Protein AF-0000000080276722 (afdb_homodimer)

Structure (mmCIF, N/CA/C/O backbone):
data_AF-0000000080276722-model_v1
#
loop_
_entity.id
_entity.type
_entity.pdbx_description
1 polymer 'HDIG domain-containing protein'
#
loop_
_atom_site.group_PDB
_atom_site.id
_atom_site.type_symbol
_atom_site.label_atom_id
_atom_site.label_alt_id
_atom_site.label_comp_id
_atom_site.label_asym_id
_atom_site.label_entity_id
_atom_site.label_seq_id
_atom_site.pdbx_PDB_ins_code
_atom_site.Cartn_x
_atom_site.Cartn_y
_atom_site.Cartn_z
_atom_site.occupancy
_atom_site.B_iso_or_equiv
_atom_site.auth_seq_id
_atom_site.auth_comp_id
_atom_site.auth_asym_id
_atom_site.auth_atom_id
_atom_site.pdbx_PDB_model_num
ATOM 1 N N . MET A 1 1 ? 43.156 11.68 4.75 1 32.09 1 MET A N 1
ATOM 2 C CA . MET A 1 1 ? 43.406 10.25 4.582 1 32.09 1 MET A CA 1
ATOM 3 C C . MET A 1 1 ? 42.094 9.508 4.328 1 32.09 1 MET A C 1
ATOM 5 O O . MET A 1 1 ? 42.031 8.617 3.477 1 32.09 1 MET A O 1
ATOM 9 N N . GLU A 1 2 ? 41 9.906 5.098 1 34.97 2 GLU A N 1
ATOM 10 C CA . GLU A 1 2 ? 39.719 9.25 4.988 1 34.97 2 GLU A CA 1
ATOM 11 C C . GLU A 1 2 ? 38.969 9.68 3.721 1 34.97 2 GLU A C 1
ATOM 13 O O . GLU A 1 2 ? 38.25 8.898 3.131 1 34.97 2 GLU A O 1
ATOM 18 N N . GLN A 1 3 ? 39.125 10.906 3.264 1 39.19 3 GLN A N 1
ATOM 19 C CA . GLN A 1 3 ? 38.562 11.344 1.996 1 39.19 3 GLN A CA 1
ATOM 20 C C . GLN A 1 3 ? 39.156 10.578 0.822 1 39.19 3 GLN A C 1
ATOM 22 O O . GLN A 1 3 ? 38.469 10.234 -0.127 1 39.19 3 GLN A O 1
ATOM 27 N N . HIS A 1 4 ? 40.5 10.336 0.886 1 41.62 4 HIS A N 1
ATOM 28 C CA . HIS A 1 4 ? 41.188 9.578 -0.156 1 41.62 4 HIS A CA 1
ATOM 29 C C . HIS A 1 4 ? 40.719 8.125 -0.168 1 41.62 4 HIS A C 1
ATOM 31 O O . HIS A 1 4 ? 40.844 7.441 -1.188 1 41.62 4 HIS A O 1
ATOM 37 N N . ARG A 1 5 ? 40.344 7.633 1.024 1 37.81 5 ARG A N 1
ATOM 38 C CA . ARG A 1 5 ? 39.906 6.25 1.084 1 37.81 5 ARG A CA 1
ATOM 39 C C . ARG A 1 5 ? 38.469 6.121 0.521 1 37.81 5 ARG A C 1
ATOM 41 O O . ARG A 1 5 ? 38.156 5.141 -0.156 1 37.81 5 ARG A O 1
ATOM 48 N N . SER A 1 6 ? 37.562 7.082 0.749 1 41.5 6 SER A N 1
ATOM 49 C CA . SER A 1 6 ? 36.188 7.043 0.254 1 41.5 6 SER A CA 1
ATOM 50 C C . SER A 1 6 ? 36.156 7.195 -1.263 1 41.5 6 SER A C 1
ATOM 52 O O . SER A 1 6 ? 35.406 6.488 -1.94 1 41.5 6 SER A O 1
ATOM 54 N N . GLN A 1 7 ? 37.094 8.016 -1.872 1 42.09 7 GLN A N 1
ATOM 55 C CA . GLN A 1 7 ? 37.188 8.109 -3.324 1 42.09 7 GLN A CA 1
ATOM 56 C C . GLN A 1 7 ? 37.75 6.82 -3.916 1 42.09 7 GLN A C 1
ATOM 58 O O . GLN A 1 7 ? 37.344 6.402 -5.004 1 42.09 7 GLN A O 1
ATOM 63 N N . ARG A 1 8 ? 38.781 6.297 -3.314 1 37.84 8 ARG A N 1
ATOM 64 C CA . ARG A 1 8 ? 39.406 5.047 -3.758 1 37.84 8 ARG A CA 1
ATOM 65 C C . ARG A 1 8 ? 38.406 3.891 -3.645 1 37.84 8 ARG A C 1
ATOM 67 O O . ARG A 1 8 ? 38.375 3.016 -4.512 1 37.84 8 ARG A O 1
ATOM 74 N N . SER A 1 9 ? 37.625 3.848 -2.58 1 41.16 9 SER A N 1
ATOM 75 C CA . SER A 1 9 ? 36.594 2.807 -2.439 1 41.16 9 SER A CA 1
ATOM 76 C C . SER A 1 9 ? 35.531 2.934 -3.518 1 41.16 9 SER A C 1
ATOM 78 O O . SER A 1 9 ? 35.031 1.926 -4.027 1 41.16 9 SER A O 1
ATOM 80 N N . GLU A 1 10 ? 35.219 4.102 -3.928 1 46.03 10 GLU A N 1
ATOM 81 C CA . GLU A 1 10 ? 34.312 4.348 -5.035 1 46.03 10 GLU A CA 1
ATOM 82 C C . GLU A 1 10 ? 34.938 3.963 -6.371 1 46.03 10 GLU A C 1
ATOM 84 O O . GLU A 1 10 ? 34.281 3.383 -7.23 1 46.03 10 GLU A O 1
ATOM 89 N N . VAL A 1 11 ? 36.25 4.43 -6.641 1 42.38 11 VAL A N 1
ATOM 90 C CA . VAL A 1 11 ? 37 4.039 -7.836 1 42.38 11 VAL A CA 1
ATOM 91 C C . VAL A 1 11 ? 37.219 2.529 -7.84 1 42.38 11 VAL A C 1
ATOM 93 O O . VAL A 1 11 ? 37.094 1.88 -8.883 1 42.38 11 VAL A O 1
ATOM 96 N N . MET A 1 12 ? 37.562 1.96 -6.84 1 41.19 12 MET A N 1
ATOM 97 C CA . MET A 1 12 ? 37.781 0.52 -6.742 1 41.19 12 MET A CA 1
ATOM 98 C C . MET A 1 12 ? 36.5 -0.249 -6.98 1 41.19 12 MET A C 1
ATOM 100 O O . MET A 1 12 ? 36.531 -1.38 -7.469 1 41.19 12 MET A O 1
ATOM 104 N N . LEU A 1 13 ? 35.438 0.207 -6.539 1 46.97 13 LEU A N 1
ATOM 105 C CA . LEU A 1 13 ? 34.156 -0.399 -6.895 1 46.97 13 LEU A CA 1
ATOM 106 C C . LEU A 1 13 ? 33.844 -0.217 -8.383 1 46.97 13 LEU A C 1
ATOM 108 O O . LEU A 1 13 ? 33.25 -1.095 -9.016 1 46.97 13 LEU A O 1
ATOM 112 N N . SER A 1 14 ? 34.344 0.853 -8.984 1 50 14 SER A N 1
ATOM 113 C CA . SER A 1 14 ? 34.156 1.092 -10.414 1 50 14 SER A CA 1
ATOM 114 C C . SER A 1 14 ? 34.969 0.094 -11.242 1 50 14 SER A C 1
ATOM 116 O O . SER A 1 14 ? 34.5 -0.431 -12.242 1 50 14 SER A O 1
ATOM 118 N N . GLU A 1 15 ? 36.25 -0.031 -10.953 1 51.62 15 GLU A N 1
ATOM 119 C CA . GLU A 1 15 ? 37.094 -0.907 -11.758 1 51.62 15 GLU A CA 1
ATOM 120 C C . GLU A 1 15 ? 36.688 -2.369 -11.586 1 51.62 15 GLU A C 1
ATOM 122 O O . GLU A 1 15 ? 36.875 -3.174 -12.508 1 51.62 15 GLU A O 1
ATOM 127 N N . SER A 1 16 ? 36.375 -2.709 -10.461 1 53.06 16 SER A N 1
ATOM 128 C CA . SER A 1 16 ? 36.094 -4.102 -10.141 1 53.06 16 SER A CA 1
ATOM 129 C C . SER A 1 16 ? 34.875 -4.602 -10.922 1 53.06 16 SER A C 1
ATOM 131 O O . SER A 1 16 ? 34.688 -5.809 -11.094 1 53.06 16 SER A O 1
ATOM 133 N N . PHE A 1 17 ? 34.125 -3.717 -11.484 1 60.78 17 PHE A N 1
ATOM 134 C CA . PHE A 1 17 ? 32.875 -4.164 -12.078 1 60.78 17 PHE A CA 1
ATOM 135 C C . PHE A 1 17 ? 33.031 -4.316 -13.594 1 60.78 17 PHE A C 1
ATOM 137 O O . PHE A 1 17 ? 32.062 -4.641 -14.281 1 60.78 17 PHE A O 1
ATOM 144 N N . MET A 1 18 ? 34.281 -4.109 -14.055 1 62.22 18 MET A N 1
ATOM 145 C CA . MET A 1 18 ? 34.5 -4.219 -15.5 1 62.22 18 MET A CA 1
ATOM 146 C C . MET A 1 18 ? 34.344 -5.66 -15.961 1 62.22 18 MET A C 1
ATOM 148 O O . MET A 1 18 ? 33.906 -5.906 -17.094 1 62.22 18 MET A O 1
ATOM 152 N N . TYR A 1 19 ? 34.438 -6.586 -15.055 1 79.56 19 TYR A N 1
ATOM 153 C CA . TYR A 1 19 ? 34.438 -7.977 -15.492 1 79.56 19 TYR A CA 1
ATOM 154 C C . TYR A 1 19 ? 33.094 -8.633 -15.148 1 79.56 19 TYR A C 1
ATOM 156 O O . TYR A 1 19 ? 32.875 -9.805 -15.477 1 79.56 19 TYR A O 1
ATOM 164 N N . ASP A 1 20 ? 32.219 -7.879 -14.625 1 85.38 20 ASP A N 1
ATOM 165 C CA . ASP A 1 20 ? 30.938 -8.453 -14.242 1 85.38 20 ASP A CA 1
ATOM 166 C C . ASP A 1 20 ? 30.156 -8.914 -15.477 1 85.38 20 ASP A C 1
ATOM 168 O O . ASP A 1 20 ? 29.547 -9.977 -15.469 1 85.38 20 ASP A O 1
ATOM 172 N N . GLY A 1 21 ? 30.359 -8.125 -16.484 1 87.5 21 GLY A N 1
ATOM 173 C CA . GLY A 1 21 ? 29.656 -8.477 -17.703 1 87.5 21 GLY A CA 1
ATOM 174 C C . GLY A 1 21 ? 30.125 -9.781 -18.312 1 87.5 21 GLY A C 1
ATOM 175 O O . GLY A 1 21 ? 29.328 -10.57 -18.812 1 87.5 21 GLY A O 1
ATOM 176 N N . VAL A 1 22 ? 31.375 -10.016 -18.203 1 88.31 22 VAL A N 1
ATOM 177 C CA . VAL A 1 22 ? 31.969 -11.234 -18.766 1 88.31 22 VAL A CA 1
ATOM 178 C C . VAL A 1 22 ? 31.453 -12.445 -17.984 1 88.31 22 VAL A C 1
ATOM 180 O O . VAL A 1 22 ? 31.062 -13.453 -18.578 1 88.31 22 VAL A O 1
ATOM 183 N N . ILE A 1 23 ? 31.422 -12.305 -16.75 1 87.81 23 ILE A N 1
ATOM 184 C CA . ILE A 1 23 ? 31 -13.406 -15.891 1 87.81 23 ILE A CA 1
ATOM 185 C C . ILE A 1 23 ? 29.516 -13.695 -16.094 1 87.81 23 ILE A C 1
ATOM 187 O O . ILE A 1 23 ? 29.109 -14.852 -16.234 1 87.81 23 ILE A O 1
ATOM 191 N N . ILE A 1 24 ? 28.781 -12.664 -16.156 1 89.44 24 ILE A N 1
ATOM 192 C CA . ILE A 1 24 ? 27.344 -12.82 -16.312 1 89.44 24 ILE A CA 1
ATOM 193 C C . ILE A 1 24 ? 27.031 -13.422 -17.672 1 89.44 24 ILE A C 1
ATOM 195 O O . ILE A 1 24 ? 26.203 -14.328 -17.781 1 89.44 24 ILE A O 1
ATOM 199 N N . ALA A 1 25 ? 27.719 -12.938 -18.672 1 89.62 25 ALA A N 1
ATOM 200 C CA . ALA A 1 25 ? 27.531 -13.461 -20.016 1 89.62 25 ALA A CA 1
ATOM 201 C C . ALA A 1 25 ? 27.891 -14.945 -20.078 1 89.62 25 ALA A C 1
ATOM 203 O O . ALA A 1 25 ? 27.188 -15.727 -20.734 1 89.62 25 ALA A O 1
ATOM 204 N N . LEU A 1 26 ? 28.906 -15.266 -19.422 1 88.56 26 LEU A N 1
ATOM 205 C CA . LEU A 1 26 ? 29.344 -16.656 -19.391 1 88.56 26 LEU A CA 1
ATOM 206 C C . LEU A 1 26 ? 28.312 -17.531 -18.688 1 88.56 26 LEU A C 1
ATOM 208 O O . LEU A 1 26 ? 27.953 -18.609 -19.188 1 88.56 26 LEU A O 1
ATOM 212 N N . ILE A 1 27 ? 27.812 -17.078 -17.609 1 87.5 27 ILE A N 1
ATOM 213 C CA . ILE A 1 27 ? 26.875 -17.875 -16.812 1 87.5 27 ILE A CA 1
ATOM 214 C C . ILE A 1 27 ? 25.578 -18.062 -17.594 1 87.5 27 ILE A C 1
ATOM 216 O O . ILE A 1 27 ? 25.031 -19.156 -17.641 1 87.5 27 ILE A O 1
ATOM 220 N N . ILE A 1 28 ? 25.141 -17.047 -18.188 1 87.94 28 ILE A N 1
ATOM 221 C CA . ILE A 1 28 ? 23.891 -17.141 -18.922 1 87.94 28 ILE A CA 1
ATOM 222 C C . ILE A 1 28 ? 24.062 -18.078 -20.125 1 87.94 28 ILE A C 1
ATOM 224 O O . ILE A 1 28 ? 23.203 -18.906 -20.406 1 87.94 28 ILE A O 1
ATOM 228 N N . SER A 1 29 ? 25.172 -17.938 -20.812 1 88.44 29 SER A N 1
ATOM 229 C CA . SER A 1 29 ? 25.438 -18.781 -21.969 1 88.44 29 SER A CA 1
ATOM 230 C C . SER A 1 29 ? 25.547 -20.25 -21.578 1 88.44 29 SER A C 1
ATOM 232 O O . SER A 1 29 ? 25.078 -21.141 -22.281 1 88.44 29 SER A O 1
ATOM 234 N N . VAL A 1 30 ? 26.125 -20.453 -20.422 1 84.19 30 VAL A N 1
ATOM 235 C CA . VAL A 1 30 ? 26.25 -21.812 -19.922 1 84.19 30 VAL A CA 1
ATOM 236 C C . VAL A 1 30 ? 24.891 -22.344 -19.516 1 84.19 30 VAL A C 1
ATOM 238 O O . VAL A 1 30 ? 24.562 -23.516 -19.781 1 84.19 30 VAL A O 1
ATOM 241 N N . ALA A 1 31 ? 24.141 -21.562 -18.906 1 81.38 31 ALA A N 1
ATOM 242 C CA . ALA A 1 31 ? 22.797 -21.969 -18.484 1 81.38 31 ALA A CA 1
ATOM 243 C C . ALA A 1 31 ? 21.953 -22.375 -19.688 1 81.38 31 ALA A C 1
ATOM 245 O O . ALA A 1 31 ? 21.203 -23.359 -19.609 1 81.38 31 ALA A O 1
ATOM 246 N N . ASN A 1 32 ? 22.031 -21.641 -20.719 1 81.62 32 ASN A N 1
ATOM 247 C CA . ASN A 1 32 ? 21.25 -21.922 -21.922 1 81.62 32 ASN A CA 1
ATOM 248 C C . ASN A 1 32 ? 21.672 -23.234 -22.578 1 81.62 32 ASN A C 1
ATOM 250 O O . ASN A 1 32 ? 20.875 -23.875 -23.25 1 81.62 32 ASN A O 1
ATOM 254 N N . ASN A 1 33 ? 22.922 -23.609 -22.359 1 81.5 33 ASN A N 1
ATOM 255 C CA . ASN A 1 33 ? 23.469 -24.766 -23.062 1 81.5 33 ASN A CA 1
ATOM 256 C C . ASN A 1 33 ? 23.656 -25.953 -22.125 1 81.5 33 ASN A C 1
ATOM 258 O O . ASN A 1 33 ? 24.422 -26.875 -22.422 1 81.5 33 ASN A O 1
ATOM 262 N N . LEU A 1 34 ? 23.031 -25.875 -21.016 1 77.5 34 LEU A N 1
ATOM 263 C CA . LEU A 1 34 ? 23.188 -26.906 -20 1 77.5 34 LEU A CA 1
ATOM 264 C C . LEU A 1 34 ? 22.719 -28.266 -20.516 1 77.5 34 LEU A C 1
ATOM 266 O O . LEU A 1 34 ? 23.312 -29.297 -20.172 1 77.5 34 LEU A O 1
ATOM 270 N N . TYR A 1 35 ? 21.75 -28.312 -21.312 1 75.5 35 TYR A N 1
ATOM 271 C CA . TYR A 1 35 ? 21.156 -29.578 -21.75 1 75.5 35 TYR A CA 1
ATOM 272 C C . TYR A 1 35 ? 21.703 -30 -23.109 1 75.5 35 TYR A C 1
ATOM 274 O O . TYR A 1 35 ? 21.703 -31.172 -23.453 1 75.5 35 TYR A O 1
ATOM 282 N N . ASP A 1 36 ? 22.062 -29.031 -23.969 1 74.19 36 ASP A N 1
ATOM 283 C CA . ASP A 1 36 ? 22.594 -29.312 -25.297 1 74.19 36 ASP A CA 1
ATOM 284 C C . ASP A 1 36 ? 23.875 -28.516 -25.547 1 74.19 36 ASP A C 1
ATOM 286 O O . ASP A 1 36 ? 23.844 -27.453 -26.172 1 74.19 36 ASP A O 1
ATOM 290 N N . LEU A 1 37 ? 24.906 -29.094 -25.031 1 71.94 37 LEU A N 1
ATOM 291 C CA . LEU A 1 37 ? 26.141 -28.328 -25.078 1 71.94 37 LEU A CA 1
ATOM 292 C C . LEU A 1 37 ? 26.688 -28.266 -26.5 1 71.94 37 LEU A C 1
ATOM 294 O O . LEU A 1 37 ? 26.969 -29.312 -27.109 1 71.94 37 LEU A O 1
ATOM 298 N N . GLY A 1 38 ? 26.5 -27.172 -27.172 1 78.56 38 GLY A N 1
ATOM 299 C CA . GLY A 1 38 ? 27.219 -26.812 -28.375 1 78.56 38 GLY A CA 1
ATOM 300 C C . GLY A 1 38 ? 28.219 -25.688 -28.156 1 78.56 38 GLY A C 1
ATOM 301 O O . GLY A 1 38 ? 27.844 -24.547 -27.906 1 78.56 38 GLY A O 1
ATOM 302 N N . VAL A 1 39 ? 29.5 -26 -28.312 1 82.75 39 VAL A N 1
ATOM 303 C CA . VAL A 1 39 ? 30.578 -25.062 -28 1 82.75 39 VAL A CA 1
ATOM 304 C C . VAL A 1 39 ? 30.438 -23.812 -28.859 1 82.75 39 VAL A C 1
ATOM 306 O O . VAL A 1 39 ? 30.625 -22.688 -28.375 1 82.75 39 VAL A O 1
ATOM 309 N N . LEU A 1 40 ? 30.094 -24.031 -30.094 1 81.81 40 LEU A N 1
ATOM 310 C CA . LEU A 1 40 ? 29.953 -22.891 -30.984 1 81.81 40 LEU A CA 1
ATOM 311 C C . LEU A 1 40 ? 28.75 -22.047 -30.609 1 81.81 40 LEU A C 1
ATOM 313 O O . LEU A 1 40 ? 28.812 -20.812 -30.656 1 81.81 40 LEU A O 1
ATOM 317 N N . ASP A 1 41 ? 27.656 -22.703 -30.281 1 83.38 41 ASP A N 1
ATOM 318 C CA . ASP A 1 41 ? 26.469 -21.984 -29.844 1 83.38 41 ASP A CA 1
ATOM 319 C C . ASP A 1 41 ? 26.734 -21.203 -28.562 1 83.38 41 ASP A C 1
ATOM 321 O O . ASP A 1 41 ? 26.297 -20.047 -28.438 1 83.38 41 ASP A O 1
ATOM 325 N N . LEU A 1 42 ? 27.469 -21.844 -27.719 1 87.56 42 LEU A N 1
ATOM 326 C CA . LEU A 1 42 ? 27.828 -21.203 -26.453 1 87.56 42 LEU A CA 1
ATOM 327 C C . LEU A 1 42 ? 28.672 -19.953 -26.703 1 87.56 42 LEU A C 1
ATOM 329 O O . LEU A 1 42 ? 28.438 -18.906 -26.109 1 87.56 42 LEU A O 1
ATOM 333 N N . ALA A 1 43 ? 29.625 -20.078 -27.562 1 87.62 43 ALA A N 1
ATOM 334 C CA . ALA A 1 43 ? 30.516 -18.969 -27.875 1 87.62 43 ALA A CA 1
ATOM 335 C C . ALA A 1 43 ? 29.75 -17.812 -28.516 1 87.62 43 ALA A C 1
ATOM 337 O O . ALA A 1 43 ? 29.984 -16.641 -28.188 1 87.62 43 ALA A O 1
ATOM 338 N N . ASN A 1 44 ? 28.938 -18.125 -29.438 1 84.31 44 ASN A N 1
ATOM 339 C CA . ASN A 1 44 ? 28.172 -17.094 -30.125 1 84.31 44 ASN A CA 1
ATOM 340 C C . ASN A 1 44 ? 27.219 -16.375 -29.172 1 84.31 44 ASN A C 1
ATOM 342 O O . ASN A 1 44 ? 27.078 -15.156 -29.234 1 84.31 44 ASN A O 1
ATOM 346 N N . GLU A 1 45 ? 26.609 -17.141 -28.344 1 87.94 45 GLU A N 1
ATOM 347 C CA . GLU A 1 45 ? 25.734 -16.547 -27.344 1 87.94 45 GLU A CA 1
ATOM 348 C C . GLU A 1 45 ? 26.516 -15.656 -26.375 1 87.94 45 GLU A C 1
ATOM 350 O O . GLU A 1 45 ? 26.047 -14.578 -26 1 87.94 45 GLU A O 1
ATOM 355 N N . PHE A 1 46 ? 27.609 -16.141 -26 1 90.44 46 PHE A N 1
ATOM 356 C CA . PHE A 1 46 ? 28.484 -15.406 -25.109 1 90.44 46 PHE A CA 1
ATOM 357 C C . PHE A 1 46 ? 28.859 -14.055 -25.719 1 90.44 46 PHE A C 1
ATOM 359 O O . PHE A 1 46 ? 28.75 -13.023 -25.062 1 90.44 46 PHE A O 1
ATOM 366 N N . ILE A 1 47 ? 29.203 -14.078 -27 1 89.5 47 ILE A N 1
ATOM 367 C CA . ILE A 1 47 ? 29.594 -12.859 -27.688 1 89.5 47 ILE A CA 1
ATOM 368 C C . ILE A 1 47 ? 28.406 -11.922 -27.812 1 89.5 47 ILE A C 1
ATOM 370 O O . ILE A 1 47 ? 28.531 -10.711 -27.609 1 89.5 47 ILE A O 1
ATOM 374 N N . LEU A 1 48 ? 27.297 -12.445 -28.094 1 88.56 48 LEU A N 1
ATOM 375 C CA . LEU A 1 48 ? 26.078 -11.641 -28.234 1 88.56 48 LEU A CA 1
ATOM 376 C C . LEU A 1 48 ? 25.766 -10.922 -26.922 1 88.56 48 LEU A C 1
ATOM 378 O O . LEU A 1 48 ? 25.516 -9.711 -26.922 1 88.56 48 LEU A O 1
ATOM 382 N N . ILE A 1 49 ? 25.797 -11.641 -25.859 1 91.06 49 ILE A N 1
ATOM 383 C CA . ILE A 1 49 ? 25.453 -11.078 -24.562 1 91.06 49 ILE A CA 1
ATOM 384 C C . ILE A 1 49 ? 26.5 -10.039 -24.172 1 91.06 49 ILE A C 1
ATOM 386 O O . ILE A 1 49 ? 26.156 -9.008 -23.578 1 91.06 49 ILE A O 1
ATOM 390 N N . LEU A 1 50 ? 27.719 -10.305 -24.562 1 90.56 50 LEU A N 1
ATOM 391 C CA . LEU A 1 50 ? 28.781 -9.352 -24.266 1 90.56 50 LEU A CA 1
ATOM 392 C C . LEU A 1 50 ? 28.547 -8.031 -24.984 1 90.56 50 LEU A C 1
ATOM 394 O O . LEU A 1 50 ? 28.75 -6.961 -24.406 1 90.56 50 LEU A O 1
ATOM 398 N N . ILE A 1 51 ? 28.109 -8.109 -26.172 1 88.44 51 ILE A N 1
ATOM 399 C CA . ILE A 1 51 ? 27.875 -6.91 -26.969 1 88.44 51 ILE A CA 1
ATOM 400 C C . ILE A 1 51 ? 26.734 -6.094 -26.344 1 88.44 51 ILE A C 1
ATOM 402 O O . ILE A 1 51 ? 26.859 -4.875 -26.203 1 88.44 51 ILE A O 1
ATOM 406 N N . ILE A 1 52 ? 25.734 -6.738 -25.938 1 88.88 52 ILE A N 1
ATOM 407 C CA . ILE A 1 52 ? 24.609 -6.047 -25.344 1 88.88 52 ILE A CA 1
ATOM 408 C C . ILE A 1 52 ? 25 -5.477 -23.984 1 88.88 52 ILE A C 1
ATOM 410 O O . ILE A 1 52 ? 24.641 -4.348 -23.641 1 88.88 52 ILE A O 1
ATOM 414 N N . TRP A 1 53 ? 25.719 -6.238 -23.25 1 91.12 53 TRP A N 1
ATOM 415 C CA . TRP A 1 53 ? 26.125 -5.816 -21.906 1 91.12 53 TRP A CA 1
ATOM 416 C C . TRP A 1 53 ? 26.984 -4.559 -21.969 1 91.12 53 TRP A C 1
ATOM 418 O O . TRP A 1 53 ? 26.688 -3.564 -21.297 1 91.12 53 TRP A O 1
ATOM 428 N N . TYR A 1 54 ? 27.984 -4.562 -22.766 1 88.69 54 TYR A N 1
ATOM 429 C CA . TYR A 1 54 ? 28.938 -3.453 -22.781 1 88.69 54 TYR A CA 1
ATOM 430 C C . TYR A 1 54 ? 28.438 -2.326 -23.672 1 88.69 54 TYR A C 1
ATOM 432 O O . TYR A 1 54 ? 28.859 -1.178 -23.547 1 88.69 54 TYR A O 1
ATOM 440 N N . GLY A 1 55 ? 27.516 -2.619 -24.5 1 86.88 55 GLY A N 1
ATOM 441 C CA . GLY A 1 55 ? 26.922 -1.584 -25.328 1 86.88 55 GLY A CA 1
ATOM 442 C C . GLY A 1 55 ? 25.781 -0.841 -24.641 1 86.88 55 GLY A C 1
ATOM 443 O O . GLY A 1 55 ? 25.547 0.337 -24.922 1 86.88 55 GLY A O 1
ATOM 444 N N . ILE A 1 56 ? 25.094 -1.574 -23.781 1 88.94 56 ILE A N 1
ATOM 445 C CA . ILE A 1 56 ? 23.875 -0.976 -23.234 1 88.94 56 ILE A CA 1
ATOM 446 C C . ILE A 1 56 ? 23.938 -1.012 -21.703 1 88.94 56 ILE A C 1
ATOM 448 O O . ILE A 1 56 ? 24 0.035 -21.047 1 88.94 56 ILE A O 1
ATOM 452 N N . VAL A 1 57 ? 24.062 -2.178 -21.109 1 89.25 57 VAL A N 1
ATOM 453 C CA . VAL A 1 57 ? 23.906 -2.385 -19.672 1 89.25 57 VAL A CA 1
ATOM 454 C C . VAL A 1 57 ? 25 -1.64 -18.906 1 89.25 57 VAL A C 1
ATOM 456 O O . VAL A 1 57 ? 24.734 -0.972 -17.906 1 89.25 57 VAL A O 1
ATOM 459 N N . GLU A 1 58 ? 26.188 -1.734 -19.406 1 87.06 58 GLU A N 1
ATOM 460 C CA . GLU A 1 58 ? 27.312 -1.063 -18.766 1 87.06 58 GLU A CA 1
ATOM 461 C C . GLU A 1 58 ? 27.125 0.449 -18.75 1 87.06 58 GLU A C 1
ATOM 463 O O . GLU A 1 58 ? 27.5 1.118 -17.781 1 87.06 58 GLU A O 1
ATOM 468 N N . HIS A 1 59 ? 26.578 0.94 -19.766 1 85.5 59 HIS A N 1
ATOM 469 C CA . HIS A 1 59 ? 26.297 2.367 -19.828 1 85.5 59 HIS A CA 1
ATOM 470 C C . HIS A 1 59 ? 25.281 2.768 -18.75 1 85.5 59 HIS A C 1
ATOM 472 O O . HIS A 1 59 ? 25.453 3.795 -18.078 1 85.5 59 HIS A O 1
ATOM 478 N N . PHE A 1 60 ? 24.328 1.99 -18.531 1 86.06 60 PHE A N 1
ATOM 479 C CA . PHE A 1 60 ? 23.328 2.285 -17.516 1 86.06 60 PHE A CA 1
ATOM 480 C C . PHE A 1 60 ? 23.938 2.158 -16.125 1 86.06 60 PHE A C 1
ATOM 482 O O . PHE A 1 60 ? 23.625 2.953 -15.234 1 86.06 60 PHE A O 1
ATOM 489 N N . ILE A 1 61 ? 24.75 1.199 -15.93 1 85.19 61 ILE A N 1
ATOM 490 C CA . ILE A 1 61 ? 25.375 0.982 -14.633 1 85.19 61 ILE A CA 1
ATOM 491 C C . ILE A 1 61 ? 26.234 2.189 -14.266 1 85.19 61 ILE A C 1
ATOM 493 O O . ILE A 1 61 ? 26.188 2.678 -13.141 1 85.19 61 ILE A O 1
ATOM 497 N N . ARG A 1 62 ? 26.891 2.715 -15.18 1 82.12 62 ARG A N 1
ATOM 498 C CA . ARG A 1 62 ? 27.812 3.828 -14.945 1 82.12 62 ARG A CA 1
ATOM 499 C C . ARG A 1 62 ? 27.031 5.113 -14.656 1 82.12 62 ARG A C 1
ATOM 501 O O . ARG A 1 62 ? 27.516 5.973 -13.914 1 82.12 62 ARG A O 1
ATOM 508 N N . ASN A 1 63 ? 25.891 5.16 -15.164 1 80.12 63 ASN A N 1
ATOM 509 C CA . ASN A 1 63 ? 25.188 6.434 -15.094 1 80.12 63 ASN A CA 1
ATOM 510 C C . ASN A 1 63 ? 24.047 6.391 -14.07 1 80.12 63 ASN A C 1
ATOM 512 O O . ASN A 1 63 ? 23.375 7.398 -13.836 1 80.12 63 ASN A O 1
ATOM 516 N N . SER A 1 64 ? 23.891 5.27 -13.453 1 82.5 64 SER A N 1
ATOM 517 C CA . SER A 1 64 ? 22.781 5.164 -12.516 1 82.5 64 SER A CA 1
ATOM 518 C C . SER A 1 64 ? 23.25 5.316 -11.07 1 82.5 64 SER A C 1
ATOM 520 O O . SER A 1 64 ? 24.203 4.66 -10.648 1 82.5 64 SER A O 1
ATOM 522 N N . ASN A 1 65 ? 22.516 6.176 -10.359 1 75.5 65 ASN A N 1
ATOM 523 C CA . ASN A 1 65 ? 22.812 6.359 -8.945 1 75.5 65 ASN A CA 1
ATOM 524 C C . ASN A 1 65 ? 22.188 5.262 -8.086 1 75.5 65 ASN A C 1
ATOM 526 O O . ASN A 1 65 ? 22.688 4.969 -6.992 1 75.5 65 ASN A O 1
ATOM 530 N N . VAL A 1 66 ? 21.266 4.664 -8.609 1 78.19 66 VAL A N 1
ATOM 531 C CA . VAL A 1 66 ? 20.516 3.686 -7.816 1 78.19 66 VAL A CA 1
ATOM 532 C C . VAL A 1 66 ? 21.344 2.408 -7.676 1 78.19 66 VAL A C 1
ATOM 534 O O . VAL A 1 66 ? 21.562 1.92 -6.562 1 78.19 66 VAL A O 1
ATOM 537 N N . ILE A 1 67 ? 21.812 1.902 -8.805 1 82.56 67 ILE A N 1
ATOM 538 C CA . ILE A 1 67 ? 22.516 0.631 -8.812 1 82.56 67 ILE A CA 1
ATOM 539 C C . ILE A 1 67 ? 23.859 0.783 -8.078 1 82.56 67 ILE A C 1
ATOM 541 O O . ILE A 1 67 ? 24.406 -0.193 -7.559 1 82.56 67 ILE A O 1
ATOM 545 N N . ASN A 1 68 ? 24.297 2.006 -8.016 1 79.56 68 ASN A N 1
ATOM 546 C CA . ASN A 1 68 ? 25.609 2.252 -7.402 1 79.56 68 ASN A CA 1
ATOM 547 C C . ASN A 1 68 ? 25.469 2.719 -5.953 1 79.56 68 ASN A C 1
ATOM 549 O O . ASN A 1 68 ? 26.469 2.975 -5.281 1 79.56 68 ASN A O 1
ATOM 553 N N . PHE A 1 69 ? 24.219 2.877 -5.586 1 76.56 69 PHE A N 1
ATOM 554 C CA . PHE A 1 69 ? 23.938 3.336 -4.234 1 76.56 69 PHE A CA 1
ATOM 555 C C . PHE A 1 69 ? 24.422 2.324 -3.203 1 76.56 69 PHE A C 1
ATOM 557 O O . PHE A 1 69 ? 24.906 2.703 -2.133 1 76.56 69 PHE A O 1
ATOM 564 N N . ASP A 1 70 ? 24.219 1.036 -3.463 1 86 70 ASP A N 1
ATOM 565 C CA . ASP A 1 70 ? 24.547 -0.095 -2.6 1 86 70 ASP A CA 1
ATOM 566 C C . ASP A 1 70 ? 24.797 -1.356 -3.42 1 86 70 ASP A C 1
ATOM 568 O O . ASP A 1 70 ? 24.141 -1.583 -4.441 1 86 70 ASP A O 1
ATOM 572 N N . ILE A 1 71 ? 25.75 -2.098 -3.004 1 88.69 71 ILE A N 1
ATOM 573 C CA . ILE A 1 71 ? 26.156 -3.293 -3.734 1 88.69 71 ILE A CA 1
ATOM 574 C C . ILE A 1 71 ? 24.984 -4.262 -3.842 1 88.69 71 ILE A C 1
ATOM 576 O O . ILE A 1 71 ? 24.922 -5.07 -4.77 1 88.69 71 ILE A O 1
ATOM 580 N N . ARG A 1 72 ? 24.125 -4.203 -2.994 1 91.38 72 ARG A N 1
ATOM 581 C CA . ARG A 1 72 ? 22.984 -5.117 -2.973 1 91.38 72 ARG A CA 1
ATOM 582 C C . ARG A 1 72 ? 22.109 -4.934 -4.211 1 91.38 72 ARG A C 1
ATOM 584 O O . ARG A 1 72 ? 21.516 -5.895 -4.703 1 91.38 72 ARG A O 1
ATOM 591 N N . TYR A 1 73 ? 21.984 -3.756 -4.707 1 92.81 73 TYR A N 1
ATOM 592 C CA . TYR A 1 73 ? 21.219 -3.521 -5.93 1 92.81 73 TYR A CA 1
ATOM 593 C C . TYR A 1 73 ? 21.844 -4.25 -7.113 1 92.81 73 TYR A C 1
ATOM 595 O O . TYR A 1 73 ? 21.141 -4.875 -7.906 1 92.81 73 TYR A O 1
ATOM 603 N N . ARG A 1 74 ? 23.109 -4.172 -7.199 1 90.75 74 ARG A N 1
ATOM 604 C CA . ARG A 1 74 ? 23.828 -4.84 -8.289 1 90.75 74 ARG A CA 1
ATOM 605 C C . ARG A 1 74 ? 23.703 -6.355 -8.172 1 90.75 74 ARG A C 1
ATOM 607 O O . ARG A 1 74 ? 23.469 -7.043 -9.164 1 90.75 74 ARG A O 1
ATOM 614 N N . LEU A 1 75 ? 23.938 -6.84 -6.973 1 93.19 75 LEU A N 1
ATOM 615 C CA . LEU A 1 75 ? 23.812 -8.273 -6.734 1 93.19 75 LEU A CA 1
ATOM 616 C C . LEU A 1 75 ? 22.406 -8.758 -7.047 1 93.19 75 LEU A C 1
ATOM 618 O O . LEU A 1 75 ? 22.219 -9.844 -7.609 1 93.19 75 LEU A O 1
ATOM 622 N N . PHE A 1 76 ? 21.5 -7.953 -6.684 1 95.75 76 PHE A N 1
ATOM 623 C CA . PHE A 1 76 ? 20.125 -8.312 -6.98 1 95.75 76 PHE A CA 1
ATOM 624 C C . PHE A 1 76 ? 19.891 -8.375 -8.484 1 95.75 76 PHE A C 1
ATOM 626 O O . PHE A 1 76 ? 19.25 -9.305 -8.984 1 95.75 76 PHE A O 1
ATOM 633 N N . PHE A 1 77 ? 20.359 -7.359 -9.188 1 95.25 77 PHE A N 1
ATOM 634 C CA . PHE A 1 77 ? 20.219 -7.328 -10.633 1 95.25 77 PHE A CA 1
ATOM 635 C C . PHE A 1 77 ? 20.797 -8.586 -11.266 1 95.25 77 PHE A C 1
ATOM 637 O O . PHE A 1 77 ? 20.156 -9.227 -12.102 1 95.25 77 PHE A O 1
ATOM 644 N N . TYR A 1 78 ? 21.969 -9.008 -10.82 1 93.75 78 TYR A N 1
ATOM 645 C CA . TYR A 1 78 ? 22.641 -10.195 -11.352 1 93.75 78 TYR A CA 1
ATOM 646 C C . TYR A 1 78 ? 21.844 -11.453 -11.031 1 93.75 78 TYR A C 1
ATOM 648 O O . TYR A 1 78 ? 21.594 -12.281 -11.906 1 93.75 78 TYR A O 1
ATOM 656 N N . THR A 1 79 ? 21.391 -11.555 -9.82 1 95.06 79 THR A N 1
ATOM 657 C CA . THR A 1 79 ? 20.672 -12.75 -9.391 1 95.06 79 THR A CA 1
ATOM 658 C C . THR A 1 79 ? 19.328 -12.867 -10.109 1 95.06 79 THR A C 1
ATOM 660 O O . THR A 1 79 ? 18.922 -13.961 -10.492 1 95.06 79 THR A O 1
ATOM 663 N N . ALA A 1 80 ? 18.672 -11.758 -10.258 1 96.31 80 ALA A N 1
ATOM 664 C CA . ALA A 1 80 ? 17.391 -11.766 -10.945 1 96.31 80 ALA A CA 1
ATOM 665 C C . ALA A 1 80 ? 17.562 -12.117 -12.422 1 96.31 80 ALA A C 1
ATOM 667 O O . ALA A 1 80 ? 16.75 -12.852 -12.984 1 96.31 80 ALA A O 1
ATOM 668 N N . LEU A 1 81 ? 18.594 -11.555 -13.055 1 95.38 81 LEU A N 1
ATOM 669 C CA . LEU A 1 81 ? 18.875 -11.836 -14.461 1 95.38 81 LEU A CA 1
ATOM 670 C C . LEU A 1 81 ? 19.203 -13.312 -14.664 1 95.38 81 LEU A C 1
ATOM 672 O O . LEU A 1 81 ? 18.656 -13.961 -15.555 1 95.38 81 LEU A O 1
ATOM 676 N N . LEU A 1 82 ? 20.062 -13.844 -13.836 1 94.62 82 LEU A N 1
ATOM 677 C CA . LEU A 1 82 ? 20.469 -15.242 -13.93 1 94.62 82 LEU A CA 1
ATOM 678 C C . LEU A 1 82 ? 19.312 -16.172 -13.594 1 94.62 82 LEU A C 1
ATOM 680 O O . LEU A 1 82 ? 19.141 -17.203 -14.25 1 94.62 82 LEU A O 1
ATOM 684 N N . GLY A 1 83 ? 18.594 -15.773 -12.547 1 94.31 83 GLY A N 1
ATOM 685 C CA . GLY A 1 83 ? 17.406 -16.547 -12.211 1 94.31 83 GLY A CA 1
ATOM 686 C C . GLY A 1 83 ? 16.375 -16.594 -13.328 1 94.31 83 GLY A C 1
ATOM 687 O O . GLY A 1 83 ? 15.75 -17.625 -13.562 1 94.31 83 GLY A O 1
ATOM 688 N N . GLY A 1 84 ? 16.234 -15.438 -13.953 1 95.12 84 GLY A N 1
ATOM 689 C CA . GLY A 1 84 ? 15.336 -15.383 -15.102 1 95.12 84 GLY A CA 1
ATOM 690 C C . GLY A 1 84 ? 15.781 -16.266 -16.25 1 95.12 84 GLY A C 1
ATOM 691 O O . GLY A 1 84 ? 14.961 -16.953 -16.875 1 95.12 84 GLY A O 1
ATOM 692 N N . ALA A 1 85 ? 17.047 -16.281 -16.531 1 93 85 ALA A N 1
ATOM 693 C CA . ALA A 1 85 ? 17.594 -17.125 -17.578 1 93 85 ALA A CA 1
ATOM 694 C C . ALA A 1 85 ? 17.375 -18.594 -17.266 1 93 85 ALA A C 1
ATOM 696 O O . ALA A 1 85 ? 16.953 -19.375 -18.125 1 93 85 ALA A O 1
ATOM 697 N N . ALA A 1 86 ? 17.656 -18.969 -16.062 1 92.31 86 ALA A N 1
ATOM 698 C CA . ALA A 1 86 ? 17.469 -20.359 -15.625 1 92.31 86 ALA A CA 1
ATOM 699 C C . ALA A 1 86 ? 16 -20.766 -15.695 1 92.31 86 ALA A C 1
ATOM 701 O O . ALA A 1 86 ? 15.688 -21.875 -16.141 1 92.31 86 ALA A O 1
ATOM 702 N N . LEU A 1 87 ? 15.164 -19.891 -15.266 1 93.69 87 LEU A N 1
ATOM 703 C CA . LEU A 1 87 ? 13.734 -20.172 -15.289 1 93.69 87 LEU A CA 1
ATOM 704 C C . LEU A 1 87 ? 13.234 -20.359 -16.719 1 93.69 87 LEU A C 1
ATOM 706 O O . LEU A 1 87 ? 12.508 -21.312 -17 1 93.69 87 LEU A O 1
ATOM 710 N N . ASN A 1 88 ? 13.617 -19.453 -17.578 1 92.75 88 ASN A N 1
ATOM 711 C CA . ASN A 1 88 ? 13.172 -19.531 -18.969 1 92.75 88 ASN A CA 1
ATOM 712 C C . ASN A 1 88 ? 13.641 -20.812 -19.641 1 92.75 88 ASN A C 1
ATOM 714 O O . ASN A 1 88 ? 12.883 -21.469 -20.359 1 92.75 88 ASN A O 1
ATOM 718 N N . THR A 1 89 ? 14.867 -21.203 -19.375 1 89.38 89 THR A N 1
ATOM 719 C CA . THR A 1 89 ? 15.43 -22.406 -19.984 1 89.38 89 THR A CA 1
ATOM 720 C C . THR A 1 89 ? 14.734 -23.656 -19.453 1 89.38 89 THR A C 1
ATOM 722 O O . THR A 1 89 ? 14.398 -24.547 -20.219 1 89.38 89 THR A O 1
ATOM 725 N N . THR A 1 90 ? 14.5 -23.672 -18.172 1 90.56 90 THR A N 1
ATOM 726 C CA . THR A 1 90 ? 13.844 -24.828 -17.562 1 90.56 90 THR A CA 1
ATOM 727 C C . THR A 1 90 ? 12.406 -24.969 -18.047 1 90.56 90 THR A C 1
ATOM 729 O O . THR A 1 90 ? 11.953 -26.062 -18.359 1 90.56 90 THR A O 1
ATOM 732 N N . VAL A 1 91 ? 11.711 -23.906 -18.125 1 91.88 91 VAL A N 1
ATOM 733 C CA . VAL A 1 91 ? 10.32 -23.938 -18.547 1 91.88 91 VAL A CA 1
ATOM 734 C C . VAL A 1 91 ? 10.234 -24.312 -20.016 1 91.88 91 VAL A C 1
ATOM 736 O O . VAL A 1 91 ? 9.367 -25.094 -20.422 1 91.88 91 VAL A O 1
ATOM 739 N N . TYR A 1 92 ? 11.109 -23.797 -20.781 1 87.94 92 TYR A N 1
ATOM 740 C CA . TYR A 1 92 ? 11.133 -24.141 -22.203 1 87.94 92 TYR A CA 1
ATOM 741 C C . TYR A 1 92 ? 11.336 -25.641 -22.406 1 87.94 92 TYR A C 1
ATOM 743 O O . TYR A 1 92 ? 10.625 -26.266 -23.188 1 87.94 92 TYR A O 1
ATOM 751 N N . LYS A 1 93 ? 12.211 -26.234 -21.734 1 88.06 93 LYS A N 1
ATOM 752 C CA . LYS A 1 93 ? 12.547 -27.641 -21.906 1 88.06 93 LYS A CA 1
ATOM 753 C C . LYS A 1 93 ? 11.422 -28.547 -21.406 1 88.06 93 LYS A C 1
ATOM 755 O O . LYS A 1 93 ? 11.188 -29.625 -21.953 1 88.06 93 LYS A O 1
ATOM 760 N N . THR A 1 94 ? 10.734 -28.062 -20.438 1 89.19 94 THR A N 1
ATOM 761 C CA . THR A 1 94 ? 9.719 -28.891 -19.797 1 89.19 94 THR A CA 1
ATOM 762 C C . THR A 1 94 ? 8.359 -28.703 -20.469 1 89.19 94 THR A C 1
ATOM 764 O O . THR A 1 94 ? 7.613 -29.656 -20.656 1 89.19 94 THR A O 1
ATOM 767 N N . TYR A 1 95 ? 8.039 -27.453 -20.875 1 89.56 95 TYR A N 1
ATOM 768 C CA . TYR A 1 95 ? 6.664 -27.203 -21.281 1 89.56 95 TYR A CA 1
ATOM 769 C C . TYR A 1 95 ? 6.602 -26.656 -22.703 1 89.56 95 TYR A C 1
ATOM 771 O O . TYR A 1 95 ? 5.547 -26.688 -23.344 1 89.56 95 TYR A O 1
ATOM 779 N N . GLY A 1 96 ? 7.688 -26.031 -23.156 1 86.31 96 GLY A N 1
ATOM 780 C CA . GLY A 1 96 ? 7.695 -25.531 -24.516 1 86.31 96 GLY A CA 1
ATOM 781 C C . GLY A 1 96 ? 7.742 -24.016 -24.578 1 86.31 96 GLY A C 1
ATOM 782 O O . GLY A 1 96 ? 7.738 -23.344 -23.547 1 86.31 96 GLY A O 1
ATOM 783 N N . LEU A 1 97 ? 7.695 -23.516 -25.75 1 82.38 97 LEU A N 1
ATOM 784 C CA . LEU A 1 97 ? 7.977 -22.109 -26.062 1 82.38 97 LEU A CA 1
ATOM 785 C C . LEU A 1 97 ? 6.867 -21.203 -25.547 1 82.38 97 LEU A C 1
ATOM 787 O O . LEU A 1 97 ? 7.137 -20.109 -25.031 1 82.38 97 LEU A O 1
ATOM 791 N N . SER A 1 98 ? 5.617 -21.641 -25.641 1 87.5 98 SER A N 1
ATOM 792 C CA . SER A 1 98 ? 4.469 -20.812 -25.297 1 87.5 98 SER A CA 1
ATOM 793 C C . SER A 1 98 ? 4.398 -20.547 -23.797 1 87.5 98 SER A C 1
ATOM 795 O O . SER A 1 98 ? 3.719 -19.609 -23.359 1 87.5 98 SER A O 1
ATOM 797 N N . TYR A 1 99 ? 5.238 -21.266 -23.047 1 93.5 99 TYR A N 1
ATOM 798 C CA . TYR A 1 99 ? 5.121 -21.203 -21.594 1 93.5 99 TYR A CA 1
ATOM 799 C C . TYR A 1 99 ? 6.258 -20.375 -20.984 1 93.5 99 TYR A C 1
ATOM 801 O O . TYR A 1 99 ? 6.289 -20.156 -19.781 1 93.5 99 TYR A O 1
ATOM 809 N N . ILE A 1 100 ? 7.168 -19.891 -21.797 1 94.19 100 ILE A N 1
ATOM 810 C CA . ILE A 1 100 ? 8.32 -19.156 -21.297 1 94.19 100 ILE A CA 1
ATOM 811 C C . ILE A 1 100 ? 7.859 -17.859 -20.609 1 94.19 100 ILE A C 1
ATOM 813 O O . ILE A 1 100 ? 7.266 -17 -21.25 1 94.19 100 ILE A O 1
ATOM 817 N N . PRO A 1 101 ? 8.133 -17.703 -19.312 1 96.81 101 PRO A N 1
ATOM 818 C CA . PRO A 1 101 ? 7.738 -16.469 -18.609 1 96.81 101 PRO A CA 1
ATOM 819 C C . PRO A 1 101 ? 8.773 -15.359 -18.734 1 96.81 101 PRO A C 1
ATOM 821 O O . PRO A 1 101 ? 9.359 -14.938 -17.734 1 96.81 101 PRO A O 1
ATOM 824 N N . ILE A 1 102 ? 8.852 -14.75 -19.859 1 97.06 102 ILE A N 1
ATOM 825 C CA . ILE A 1 102 ? 9.961 -13.883 -20.25 1 97.06 102 ILE A CA 1
ATOM 826 C C . ILE A 1 102 ? 9.891 -12.57 -19.469 1 97.06 102 ILE A C 1
ATOM 828 O O . ILE A 1 102 ? 10.906 -11.898 -19.281 1 97.06 102 ILE A O 1
ATOM 832 N N . ILE A 1 103 ? 8.672 -12.234 -18.922 1 98.12 103 ILE A N 1
ATOM 833 C CA . ILE A 1 103 ? 8.539 -10.883 -18.391 1 98.12 103 ILE A CA 1
ATOM 834 C C . ILE A 1 103 ? 8.758 -10.906 -16.875 1 98.12 103 ILE A C 1
ATOM 836 O O . ILE A 1 103 ? 8.891 -9.852 -16.25 1 98.12 103 ILE A O 1
ATOM 840 N N . ILE A 1 104 ? 8.883 -12.047 -16.203 1 98.25 104 ILE A N 1
ATOM 841 C CA . ILE A 1 104 ? 8.953 -12.125 -14.758 1 98.25 104 ILE A CA 1
ATOM 842 C C . ILE A 1 104 ? 10.203 -11.398 -14.266 1 98.25 104 ILE A C 1
ATOM 844 O O . ILE A 1 104 ? 10.102 -10.422 -13.516 1 98.25 104 ILE A O 1
ATOM 848 N N . ALA A 1 105 ? 11.375 -11.805 -14.758 1 98.12 105 ALA A N 1
ATOM 849 C CA . ALA A 1 105 ? 12.625 -11.211 -14.273 1 98.12 105 ALA A CA 1
ATOM 850 C C . ALA A 1 105 ? 12.703 -9.734 -14.641 1 98.12 105 ALA A C 1
ATOM 852 O O . ALA A 1 105 ? 12.984 -8.891 -13.781 1 98.12 105 ALA A O 1
ATOM 853 N N . PRO A 1 106 ? 12.375 -9.352 -15.852 1 98.12 106 PRO A N 1
ATOM 854 C CA . PRO A 1 106 ? 12.43 -7.93 -16.203 1 98.12 106 PRO A CA 1
ATOM 855 C C . PRO A 1 106 ? 11.469 -7.078 -15.383 1 98.12 106 PRO A C 1
ATOM 857 O O . PRO A 1 106 ? 11.805 -5.957 -14.992 1 98.12 106 PRO A O 1
ATOM 860 N N . MET A 1 107 ? 10.266 -7.605 -15.148 1 98.5 107 MET A N 1
ATOM 861 C CA . MET A 1 107 ? 9.305 -6.852 -14.344 1 98.5 107 MET A CA 1
ATOM 862 C C . MET A 1 107 ? 9.82 -6.645 -12.93 1 98.5 107 MET A C 1
ATOM 864 O O . MET A 1 107 ? 9.727 -5.543 -12.383 1 98.5 107 MET A O 1
ATOM 868 N N . ILE A 1 108 ? 10.359 -7.648 -12.359 1 98.38 108 ILE A N 1
ATOM 869 C CA . ILE A 1 108 ? 10.875 -7.582 -10.992 1 98.38 108 ILE A CA 1
ATOM 870 C C . ILE A 1 108 ? 12.023 -6.574 -10.922 1 98.38 108 ILE A C 1
ATOM 872 O O . ILE A 1 108 ? 12.078 -5.75 -10.016 1 98.38 108 ILE A O 1
ATOM 876 N N . ILE A 1 109 ? 12.922 -6.621 -11.914 1 97.69 109 ILE A N 1
ATOM 877 C CA . ILE A 1 109 ? 14.062 -5.707 -11.961 1 97.69 109 ILE A CA 1
ATOM 878 C C . ILE A 1 109 ? 13.562 -4.273 -12.125 1 97.69 109 ILE A C 1
ATOM 880 O O . ILE A 1 109 ? 14.094 -3.352 -11.5 1 97.69 109 ILE A O 1
ATOM 884 N N . THR A 1 110 ? 12.555 -4.105 -12.93 1 97.38 110 THR A N 1
ATOM 885 C CA . THR A 1 110 ? 11.992 -2.777 -13.141 1 97.38 110 THR A CA 1
ATOM 886 C C . THR A 1 110 ? 11.398 -2.227 -11.852 1 97.38 110 THR A C 1
ATOM 888 O O . THR A 1 110 ? 11.578 -1.051 -11.523 1 97.38 110 THR A O 1
ATOM 891 N N . LEU A 1 111 ? 10.719 -3.02 -11.102 1 97.12 111 LEU A N 1
ATOM 892 C CA . LEU A 1 111 ? 10.016 -2.598 -9.898 1 97.12 111 LEU A CA 1
ATOM 893 C C . LEU A 1 111 ? 11 -2.279 -8.773 1 97.12 111 LEU A C 1
ATOM 895 O O . LEU A 1 111 ? 10.734 -1.417 -7.938 1 97.12 111 LEU A O 1
ATOM 899 N N . LEU A 1 112 ? 12.156 -2.92 -8.773 1 96.31 112 LEU A N 1
ATOM 900 C CA . LEU A 1 112 ? 13.039 -2.828 -7.609 1 96.31 112 LEU A CA 1
ATOM 901 C C . LEU A 1 112 ? 14.266 -1.981 -7.926 1 96.31 112 LEU A C 1
ATOM 903 O O . LEU A 1 112 ? 14.891 -1.43 -7.016 1 96.31 112 LEU A O 1
ATOM 907 N N . VAL A 1 113 ? 14.641 -1.891 -9.172 1 93.94 113 VAL A N 1
ATOM 908 C CA . VAL A 1 113 ? 15.836 -1.139 -9.555 1 93.94 113 VAL A CA 1
ATOM 909 C C . VAL A 1 113 ? 15.438 0.043 -10.438 1 93.94 113 VAL A C 1
ATOM 911 O O . VAL A 1 113 ? 15.203 1.146 -9.945 1 93.94 113 VAL A O 1
ATOM 914 N N . ASP A 1 114 ? 15.18 -0.27 -11.703 1 92.56 114 ASP A N 1
ATOM 915 C CA . ASP A 1 114 ? 14.773 0.769 -12.648 1 92.56 114 ASP A CA 1
ATOM 916 C C . ASP A 1 114 ? 14.352 0.162 -13.984 1 92.56 114 ASP A C 1
ATOM 918 O O . ASP A 1 114 ? 14.672 -0.99 -14.281 1 92.56 114 ASP A O 1
ATOM 922 N N . TYR A 1 115 ? 13.617 0.967 -14.719 1 93.06 115 TYR A N 1
ATOM 923 C CA . TYR A 1 115 ? 13.055 0.515 -15.984 1 93.06 115 TYR A CA 1
ATOM 924 C C . TYR A 1 115 ? 14.156 0.167 -16.969 1 93.06 115 TYR A C 1
ATOM 926 O O . TYR A 1 115 ? 14.039 -0.8 -17.734 1 93.06 115 TYR A O 1
ATOM 934 N N . GLU A 1 116 ? 15.266 0.919 -17 1 93.25 116 GLU A N 1
ATOM 935 C CA . GLU A 1 116 ? 16.344 0.691 -17.953 1 93.25 116 GLU A CA 1
ATOM 936 C C . GLU A 1 116 ? 16.984 -0.676 -17.75 1 93.25 116 G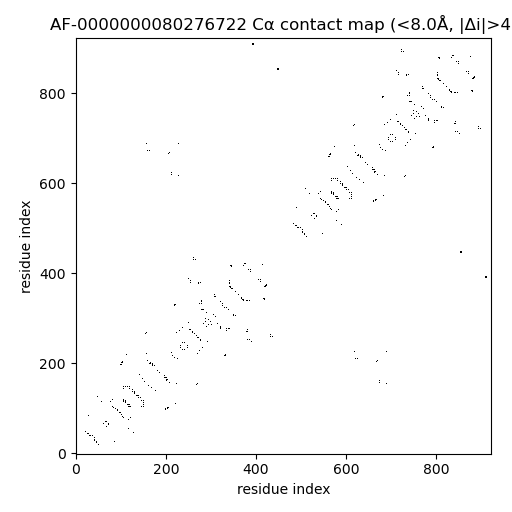LU A C 1
ATOM 938 O O . GLU A 1 116 ? 17.297 -1.376 -18.703 1 93.25 116 GLU A O 1
ATOM 943 N N . PHE A 1 117 ? 17.141 -1.04 -16.531 1 94.56 117 PHE A N 1
ATOM 944 C CA . PHE A 1 117 ? 17.75 -2.324 -16.219 1 94.56 117 PHE A CA 1
ATOM 945 C C . PHE A 1 117 ? 16.797 -3.471 -16.516 1 94.56 117 PHE A C 1
ATOM 947 O O . PHE A 1 117 ? 17.203 -4.531 -16.984 1 94.56 117 PHE A O 1
ATOM 954 N N . GLY A 1 118 ? 15.523 -3.266 -16.188 1 96.81 118 GLY A N 1
ATOM 955 C CA . GLY A 1 118 ? 14.539 -4.281 -16.516 1 96.81 118 GLY A CA 1
ATOM 956 C C . GLY A 1 118 ? 14.43 -4.527 -18.016 1 96.81 118 GLY A C 1
ATOM 957 O O . GLY A 1 118 ? 14.445 -5.676 -18.453 1 96.81 118 GLY A O 1
ATOM 958 N N . ALA A 1 119 ? 14.383 -3.426 -18.766 1 95.31 119 ALA A N 1
ATOM 959 C CA . ALA A 1 119 ? 14.281 -3.521 -20.219 1 95.31 119 ALA A CA 1
ATOM 960 C C . ALA A 1 119 ? 15.531 -4.176 -20.812 1 95.31 119 ALA A C 1
ATOM 962 O O . ALA A 1 119 ? 15.43 -5 -21.719 1 95.31 119 ALA A O 1
ATOM 963 N N . SER A 1 120 ? 16.672 -3.832 -20.312 1 94.62 120 SER A N 1
ATOM 964 C CA . SER A 1 120 ? 17.922 -4.395 -20.812 1 94.62 120 SER A CA 1
ATOM 965 C C . SER A 1 120 ? 18.031 -5.879 -20.484 1 94.62 120 SER A C 1
ATOM 967 O O . SER A 1 120 ? 18.516 -6.668 -21.312 1 94.62 120 SER A O 1
ATOM 969 N N . ALA A 1 121 ? 17.672 -6.227 -19.297 1 95.56 121 ALA A N 1
ATOM 970 C CA . ALA A 1 121 ? 17.656 -7.641 -18.938 1 95.56 121 ALA A CA 1
ATOM 971 C C . ALA A 1 121 ? 16.719 -8.43 -19.859 1 95.56 121 ALA A C 1
ATOM 973 O O . ALA A 1 121 ? 17.062 -9.531 -20.297 1 95.56 121 ALA A O 1
ATOM 974 N N . GLY A 1 122 ? 15.547 -7.859 -20.062 1 96.69 122 GLY A N 1
ATOM 975 C CA . GLY A 1 122 ? 14.609 -8.5 -20.984 1 96.69 122 GLY A CA 1
ATOM 976 C C . GLY A 1 122 ? 15.156 -8.633 -22.391 1 96.69 122 GLY A C 1
ATOM 977 O O . GLY A 1 122 ? 14.883 -9.625 -23.078 1 96.69 122 GLY A O 1
ATOM 978 N N . LEU A 1 123 ? 15.852 -7.617 -22.828 1 94.12 123 LEU A N 1
ATOM 979 C CA . LEU A 1 123 ? 16.5 -7.668 -24.141 1 94.12 123 LEU A CA 1
ATOM 980 C C . LEU A 1 123 ? 17.5 -8.805 -24.203 1 94.12 123 LEU A C 1
ATOM 982 O O . LEU A 1 123 ? 17.5 -9.578 -25.156 1 94.12 123 LEU A O 1
ATOM 986 N N . ILE A 1 124 ? 18.312 -8.938 -23.219 1 94.19 124 ILE A N 1
ATOM 987 C CA . ILE A 1 124 ? 19.312 -9.992 -23.156 1 94.19 124 ILE A CA 1
ATOM 988 C C . ILE A 1 124 ? 18.641 -11.352 -23.141 1 94.19 124 ILE A C 1
ATOM 990 O O . ILE A 1 124 ? 19 -12.25 -23.906 1 94.19 124 ILE A O 1
ATOM 994 N N . LEU A 1 125 ? 17.641 -11.516 -22.328 1 94.62 125 LEU A N 1
ATOM 995 C CA . LEU A 1 125 ? 16.969 -12.797 -22.172 1 94.62 125 LEU A CA 1
ATOM 996 C C . LEU A 1 125 ? 16.234 -13.18 -23.469 1 94.62 125 LEU A C 1
ATOM 998 O O . LEU A 1 125 ? 16.281 -14.336 -23.891 1 94.62 125 LEU A O 1
ATOM 1002 N N . SER A 1 126 ? 15.562 -12.203 -24.047 1 94.56 126 SER A N 1
ATOM 1003 C CA . SER A 1 126 ? 14.805 -12.484 -25.266 1 94.56 126 SER A CA 1
ATOM 1004 C C . SER A 1 126 ? 15.734 -12.812 -26.438 1 94.56 126 SER A C 1
ATOM 1006 O O . SER A 1 126 ? 15.492 -13.766 -27.172 1 94.56 126 SER A O 1
ATOM 1008 N N . LEU A 1 127 ? 16.75 -12.062 -26.609 1 90.75 127 LEU A N 1
ATOM 1009 C CA . LEU A 1 127 ? 17.688 -12.281 -27.703 1 90.75 127 LEU A CA 1
ATOM 1010 C C . LEU A 1 127 ? 18.469 -13.578 -27.5 1 90.75 127 LEU A C 1
ATOM 1012 O O . LEU A 1 127 ? 18.719 -14.312 -28.469 1 90.75 127 LEU A O 1
ATOM 1016 N N . SER A 1 128 ? 18.922 -13.789 -26.281 1 89.75 128 SER A N 1
ATOM 1017 C CA . SER A 1 128 ? 19.656 -15.008 -26 1 89.75 128 SER A CA 1
ATOM 1018 C C . SER A 1 128 ? 18.812 -16.25 -26.281 1 89.75 128 SER A C 1
ATOM 1020 O O . SER A 1 128 ? 19.297 -17.234 -26.828 1 89.75 128 SER A O 1
ATOM 1022 N N . THR A 1 129 ? 17.578 -16.188 -25.891 1 87.94 129 THR A N 1
ATOM 1023 C CA . THR A 1 129 ? 16.672 -17.297 -26.156 1 87.94 129 THR A CA 1
ATOM 1024 C C . THR A 1 129 ? 16.469 -17.5 -27.656 1 87.94 129 THR A C 1
ATOM 1026 O O . THR A 1 129 ? 16.5 -18.625 -28.141 1 87.94 129 THR A O 1
ATOM 1029 N N . ALA A 1 130 ? 16.266 -16.453 -28.375 1 87.06 130 ALA A N 1
ATOM 1030 C CA . ALA A 1 130 ? 16.094 -16.516 -29.812 1 87.06 130 ALA A CA 1
ATOM 1031 C C . ALA A 1 130 ? 17.328 -17.062 -30.5 1 87.06 130 ALA A C 1
ATOM 1033 O O . ALA A 1 130 ? 17.234 -17.859 -31.438 1 87.06 130 ALA A O 1
ATOM 1034 N N . PHE A 1 131 ? 18.406 -16.594 -30.078 1 85.69 131 PHE A N 1
ATOM 1035 C CA . PHE A 1 131 ? 19.688 -17.016 -30.656 1 85.69 131 PHE A CA 1
ATOM 1036 C C . PHE A 1 131 ? 19.953 -18.484 -30.375 1 85.69 131 PHE A C 1
ATOM 1038 O O . PHE A 1 131 ? 20.438 -19.219 -31.25 1 85.69 131 PHE A O 1
ATOM 1045 N N . HIS A 1 132 ? 19.656 -18.906 -29.188 1 84.31 132 HIS A N 1
ATOM 1046 C CA . HIS A 1 132 ? 19.891 -20.281 -28.781 1 84.31 132 HIS A CA 1
ATOM 1047 C C . HIS A 1 132 ? 19.062 -21.25 -29.625 1 84.31 132 HIS A C 1
ATOM 1049 O O . HIS A 1 132 ? 19.531 -22.328 -29.969 1 84.31 132 HIS A O 1
ATOM 1055 N N . HIS A 1 133 ? 17.906 -20.828 -29.984 1 84 133 HIS A N 1
ATOM 1056 C CA . HIS A 1 133 ? 17 -21.719 -30.719 1 84 133 HIS A CA 1
ATOM 1057 C C . HIS A 1 133 ? 17.047 -21.422 -32.219 1 84 133 HIS A C 1
ATOM 1059 O O . HIS A 1 133 ? 16.266 -22 -32.969 1 84 133 HIS A O 1
ATOM 1065 N N . HIS A 1 134 ? 17.891 -20.531 -32.625 1 85.62 134 HIS A N 1
ATOM 1066 C CA . HIS A 1 134 ? 18.078 -20.141 -34 1 85.62 134 HIS A CA 1
ATOM 1067 C C . HIS A 1 134 ? 16.75 -19.734 -34.656 1 85.62 134 HIS A C 1
ATOM 1069 O O . HIS A 1 134 ? 16.438 -20.156 -35.781 1 85.62 134 HIS A O 1
ATOM 1075 N N . ASP A 1 135 ? 15.984 -19.062 -33.875 1 86.19 135 ASP A N 1
ATOM 1076 C CA . ASP A 1 135 ? 14.68 -18.609 -34.344 1 86.19 135 ASP A CA 1
ATOM 1077 C C . ASP A 1 135 ? 14.453 -17.141 -33.969 1 86.19 135 ASP A C 1
ATOM 1079 O O . ASP A 1 135 ? 13.977 -16.828 -32.875 1 86.19 135 ASP A O 1
ATOM 1083 N N . PHE A 1 136 ? 14.672 -16.359 -34.969 1 85.12 136 PHE A N 1
ATOM 1084 C CA . PHE A 1 136 ? 14.562 -14.922 -34.75 1 85.12 136 PHE A CA 1
ATOM 1085 C C . PHE A 1 136 ? 13.117 -14.523 -34.469 1 85.12 136 PHE A C 1
ATOM 1087 O O . PHE A 1 136 ? 12.859 -13.516 -33.812 1 85.12 136 PHE A O 1
ATOM 1094 N N . PHE A 1 137 ? 12.203 -15.281 -34.938 1 86.25 137 PHE A N 1
ATOM 1095 C CA . PHE A 1 137 ? 10.789 -14.977 -34.719 1 86.25 137 PHE A CA 1
ATOM 1096 C C . PHE A 1 137 ? 10.438 -15.062 -33.25 1 86.25 137 PHE A C 1
ATOM 1098 O O . PHE A 1 137 ? 9.508 -14.398 -32.781 1 86.25 137 PHE A O 1
ATOM 1105 N N . MET A 1 138 ? 11.219 -15.773 -32.562 1 90.12 138 MET A N 1
ATOM 1106 C CA . MET A 1 138 ? 11.008 -15.852 -31.109 1 90.12 138 MET A CA 1
ATOM 1107 C C . MET A 1 138 ? 11.289 -14.5 -30.453 1 90.12 138 MET A C 1
ATOM 1109 O O . MET A 1 138 ? 10.602 -14.117 -29.5 1 90.12 138 MET A O 1
ATOM 1113 N N . PHE A 1 139 ? 12.305 -13.883 -30.984 1 91.56 139 PHE A N 1
ATOM 1114 C CA . PHE A 1 139 ? 12.625 -12.562 -30.453 1 91.56 139 PHE A CA 1
ATOM 1115 C C . PHE A 1 139 ? 11.469 -11.594 -30.672 1 91.56 139 PHE A C 1
ATOM 1117 O O . PHE A 1 139 ? 11.125 -10.812 -29.781 1 91.56 139 PHE A O 1
ATOM 1124 N N . LEU A 1 140 ? 10.883 -11.68 -31.828 1 91.38 140 LEU A N 1
ATOM 1125 C CA . LEU A 1 140 ? 9.773 -10.797 -32.188 1 91.38 140 LEU A CA 1
ATOM 1126 C C . LEU A 1 140 ? 8.547 -11.086 -31.328 1 91.38 140 LEU A C 1
ATOM 1128 O O . LEU A 1 140 ? 7.723 -10.203 -31.094 1 91.38 140 LEU A O 1
ATOM 1132 N N . HIS A 1 141 ? 8.453 -12.25 -30.844 1 93.31 141 HIS A N 1
ATOM 1133 C CA . HIS A 1 141 ? 7.34 -12.633 -29.984 1 93.31 141 HIS A CA 1
ATOM 1134 C C . HIS A 1 141 ? 7.609 -12.234 -28.531 1 93.31 141 HIS A C 1
ATOM 1136 O O . HIS A 1 141 ? 6.719 -11.734 -27.844 1 93.31 141 HIS A O 1
ATOM 1142 N N . LEU A 1 142 ? 8.812 -12.406 -28.078 1 95.69 142 LEU A N 1
ATOM 1143 C CA . LEU A 1 142 ? 9.133 -12.281 -26.656 1 95.69 142 LEU A CA 1
ATOM 1144 C C . LEU A 1 142 ? 9.43 -10.828 -26.297 1 95.69 142 LEU A C 1
ATOM 1146 O O . LEU A 1 142 ? 8.93 -10.32 -25.297 1 95.69 142 LEU A O 1
ATOM 1150 N N . PHE A 1 143 ? 10.125 -10.094 -27.062 1 95.12 143 PHE A N 1
ATOM 1151 C CA . PHE A 1 143 ? 10.68 -8.812 -26.656 1 95.12 143 PHE A CA 1
ATOM 1152 C C . PHE A 1 143 ? 9.586 -7.75 -26.578 1 95.12 143 PHE A C 1
ATOM 1154 O O . PHE A 1 143 ? 9.602 -6.906 -25.672 1 95.12 143 PHE A O 1
ATOM 1161 N N . PRO A 1 144 ? 8.609 -7.762 -27.484 1 95.56 144 PRO A N 1
ATOM 1162 C CA . PRO A 1 144 ? 7.539 -6.77 -27.328 1 95.56 144 PRO A CA 1
ATOM 1163 C C . PRO A 1 144 ? 6.816 -6.879 -26 1 95.56 144 PRO A C 1
ATOM 1165 O O . PRO A 1 144 ? 6.406 -5.863 -25.422 1 95.56 144 PRO A O 1
ATOM 1168 N N . GLN A 1 145 ? 6.664 -8.109 -25.516 1 97.31 145 GLN A N 1
ATOM 1169 C CA . GLN A 1 145 ? 6.07 -8.305 -24.203 1 97.31 145 GLN A CA 1
ATOM 1170 C C . GLN A 1 145 ? 6.91 -7.641 -23.109 1 97.31 145 GLN A C 1
ATOM 1172 O O . GLN A 1 145 ? 6.371 -6.965 -22.234 1 97.31 145 GLN A O 1
ATOM 1177 N N . VAL A 1 146 ? 8.18 -7.809 -23.234 1 97 146 VAL A N 1
ATOM 1178 C CA . VAL A 1 146 ? 9.125 -7.266 -22.266 1 97 146 VAL A CA 1
ATOM 1179 C C . VAL A 1 146 ? 9.102 -5.742 -22.312 1 97 146 VAL A C 1
ATOM 1181 O O . VAL A 1 146 ? 9.008 -5.086 -21.266 1 97 146 VAL A O 1
ATOM 1184 N N . PHE A 1 147 ? 9.164 -5.262 -23.484 1 95.62 147 PHE A N 1
ATOM 1185 C CA . PHE A 1 147 ? 9.219 -3.818 -23.656 1 95.62 147 PHE A CA 1
ATOM 1186 C C . PHE A 1 147 ? 7.961 -3.154 -23.109 1 95.62 147 PHE A C 1
ATOM 1188 O O . PHE A 1 147 ? 8.047 -2.197 -22.328 1 95.62 147 PHE A O 1
ATOM 1195 N N . LEU A 1 148 ? 6.824 -3.693 -23.438 1 96.56 148 LEU A N 1
ATOM 1196 C CA . LEU A 1 148 ? 5.562 -3.104 -23 1 96.56 148 LEU A CA 1
ATOM 1197 C C . LEU A 1 148 ? 5.406 -3.207 -21.484 1 96.56 148 LEU A C 1
ATOM 1199 O O . LEU A 1 148 ? 4.996 -2.246 -20.828 1 96.56 148 LEU A O 1
ATOM 1203 N N . SER A 1 149 ? 5.734 -4.344 -20.969 1 97.62 149 SER A N 1
ATOM 1204 C CA . SER A 1 149 ? 5.551 -4.555 -19.547 1 97.62 149 SER A CA 1
ATOM 1205 C C . SER A 1 149 ? 6.484 -3.662 -18.734 1 97.62 149 SER A C 1
ATOM 1207 O O . SER A 1 149 ? 6.059 -3.031 -17.766 1 97.62 149 SER A O 1
ATOM 1209 N N . THR A 1 150 ? 7.742 -3.543 -19.141 1 97 150 THR A N 1
ATOM 1210 C CA . THR A 1 150 ? 8.703 -2.736 -18.391 1 97 150 THR A CA 1
ATOM 1211 C C . THR A 1 150 ? 8.406 -1.249 -18.547 1 97 150 THR A C 1
ATOM 1213 O O . THR A 1 150 ? 8.531 -0.475 -17.594 1 97 150 THR A O 1
ATOM 1216 N N . TYR A 1 151 ? 7.98 -0.847 -19.672 1 95.31 151 TYR A N 1
ATOM 1217 C CA . TYR A 1 151 ? 7.637 0.549 -19.922 1 95.31 151 TYR A CA 1
ATOM 1218 C C . TYR A 1 151 ? 6.449 0.975 -19.062 1 95.31 151 TYR A C 1
ATOM 1220 O O . TYR A 1 151 ? 6.453 2.064 -18.484 1 95.31 151 TYR A O 1
ATOM 1228 N N . MET A 1 152 ? 5.527 0.137 -18.969 1 95.5 152 MET A N 1
ATOM 1229 C CA . MET A 1 152 ? 4.324 0.446 -18.203 1 95.5 152 MET A CA 1
ATOM 1230 C C . MET A 1 152 ? 4.633 0.516 -16.719 1 95.5 152 MET A C 1
ATOM 1232 O O . MET A 1 152 ? 3.92 1.18 -15.961 1 95.5 152 MET A O 1
ATOM 1236 N N . LEU A 1 153 ? 5.68 -0.053 -16.297 1 96.25 153 LEU A N 1
ATOM 1237 C CA . LEU A 1 153 ? 5.977 -0.15 -14.875 1 96.25 153 LEU A CA 1
ATOM 1238 C C . LEU A 1 153 ? 6.977 0.922 -14.453 1 96.25 153 LEU A C 1
ATOM 1240 O O . LEU A 1 153 ? 7.379 0.976 -13.289 1 96.25 153 LEU A O 1
ATOM 1244 N N . ARG A 1 154 ? 7.59 1.85 -15.227 1 89.12 154 ARG A N 1
ATOM 1245 C CA . ARG A 1 154 ? 8.617 2.852 -14.977 1 89.12 154 ARG A CA 1
ATOM 1246 C C . ARG A 1 154 ? 8.234 3.746 -13.805 1 89.12 154 ARG A C 1
ATOM 1248 O O . ARG A 1 154 ? 9.102 4.195 -13.047 1 89.12 154 ARG A O 1
ATOM 1255 N N . ASN A 1 155 ? 7.113 3.83 -13.234 1 83.88 155 ASN A N 1
ATOM 1256 C CA . ASN A 1 155 ? 6.672 4.664 -12.125 1 83.88 155 ASN A CA 1
ATOM 1257 C C . ASN A 1 155 ? 5.418 4.098 -11.461 1 83.88 155 ASN A C 1
ATOM 1259 O O . ASN A 1 155 ? 4.496 4.844 -11.133 1 83.88 155 ASN A O 1
ATOM 1263 N N . THR A 1 156 ? 5.66 2.881 -11.344 1 90.75 156 THR A N 1
ATOM 1264 C CA . THR A 1 156 ? 4.496 2.191 -10.797 1 90.75 156 THR A CA 1
ATOM 1265 C C . THR A 1 156 ? 4.359 2.459 -9.297 1 90.75 156 THR A C 1
ATOM 1267 O O . THR A 1 156 ? 5.355 2.465 -8.57 1 90.75 156 THR A O 1
ATOM 1270 N N . LYS A 1 157 ? 3.129 2.688 -8.883 1 89 157 LYS A N 1
ATOM 1271 C CA . LYS A 1 157 ? 2.879 2.992 -7.473 1 89 157 LYS A CA 1
ATOM 1272 C C . LYS A 1 157 ? 1.845 2.037 -6.883 1 89 157 LYS A C 1
ATOM 1274 O O . LYS A 1 157 ? 1.546 2.104 -5.688 1 89 157 LYS A O 1
ATOM 1279 N N . SER A 1 158 ? 1.357 1.146 -7.766 1 91.69 158 SER A N 1
ATOM 1280 C CA . SER A 1 158 ? 0.31 0.263 -7.262 1 91.69 158 SER A CA 1
ATOM 1281 C C . SER A 1 158 ? 0.377 -1.108 -7.926 1 91.69 158 SER A C 1
ATOM 1283 O O . SER A 1 158 ? 0.871 -1.237 -9.047 1 91.69 158 SER A O 1
ATOM 1285 N N . ARG A 1 159 ? -0.192 -2.074 -7.293 1 94.81 159 ARG A N 1
ATOM 1286 C CA . ARG A 1 159 ? -0.241 -3.443 -7.793 1 94.81 159 ARG A CA 1
ATOM 1287 C C . ARG A 1 159 ? -1.138 -3.545 -9.023 1 94.81 159 ARG A C 1
ATOM 1289 O O . ARG A 1 159 ? -0.908 -4.383 -9.898 1 94.81 159 ARG A O 1
ATOM 1296 N N . ILE A 1 160 ? -2.076 -2.725 -9.102 1 92.19 160 ILE A N 1
ATOM 1297 C CA . ILE A 1 160 ? -3.025 -2.75 -10.211 1 92.19 160 ILE A CA 1
ATOM 1298 C C . ILE A 1 160 ? -2.299 -2.432 -11.516 1 92.19 160 ILE A C 1
ATOM 1300 O O . ILE A 1 160 ? -2.621 -2.996 -12.562 1 92.19 160 ILE A O 1
ATOM 1304 N N . GLN A 1 161 ? -1.38 -1.586 -11.461 1 93.94 161 GLN A N 1
ATOM 1305 C CA . GLN A 1 161 ? -0.601 -1.262 -12.648 1 93.94 161 GLN A CA 1
ATOM 1306 C C . GLN A 1 161 ? 0.202 -2.469 -13.125 1 93.94 161 GLN A C 1
ATOM 1308 O O . GLN A 1 161 ? 0.403 -2.65 -14.328 1 93.94 161 GLN A O 1
ATOM 1313 N N . VAL A 1 162 ? 0.656 -3.262 -12.203 1 96.38 162 VAL A N 1
ATOM 1314 C CA . VAL A 1 162 ? 1.369 -4.484 -12.555 1 96.38 162 VAL A CA 1
ATOM 1315 C C . VAL A 1 162 ? 0.416 -5.461 -13.242 1 96.38 162 VAL A C 1
ATOM 1317 O O . VAL A 1 162 ? 0.769 -6.082 -14.242 1 96.38 162 VAL A O 1
ATOM 1320 N N . ALA A 1 163 ? -0.732 -5.551 -12.727 1 93.81 163 ALA A N 1
ATOM 1321 C CA . ALA A 1 163 ? -1.751 -6.414 -13.312 1 93.81 163 ALA A CA 1
ATOM 1322 C C . ALA A 1 163 ? -2.1 -5.965 -14.727 1 93.81 163 ALA A C 1
ATOM 1324 O O . ALA A 1 163 ? -2.225 -6.793 -15.641 1 93.81 163 ALA A O 1
ATOM 1325 N N . LYS A 1 164 ? -2.248 -4.738 -14.922 1 94.56 164 LYS A N 1
ATOM 1326 C CA . LYS A 1 164 ? -2.547 -4.191 -16.234 1 94.56 164 LYS A CA 1
ATOM 1327 C C . LYS A 1 164 ? -1.416 -4.477 -17.219 1 94.56 164 LYS A C 1
ATOM 1329 O O . LYS A 1 164 ? -1.663 -4.766 -18.391 1 94.56 164 LYS A O 1
ATOM 1334 N N . ALA A 1 165 ? -0.213 -4.328 -16.719 1 96.88 165 ALA A N 1
ATOM 1335 C CA . ALA A 1 165 ? 0.94 -4.633 -17.562 1 96.88 165 ALA A CA 1
ATOM 1336 C C . ALA A 1 165 ? 0.911 -6.086 -18.031 1 96.88 165 ALA A C 1
ATOM 1338 O O . ALA A 1 165 ? 1.259 -6.383 -19.172 1 96.88 165 ALA A O 1
ATOM 1339 N N . GLY A 1 166 ? 0.504 -6.973 -17.109 1 96.94 166 GLY A N 1
ATOM 1340 C CA . GLY A 1 166 ? 0.357 -8.367 -17.5 1 96.94 166 GLY A CA 1
ATOM 1341 C C . GLY A 1 166 ? -0.695 -8.586 -18.562 1 96.94 166 GLY A C 1
ATOM 1342 O O . GLY A 1 166 ? -0.468 -9.32 -19.531 1 96.94 166 GLY A O 1
ATOM 1343 N N . LEU A 1 167 ? -1.785 -7.934 -18.438 1 95.56 167 LEU A N 1
ATOM 1344 C CA . LEU A 1 167 ? -2.883 -8.062 -19.391 1 95.56 167 LEU A CA 1
ATOM 1345 C C . LEU A 1 167 ? -2.482 -7.527 -20.75 1 95.56 167 LEU A C 1
ATOM 1347 O O . LEU A 1 167 ? -2.707 -8.18 -21.781 1 95.56 167 LEU A O 1
ATOM 1351 N N . ILE A 1 168 ? -1.87 -6.379 -20.781 1 97.12 168 ILE A N 1
ATOM 1352 C CA . ILE A 1 168 ? -1.463 -5.75 -22.031 1 97.12 168 ILE A CA 1
ATOM 1353 C C . ILE A 1 168 ? -0.381 -6.59 -22.703 1 97.12 168 ILE A C 1
ATOM 1355 O O . ILE A 1 168 ? -0.364 -6.727 -23.922 1 97.12 168 ILE A O 1
ATOM 1359 N N . SER A 1 169 ? 0.49 -7.109 -21.906 1 97.56 169 SER A N 1
ATOM 1360 C CA . SER A 1 169 ? 1.521 -7.984 -22.453 1 97.56 169 SER A CA 1
ATOM 1361 C C . SER A 1 169 ? 0.913 -9.258 -23.031 1 97.56 169 SER A C 1
ATOM 1363 O O . SER A 1 169 ? 1.422 -9.797 -24.016 1 97.56 169 SER A O 1
ATOM 1365 N N . GLY A 1 170 ? -0.156 -9.773 -22.406 1 97.25 170 GLY A N 1
ATOM 1366 C CA . GLY A 1 170 ? -0.86 -10.914 -22.969 1 97.25 170 GLY A CA 1
ATOM 1367 C C . GLY A 1 170 ? -1.464 -10.633 -24.328 1 97.25 170 GLY A C 1
ATOM 1368 O O . GLY A 1 170 ? -1.362 -11.453 -25.25 1 97.25 170 GLY A O 1
ATOM 1369 N N . ILE A 1 171 ? -2.018 -9.477 -24.438 1 97 171 ILE A N 1
ATOM 1370 C CA . ILE A 1 171 ? -2.594 -9.055 -25.703 1 97 171 ILE A CA 1
ATOM 1371 C C . ILE A 1 171 ? -1.487 -8.906 -26.75 1 97 171 ILE A C 1
ATOM 1373 O O . ILE A 1 171 ? -1.638 -9.359 -27.891 1 97 171 ILE A O 1
ATOM 1377 N N . ALA A 1 172 ? -0.413 -8.32 -26.344 1 96.31 172 ALA A N 1
ATOM 1378 C CA . ALA A 1 172 ? 0.722 -8.156 -27.25 1 96.31 172 ALA A CA 1
ATOM 1379 C C . ALA A 1 172 ? 1.269 -9.508 -27.688 1 96.31 172 ALA A C 1
ATOM 1381 O O . ALA A 1 172 ? 1.652 -9.68 -28.844 1 96.31 172 ALA A O 1
ATOM 1382 N N . SER A 1 173 ? 1.338 -10.43 -26.766 1 96.19 173 SER A N 1
ATOM 1383 C CA . SER A 1 173 ? 1.814 -11.773 -27.078 1 96.19 173 SER A CA 1
ATOM 1384 C C . SER A 1 173 ? 0.959 -12.422 -28.156 1 96.19 173 SER A C 1
ATOM 1386 O O . SER A 1 173 ? 1.488 -12.984 -29.125 1 96.19 173 SER A O 1
ATOM 1388 N N . LEU A 1 174 ? -0.323 -12.352 -28.031 1 94.88 174 LEU A N 1
ATOM 1389 C CA . LEU A 1 174 ? -1.251 -12.93 -29 1 94.88 174 LEU A CA 1
ATOM 1390 C C . LEU A 1 174 ? -1.134 -12.227 -30.359 1 94.88 174 LEU A C 1
ATOM 1392 O O . LEU A 1 174 ? -1.11 -12.883 -31.406 1 94.88 174 LEU A O 1
ATOM 1396 N N . LEU A 1 175 ? -1.075 -10.938 -30.328 1 94.88 175 LEU A N 1
ATOM 1397 C CA . LEU A 1 175 ? -0.995 -10.148 -31.547 1 94.88 175 LEU A CA 1
ATOM 1398 C C . LEU A 1 175 ? 0.26 -10.5 -32.344 1 94.88 175 LEU A C 1
ATOM 1400 O O . LEU A 1 175 ? 0.214 -10.602 -33.562 1 94.88 175 LEU A O 1
ATOM 1404 N N . MET A 1 176 ? 1.387 -10.664 -31.656 1 93.44 176 MET A N 1
ATOM 1405 C CA . MET A 1 176 ? 2.646 -10.953 -32.344 1 93.44 176 MET A CA 1
ATOM 1406 C C . MET A 1 176 ? 2.604 -12.328 -33 1 93.44 176 MET A C 1
ATOM 1408 O O . MET A 1 176 ? 3.18 -12.531 -34.062 1 93.44 176 MET A O 1
ATOM 1412 N N . ILE A 1 177 ? 1.948 -13.25 -32.375 1 91.75 177 ILE A N 1
ATOM 1413 C CA . ILE A 1 177 ? 1.81 -14.578 -32.938 1 91.75 177 ILE A CA 1
ATOM 1414 C C . ILE A 1 177 ? 0.905 -14.523 -34.188 1 91.75 177 ILE A C 1
ATOM 1416 O O . ILE A 1 177 ? 1.198 -15.141 -35.188 1 91.75 177 ILE A O 1
ATOM 1420 N N . PHE A 1 178 ? -0.141 -13.773 -34.125 1 91.81 178 PHE A N 1
ATOM 1421 C CA . PHE A 1 178 ? -1.057 -13.633 -35.25 1 91.81 178 PHE A CA 1
ATOM 1422 C C . PHE A 1 178 ? -0.359 -12.984 -36.438 1 91.81 178 PHE A C 1
ATOM 1424 O O . PHE A 1 178 ? -0.59 -13.359 -37.562 1 91.81 178 PHE A O 1
ATOM 1431 N N . LEU A 1 179 ? 0.454 -12.07 -36.156 1 91.25 179 LEU A N 1
ATOM 1432 C CA . LEU A 1 179 ? 1.157 -11.352 -37.188 1 91.25 179 LEU A CA 1
ATOM 1433 C C . LEU A 1 179 ? 2.164 -12.258 -37.906 1 91.25 179 LEU A C 1
ATOM 1435 O O . LEU A 1 179 ? 2.457 -12.07 -39.094 1 91.25 179 LEU A O 1
ATOM 1439 N N . GLN A 1 180 ? 2.602 -13.25 -37.188 1 90.94 180 GLN A N 1
ATOM 1440 C CA . GLN A 1 180 ? 3.627 -14.133 -37.75 1 90.94 180 GLN A CA 1
ATOM 1441 C C . GLN A 1 180 ? 3.002 -15.359 -38.406 1 90.94 180 GLN A C 1
ATOM 1443 O O . GLN A 1 180 ? 3.664 -16.062 -39.188 1 90.94 180 GLN A O 1
ATOM 1448 N N . GLU A 1 181 ? 1.802 -15.594 -38.188 1 87.06 181 GLU A N 1
ATOM 1449 C CA . GLU A 1 181 ? 1.119 -16.812 -38.625 1 87.06 181 GLU A CA 1
ATOM 1450 C C . GLU A 1 181 ? 1.196 -16.969 -40.125 1 87.06 181 GLU A C 1
ATOM 1452 O O . GLU A 1 181 ? 1.431 -18.078 -40.656 1 87.06 181 GLU A O 1
ATOM 1457 N N . PRO A 1 182 ? 1.062 -15.914 -40.906 1 85.94 182 PRO A N 1
ATOM 1458 C CA . PRO A 1 182 ? 1.114 -16.078 -42.344 1 85.94 182 PRO A CA 1
ATOM 1459 C C . PRO A 1 182 ? 2.492 -16.5 -42.844 1 85.94 182 PRO A C 1
ATOM 1461 O O . PRO A 1 182 ? 2.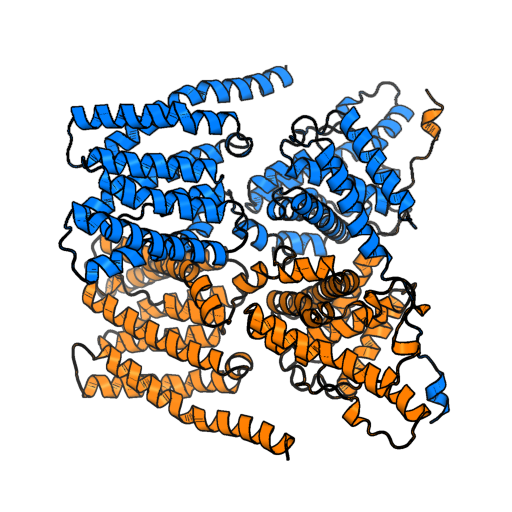605 -17.109 -43.938 1 85.94 182 PRO A O 1
ATOM 1464 N N . VAL A 1 183 ? 3.465 -16.359 -42.094 1 84.5 183 VAL A N 1
ATOM 1465 C CA . VAL A 1 183 ? 4.832 -16.641 -42.5 1 84.5 183 VAL A CA 1
ATOM 1466 C C . VAL A 1 183 ? 5.301 -17.969 -41.906 1 84.5 183 VAL A C 1
ATOM 1468 O O . VAL A 1 183 ? 5.91 -18.797 -42.594 1 84.5 183 VAL A O 1
ATOM 1471 N N . ARG A 1 184 ? 4.996 -18.266 -40.656 1 84.38 184 ARG A N 1
ATOM 1472 C CA . ARG A 1 184 ? 5.57 -19.375 -39.906 1 84.38 184 ARG A CA 1
ATOM 1473 C C . ARG A 1 184 ? 4.629 -20.578 -39.938 1 84.38 184 ARG A C 1
ATOM 1475 O O . ARG A 1 184 ? 5.078 -21.734 -39.875 1 84.38 184 ARG A O 1
ATOM 1482 N N . HIS A 1 185 ? 3.418 -20.375 -40.062 1 81.69 185 HIS A N 1
ATOM 1483 C CA . HIS A 1 185 ? 2.412 -21.438 -40 1 81.69 185 HIS A CA 1
ATOM 1484 C C . HIS A 1 185 ? 2.604 -22.312 -38.781 1 81.69 185 HIS A C 1
ATOM 1486 O O . HIS A 1 185 ? 2.93 -23.484 -38.875 1 81.69 185 HIS A O 1
ATOM 1492 N N . PHE A 1 186 ? 2.375 -21.922 -37.5 1 78.5 186 PHE A N 1
ATOM 1493 C CA . PHE A 1 186 ? 2.65 -22.531 -36.219 1 78.5 186 PHE A CA 1
ATOM 1494 C C . PHE A 1 186 ? 1.801 -23.766 -36 1 78.5 186 PHE A C 1
ATOM 1496 O O . PHE A 1 186 ? 2.195 -24.688 -35.281 1 78.5 186 PHE A O 1
ATOM 1503 N N . TYR A 1 187 ? 0.697 -24.047 -36.594 1 83.56 187 TYR A N 1
ATOM 1504 C CA . TYR A 1 187 ? -0.249 -25.125 -36.375 1 83.56 187 TYR A CA 1
ATOM 1505 C C . TYR A 1 187 ? -0.62 -25.219 -34.906 1 83.56 187 TYR A C 1
ATOM 1507 O O . TYR A 1 187 ? -0.587 -26.312 -34.312 1 83.56 187 TYR A O 1
ATOM 1515 N N . PHE A 1 188 ? -0.882 -24.172 -34.219 1 85.62 188 PHE A N 1
ATOM 1516 C CA . PHE A 1 188 ? -1.212 -24.094 -32.812 1 85.62 188 PHE A CA 1
ATOM 1517 C C . PHE A 1 188 ? -2.639 -24.562 -32.562 1 85.62 188 PHE A C 1
ATOM 1519 O O . PHE A 1 188 ? -3.527 -24.328 -33.375 1 85.62 188 PHE A O 1
ATOM 1526 N N . SER A 1 189 ? -2.799 -25.266 -31.469 1 89.5 189 SER A N 1
ATOM 1527 C CA . SER A 1 189 ? -4.133 -25.609 -30.969 1 89.5 189 SER A CA 1
ATOM 1528 C C . SER A 1 189 ? -4.766 -24.422 -30.234 1 89.5 189 SER A C 1
ATOM 1530 O O . SER A 1 189 ? -4.09 -23.438 -29.953 1 89.5 189 SER A O 1
ATOM 1532 N N . LEU A 1 190 ? -6.047 -24.5 -30.016 1 90.81 190 LEU A N 1
ATOM 1533 C CA . LEU A 1 190 ? -6.734 -23.469 -29.25 1 90.81 190 LEU A CA 1
ATOM 1534 C C . LEU A 1 190 ? -6.105 -23.312 -27.859 1 90.81 190 LEU A C 1
ATOM 1536 O O . LEU A 1 190 ? -6.012 -22.203 -27.344 1 90.81 190 LEU A O 1
ATOM 1540 N N . LYS A 1 191 ? -5.68 -24.375 -27.281 1 90.88 191 LYS A N 1
ATOM 1541 C CA . LYS A 1 191 ? -5.023 -24.375 -25.984 1 90.88 191 LYS A CA 1
ATOM 1542 C C . LYS A 1 191 ? -3.74 -23.547 -26.016 1 90.88 191 LYS A C 1
ATOM 1544 O O . LYS A 1 191 ? -3.434 -22.828 -25.078 1 90.88 191 LYS A O 1
ATOM 1549 N N . ASP A 1 192 ? -3.051 -23.656 -27.094 1 90.56 192 ASP A N 1
ATOM 1550 C CA . ASP A 1 192 ? -1.802 -22.906 -27.219 1 90.56 192 ASP A CA 1
ATOM 1551 C C . ASP A 1 192 ? -2.055 -21.406 -27.219 1 90.56 192 ASP A C 1
ATOM 1553 O O . ASP A 1 192 ? -1.333 -20.656 -26.562 1 90.56 192 ASP A O 1
ATOM 1557 N N . TYR A 1 193 ? -3.1 -21.031 -27.906 1 92.62 193 TYR A N 1
ATOM 1558 C CA . TYR A 1 193 ? -3.426 -19.609 -27.969 1 92.62 193 TYR A CA 1
ATOM 1559 C C . TYR A 1 193 ? -3.846 -19.078 -26.594 1 92.62 193 TYR A C 1
ATOM 1561 O O . TYR A 1 193 ? -3.504 -17.953 -26.234 1 92.62 193 TYR A O 1
ATOM 1569 N N . VAL A 1 194 ? -4.504 -19.891 -25.922 1 95 194 VAL A N 1
ATOM 1570 C CA . VAL A 1 194 ? -4.949 -19.5 -24.594 1 95 194 VAL A CA 1
ATOM 1571 C C . VAL A 1 194 ? -3.744 -19.344 -23.672 1 95 194 VAL A C 1
ATOM 1573 O O . VAL A 1 194 ? -3.662 -18.375 -22.906 1 95 194 VAL A O 1
ATOM 1576 N N . VAL A 1 195 ? -2.818 -20.203 -23.781 1 95.06 195 VAL A N 1
ATOM 1577 C CA . VAL A 1 195 ? -1.621 -20.172 -22.953 1 95.06 195 VAL A CA 1
ATOM 1578 C C . VAL A 1 195 ? -0.789 -18.938 -23.297 1 95.06 195 VAL A C 1
ATOM 1580 O O . VAL A 1 195 ? -0.271 -18.266 -22.406 1 95.06 195 VAL A O 1
ATOM 1583 N N . ILE A 1 196 ? -0.694 -18.672 -24.578 1 94.94 196 ILE A N 1
ATOM 1584 C CA . ILE A 1 196 ? 0.087 -17.547 -25.047 1 94.94 196 ILE A CA 1
ATOM 1585 C C . ILE A 1 196 ? -0.489 -16.25 -24.484 1 94.94 196 ILE A C 1
ATOM 1587 O O . ILE A 1 196 ? 0.258 -15.352 -24.094 1 94.94 196 ILE A O 1
ATOM 1591 N N . PHE A 1 197 ? -1.75 -16.156 -24.422 1 96.25 197 PHE A N 1
ATOM 1592 C CA . PHE A 1 197 ? -2.42 -14.977 -23.906 1 96.25 197 PHE A CA 1
ATOM 1593 C C . PHE A 1 197 ? -2.299 -14.906 -22.391 1 96.25 197 PHE A C 1
ATOM 1595 O O . PHE A 1 197 ? -2.053 -13.836 -21.828 1 96.25 197 PHE A O 1
ATOM 1602 N N . LEU A 1 198 ? -2.404 -16.062 -21.703 1 96.88 198 LEU A N 1
ATOM 1603 C CA . LEU A 1 198 ? -2.51 -16.094 -20.25 1 96.88 198 LEU A CA 1
ATOM 1604 C C . LEU A 1 198 ? -1.128 -16.062 -19.594 1 96.88 198 LEU A C 1
ATOM 1606 O O . LEU A 1 198 ? -0.985 -15.664 -18.453 1 96.88 198 LEU A O 1
ATOM 1610 N N . ASN A 1 199 ? -0.132 -16.484 -20.359 1 97.38 199 ASN A N 1
ATOM 1611 C CA . ASN A 1 199 ? 1.206 -16.609 -19.781 1 97.38 199 ASN A CA 1
ATOM 1612 C C . ASN A 1 199 ? 1.687 -15.289 -19.188 1 97.38 199 ASN A C 1
ATOM 1614 O O . ASN A 1 199 ? 2.121 -15.242 -18.031 1 97.38 199 ASN A O 1
ATOM 1618 N N . PRO A 1 200 ? 1.568 -14.125 -19.859 1 97.62 200 PRO A N 1
ATOM 1619 C CA . PRO A 1 200 ? 1.992 -12.859 -19.266 1 97.62 200 PRO A CA 1
ATOM 1620 C C . PRO A 1 200 ? 1.132 -12.461 -18.062 1 97.62 200 PRO A C 1
ATOM 1622 O O . PRO A 1 200 ? 1.629 -11.836 -17.125 1 97.62 200 PRO A O 1
ATOM 1625 N N . ILE A 1 201 ? -0.092 -12.828 -18.094 1 96.94 201 ILE A N 1
ATOM 1626 C CA . ILE A 1 201 ? -0.981 -12.531 -16.969 1 96.94 201 ILE A CA 1
ATOM 1627 C C . ILE A 1 201 ? -0.538 -13.32 -15.742 1 96.94 201 ILE A C 1
ATOM 1629 O O . ILE A 1 201 ? -0.385 -12.75 -14.656 1 96.94 201 ILE A O 1
ATOM 1633 N N . PHE A 1 202 ? -0.256 -14.578 -15.914 1 97.19 202 PHE A N 1
ATOM 1634 C CA . PHE A 1 202 ? 0.213 -15.414 -14.82 1 97.19 202 PHE A CA 1
ATOM 1635 C C . PHE A 1 202 ? 1.583 -14.961 -14.336 1 97.19 202 PHE A C 1
ATOM 1637 O O . PHE A 1 202 ? 1.886 -15.039 -13.141 1 97.19 202 PHE A O 1
ATOM 1644 N N . SER A 1 203 ? 2.389 -14.531 -15.289 1 97.88 203 SER A N 1
ATOM 1645 C CA . SER A 1 203 ? 3.693 -13.992 -14.922 1 97.88 203 SER A CA 1
ATOM 1646 C C . SER A 1 203 ? 3.551 -12.766 -14.031 1 97.88 203 SER A C 1
ATOM 1648 O O . SER A 1 203 ? 4.305 -12.594 -13.07 1 97.88 203 SER A O 1
ATOM 1650 N N . SER A 1 204 ? 2.605 -11.93 -14.367 1 97.62 204 SER A N 1
ATOM 1651 C CA . SER A 1 204 ? 2.387 -10.742 -13.547 1 97.62 204 SER A CA 1
ATOM 1652 C C . SER A 1 204 ? 1.864 -11.109 -12.164 1 97.62 204 SER A C 1
ATOM 1654 O O . SER A 1 204 ? 2.186 -10.445 -11.18 1 97.62 204 SER A O 1
ATOM 1656 N N . ILE A 1 205 ? 1.061 -12.125 -12.094 1 96.69 205 ILE A N 1
ATOM 1657 C CA . ILE A 1 205 ? 0.582 -12.633 -10.812 1 96.69 205 ILE A CA 1
ATOM 1658 C C . ILE A 1 205 ? 1.763 -13.117 -9.977 1 96.69 205 ILE A C 1
ATOM 1660 O O . ILE A 1 205 ? 1.861 -12.805 -8.781 1 96.69 205 ILE A O 1
ATOM 1664 N N . ALA A 1 206 ? 2.619 -13.812 -10.594 1 97.12 206 ALA A N 1
ATOM 1665 C CA . ALA A 1 206 ? 3.812 -14.305 -9.914 1 97.12 206 ALA A CA 1
ATOM 1666 C C . ALA A 1 206 ? 4.676 -13.148 -9.414 1 97.12 206 ALA A C 1
ATOM 1668 O O . ALA A 1 206 ? 5.207 -13.203 -8.297 1 97.12 206 ALA A O 1
ATOM 1669 N N . VAL A 1 207 ? 4.766 -12.164 -10.234 1 97.81 207 VAL A N 1
ATOM 1670 C CA . VAL A 1 207 ? 5.602 -11.016 -9.891 1 97.81 207 VAL A CA 1
ATOM 1671 C C . VAL A 1 207 ? 5.043 -10.32 -8.656 1 97.81 207 VAL A C 1
ATOM 1673 O O . VAL A 1 207 ? 5.773 -10.078 -7.688 1 97.81 207 VAL A O 1
ATOM 1676 N N . VAL A 1 208 ? 3.773 -10.07 -8.648 1 96.75 208 VAL A N 1
ATOM 1677 C CA . VAL A 1 208 ? 3.139 -9.398 -7.523 1 96.75 208 VAL A CA 1
ATOM 1678 C C . VAL A 1 208 ? 3.25 -10.273 -6.273 1 96.75 208 VAL A C 1
ATOM 1680 O O . VAL A 1 208 ? 3.49 -9.766 -5.176 1 96.75 208 VAL A O 1
ATOM 1683 N N . GLY A 1 209 ? 3.098 -11.5 -6.461 1 96.69 209 GLY A N 1
ATOM 1684 C CA . GLY A 1 209 ? 3.107 -12.43 -5.344 1 96.69 209 GLY A CA 1
ATOM 1685 C C . GLY A 1 209 ? 4.484 -12.617 -4.734 1 96.69 209 GLY A C 1
ATOM 1686 O O . GLY A 1 209 ? 4.617 -12.781 -3.521 1 96.69 209 GLY A O 1
ATOM 1687 N N . ILE A 1 210 ? 5.535 -12.57 -5.551 1 96.94 210 ILE A N 1
ATOM 1688 C CA . ILE A 1 210 ? 6.895 -12.859 -5.098 1 96.94 210 ILE A CA 1
ATOM 1689 C C . ILE A 1 210 ? 7.531 -11.586 -4.547 1 96.94 210 ILE A C 1
ATOM 1691 O O . ILE A 1 210 ? 8.438 -11.648 -3.713 1 96.94 210 ILE A O 1
ATOM 1695 N N . LEU A 1 211 ? 7.016 -10.516 -4.906 1 96.38 211 LEU A N 1
ATOM 1696 C CA . LEU A 1 211 ? 7.629 -9.219 -4.668 1 96.38 211 LEU A CA 1
ATOM 1697 C C . LEU A 1 211 ? 7.855 -8.992 -3.176 1 96.38 211 LEU A C 1
ATOM 1699 O O . LEU A 1 211 ? 8.945 -8.594 -2.764 1 96.38 211 LEU A O 1
ATOM 1703 N N . PRO A 1 212 ? 6.871 -9.281 -2.314 1 95.06 212 PRO A N 1
ATOM 1704 C CA . PRO A 1 212 ? 7.109 -9.016 -0.893 1 95.06 212 PRO A CA 1
ATOM 1705 C C . PRO A 1 212 ? 8.219 -9.891 -0.31 1 95.06 212 PRO A C 1
ATOM 1707 O O . PRO A 1 212 ? 8.938 -9.461 0.594 1 95.06 212 PRO A O 1
ATOM 1710 N N . TYR A 1 213 ? 8.359 -11.086 -0.793 1 94.75 213 TYR A N 1
ATOM 1711 C CA . TYR A 1 213 ? 9.43 -11.969 -0.332 1 94.75 213 TYR A CA 1
ATOM 1712 C C . TYR A 1 213 ? 10.797 -11.406 -0.713 1 94.75 213 TYR A C 1
ATOM 1714 O O . TYR A 1 213 ? 11.719 -11.406 0.102 1 94.75 213 TYR A O 1
ATOM 1722 N N . ILE A 1 214 ? 10.883 -10.922 -1.91 1 96.19 214 ILE A N 1
ATOM 1723 C CA . ILE A 1 214 ? 12.141 -10.352 -2.381 1 96.19 214 ILE A CA 1
ATOM 1724 C C . ILE A 1 214 ? 12.453 -9.078 -1.598 1 96.19 214 ILE A C 1
ATOM 1726 O O . ILE A 1 214 ? 13.602 -8.852 -1.214 1 96.19 214 ILE A O 1
ATOM 1730 N N . GLU A 1 215 ? 11.508 -8.305 -1.314 1 95.69 215 GLU A N 1
ATOM 1731 C CA . GLU A 1 215 ? 11.672 -7.051 -0.586 1 95.69 215 GLU A CA 1
ATOM 1732 C C . GLU A 1 215 ? 12.203 -7.297 0.824 1 95.69 215 GLU A C 1
ATOM 1734 O O . GLU A 1 215 ? 13.156 -6.645 1.259 1 95.69 215 GLU A O 1
ATOM 1739 N N . ILE A 1 216 ? 11.664 -8.266 1.452 1 91.75 216 ILE A N 1
ATOM 1740 C CA . ILE A 1 216 ? 12.055 -8.555 2.828 1 91.75 216 ILE A CA 1
ATOM 1741 C C . ILE A 1 216 ? 13.477 -9.117 2.855 1 91.75 216 ILE A C 1
ATOM 1743 O O . ILE A 1 216 ? 14.281 -8.742 3.705 1 91.75 216 ILE A O 1
ATOM 1747 N N . ILE A 1 217 ? 13.75 -9.961 1.926 1 93.19 217 ILE A N 1
ATOM 1748 C CA . ILE A 1 217 ? 15.031 -10.672 1.93 1 93.19 217 ILE A CA 1
ATOM 1749 C C . ILE A 1 217 ? 16.156 -9.711 1.549 1 93.19 217 ILE A C 1
ATOM 1751 O O . ILE A 1 217 ? 17.219 -9.711 2.172 1 93.19 217 ILE A O 1
ATOM 1755 N N . THR A 1 218 ? 15.914 -8.82 0.603 1 94.75 218 THR A N 1
ATOM 1756 C CA . THR A 1 218 ? 16.984 -7.969 0.071 1 94.75 218 THR A CA 1
ATOM 1757 C C . THR A 1 218 ? 16.969 -6.605 0.755 1 94.75 218 THR A C 1
ATOM 1759 O O . THR A 1 218 ? 17.953 -5.863 0.681 1 94.75 218 THR A O 1
ATOM 1762 N N . ARG A 1 219 ? 15.789 -6.168 1.303 1 95.44 219 ARG A N 1
ATOM 1763 C CA . ARG A 1 219 ? 15.539 -4.848 1.874 1 95.44 219 ARG A CA 1
ATOM 1764 C C . ARG A 1 219 ? 15.492 -3.781 0.786 1 95.44 219 ARG A C 1
ATOM 1766 O O . ARG A 1 219 ? 15.602 -2.586 1.075 1 95.44 219 ARG A O 1
ATOM 1773 N N . ILE A 1 220 ? 15.492 -4.25 -0.48 1 95.94 220 ILE A N 1
ATOM 1774 C CA . ILE A 1 220 ? 15.195 -3.359 -1.597 1 95.94 220 ILE A CA 1
ATOM 1775 C C . ILE A 1 220 ? 13.695 -3.348 -1.865 1 95.94 220 ILE A C 1
ATOM 1777 O O . ILE A 1 220 ? 13.125 -4.359 -2.285 1 95.94 220 ILE A O 1
ATOM 1781 N N . TYR A 1 221 ? 13.125 -2.203 -1.647 1 95.88 221 TYR A N 1
ATOM 1782 C CA . TYR A 1 221 ? 11.672 -2.145 -1.763 1 95.88 221 TYR A CA 1
ATOM 1783 C C . TYR A 1 221 ? 11.258 -1.435 -3.045 1 95.88 221 TYR A C 1
ATOM 1785 O O . TYR A 1 221 ? 11.898 -0.472 -3.467 1 95.88 221 TYR A O 1
ATOM 1793 N N . SER A 1 222 ? 10.219 -1.919 -3.627 1 95.81 222 SER A N 1
ATOM 1794 C CA . SER A 1 222 ? 9.516 -1.2 -4.688 1 95.81 222 SER A CA 1
ATOM 1795 C C . SER A 1 222 ? 8.688 -0.054 -4.125 1 95.81 222 SER A C 1
ATOM 1797 O O . SER A 1 222 ? 8.523 0.061 -2.908 1 95.81 222 SER A O 1
ATOM 1799 N N . ASN A 1 223 ? 8.188 0.791 -4.992 1 95 223 ASN A N 1
ATOM 1800 C CA . ASN A 1 223 ? 7.277 1.845 -4.555 1 95 223 ASN A CA 1
ATOM 1801 C C . ASN A 1 223 ? 6.039 1.271 -3.869 1 95 223 ASN A C 1
ATOM 1803 O O . ASN A 1 223 ? 5.496 1.881 -2.947 1 95 223 ASN A O 1
ATOM 1807 N N . ILE A 1 224 ? 5.656 0.113 -4.246 1 94.12 224 ILE A N 1
ATOM 1808 C CA . ILE A 1 224 ? 4.508 -0.549 -3.641 1 94.12 224 ILE A CA 1
ATOM 1809 C C . ILE A 1 224 ? 4.809 -0.867 -2.178 1 94.12 224 ILE A C 1
ATOM 1811 O O . ILE A 1 224 ? 4.008 -0.557 -1.293 1 94.12 224 ILE A O 1
ATOM 1815 N N . GLY A 1 225 ? 5.918 -1.448 -1.951 1 94.5 225 GLY A N 1
ATOM 1816 C CA . GLY A 1 225 ? 6.32 -1.763 -0.59 1 94.5 225 GLY A CA 1
ATOM 1817 C C . GLY A 1 225 ? 6.57 -0.529 0.258 1 94.5 225 GLY A C 1
ATOM 1818 O O . GLY A 1 225 ? 6.23 -0.506 1.443 1 94.5 225 GLY A O 1
ATOM 1819 N N . LEU A 1 226 ? 7.168 0.445 -0.349 1 94.75 226 LEU A N 1
ATOM 1820 C CA . LEU A 1 226 ? 7.449 1.688 0.362 1 94.75 226 LEU A CA 1
ATOM 1821 C C . LEU A 1 226 ? 6.152 2.355 0.815 1 94.75 226 LEU A C 1
ATOM 1823 O O . LEU A 1 226 ? 6.074 2.869 1.934 1 94.75 226 LEU A O 1
ATOM 1827 N N . ALA A 1 227 ? 5.188 2.371 -0.014 1 91.69 227 ALA A N 1
ATOM 1828 C CA . ALA A 1 227 ? 3.9 2.984 0.303 1 91.69 227 ALA A CA 1
ATOM 1829 C C . ALA A 1 227 ? 3.232 2.277 1.479 1 91.69 227 ALA A C 1
ATOM 1831 O O . ALA A 1 227 ? 2.559 2.916 2.293 1 91.69 227 ALA A O 1
ATOM 1832 N N . GLU A 1 228 ? 3.428 1.028 1.592 1 89.69 228 GLU A N 1
ATOM 1833 C CA . GLU A 1 228 ? 2.791 0.217 2.625 1 89.69 228 GLU A CA 1
ATOM 1834 C C . GLU A 1 228 ? 3.348 0.545 4.008 1 89.69 228 GLU A C 1
ATOM 1836 O O . GLU A 1 228 ? 2.635 0.447 5.008 1 89.69 228 GLU A O 1
ATOM 1841 N N . ILE A 1 229 ? 4.602 0.966 4.027 1 91.38 229 ILE A N 1
ATOM 1842 C CA . ILE A 1 229 ? 5.191 1.194 5.344 1 91.38 229 ILE A CA 1
ATOM 1843 C C . ILE A 1 229 ? 5.148 2.684 5.676 1 91.38 229 ILE A C 1
ATOM 1845 O O . ILE A 1 229 ? 5.492 3.088 6.789 1 91.38 229 ILE A O 1
ATOM 1849 N N . ALA A 1 230 ? 4.762 3.471 4.699 1 90.81 230 ALA A N 1
ATOM 1850 C CA . ALA A 1 230 ? 4.699 4.914 4.895 1 90.81 230 ALA A CA 1
ATOM 1851 C C . ALA A 1 230 ? 3.357 5.332 5.492 1 90.81 230 ALA A C 1
ATOM 1853 O O . ALA A 1 230 ? 2.691 6.23 4.98 1 90.81 230 ALA A O 1
ATOM 1854 N N . THR A 1 231 ? 2.969 4.613 6.512 1 82.31 231 THR A N 1
ATOM 1855 C CA . THR A 1 231 ? 1.719 4.879 7.215 1 82.31 231 THR A CA 1
ATOM 1856 C C . THR A 1 231 ? 1.908 4.742 8.727 1 82.31 231 THR A C 1
ATOM 1858 O O . THR A 1 231 ? 2.855 4.098 9.18 1 82.31 231 THR A O 1
ATOM 1861 N N . ILE A 1 232 ? 1.028 5.273 9.43 1 80.19 232 ILE A N 1
ATOM 1862 C CA . ILE A 1 232 ? 1.094 5.254 10.883 1 80.19 232 ILE A CA 1
ATOM 1863 C C . ILE A 1 232 ? 0.887 3.83 11.391 1 80.19 232 ILE A C 1
ATOM 1865 O O . ILE A 1 232 ? 1.176 3.533 12.555 1 80.19 232 ILE A O 1
ATOM 1869 N N . ASN A 1 233 ? 0.471 2.951 10.469 1 77.94 233 ASN A N 1
ATOM 1870 C CA . ASN A 1 233 ? 0.204 1.575 10.867 1 77.94 233 ASN A CA 1
ATOM 1871 C C . ASN A 1 233 ? 1.497 0.801 11.109 1 77.94 233 ASN A C 1
ATOM 1873 O O . ASN A 1 233 ? 1.482 -0.26 11.734 1 77.94 233 ASN A O 1
ATOM 1877 N N . HIS A 1 234 ? 2.555 1.3 10.602 1 87.5 234 HIS A N 1
ATOM 1878 C CA . HIS A 1 234 ? 3.834 0.667 10.906 1 87.5 234 HIS A CA 1
ATOM 1879 C C . HIS A 1 234 ? 4.215 0.857 12.367 1 87.5 234 HIS A C 1
ATOM 1881 O O . HIS A 1 234 ? 4.102 1.962 12.906 1 87.5 234 HIS A O 1
ATOM 1887 N N . PRO A 1 235 ? 4.676 -0.165 13.023 1 87.56 235 PRO A N 1
ATOM 1888 C CA . PRO A 1 235 ? 4.949 -0.112 14.461 1 87.56 235 PRO A CA 1
ATOM 1889 C C . PRO A 1 235 ? 5.949 0.982 14.836 1 87.56 235 PRO A C 1
ATOM 1891 O O . PRO A 1 235 ? 5.801 1.63 15.875 1 87.56 235 PRO A O 1
ATOM 1894 N N . LEU A 1 236 ? 6.91 1.236 14.062 1 92.75 236 LEU A N 1
ATOM 1895 C CA . LEU A 1 236 ? 7.926 2.244 14.352 1 92.75 236 LEU A CA 1
ATOM 1896 C C . LEU A 1 236 ? 7.328 3.646 14.305 1 92.75 236 LEU A C 1
ATOM 1898 O O . LEU A 1 236 ? 7.668 4.504 15.117 1 92.75 236 LEU A O 1
ATOM 1902 N N . LEU A 1 237 ? 6.504 3.893 13.328 1 91.38 237 LEU A N 1
ATOM 1903 C CA . LEU A 1 237 ? 5.871 5.203 13.219 1 91.38 237 LEU A CA 1
ATOM 1904 C C . LEU A 1 237 ? 4.832 5.398 14.312 1 91.38 237 LEU A C 1
ATOM 1906 O O . LEU A 1 237 ? 4.652 6.512 14.812 1 91.38 237 LEU A O 1
ATOM 1910 N N . LYS A 1 238 ? 4.199 4.301 14.68 1 85.38 238 LYS A N 1
ATOM 1911 C CA . LYS A 1 238 ? 3.301 4.355 15.836 1 85.38 238 LYS A CA 1
ATOM 1912 C C . LYS A 1 238 ? 4.059 4.719 17.109 1 85.38 238 LYS A C 1
ATOM 1914 O O . LYS A 1 238 ? 3.611 5.562 17.875 1 85.38 238 LYS A O 1
ATOM 1919 N N . THR A 1 239 ? 5.188 4.082 17.281 1 90.06 239 THR A N 1
ATOM 1920 C CA . THR A 1 239 ? 6.047 4.363 18.422 1 90.06 239 THR A CA 1
ATOM 1921 C C . THR A 1 239 ? 6.5 5.82 18.406 1 90.06 239 THR A C 1
ATOM 1923 O O . THR A 1 239 ? 6.492 6.488 19.453 1 90.06 239 THR A O 1
ATOM 1926 N N . LEU A 1 240 ? 6.848 6.285 17.281 1 91.81 240 LEU A N 1
ATOM 1927 C CA . LEU A 1 240 ? 7.266 7.676 17.156 1 91.81 240 LEU A CA 1
ATOM 1928 C C . LEU A 1 240 ? 6.125 8.625 17.5 1 91.81 240 LEU A C 1
ATOM 1930 O O . LEU A 1 240 ? 6.332 9.617 18.219 1 91.81 240 LEU A O 1
ATOM 1934 N N . SER A 1 241 ? 4.953 8.305 17.047 1 85.69 241 SER A N 1
ATOM 1935 C CA . SER A 1 241 ? 3.785 9.148 17.266 1 85.69 241 SER A CA 1
ATOM 1936 C C . SER A 1 241 ? 3.42 9.195 18.75 1 85.69 241 SER A C 1
ATOM 1938 O O . SER A 1 241 ? 2.912 10.211 19.234 1 85.69 241 SER A O 1
ATOM 1940 N N . LEU A 1 242 ? 3.766 8.148 19.484 1 82.31 242 LEU A N 1
ATOM 1941 C CA . LEU A 1 242 ? 3.4 8.039 20.891 1 82.31 242 LEU A CA 1
ATOM 1942 C C . LEU A 1 242 ? 4.492 8.625 21.781 1 82.31 242 LEU A C 1
ATOM 1944 O O . LEU A 1 242 ? 4.195 9.328 22.75 1 82.31 242 LEU A O 1
ATOM 1948 N N . HIS A 1 243 ? 5.727 8.391 21.438 1 88.44 243 HIS A N 1
ATOM 1949 C CA . HIS A 1 243 ? 6.824 8.703 22.344 1 88.44 243 HIS A CA 1
ATOM 1950 C C . HIS A 1 243 ? 7.504 10.016 21.969 1 88.44 243 HIS A C 1
ATOM 1952 O O . HIS A 1 243 ? 8.164 10.641 22.797 1 88.44 243 HIS A O 1
ATOM 1958 N N . ALA A 1 244 ? 7.383 10.406 20.766 1 91.25 244 ALA A N 1
ATOM 1959 C CA . ALA A 1 244 ? 7.926 11.664 20.266 1 91.25 244 ALA A CA 1
ATOM 1960 C C . ALA A 1 244 ? 6.949 12.336 19.297 1 91.25 244 ALA A C 1
ATOM 1962 O O . ALA A 1 244 ? 7.258 12.5 18.109 1 91.25 244 ALA A O 1
ATOM 1963 N N . PRO A 1 245 ? 5.855 12.75 19.797 1 86 245 PRO A N 1
ATOM 1964 C CA . PRO A 1 245 ? 4.777 13.25 18.938 1 86 245 PRO A CA 1
ATOM 1965 C C . PRO A 1 245 ? 5.195 14.469 18.125 1 86 245 PRO A C 1
ATOM 1967 O O . PRO A 1 245 ? 4.758 14.633 16.984 1 86 245 PRO A O 1
ATOM 1970 N N . GLY A 1 246 ? 6.004 15.352 18.719 1 87.56 246 GLY A N 1
ATOM 1971 C CA . GLY A 1 246 ? 6.488 16.5 17.969 1 87.56 246 GLY A CA 1
ATOM 1972 C C . GLY A 1 246 ? 7.305 16.094 16.75 1 87.56 246 GLY A C 1
ATOM 1973 O O . GLY A 1 246 ? 7.137 16.672 15.664 1 87.56 246 GLY A O 1
ATOM 1974 N N . THR A 1 247 ? 8.195 15.125 16.984 1 93.12 247 THR A N 1
ATOM 1975 C CA . THR A 1 247 ? 9.023 14.625 15.883 1 93.12 247 THR A CA 1
ATOM 1976 C C . THR A 1 247 ? 8.156 13.977 14.805 1 93.12 247 THR A C 1
ATOM 1978 O O . THR A 1 247 ? 8.406 14.148 13.609 1 93.12 247 THR A O 1
ATOM 1981 N N . TYR A 1 248 ? 7.168 13.25 15.234 1 91.88 248 TYR A N 1
ATOM 1982 C CA . TYR A 1 248 ? 6.27 12.602 14.289 1 91.88 248 TYR A CA 1
ATOM 1983 C C . TYR A 1 248 ? 5.539 13.633 13.438 1 91.88 248 TYR A C 1
ATOM 1985 O O . TYR A 1 248 ? 5.453 13.484 12.219 1 91.88 248 TYR A O 1
ATOM 1993 N N . GLN A 1 249 ? 5.023 14.625 14.016 1 85.56 249 GLN A N 1
ATOM 1994 C CA . GLN A 1 249 ? 4.32 15.68 13.289 1 85.56 249 GLN A CA 1
ATOM 1995 C C . GLN A 1 249 ? 5.254 16.391 12.32 1 85.56 249 GLN A C 1
ATOM 1997 O O . GLN A 1 249 ? 4.863 16.719 11.195 1 85.56 249 GLN A O 1
ATOM 2002 N N . HIS A 1 250 ? 6.418 16.656 12.812 1 91 250 HIS A N 1
ATOM 2003 C CA . HIS A 1 250 ? 7.438 17.234 11.945 1 91 250 HIS A CA 1
ATOM 2004 C C . HIS A 1 250 ? 7.668 16.375 10.711 1 91 250 HIS A C 1
ATOM 2006 O O . HIS A 1 250 ? 7.668 16.875 9.586 1 91 250 HIS A O 1
ATOM 2012 N N . SER A 1 251 ? 7.852 15.094 10.969 1 94.75 251 SER A N 1
ATOM 2013 C CA . SER A 1 251 ? 8.102 14.156 9.875 1 94.75 251 SER A CA 1
ATOM 2014 C C . SER A 1 251 ? 6.934 14.141 8.891 1 94.75 251 SER A C 1
ATOM 2016 O O . SER A 1 251 ? 7.141 14.016 7.68 1 94.75 251 SER A O 1
ATOM 2018 N N . LEU A 1 252 ? 5.703 14.242 9.359 1 89.44 252 LEU A N 1
ATOM 2019 C CA . LEU A 1 252 ? 4.516 14.266 8.516 1 89.44 252 LEU A CA 1
ATOM 2020 C C . LEU A 1 252 ? 4.52 15.492 7.609 1 89.44 252 LEU A C 1
ATOM 2022 O O . LEU A 1 252 ? 4.188 15.398 6.422 1 89.44 252 LEU A O 1
ATOM 2026 N N . ARG A 1 253 ? 4.844 16.625 8.156 1 89.62 253 ARG A N 1
ATOM 2027 C CA . ARG A 1 253 ? 4.879 17.859 7.379 1 89.62 253 ARG A CA 1
ATOM 2028 C C . ARG A 1 253 ? 5.992 17.828 6.34 1 89.62 253 ARG A C 1
ATOM 2030 O O . ARG A 1 253 ? 5.801 18.266 5.203 1 89.62 253 ARG A O 1
ATOM 2037 N N . VAL A 1 254 ? 7.117 17.328 6.82 1 95.75 254 VAL A N 1
ATOM 2038 C CA . VAL A 1 254 ? 8.227 17.172 5.887 1 95.75 254 VAL A CA 1
ATOM 2039 C C . VAL A 1 254 ? 7.809 16.25 4.734 1 95.75 254 VAL A C 1
ATOM 2041 O O . VAL A 1 254 ? 8.117 16.531 3.572 1 95.75 254 VAL A O 1
ATOM 2044 N N . ALA A 1 255 ? 7.121 15.195 5.059 1 95 255 ALA A N 1
ATOM 2045 C CA . ALA A 1 255 ? 6.656 14.25 4.047 1 95 255 ALA A CA 1
ATOM 2046 C C . ALA A 1 255 ? 5.711 14.93 3.057 1 95 255 ALA A C 1
ATOM 2048 O O . ALA A 1 255 ? 5.781 14.68 1.852 1 95 255 ALA A O 1
ATOM 2049 N N . GLU A 1 256 ? 4.863 15.734 3.545 1 89.44 256 GLU A N 1
ATOM 2050 C CA . GLU A 1 256 ? 3.914 16.438 2.689 1 89.44 256 GLU A CA 1
ATOM 2051 C C . GLU A 1 256 ? 4.633 17.375 1.723 1 89.44 256 GLU A C 1
ATOM 2053 O O . GLU A 1 256 ? 4.336 17.391 0.525 1 89.44 256 GLU A O 1
ATOM 2058 N N . LEU A 1 257 ? 5.531 18.141 2.24 1 93.81 257 LEU A N 1
ATOM 2059 C CA . LEU A 1 257 ? 6.309 19.047 1.415 1 93.81 257 LEU A CA 1
ATOM 2060 C C . LEU A 1 257 ? 7.105 18.297 0.361 1 93.81 257 LEU A C 1
ATOM 2062 O O . LEU A 1 257 ? 7.039 18.609 -0.827 1 93.81 257 LEU A O 1
ATOM 2066 N N . ALA A 1 258 ? 7.797 17.297 0.854 1 96.62 258 ALA A N 1
ATOM 2067 C CA . ALA A 1 258 ? 8.719 16.562 -0.003 1 96.62 258 ALA A CA 1
ATOM 2068 C C . ALA A 1 258 ? 7.961 15.797 -1.089 1 96.62 258 ALA A C 1
ATOM 2070 O O . ALA A 1 258 ? 8.391 15.758 -2.244 1 96.62 258 ALA A O 1
ATOM 2071 N N . GLU A 1 259 ? 6.887 15.156 -0.703 1 94.06 259 GLU A N 1
ATOM 2072 C CA . GLU A 1 259 ? 6.09 14.375 -1.644 1 94.06 259 GLU A CA 1
ATOM 2073 C C . GLU A 1 259 ? 5.562 15.25 -2.779 1 94.06 259 GLU A C 1
ATOM 2075 O O . GLU A 1 259 ? 5.664 14.883 -3.951 1 94.06 259 GLU A O 1
ATOM 2080 N N . HIS A 1 260 ? 5.02 16.391 -2.494 1 91.06 260 HIS A N 1
ATOM 2081 C CA . HIS A 1 260 ? 4.484 17.297 -3.504 1 91.06 260 HIS A CA 1
ATOM 2082 C C . HIS A 1 260 ? 5.59 17.828 -4.406 1 91.06 260 HIS A C 1
ATOM 2084 O O . HIS A 1 260 ? 5.406 17.953 -5.617 1 91.06 260 HIS A O 1
ATOM 2090 N N . ALA A 1 261 ? 6.641 18.172 -3.799 1 96 261 ALA A N 1
ATOM 2091 C CA . ALA A 1 261 ? 7.77 18.688 -4.57 1 96 261 ALA A CA 1
ATOM 2092 C C . ALA A 1 261 ? 8.297 17.625 -5.531 1 96 261 ALA A C 1
ATOM 2094 O O . ALA A 1 261 ? 8.562 17.906 -6.703 1 96 261 ALA A O 1
ATOM 2095 N N . ALA A 1 262 ? 8.516 16.406 -5.039 1 95.31 262 ALA A N 1
ATOM 2096 C CA . ALA A 1 262 ? 9.008 15.32 -5.883 1 95.31 262 ALA A CA 1
ATOM 2097 C C . ALA A 1 262 ? 8.055 15.062 -7.051 1 95.31 262 ALA A C 1
ATOM 2099 O O . ALA A 1 262 ? 8.5 14.875 -8.188 1 95.31 262 ALA A O 1
ATOM 2100 N N . GLU A 1 263 ? 6.809 15.039 -6.777 1 90.81 263 GLU A N 1
ATOM 2101 C CA . GLU A 1 263 ? 5.809 14.828 -7.824 1 90.81 263 GLU A CA 1
ATOM 2102 C C . GLU A 1 263 ? 5.883 15.922 -8.883 1 90.81 263 GLU A C 1
ATOM 2104 O O . GLU A 1 263 ? 5.684 15.656 -10.07 1 90.81 263 GLU A O 1
ATOM 2109 N N . SER A 1 264 ? 6.102 17.125 -8.523 1 92.19 264 SER A N 1
ATOM 2110 C CA . SER A 1 264 ? 6.094 18.281 -9.422 1 92.19 264 SER A CA 1
ATOM 2111 C C . SER A 1 264 ? 7.266 18.219 -10.398 1 92.19 264 SER A C 1
ATOM 2113 O O . SER A 1 264 ? 7.191 18.781 -11.492 1 92.19 264 SER A O 1
ATOM 2115 N N . ILE A 1 265 ? 8.328 17.547 -10 1 94.81 265 ILE A N 1
ATOM 2116 C CA . ILE A 1 265 ? 9.477 17.531 -10.898 1 94.81 265 ILE A CA 1
ATOM 2117 C C . ILE A 1 265 ? 9.641 16.141 -11.492 1 94.81 265 ILE A C 1
ATOM 2119 O O . ILE A 1 265 ? 10.648 15.844 -12.148 1 94.81 265 ILE A O 1
ATOM 2123 N N . GLY A 1 266 ? 8.766 15.219 -11.148 1 90.31 266 GLY A N 1
ATOM 2124 C CA . GLY A 1 266 ? 8.781 13.883 -11.734 1 90.31 266 GLY A CA 1
ATOM 2125 C C . GLY A 1 266 ? 9.703 12.93 -11 1 90.31 266 GLY A C 1
ATOM 2126 O O . GLY A 1 266 ? 10.055 11.867 -11.531 1 90.31 266 GLY A O 1
ATOM 2127 N N . ALA A 1 267 ? 10.148 13.312 -9.828 1 93.06 267 ALA A N 1
ATOM 2128 C CA . ALA A 1 267 ? 10.953 12.414 -9 1 93.06 267 ALA A CA 1
ATOM 2129 C C . ALA A 1 267 ? 10.07 11.422 -8.25 1 93.06 267 ALA A C 1
ATOM 2131 O O . ALA A 1 267 ? 8.844 11.461 -8.375 1 93.06 267 ALA A O 1
ATOM 2132 N N . ASN A 1 268 ? 10.664 10.516 -7.574 1 93.12 268 ASN A N 1
ATOM 2133 C CA . ASN A 1 268 ? 9.938 9.461 -6.887 1 93.12 268 ASN A CA 1
ATOM 2134 C C . ASN A 1 268 ? 9.297 9.969 -5.598 1 93.12 268 ASN A C 1
ATOM 2136 O O . ASN A 1 268 ? 9.922 9.93 -4.535 1 93.12 268 ASN A O 1
ATOM 2140 N N . SER A 1 269 ? 8.078 10.336 -5.664 1 94.31 269 SER A N 1
ATOM 2141 C CA . SER A 1 269 ? 7.371 10.945 -4.547 1 94.31 269 SER A CA 1
ATOM 2142 C C . SER A 1 269 ? 7.129 9.938 -3.43 1 94.31 269 SER A C 1
ATOM 2144 O O . SER A 1 269 ? 7.141 10.297 -2.25 1 94.31 269 SER A O 1
ATOM 2146 N N . VAL A 1 270 ? 6.953 8.664 -3.789 1 94.19 270 VAL A N 1
ATOM 2147 C CA . VAL A 1 270 ? 6.703 7.625 -2.797 1 94.19 270 VAL A CA 1
ATOM 2148 C C . VAL A 1 270 ? 7.957 7.414 -1.947 1 94.19 270 VAL A C 1
ATOM 2150 O O . VAL A 1 270 ? 7.871 7.309 -0.721 1 94.19 270 VAL A O 1
ATOM 2153 N N . LEU A 1 271 ? 9.039 7.379 -2.621 1 94.81 271 LEU A N 1
ATOM 2154 C CA . LEU A 1 271 ? 10.312 7.188 -1.931 1 94.81 271 LEU A CA 1
ATOM 2155 C C . LEU A 1 271 ? 10.578 8.336 -0.959 1 94.81 271 LEU A C 1
ATOM 2157 O O . LEU A 1 271 ? 10.953 8.102 0.192 1 94.81 271 LEU A O 1
ATOM 2161 N N . VAL A 1 272 ? 10.391 9.531 -1.385 1 96.44 272 VAL A N 1
ATOM 2162 C CA . VAL A 1 272 ? 10.719 10.688 -0.56 1 96.44 272 VAL A CA 1
ATOM 2163 C C . VAL A 1 272 ? 9.789 10.75 0.645 1 96.44 272 VAL A C 1
ATOM 2165 O O . VAL A 1 272 ? 10.211 11.109 1.748 1 96.44 272 VAL A O 1
ATOM 2168 N N . ARG A 1 273 ? 8.562 10.453 0.423 1 95.5 273 ARG A N 1
ATOM 2169 C CA . ARG A 1 273 ? 7.617 10.422 1.535 1 95.5 273 ARG A CA 1
ATOM 2170 C C . ARG A 1 273 ? 8.047 9.406 2.59 1 95.5 273 ARG A C 1
ATOM 2172 O O . ARG A 1 273 ? 8.062 9.719 3.783 1 95.5 273 ARG A O 1
ATOM 2179 N N . ALA A 1 274 ? 8.305 8.219 2.135 1 96.56 274 ALA A N 1
ATOM 2180 C CA . ALA A 1 274 ? 8.742 7.184 3.064 1 96.56 274 ALA A CA 1
ATOM 2181 C C . ALA A 1 274 ? 9.984 7.617 3.832 1 96.56 274 ALA A C 1
ATOM 2183 O O . ALA A 1 274 ? 10.047 7.469 5.055 1 96.56 274 ALA A O 1
ATOM 2184 N N . CYS A 1 275 ? 10.961 8.156 3.123 1 98 275 CYS A N 1
ATOM 2185 C CA . CYS A 1 275 ? 12.188 8.609 3.758 1 98 275 CYS A CA 1
ATOM 2186 C C . CYS A 1 275 ? 11.914 9.727 4.754 1 98 275 CYS A C 1
ATOM 2188 O O . CYS A 1 275 ? 12.508 9.766 5.832 1 98 275 CYS A O 1
ATOM 2190 N N . ALA A 1 276 ? 11.016 10.617 4.418 1 98.06 276 ALA A N 1
ATOM 2191 C CA . ALA A 1 276 ? 10.672 11.75 5.277 1 98.06 276 ALA A CA 1
ATOM 2192 C C . ALA A 1 276 ? 10.039 11.273 6.586 1 98.06 276 ALA A C 1
ATOM 2194 O O . ALA A 1 276 ? 10.312 11.836 7.648 1 98.06 276 ALA A O 1
ATOM 2195 N N . LEU A 1 277 ? 9.266 10.273 6.52 1 96.62 277 LEU A N 1
ATOM 2196 C CA . LEU A 1 277 ? 8.57 9.781 7.703 1 96.62 277 LEU A CA 1
ATOM 2197 C C . LEU A 1 277 ? 9.539 9.125 8.68 1 96.62 277 LEU A C 1
ATOM 2199 O O . LEU A 1 277 ? 9.336 9.164 9.891 1 96.62 277 LEU A O 1
ATOM 2203 N N . TYR A 1 278 ? 10.648 8.586 8.117 1 98.06 278 TYR A N 1
ATOM 2204 C CA . TYR A 1 278 ? 11.516 7.777 8.969 1 98.06 278 TYR A CA 1
ATOM 2205 C C . TYR A 1 278 ? 12.844 8.477 9.219 1 98.06 278 TYR A C 1
ATOM 2207 O O . TYR A 1 278 ? 13.664 8.008 10.008 1 98.06 278 TYR A O 1
ATOM 2215 N N . HIS A 1 279 ? 13.109 9.609 8.57 1 98.12 279 HIS A N 1
ATOM 2216 C CA . HIS A 1 279 ? 14.445 10.195 8.562 1 98.12 279 HIS A CA 1
ATOM 2217 C C . HIS A 1 279 ? 14.898 10.539 9.977 1 98.12 279 HIS A C 1
ATOM 2219 O O . HIS A 1 279 ? 16.094 10.484 10.281 1 98.12 279 HIS A O 1
ATOM 2225 N N . ASP A 1 280 ? 14.016 10.844 10.875 1 97.56 280 ASP A N 1
ATOM 2226 C CA . ASP A 1 280 ? 14.32 11.305 12.227 1 97.56 280 ASP A CA 1
ATOM 2227 C C . ASP A 1 280 ? 13.906 10.266 13.266 1 97.56 280 ASP A C 1
ATOM 2229 O O . ASP A 1 280 ? 13.703 10.602 14.438 1 97.56 280 ASP A O 1
ATOM 2233 N N . ILE A 1 281 ? 13.797 9.008 12.922 1 97.44 281 ILE A N 1
ATOM 2234 C CA . ILE A 1 281 ? 13.281 7.965 13.797 1 97.44 281 ILE A CA 1
ATOM 2235 C C . ILE A 1 281 ? 14.227 7.77 14.977 1 97.44 281 ILE A C 1
ATOM 2237 O O . ILE A 1 281 ? 13.805 7.336 16.047 1 97.44 281 ILE A O 1
ATOM 2241 N N . GLY A 1 282 ? 15.469 8.109 14.859 1 97.56 282 GLY A N 1
ATOM 2242 C CA . GLY A 1 282 ? 16.438 7.984 15.93 1 97.56 282 GLY A CA 1
ATOM 2243 C C . GLY A 1 282 ? 16.125 8.859 17.125 1 97.56 282 GLY A C 1
ATOM 2244 O O . GLY A 1 282 ? 16.562 8.586 18.25 1 97.56 282 GLY A O 1
ATOM 2245 N N . LYS A 1 283 ? 15.359 9.922 16.953 1 96.88 283 LYS A N 1
ATOM 2246 C CA . LYS A 1 283 ? 15.023 10.859 18.031 1 96.88 283 LYS A CA 1
ATOM 2247 C C . LYS A 1 283 ? 14.141 10.203 19.078 1 96.88 283 LYS A C 1
ATOM 2249 O O . LYS A 1 283 ? 13.984 10.727 20.188 1 96.88 283 LYS A O 1
ATOM 2254 N N . VAL A 1 284 ? 13.555 9.078 18.734 1 95.19 284 VAL A N 1
ATOM 2255 C CA . VAL A 1 284 ? 12.625 8.406 19.625 1 95.19 284 VAL A CA 1
ATOM 2256 C C . VAL A 1 284 ? 13.367 7.898 20.859 1 95.19 284 VAL A C 1
ATOM 2258 O O . VAL A 1 284 ? 12.773 7.727 21.922 1 95.19 284 VAL A O 1
ATOM 2261 N N . ARG A 1 285 ? 14.656 7.695 20.75 1 94.69 285 ARG A N 1
ATOM 2262 C CA . ARG A 1 285 ? 15.43 7.188 21.875 1 94.69 285 ARG A CA 1
ATOM 2263 C C . ARG A 1 285 ? 15.578 8.242 22.953 1 94.69 285 ARG A C 1
ATOM 2265 O O . ARG A 1 285 ? 15.633 7.922 24.141 1 94.69 285 ARG A O 1
ATOM 2272 N N . ASN A 1 286 ? 15.68 9.523 22.531 1 93.94 286 ASN A N 1
ATOM 2273 C CA . ASN A 1 286 ? 15.797 10.648 23.453 1 93.94 286 ASN A CA 1
ATOM 2274 C C . ASN A 1 286 ? 14.961 11.844 23 1 93.94 286 ASN A C 1
ATOM 2276 O O . ASN A 1 286 ? 15.508 12.914 22.719 1 93.94 286 ASN A O 1
ATOM 2280 N N . PRO A 1 287 ? 13.703 11.672 23.078 1 93.56 287 PRO A N 1
ATOM 2281 C CA . PRO A 1 287 ? 12.82 12.688 22.484 1 93.56 287 PRO A CA 1
ATOM 2282 C C . PRO A 1 287 ? 12.914 14.031 23.188 1 93.56 287 PRO A C 1
ATOM 2284 O O . PRO A 1 287 ? 12.766 15.078 22.562 1 93.56 287 PRO A O 1
ATOM 2287 N N . ASP A 1 288 ? 13.305 14.078 24.484 1 91.81 288 ASP A N 1
ATOM 2288 C CA . ASP A 1 288 ? 13.289 15.297 25.297 1 91.81 288 ASP A CA 1
ATOM 2289 C C . ASP A 1 288 ? 14.461 16.203 24.953 1 91.81 288 ASP A C 1
ATOM 2291 O O . ASP A 1 288 ? 14.508 17.359 25.375 1 91.81 288 ASP A O 1
ATOM 2295 N N . PHE A 1 289 ? 15.297 15.766 24.172 1 93.06 289 PHE A N 1
ATOM 2296 C CA . PHE A 1 289 ? 16.453 16.578 23.797 1 93.06 289 PHE A CA 1
ATOM 2297 C C . PHE A 1 289 ? 16.188 17.344 22.516 1 93.06 289 PHE A C 1
ATOM 2299 O O . PHE A 1 289 ? 17.031 18.109 22.047 1 93.06 289 PHE A O 1
ATOM 2306 N N . PHE A 1 290 ? 15.031 17.141 21.984 1 92.06 290 PHE A N 1
ATOM 2307 C CA . PHE A 1 290 ? 14.664 17.812 20.734 1 92.06 290 PHE A CA 1
ATOM 2308 C C . PHE A 1 290 ? 13.5 18.766 20.969 1 92.06 290 PHE A C 1
ATOM 2310 O O . PHE A 1 290 ? 12.461 18.375 21.5 1 92.06 290 PHE A O 1
ATOM 2317 N N . VAL A 1 291 ? 13.617 19.906 20.5 1 86.62 291 VAL A N 1
ATOM 2318 C CA . VAL A 1 291 ? 12.781 21.047 20.859 1 86.62 291 VAL A CA 1
ATOM 2319 C C . VAL A 1 291 ? 11.328 20.766 20.469 1 86.62 291 VAL A C 1
ATOM 2321 O O . VAL A 1 291 ? 10.406 21.281 21.094 1 86.62 291 VAL A O 1
ATOM 2324 N N . GLU A 1 292 ? 11.102 20.031 19.422 1 86.56 292 GLU A N 1
ATOM 2325 C CA . GLU A 1 292 ? 9.75 19.781 18.938 1 86.56 292 GLU A CA 1
ATOM 2326 C C . GLU A 1 292 ? 8.969 18.891 19.891 1 86.56 292 GLU A C 1
ATOM 2328 O O . GLU A 1 292 ? 7.742 18.781 19.797 1 86.56 292 GLU A O 1
ATOM 2333 N N . ASN A 1 293 ? 9.695 18.312 20.797 1 88 293 ASN A N 1
ATOM 2334 C CA . ASN A 1 293 ? 9.031 17.406 21.734 1 88 293 ASN A CA 1
ATOM 2335 C C . ASN A 1 293 ? 8.898 18.031 23.109 1 88 293 ASN A C 1
ATOM 2337 O O . ASN A 1 293 ? 8.469 17.359 24.062 1 88 293 ASN A O 1
ATOM 2341 N N . LEU A 1 294 ? 9.312 19.312 23.219 1 86.44 294 LEU A N 1
ATOM 2342 C CA . LEU A 1 294 ? 9.273 19.984 24.516 1 86.44 294 LEU A CA 1
ATOM 2343 C C . LEU A 1 294 ? 8.031 20.859 24.625 1 86.44 294 LEU A C 1
ATOM 2345 O O . LEU A 1 294 ? 7.523 21.359 23.609 1 86.44 294 LEU A O 1
ATOM 2349 N N . LYS A 1 295 ? 7.613 21.047 25.797 1 76.19 295 LYS A N 1
ATOM 2350 C CA . LYS A 1 295 ? 6.422 21.844 26.047 1 76.19 295 LYS A CA 1
ATOM 2351 C C . LYS A 1 295 ? 6.75 23.344 26.047 1 76.19 295 LYS A C 1
ATOM 2353 O O . LYS A 1 295 ? 5.93 24.172 25.656 1 76.19 295 LYS A O 1
ATOM 2358 N N . SER A 1 296 ? 7.949 23.656 26.609 1 79 296 SER A N 1
ATOM 2359 C CA . SER A 1 296 ? 8.391 25.031 26.703 1 79 296 SER A CA 1
ATOM 2360 C C . SER A 1 296 ? 9.875 25.172 26.391 1 79 296 SER A C 1
ATOM 2362 O O . SER A 1 296 ? 10.656 24.25 26.656 1 79 296 SER A O 1
ATOM 2364 N N . PRO A 1 297 ? 10.188 26.281 25.828 1 79.69 297 PRO A N 1
ATOM 2365 C CA . PRO A 1 297 ? 11.594 26.5 25.5 1 79.69 297 PRO A CA 1
ATOM 2366 C C . PRO A 1 297 ? 12.5 26.469 26.734 1 79.69 297 PRO A C 1
ATOM 2368 O O . PRO A 1 297 ? 13.68 26.109 26.625 1 79.69 297 PRO A O 1
ATOM 2371 N N . GLU A 1 298 ? 11.969 26.781 27.812 1 81.62 298 GLU A N 1
ATOM 2372 C CA . GLU A 1 298 ? 12.75 26.844 29.047 1 81.62 298 GLU A CA 1
ATOM 2373 C C . GLU A 1 298 ? 13.188 25.453 29.484 1 81.62 298 GLU A C 1
ATOM 2375 O O . GLU A 1 298 ? 14.195 25.297 30.172 1 81.62 298 GLU A O 1
ATOM 2380 N N . GLU A 1 299 ? 12.57 24.531 29.016 1 84.44 299 GLU A N 1
ATOM 2381 C CA . GLU A 1 299 ? 12.836 23.156 29.422 1 84.44 299 GLU A CA 1
ATOM 2382 C C . GLU A 1 299 ? 13.922 22.531 28.562 1 84.44 299 GLU A C 1
ATOM 2384 O O . GLU A 1 299 ? 14.32 21.391 28.797 1 84.44 299 GLU A O 1
ATOM 2389 N N . ASN A 1 300 ? 14.453 23.25 27.641 1 88.81 300 ASN A N 1
ATOM 2390 C CA . ASN A 1 300 ? 15.461 22.719 26.734 1 88.81 300 ASN A CA 1
ATOM 2391 C C . ASN A 1 300 ? 16.75 22.359 27.469 1 88.81 300 ASN A C 1
ATOM 2393 O O . ASN A 1 300 ? 17.438 23.234 27.984 1 88.81 300 ASN A O 1
ATOM 2397 N N . PRO A 1 301 ? 17.062 21.141 27.484 1 91.38 301 PRO A N 1
ATOM 2398 C CA . PRO A 1 301 ? 18.25 20.703 28.203 1 91.38 301 PRO A CA 1
ATOM 2399 C C . PRO A 1 301 ? 19.531 21.344 27.672 1 91.38 301 PRO A C 1
ATOM 2401 O O . PRO A 1 301 ? 20.516 21.469 28.406 1 91.38 301 PRO A O 1
ATOM 2404 N N . HIS A 1 302 ? 19.516 21.781 26.5 1 91.19 302 HIS A N 1
ATOM 2405 C CA . HIS A 1 302 ? 20.703 22.328 25.859 1 91.19 302 HIS A CA 1
ATOM 2406 C C . HIS A 1 302 ? 21 23.734 26.375 1 91.19 302 HIS A C 1
ATOM 2408 O O . HIS A 1 302 ? 22.078 24.266 26.109 1 91.19 302 HIS A O 1
ATOM 2414 N N . ASN A 1 303 ? 20.109 24.25 27.125 1 89.38 303 ASN A N 1
ATOM 2415 C CA . ASN A 1 303 ? 20.375 25.531 27.797 1 89.38 303 ASN A CA 1
ATOM 2416 C C . ASN A 1 303 ? 21.453 25.391 28.875 1 89.38 303 ASN A C 1
ATOM 2418 O O . ASN A 1 303 ? 22.188 26.344 29.141 1 89.38 303 ASN A O 1
ATOM 2422 N N . ILE A 1 304 ? 21.562 24.203 29.438 1 91.06 304 ILE A N 1
ATOM 2423 C CA . ILE A 1 304 ? 22.453 24.016 30.562 1 91.06 304 ILE A CA 1
ATOM 2424 C C . ILE A 1 304 ? 23.641 23.156 30.156 1 91.06 304 ILE A C 1
ATOM 2426 O O . ILE A 1 304 ? 24.688 23.156 30.797 1 91.06 304 ILE A O 1
ATOM 2430 N N . LEU A 1 305 ? 23.484 22.406 29.141 1 92.94 305 LEU A N 1
ATOM 2431 C CA . LEU A 1 305 ? 24.531 21.484 28.703 1 92.94 305 LEU A CA 1
ATOM 2432 C C . LEU A 1 305 ? 25.625 22.219 27.953 1 92.94 305 LEU A C 1
ATOM 2434 O O . LEU A 1 305 ? 25.344 23.172 27.219 1 92.94 305 LEU A O 1
ATOM 2438 N N . PRO A 1 306 ? 26.844 21.719 28.125 1 93.25 306 PRO A N 1
ATOM 2439 C CA . PRO A 1 306 ? 27.906 22.25 27.281 1 93.25 306 PRO A CA 1
ATOM 2440 C C . PRO A 1 306 ? 27.672 21.953 25.797 1 93.25 306 PRO A C 1
ATOM 2442 O O . PRO A 1 306 ? 27.125 20.906 25.438 1 93.25 306 PRO A O 1
ATOM 2445 N N . PRO A 1 307 ? 28.188 22.828 24.969 1 93.5 307 PRO A N 1
ATOM 2446 C CA . PRO A 1 307 ? 27.938 22.688 23.531 1 93.5 307 PRO A CA 1
ATOM 2447 C C . PRO A 1 307 ? 28.469 21.375 22.969 1 93.5 307 PRO A C 1
ATOM 2449 O O . PRO A 1 307 ? 27.875 20.797 22.047 1 93.5 307 PRO A O 1
ATOM 2452 N N . ASP A 1 308 ? 29.516 20.859 23.484 1 92.69 308 ASP A N 1
ATOM 2453 C CA . ASP A 1 308 ? 30.094 19.609 23 1 92.69 308 ASP A CA 1
ATOM 2454 C C . ASP A 1 308 ? 29.172 18.438 23.297 1 92.69 308 ASP A C 1
ATOM 2456 O O . ASP A 1 308 ? 29.047 17.516 22.484 1 92.69 308 ASP A O 1
ATOM 2460 N N . VAL A 1 309 ? 28.609 18.469 24.438 1 94.25 309 VAL A N 1
ATOM 2461 C CA . VAL A 1 309 ? 27.688 17.406 24.844 1 94.25 309 VAL A CA 1
ATOM 2462 C C . VAL A 1 309 ? 26.406 17.516 24 1 94.25 309 VAL A C 1
ATOM 2464 O O . VAL A 1 309 ? 25.891 16.5 23.516 1 94.25 309 VAL A O 1
ATOM 2467 N N . SER A 1 310 ? 25.938 18.734 23.844 1 94.12 310 SER A N 1
ATOM 2468 C CA . SER A 1 310 ? 24.734 18.984 23.047 1 94.12 310 SER A CA 1
ATOM 2469 C C . SER A 1 310 ? 24.906 18.484 21.625 1 94.12 310 SER A C 1
ATOM 2471 O O . SER A 1 310 ? 24.047 17.797 21.078 1 94.12 310 SER A O 1
ATOM 2473 N N . LYS A 1 311 ? 26.062 18.859 21.047 1 94.25 311 LYS A N 1
ATOM 2474 C CA . LYS A 1 311 ? 26.344 18.438 19.672 1 94.25 311 LYS A CA 1
ATOM 2475 C C . LYS A 1 311 ? 26.328 16.906 19.562 1 94.25 311 LYS A C 1
ATOM 2477 O O . LYS A 1 311 ? 25.766 16.359 18.609 1 94.25 311 LYS A O 1
ATOM 2482 N N . SER A 1 312 ? 26.891 16.219 20.484 1 94.69 312 SER A N 1
ATOM 2483 C CA . SER A 1 312 ? 26.969 14.766 20.453 1 94.69 312 SER A CA 1
ATOM 2484 C C . SER A 1 312 ? 25.594 14.133 20.562 1 94.69 312 SER A C 1
ATOM 2486 O O . SER A 1 312 ? 25.297 13.156 19.875 1 94.69 312 SER A O 1
ATOM 2488 N N . ILE A 1 313 ? 24.766 14.68 21.375 1 93.25 313 ILE A N 1
ATOM 2489 C CA . ILE A 1 313 ? 23.406 14.164 21.578 1 93.25 313 ILE A CA 1
ATOM 2490 C C . ILE A 1 313 ? 22.594 14.336 20.297 1 93.25 313 ILE A C 1
ATOM 2492 O O . ILE A 1 313 ? 21.906 13.406 19.859 1 93.25 313 ILE A O 1
ATOM 2496 N N . ILE A 1 314 ? 22.734 15.469 19.703 1 94.12 314 ILE A N 1
ATOM 2497 C CA . ILE A 1 314 ? 21.969 15.773 18.5 1 94.12 314 ILE A CA 1
ATOM 2498 C C . ILE A 1 314 ? 22.438 14.898 17.344 1 94.12 314 ILE A C 1
ATOM 2500 O O . ILE A 1 314 ? 21.641 14.375 16.578 1 94.12 314 ILE A O 1
ATOM 2504 N N . MET A 1 315 ? 23.734 14.688 17.281 1 95 315 MET A N 1
ATOM 2505 C CA . MET A 1 315 ? 24.281 13.883 16.203 1 95 315 MET A CA 1
ATOM 2506 C C . MET A 1 315 ? 23.922 12.414 16.375 1 95 315 MET A C 1
ATOM 2508 O O . MET A 1 315 ? 23.797 11.672 15.398 1 95 315 MET A O 1
ATOM 2512 N N . LYS A 1 316 ? 23.719 12.008 17.531 1 95.75 316 LYS A N 1
ATOM 2513 C CA . LYS A 1 316 ? 23.453 10.609 17.859 1 95.75 316 LYS A CA 1
ATOM 2514 C C . LYS A 1 316 ? 22.141 10.141 17.25 1 95.75 316 LYS A C 1
ATOM 2516 O O . LYS A 1 316 ? 21.969 8.953 16.969 1 95.75 316 LYS A O 1
ATOM 2521 N N . HIS A 1 317 ? 21.219 11.086 17.016 1 96.62 317 HIS A N 1
ATOM 2522 C CA . HIS A 1 317 ? 19.953 10.633 16.469 1 96.62 317 HIS A CA 1
ATOM 2523 C C . HIS A 1 317 ? 20.141 10.031 15.078 1 96.62 317 HIS A C 1
ATOM 2525 O O . HIS A 1 317 ? 19.344 9.203 14.641 1 96.62 317 HIS A O 1
ATOM 2531 N N . VAL A 1 318 ? 21.203 10.398 14.375 1 97.5 318 VAL A N 1
ATOM 2532 C CA . VAL A 1 318 ? 21.484 9.852 13.055 1 97.5 318 VAL A CA 1
ATOM 2533 C C . VAL A 1 318 ? 21.953 8.398 13.188 1 97.5 318 VAL A C 1
ATOM 2535 O O . VAL A 1 318 ? 21.406 7.508 12.531 1 97.5 318 VAL A O 1
ATOM 2538 N N . THR A 1 319 ? 22.922 8.109 14.07 1 97.12 319 THR A N 1
ATOM 2539 C CA . THR A 1 319 ? 23.422 6.754 14.266 1 97.12 319 THR A CA 1
ATOM 2540 C C . THR A 1 319 ? 22.344 5.859 14.867 1 97.12 319 THR A C 1
ATOM 2542 O O . THR A 1 319 ? 22.219 4.691 14.484 1 97.12 319 THR A O 1
ATOM 2545 N N . ASP A 1 320 ? 21.609 6.43 15.789 1 97.38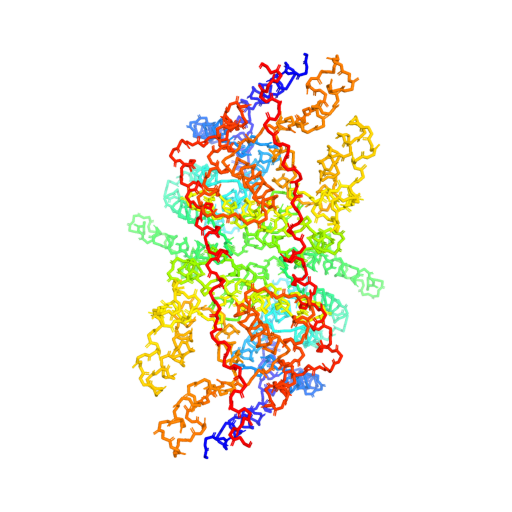 320 ASP A N 1
ATOM 2546 C CA . ASP A 1 320 ? 20.5 5.684 16.375 1 97.38 320 ASP A CA 1
ATOM 2547 C C . ASP A 1 320 ? 19.469 5.332 15.297 1 97.38 320 ASP A C 1
ATOM 2549 O O . ASP A 1 320 ? 18.922 4.23 15.305 1 97.38 320 ASP A O 1
ATOM 2553 N N . GLY A 1 321 ? 19.203 6.32 14.461 1 97.88 321 GLY A N 1
ATOM 2554 C CA . GLY A 1 321 ? 18.266 6.082 13.383 1 97.88 321 GLY A CA 1
ATOM 2555 C C . GLY A 1 321 ? 18.688 4.945 12.461 1 97.88 321 GLY A C 1
ATOM 2556 O O . GLY A 1 321 ? 17.859 4.117 12.078 1 97.88 321 GLY A O 1
ATOM 2557 N N . ILE A 1 322 ? 19.969 4.871 12.125 1 97.19 322 ILE A N 1
ATOM 2558 C CA . ILE A 1 322 ? 20.5 3.814 11.281 1 97.19 322 ILE A CA 1
ATOM 2559 C C . ILE A 1 322 ? 20.375 2.467 11.984 1 97.19 322 ILE A C 1
ATOM 2561 O O . ILE A 1 322 ? 19.969 1.478 11.367 1 97.19 322 ILE A O 1
ATOM 2565 N N . GLU A 1 323 ? 20.656 2.426 13.203 1 97.12 323 GLU A N 1
ATOM 2566 C CA . GLU A 1 323 ? 20.562 1.198 13.992 1 97.12 323 GLU A CA 1
ATOM 2567 C C . GLU A 1 323 ? 19.109 0.698 14.047 1 97.12 323 GLU A C 1
ATOM 2569 O O . GLU A 1 323 ? 18.859 -0.498 13.891 1 97.12 323 GLU A O 1
ATOM 2574 N N . ILE A 1 324 ? 18.219 1.632 14.273 1 97.19 324 ILE A N 1
ATOM 2575 C CA . ILE A 1 324 ? 16.797 1.281 14.344 1 97.19 324 ILE A CA 1
ATOM 2576 C C . ILE A 1 324 ? 16.328 0.762 12.984 1 97.19 324 ILE A C 1
ATOM 2578 O O . ILE A 1 324 ? 15.594 -0.227 12.914 1 97.19 324 ILE A O 1
ATOM 2582 N N . ALA A 1 325 ? 16.719 1.439 11.93 1 96.56 325 ALA A N 1
ATOM 2583 C CA . ALA A 1 325 ? 16.344 1.017 10.578 1 96.56 325 ALA A CA 1
ATOM 2584 C C . ALA A 1 325 ? 16.797 -0.411 10.305 1 96.56 325 ALA A C 1
ATOM 2586 O O . ALA A 1 325 ? 16.062 -1.201 9.703 1 96.56 325 ALA A O 1
ATOM 2587 N N . ARG A 1 326 ? 17.984 -0.759 10.766 1 94.75 326 ARG A N 1
ATOM 2588 C CA . ARG A 1 326 ? 18.531 -2.1 10.57 1 94.75 326 ARG A CA 1
ATOM 2589 C C . ARG A 1 326 ? 17.797 -3.119 11.438 1 94.75 326 ARG A C 1
ATOM 2591 O O . ARG A 1 326 ? 17.438 -4.203 10.961 1 94.75 326 ARG A O 1
ATOM 2598 N N . LYS A 1 327 ? 17.531 -2.738 12.625 1 93.75 327 LYS A N 1
ATOM 2599 C CA . LYS A 1 327 ? 16.859 -3.629 13.57 1 93.75 327 LYS A CA 1
ATOM 2600 C C . LYS A 1 327 ? 15.461 -3.998 13.078 1 93.75 327 LYS A C 1
ATOM 2602 O O . LYS A 1 327 ? 15.039 -5.148 13.203 1 93.75 327 LYS A O 1
ATOM 2607 N N . TYR A 1 328 ? 14.859 -3.033 12.516 1 92.12 328 TYR A N 1
ATOM 2608 C CA . TYR A 1 328 ? 13.484 -3.256 12.078 1 92.12 328 TYR A CA 1
ATOM 2609 C C . TYR A 1 328 ? 13.438 -3.637 10.602 1 92.12 328 TYR A C 1
ATOM 2611 O O . TYR A 1 328 ? 12.359 -3.725 10.008 1 92.12 328 TYR A O 1
ATOM 2619 N N . ARG A 1 329 ? 14.656 -3.754 9.969 1 93 329 ARG A N 1
ATOM 2620 C CA . ARG A 1 329 ? 14.805 -4.195 8.586 1 93 329 ARG A CA 1
ATOM 2621 C C . ARG A 1 329 ? 14.062 -3.271 7.625 1 93 329 ARG A C 1
ATOM 2623 O O . ARG A 1 329 ? 13.383 -3.736 6.711 1 93 329 ARG A O 1
ATOM 2630 N N . LEU A 1 330 ? 14.117 -2.02 7.926 1 96.19 330 LEU A N 1
ATOM 2631 C CA . LEU A 1 330 ? 13.594 -1.045 6.973 1 96.19 330 LEU A CA 1
ATOM 2632 C C . LEU A 1 330 ? 14.359 -1.108 5.656 1 96.19 330 LEU A C 1
ATOM 2634 O O . LEU A 1 330 ? 15.492 -1.6 5.609 1 96.19 330 LEU A O 1
ATOM 2638 N N . PRO A 1 331 ? 13.727 -0.664 4.594 1 96.31 331 PRO A N 1
ATOM 2639 C CA . PRO A 1 331 ? 14.406 -0.642 3.297 1 96.31 331 PRO A CA 1
ATOM 2640 C C . PRO A 1 331 ? 15.758 0.076 3.352 1 96.31 331 PRO A C 1
ATOM 2642 O O . PRO A 1 331 ? 15.898 1.07 4.066 1 96.31 331 PRO A O 1
ATOM 2645 N N . ILE A 1 332 ? 16.656 -0.373 2.559 1 95.31 332 ILE A N 1
ATOM 2646 C CA . ILE A 1 332 ? 18 0.199 2.496 1 95.31 332 ILE A CA 1
ATOM 2647 C C . ILE A 1 332 ? 17.922 1.664 2.072 1 95.31 332 ILE A C 1
ATOM 2649 O O . ILE A 1 332 ? 18.719 2.492 2.523 1 95.31 332 ILE A O 1
ATOM 2653 N N . GLN A 1 333 ? 16.953 1.966 1.268 1 94.19 333 GLN A N 1
ATOM 2654 C CA . GLN A 1 333 ? 16.734 3.334 0.804 1 94.19 333 GLN A CA 1
ATOM 2655 C C . GLN A 1 333 ? 16.5 4.281 1.977 1 94.19 333 GLN A C 1
ATOM 2657 O O . GLN A 1 333 ? 16.969 5.414 1.973 1 94.19 333 GLN A O 1
ATOM 2662 N N . ILE A 1 334 ? 15.781 3.828 2.934 1 96.88 334 ILE A N 1
ATOM 2663 C CA . ILE A 1 334 ? 15.477 4.629 4.113 1 96.88 334 ILE A CA 1
ATOM 2664 C C . ILE A 1 334 ? 16.719 4.73 5.004 1 96.88 334 ILE A C 1
ATOM 2666 O O . ILE A 1 334 ? 17.031 5.809 5.512 1 96.88 334 ILE A O 1
ATOM 2670 N N . GLU A 1 335 ? 17.391 3.6 5.164 1 96.25 335 GLU A N 1
ATOM 2671 C CA . GLU A 1 335 ? 18.625 3.582 5.949 1 96.25 335 GLU A CA 1
ATOM 2672 C C . GLU A 1 335 ? 19.625 4.59 5.41 1 96.25 335 GLU A C 1
ATOM 2674 O O . GLU A 1 335 ? 20.266 5.32 6.18 1 96.25 335 GLU A O 1
ATOM 2679 N N . LEU A 1 336 ? 19.719 4.691 4.145 1 94.06 336 LEU A N 1
ATOM 2680 C CA . LEU A 1 336 ? 20.703 5.559 3.506 1 94.06 336 LEU A CA 1
ATOM 2681 C C . LEU A 1 336 ? 20.25 7.012 3.527 1 94.06 336 LEU A C 1
ATOM 2683 O O . LEU A 1 336 ? 21.078 7.93 3.447 1 94.06 336 LEU A O 1
ATOM 2687 N N . ALA A 1 337 ? 18.969 7.238 3.633 1 96.62 337 ALA A N 1
ATOM 2688 C CA . ALA A 1 337 ? 18.422 8.594 3.66 1 96.62 337 ALA A CA 1
ATOM 2689 C C . ALA A 1 337 ? 18.688 9.266 5 1 96.62 337 ALA A C 1
ATOM 2691 O O . ALA A 1 337 ? 18.844 10.492 5.07 1 96.62 337 ALA A O 1
ATOM 2692 N N . ILE A 1 338 ? 18.828 8.516 6.043 1 97.88 338 ILE A N 1
ATOM 2693 C CA . ILE A 1 338 ? 18.906 9.023 7.41 1 97.88 338 ILE A CA 1
ATOM 2694 C C . ILE A 1 338 ? 20.141 9.922 7.543 1 97.88 338 ILE A C 1
ATOM 2696 O O . ILE A 1 338 ? 20.016 11.078 7.953 1 97.88 338 ILE A O 1
ATOM 2700 N N . PRO A 1 339 ? 21.281 9.508 7.125 1 96.62 339 PRO A N 1
ATOM 2701 C CA . PRO A 1 339 ? 22.406 10.422 7.246 1 96.62 339 PRO A CA 1
ATOM 2702 C C . PRO A 1 339 ? 22.422 11.508 6.168 1 96.62 339 PRO A C 1
ATOM 2704 O O . PRO A 1 339 ? 22.906 12.617 6.406 1 96.62 339 PRO A O 1
ATOM 2707 N N . GLN A 1 340 ? 21.828 11.281 5.059 1 95.88 340 GLN A N 1
ATOM 2708 C CA . GLN A 1 340 ? 21.875 12.188 3.922 1 95.88 340 GLN A CA 1
ATOM 2709 C C . GLN A 1 340 ? 21.031 13.438 4.176 1 95.88 340 GLN A C 1
ATOM 2711 O O . GLN A 1 340 ? 21.312 14.5 3.609 1 95.88 340 GLN A O 1
ATOM 2716 N N . HIS A 1 341 ? 20.031 13.312 5.039 1 96.44 341 HIS A N 1
ATOM 2717 C CA . HIS A 1 341 ? 19.141 14.461 5.176 1 96.44 341 HIS A CA 1
ATOM 2718 C C . HIS A 1 341 ? 19.844 15.625 5.875 1 96.44 341 HIS A C 1
ATOM 2720 O O . HIS A 1 341 ? 19.406 16.766 5.75 1 96.44 341 HIS A O 1
ATOM 2726 N N . HIS A 1 342 ? 20.906 15.344 6.578 1 96.12 342 HIS A N 1
ATOM 2727 C CA . HIS A 1 342 ? 21.719 16.391 7.184 1 96.12 342 HIS A CA 1
ATOM 2728 C C . HIS A 1 342 ? 22.953 16.703 6.34 1 96.12 342 HIS A C 1
ATOM 2730 O O . HIS A 1 342 ? 23.562 17.766 6.477 1 96.12 342 HIS A O 1
ATOM 2736 N N . GLY A 1 343 ? 23.344 15.695 5.492 1 96.5 343 GLY A N 1
ATOM 2737 C CA . GLY A 1 343 ? 24.594 15.852 4.75 1 96.5 343 GLY A CA 1
ATOM 2738 C C . GLY A 1 343 ? 25.797 16.109 5.637 1 96.5 343 GLY A C 1
ATOM 2739 O O . GLY A 1 343 ? 26.016 15.398 6.617 1 96.5 343 GLY A O 1
ATOM 2740 N N . THR A 1 344 ? 26.594 17.156 5.195 1 96.88 344 THR A N 1
ATOM 2741 C CA . THR A 1 344 ? 27.766 17.547 5.961 1 96.88 344 THR A CA 1
ATOM 2742 C C . THR A 1 344 ? 27.594 18.938 6.535 1 96.88 344 THR A C 1
ATOM 2744 O O . THR A 1 344 ? 28.562 19.719 6.609 1 96.88 344 THR A O 1
ATOM 2747 N N . ARG A 1 345 ? 26.406 19.281 6.855 1 96.06 345 ARG A N 1
ATOM 2748 C CA . ARG A 1 345 ? 26.125 20.625 7.375 1 96.06 345 ARG A CA 1
ATOM 2749 C C . ARG A 1 345 ? 26.656 20.766 8.797 1 96.06 345 ARG A C 1
ATOM 2751 O O . ARG A 1 345 ? 26.859 19.781 9.5 1 96.06 345 ARG A O 1
ATOM 2758 N N . VAL A 1 346 ? 26.781 22.031 9.18 1 95.25 346 VAL A N 1
ATOM 2759 C CA . VAL A 1 346 ? 27.312 22.344 10.5 1 95.25 346 VAL A CA 1
ATOM 2760 C C . VAL A 1 346 ? 26.156 22.641 11.461 1 95.25 346 VAL A C 1
ATOM 2762 O O . VAL A 1 346 ? 25.188 23.312 11.086 1 95.25 346 VAL A O 1
ATOM 2765 N N . GLN A 1 347 ? 26.25 22.078 12.633 1 94.5 347 GLN A N 1
ATOM 2766 C CA . GLN A 1 347 ? 25.359 22.516 13.703 1 94.5 347 GLN A CA 1
ATOM 2767 C C . GLN A 1 347 ? 25.719 23.922 14.18 1 94.5 347 GLN A C 1
ATOM 2769 O O . GLN A 1 347 ? 26.375 24.078 15.211 1 94.5 347 GLN A O 1
ATOM 2774 N N . LYS A 1 348 ? 25.234 24.797 13.57 1 90.06 348 LYS A N 1
ATOM 2775 C CA . LYS A 1 348 ? 25.688 26.172 13.688 1 90.06 348 LYS A CA 1
ATOM 2776 C C . LYS A 1 348 ? 25.453 26.703 15.102 1 90.06 348 LYS A C 1
ATOM 2778 O O . LYS A 1 348 ? 26.312 27.406 15.656 1 90.06 348 LYS A O 1
ATOM 2783 N N . TYR A 1 349 ? 24.312 26.406 15.625 1 87.88 349 TYR A N 1
ATOM 2784 C CA . TYR A 1 349 ? 23.969 26.922 16.953 1 87.88 349 TYR A CA 1
ATOM 2785 C C . TYR A 1 349 ? 25 26.484 17.984 1 87.88 349 TYR A C 1
ATOM 2787 O O . TYR A 1 349 ? 25.516 27.312 18.734 1 87.88 349 TYR A O 1
ATOM 2795 N N . PHE A 1 350 ? 25.281 25.328 18 1 92.19 350 PHE A N 1
ATOM 2796 C CA . PHE A 1 350 ? 26.188 24.781 19 1 92.19 350 PHE A CA 1
ATOM 2797 C C . PHE A 1 350 ? 27.625 25.172 18.703 1 92.19 350 PHE A C 1
ATOM 2799 O O . PHE A 1 350 ? 28.422 25.359 19.625 1 92.19 350 PHE A O 1
ATOM 2806 N N . TYR A 1 351 ? 27.969 25.312 17.453 1 92.69 351 TYR A N 1
ATOM 2807 C CA . TYR A 1 351 ? 29.297 25.781 17.078 1 92.69 351 TYR A CA 1
ATOM 2808 C C . TYR A 1 351 ? 29.547 27.188 17.578 1 92.69 351 TYR A C 1
ATOM 2810 O O . TYR A 1 351 ? 30.594 27.484 18.156 1 92.69 351 TYR A O 1
ATOM 2818 N N . ILE A 1 352 ? 28.594 28 17.344 1 91.38 352 ILE A N 1
ATOM 2819 C CA . ILE A 1 352 ? 28.719 29.391 17.766 1 91.38 352 ILE A CA 1
ATOM 2820 C C . ILE A 1 352 ? 28.797 29.453 19.281 1 91.38 352 ILE A C 1
ATOM 2822 O O . ILE A 1 352 ? 29.594 30.219 19.828 1 91.38 352 ILE A O 1
ATOM 2826 N N . LYS A 1 353 ? 27.938 28.688 19.891 1 91 353 LYS A N 1
ATOM 2827 C CA . LYS A 1 353 ? 27.984 28.609 21.344 1 91 353 LYS A CA 1
ATOM 2828 C C . LYS A 1 353 ? 29.359 28.141 21.828 1 91 353 LYS A C 1
ATOM 2830 O O . LYS A 1 353 ? 29.906 28.688 22.781 1 91 353 LYS A O 1
ATOM 2835 N N . ALA A 1 354 ? 29.922 27.234 21.203 1 92.88 354 ALA A N 1
ATOM 2836 C CA . ALA A 1 354 ? 31.25 26.719 21.547 1 92.88 354 ALA A CA 1
ATOM 2837 C C . ALA A 1 354 ? 32.344 27.766 21.312 1 92.88 354 ALA A C 1
ATOM 2839 O O . ALA A 1 354 ? 33.281 27.891 22.109 1 92.88 354 ALA A O 1
ATOM 2840 N N . LEU A 1 355 ? 32.219 28.453 20.25 1 92.12 355 LEU A N 1
ATOM 2841 C CA . LEU A 1 355 ? 33.156 29.5 19.906 1 92.12 355 LEU A CA 1
ATOM 2842 C C . LEU A 1 355 ? 33.156 30.625 20.938 1 92.12 355 LEU A C 1
ATOM 2844 O O . LEU A 1 355 ? 34.188 31.234 21.203 1 92.12 355 LEU A O 1
ATOM 2848 N N . SER A 1 356 ? 31.953 30.875 21.438 1 91.69 356 SER A N 1
ATOM 2849 C CA . SER A 1 356 ? 31.844 31.906 22.453 1 91.69 356 SER A CA 1
ATOM 2850 C C . SER A 1 356 ? 32.531 31.5 23.75 1 91.69 356 SER A C 1
ATOM 2852 O O . SER A 1 356 ? 33 32.344 24.516 1 91.69 356 SER A O 1
ATOM 2854 N N . GLU A 1 357 ? 32.594 30.234 23.969 1 90.75 357 GLU A N 1
ATOM 2855 C CA . GLU A 1 357 ? 33.25 29.719 25.172 1 90.75 357 GLU A CA 1
ATOM 2856 C C . GLU A 1 357 ? 34.75 29.484 24.938 1 90.75 357 GLU A C 1
ATOM 2858 O O . GLU A 1 357 ? 35.531 29.641 25.859 1 90.75 357 GLU A O 1
ATOM 2863 N N . ASN A 1 358 ? 35 28.938 23.797 1 89.81 358 ASN A N 1
ATOM 2864 C CA . ASN A 1 358 ? 36.375 28.656 23.406 1 89.81 358 ASN A CA 1
ATOM 2865 C C . ASN A 1 358 ? 36.625 29.062 21.953 1 89.81 358 ASN A C 1
ATOM 2867 O O . ASN A 1 358 ? 36.031 28.5 21.031 1 89.81 358 ASN A O 1
ATOM 2871 N N . SER A 1 359 ? 37.625 29.906 21.781 1 88.69 359 SER A N 1
ATOM 2872 C CA . SER A 1 359 ? 37.906 30.453 20.453 1 88.69 359 SER A CA 1
ATOM 2873 C C . SER A 1 359 ? 38.625 29.453 19.578 1 88.69 359 SER A C 1
ATOM 2875 O O . SER A 1 359 ? 38.688 29.609 18.344 1 88.69 359 SER A O 1
ATOM 2877 N N . ASN A 1 360 ? 39.062 28.422 20.094 1 90.31 360 ASN A N 1
ATOM 2878 C CA . ASN A 1 360 ? 39.875 27.484 19.328 1 90.31 360 ASN A CA 1
ATOM 2879 C C . ASN A 1 360 ? 39.094 26.219 18.984 1 90.31 360 ASN A C 1
ATOM 2881 O O . ASN A 1 360 ? 39.688 25.141 18.844 1 90.31 360 ASN A O 1
ATOM 2885 N N . VAL A 1 361 ? 37.906 26.312 18.75 1 91.81 361 VAL A N 1
ATOM 2886 C CA . VAL A 1 361 ? 37.094 25.125 18.422 1 91.81 361 VAL A CA 1
ATOM 2887 C C . VAL A 1 361 ? 37.062 24.922 16.906 1 91.81 361 VAL A C 1
ATOM 2889 O O . VAL A 1 361 ? 36.938 25.891 16.156 1 91.81 361 VAL A O 1
ATOM 2892 N N . SER A 1 362 ? 37.281 23.766 16.422 1 93.69 362 SER A N 1
ATOM 2893 C CA . SER A 1 362 ? 37.25 23.438 15.008 1 93.69 362 SER A CA 1
ATOM 2894 C C . SER A 1 362 ? 35.812 23.281 14.5 1 93.69 362 SER A C 1
ATOM 2896 O O . SER A 1 362 ? 35 22.594 15.133 1 93.69 362 SER A O 1
ATOM 2898 N N . ILE A 1 363 ? 35.469 23.859 13.398 1 92.94 363 ILE A N 1
ATOM 2899 C CA . ILE A 1 363 ? 34.125 23.812 12.797 1 92.94 363 ILE A CA 1
ATOM 2900 C C . ILE A 1 363 ? 33.812 22.375 12.398 1 92.94 363 ILE A C 1
ATOM 2902 O O . ILE A 1 363 ? 32.656 21.953 12.453 1 92.94 363 ILE A O 1
ATOM 2906 N N . ASP A 1 364 ? 34.844 21.547 12.102 1 93.44 364 ASP A N 1
ATOM 2907 C CA . ASP A 1 364 ? 34.656 20.188 11.609 1 93.44 364 ASP A CA 1
ATOM 2908 C C . ASP A 1 364 ? 34.094 19.281 12.703 1 93.44 364 ASP A C 1
ATOM 2910 O O . ASP A 1 364 ? 33.406 18.297 12.398 1 93.44 364 ASP A O 1
ATOM 2914 N N . GLU A 1 365 ? 34.312 19.641 13.938 1 93.12 365 GLU A N 1
ATOM 2915 C CA . GLU A 1 365 ? 33.781 18.859 15.047 1 93.12 365 GLU A CA 1
ATOM 2916 C C . GLU A 1 365 ? 32.281 19 15.156 1 93.12 365 GLU A C 1
ATOM 2918 O O . GLU A 1 365 ? 31.609 18.156 15.781 1 93.12 365 GLU A O 1
ATOM 2923 N N . TYR A 1 366 ? 31.781 19.984 14.516 1 95.38 366 TYR A N 1
ATOM 2924 C CA . TYR A 1 366 ? 30.344 20.266 14.617 1 95.38 366 TYR A CA 1
ATOM 2925 C C . TYR A 1 366 ? 29.656 20 13.281 1 95.38 366 TYR A C 1
ATOM 2927 O O . TYR A 1 366 ? 28.531 20.469 13.062 1 95.38 366 TYR A O 1
ATOM 2935 N N . ARG A 1 367 ? 30.344 19.297 12.422 1 95.69 367 ARG A N 1
ATOM 2936 C CA . ARG A 1 367 ? 29.797 18.906 11.125 1 95.69 367 ARG A CA 1
ATOM 2937 C C . ARG A 1 367 ? 29.25 17.484 11.156 1 95.69 367 ARG A C 1
ATOM 2939 O O . ARG A 1 367 ? 29.859 16.594 11.742 1 95.69 367 ARG A O 1
ATOM 2946 N N . TYR A 1 368 ? 28.062 17.297 10.547 1 96.12 368 TYR A N 1
ATOM 2947 C CA . TYR A 1 368 ? 27.562 15.945 10.375 1 96.12 368 TYR A CA 1
ATOM 2948 C C . TYR A 1 368 ? 28.484 15.125 9.492 1 96.12 368 TYR A C 1
ATOM 2950 O O . TYR A 1 368 ? 29.172 15.664 8.617 1 96.12 368 TYR A O 1
ATOM 2958 N N . SER A 1 369 ? 28.484 13.852 9.625 1 93.81 369 SER A N 1
ATOM 2959 C CA . SER A 1 369 ? 29.422 12.961 8.938 1 93.81 369 SER A CA 1
ATOM 2960 C C . SER A 1 369 ? 29 12.734 7.492 1 93.81 369 SER A C 1
ATOM 2962 O O . SER A 1 369 ? 29.828 12.414 6.637 1 93.81 369 SER A O 1
ATOM 2964 N N . GLY A 1 370 ? 27.781 13.07 7.207 1 93 370 GLY A N 1
ATOM 2965 C CA . GLY A 1 370 ? 27.266 12.812 5.871 1 93 370 GLY A CA 1
ATOM 2966 C C . GLY A 1 370 ? 26.875 11.359 5.652 1 93 370 GLY A C 1
ATOM 2967 O O . GLY A 1 370 ? 26.531 10.656 6.602 1 93 370 GLY A O 1
ATOM 2968 N N . PRO A 1 371 ? 26.828 10.961 4.332 1 93.88 371 PRO A N 1
ATOM 2969 C CA . PRO A 1 371 ? 27.188 11.68 3.109 1 93.88 371 PRO A CA 1
ATOM 2970 C C . PRO A 1 371 ? 26.172 12.742 2.715 1 93.88 371 PRO A C 1
ATOM 2972 O O . PRO A 1 371 ? 25.094 12.812 3.303 1 93.88 371 PRO A O 1
ATOM 2975 N N . LYS A 1 372 ? 26.578 13.578 1.733 1 95.5 372 LYS A N 1
ATOM 2976 C CA . LYS A 1 372 ? 25.656 14.531 1.108 1 95.5 372 LYS A CA 1
ATOM 2977 C C . LYS A 1 372 ? 24.578 13.805 0.306 1 95.5 372 LYS A C 1
ATOM 2979 O O . LYS A 1 372 ? 24.719 12.625 -0.02 1 95.5 372 LYS A O 1
ATOM 2984 N N . PRO A 1 373 ? 23.484 14.469 0.067 1 95.44 373 PRO A N 1
ATOM 2985 C CA . PRO A 1 373 ? 22.453 13.844 -0.755 1 95.44 373 PRO A CA 1
ATOM 2986 C C . PRO A 1 373 ? 22.969 13.414 -2.129 1 95.44 373 PRO A C 1
ATOM 2988 O O . PRO A 1 373 ? 23.672 14.172 -2.789 1 95.44 373 PRO A O 1
ATOM 2991 N N . LYS A 1 374 ? 22.531 12.25 -2.553 1 91.5 374 LYS A N 1
ATOM 2992 C CA . LYS A 1 374 ? 23.109 11.672 -3.762 1 91.5 374 LYS A CA 1
ATOM 2993 C C . LYS A 1 374 ? 22.047 11.508 -4.848 1 91.5 374 LYS A C 1
ATOM 2995 O O . LYS A 1 374 ? 22.297 10.883 -5.883 1 91.5 374 LYS A O 1
ATOM 3000 N N . SER A 1 375 ? 20.859 11.969 -4.637 1 92.75 375 SER A N 1
ATOM 3001 C CA . SER A 1 375 ? 19.766 11.898 -5.609 1 92.75 375 SER A CA 1
ATOM 3002 C C . SER A 1 375 ? 18.828 13.086 -5.469 1 92.75 375 SER A C 1
ATOM 3004 O O . SER A 1 375 ? 18.875 13.812 -4.473 1 92.75 375 SER A O 1
ATOM 3006 N N . LYS A 1 376 ? 18.016 13.273 -6.434 1 94.94 376 LYS A N 1
ATOM 3007 C CA . LYS A 1 376 ? 17.031 14.344 -6.379 1 94.94 376 LYS A CA 1
ATOM 3008 C C . LYS A 1 376 ? 16.125 14.188 -5.168 1 94.94 376 LYS A C 1
ATOM 3010 O O . LYS A 1 376 ? 15.789 15.164 -4.5 1 94.94 376 LYS A O 1
ATOM 3015 N N . GLU A 1 377 ? 15.758 12.945 -4.891 1 96 377 GLU A N 1
ATOM 3016 C CA . GLU A 1 377 ? 14.859 12.641 -3.781 1 96 377 GLU A CA 1
ATOM 3017 C C . GLU A 1 377 ? 15.477 13.047 -2.445 1 96 377 GLU A C 1
ATOM 3019 O O . GLU A 1 377 ? 14.812 13.656 -1.608 1 96 377 GLU A O 1
ATOM 3024 N N . MET A 1 378 ? 16.75 12.789 -2.273 1 96.62 378 MET A N 1
ATOM 3025 C CA . MET A 1 378 ? 17.422 13.109 -1.017 1 96.62 378 MET A CA 1
ATOM 3026 C C . MET A 1 378 ? 17.641 14.617 -0.889 1 96.62 378 MET A C 1
ATOM 3028 O O . MET A 1 378 ? 17.609 15.156 0.215 1 96.62 378 MET A O 1
ATOM 3032 N N . GLY A 1 379 ? 17.906 15.258 -2.037 1 97.62 379 GLY A N 1
ATOM 3033 C CA . GLY A 1 379 ? 17.969 16.703 -2.02 1 97.62 379 GLY A CA 1
ATOM 3034 C C . GLY A 1 379 ? 16.672 17.359 -1.575 1 97.62 379 GLY A C 1
ATOM 3035 O O . GLY A 1 379 ? 16.688 18.297 -0.764 1 97.62 379 GLY A O 1
ATOM 3036 N N . ILE A 1 380 ? 15.578 16.859 -2.08 1 98.25 380 ILE A N 1
ATOM 3037 C CA . ILE A 1 380 ? 14.25 17.359 -1.714 1 98.25 380 ILE A CA 1
ATOM 3038 C C . ILE A 1 380 ? 14.016 17.141 -0.222 1 98.25 380 ILE A C 1
ATOM 3040 O O . ILE A 1 380 ? 13.477 18.016 0.463 1 98.25 380 ILE A O 1
ATOM 3044 N N . LEU A 1 381 ? 14.406 15.977 0.249 1 98.38 381 LEU A N 1
ATOM 3045 C CA . LEU A 1 381 ? 14.242 15.648 1.66 1 98.38 381 LEU A CA 1
ATOM 3046 C C . LEU A 1 381 ? 14.992 16.641 2.541 1 98.38 381 LEU A C 1
ATOM 3048 O O . LEU A 1 381 ? 14.445 17.141 3.527 1 98.38 381 LEU A O 1
ATOM 3052 N N . MET A 1 382 ? 16.219 16.938 2.213 1 98.25 382 MET A N 1
ATOM 3053 C CA . MET A 1 382 ? 17.031 17.891 2.963 1 98.25 382 MET A CA 1
ATOM 3054 C C . MET A 1 382 ? 16.375 19.266 2.965 1 98.25 382 MET A C 1
ATOM 3056 O O . MET A 1 382 ? 16.266 19.906 4.016 1 98.25 382 MET A O 1
ATOM 3060 N N . LEU A 1 383 ? 15.906 19.719 1.831 1 98.12 383 LEU A N 1
ATOM 3061 C CA . LEU A 1 383 ? 15.266 21.016 1.691 1 98.12 383 LEU A CA 1
ATOM 3062 C C . LEU A 1 383 ? 14 21.094 2.541 1 98.12 383 LEU A C 1
ATOM 3064 O O . LEU A 1 383 ? 13.789 22.062 3.264 1 98.12 383 LEU A O 1
ATOM 3068 N N . ALA A 1 384 ? 13.188 20.062 2.41 1 98 384 ALA A N 1
ATOM 3069 C CA . ALA A 1 384 ? 11.914 20.031 3.123 1 98 384 ALA A CA 1
ATOM 3070 C C . ALA A 1 384 ? 12.133 20.047 4.633 1 98 384 ALA A C 1
ATOM 3072 O O . ALA A 1 384 ? 11.391 20.703 5.371 1 98 384 ALA A O 1
ATOM 3073 N N . ASP A 1 385 ? 13.125 19.312 5.074 1 97.56 385 ASP A N 1
ATOM 3074 C CA . ASP A 1 385 ? 13.438 19.219 6.5 1 97.56 385 ASP A CA 1
ATOM 3075 C C . ASP A 1 385 ? 13.812 20.578 7.074 1 97.56 385 ASP A C 1
ATOM 3077 O O . ASP A 1 385 ? 13.289 20.984 8.109 1 97.56 385 ASP A O 1
ATOM 3081 N N . ILE A 1 386 ? 14.625 21.328 6.41 1 96.5 386 ILE A N 1
ATOM 3082 C CA . ILE A 1 386 ? 15.125 22.609 6.879 1 96.5 386 ILE A CA 1
ATOM 3083 C C . ILE A 1 386 ? 14.016 23.656 6.809 1 96.5 386 ILE A C 1
ATOM 3085 O O . ILE A 1 386 ? 13.836 24.438 7.746 1 96.5 386 ILE A O 1
ATOM 3089 N N . VAL A 1 387 ? 13.305 23.625 5.715 1 95.5 387 VAL A N 1
ATOM 3090 C CA . VAL A 1 387 ? 12.25 24.625 5.52 1 95.5 387 VAL A CA 1
ATOM 3091 C C . VAL A 1 387 ? 11.172 24.438 6.582 1 95.5 387 VAL A C 1
ATOM 3093 O O . VAL A 1 387 ? 10.695 25.422 7.168 1 95.5 387 VAL A O 1
ATOM 3096 N N . GLU A 1 388 ? 10.781 23.188 6.785 1 93 388 GLU A N 1
ATOM 3097 C CA . GLU A 1 388 ? 9.766 22.922 7.793 1 93 388 GLU A CA 1
ATOM 3098 C C . GLU A 1 388 ? 10.242 23.328 9.18 1 93 388 GLU A C 1
ATOM 3100 O O . GLU A 1 388 ? 9.5 23.969 9.93 1 93 388 GLU A O 1
ATOM 3105 N N . ALA A 1 389 ? 11.461 23.047 9.539 1 90.12 389 ALA A N 1
ATOM 3106 C CA . ALA A 1 389 ? 12.008 23.359 10.859 1 90.12 389 ALA A CA 1
ATOM 3107 C C . ALA A 1 389 ? 12.133 24.875 11.047 1 90.12 389 ALA A C 1
ATOM 3109 O O . ALA A 1 389 ? 11.836 25.391 12.125 1 90.12 389 ALA A O 1
ATOM 3110 N N . THR A 1 390 ? 12.539 25.547 10.039 1 89 390 THR A N 1
ATOM 3111 C CA . THR A 1 390 ? 12.727 26.984 10.102 1 89 390 THR A CA 1
ATOM 3112 C C . THR A 1 390 ? 11.383 27.703 10.18 1 89 390 THR A C 1
ATOM 3114 O O . THR A 1 390 ? 11.242 28.703 10.891 1 89 390 THR A O 1
ATOM 3117 N N . SER A 1 391 ? 10.414 27.188 9.453 1 85.25 391 SER A N 1
ATOM 3118 C CA . SER A 1 391 ? 9.094 27.797 9.438 1 85.25 391 SER A CA 1
ATOM 3119 C C . SER A 1 391 ? 8.383 27.609 10.773 1 85.25 391 SER A C 1
ATOM 3121 O O . SER A 1 391 ? 7.621 28.469 11.203 1 85.25 391 SER A O 1
ATOM 3123 N N . ARG A 1 392 ? 8.555 26.625 11.367 1 77.88 392 ARG A N 1
ATOM 3124 C CA . ARG A 1 392 ? 7.914 26.312 12.648 1 77.88 392 ARG A CA 1
ATOM 3125 C C . ARG A 1 392 ? 8.453 27.203 13.758 1 77.88 392 ARG A C 1
ATOM 3127 O O . ARG A 1 392 ? 7.75 27.484 14.727 1 77.88 392 ARG A O 1
ATOM 3134 N N . SER A 1 393 ? 9.602 27.516 13.578 1 73.25 393 SER A N 1
ATOM 3135 C CA . SER A 1 393 ? 10.234 28.359 14.594 1 73.25 393 SER A CA 1
ATOM 3136 C C . SER A 1 393 ? 9.695 29.781 14.555 1 73.25 393 SER A C 1
ATOM 3138 O O . SER A 1 393 ? 9.828 30.531 15.523 1 73.25 393 SER A O 1
ATOM 3140 N N . LYS A 1 394 ? 8.992 30.031 13.484 1 71 394 LYS A N 1
ATOM 3141 C CA . LYS A 1 394 ? 8.43 31.375 13.344 1 71 394 LYS A CA 1
ATOM 3142 C C . LYS A 1 394 ? 6.941 31.391 13.672 1 71 394 LYS A C 1
ATOM 3144 O O . LYS A 1 394 ? 6.195 30.516 13.227 1 71 394 LYS A O 1
ATOM 3149 N N . ASN A 1 395 ? 6.383 31.906 14.758 1 59.56 395 ASN A N 1
ATOM 3150 C CA . ASN A 1 395 ? 5.02 31.891 15.273 1 59.56 395 ASN A CA 1
ATOM 3151 C C . ASN A 1 395 ? 3.996 32.156 14.172 1 59.56 395 ASN A C 1
ATOM 3153 O O . ASN A 1 395 ? 2.98 31.453 14.086 1 59.56 395 ASN A O 1
ATOM 3157 N N . GLN A 1 396 ? 4.039 33.312 13.516 1 65.56 396 GLN A N 1
ATOM 3158 C CA . GLN A 1 396 ? 3.104 33.688 12.461 1 65.56 396 GLN A CA 1
ATOM 3159 C C . GLN A 1 396 ? 3.84 34 11.164 1 65.56 396 GLN A C 1
ATOM 3161 O O . GLN A 1 396 ? 4.496 35.031 11.055 1 65.56 396 GLN A O 1
ATOM 3166 N N . ILE A 1 397 ? 3.855 32.875 10.367 1 74.12 397 ILE A N 1
ATOM 3167 C CA . ILE A 1 397 ? 4.609 33.125 9.148 1 74.12 397 ILE A CA 1
ATOM 3168 C C . ILE A 1 397 ? 3.648 33.406 7.996 1 74.12 397 ILE A C 1
ATOM 3170 O O . ILE A 1 397 ? 2.674 32.688 7.797 1 74.12 397 ILE A O 1
ATOM 3174 N N . SER A 1 398 ? 3.818 34.531 7.344 1 80.88 398 SER A N 1
ATOM 3175 C CA . SER A 1 398 ? 3.096 34.875 6.129 1 80.88 398 SER A CA 1
ATOM 3176 C C . SER A 1 398 ? 3.658 34.156 4.914 1 80.88 398 SER A C 1
ATOM 3178 O O . SER A 1 398 ? 4.699 33.5 5.004 1 80.88 398 SER A O 1
ATOM 3180 N N . LEU A 1 399 ? 2.959 34.219 3.883 1 85.25 399 LEU A N 1
ATOM 3181 C CA . LEU A 1 399 ? 3.404 33.594 2.639 1 85.25 399 LEU A CA 1
ATOM 3182 C C . LEU A 1 399 ? 4.703 34.25 2.15 1 85.25 399 LEU A C 1
ATOM 3184 O O . LEU A 1 399 ? 5.566 33.562 1.603 1 85.25 399 LEU A O 1
ATOM 3188 N N . GLU A 1 400 ? 4.789 35.469 2.32 1 87.56 400 GLU A N 1
ATOM 3189 C CA . GLU A 1 400 ? 5.988 36.188 1.906 1 87.56 400 GLU A CA 1
ATOM 3190 C C . GLU A 1 400 ? 7.199 35.781 2.736 1 87.56 400 GLU A C 1
ATOM 3192 O O . GLU A 1 400 ? 8.297 35.625 2.205 1 87.56 400 GLU A O 1
ATOM 3197 N N . GLU A 1 401 ? 6.969 35.625 3.943 1 88.94 401 GLU A N 1
ATOM 3198 C CA . GLU A 1 401 ? 8.047 35.188 4.824 1 88.94 401 GLU A CA 1
ATOM 3199 C C . GLU A 1 401 ? 8.484 33.781 4.496 1 88.94 401 GLU A C 1
ATOM 3201 O O . GLU A 1 401 ? 9.68 33.438 4.559 1 88.94 401 GLU A O 1
ATOM 3206 N N . MET A 1 402 ? 7.527 33 4.184 1 90.75 402 MET A N 1
ATOM 3207 C CA . MET A 1 402 ? 7.836 31.609 3.805 1 90.75 402 MET A CA 1
ATOM 3208 C C . MET A 1 402 ? 8.688 31.578 2.541 1 90.75 402 MET A C 1
ATOM 3210 O O . MET A 1 402 ? 9.625 30.781 2.443 1 90.75 402 MET A O 1
ATOM 3214 N N . GLU A 1 403 ? 8.344 32.375 1.585 1 92.38 403 GLU A N 1
ATOM 3215 C CA . GLU A 1 403 ? 9.125 32.469 0.356 1 92.38 403 GLU A CA 1
ATOM 3216 C C . GLU A 1 403 ? 10.578 32.812 0.651 1 92.38 403 GLU A C 1
ATOM 3218 O O . GLU A 1 403 ? 11.5 32.25 0.055 1 92.38 403 GLU A O 1
ATOM 3223 N N . LYS A 1 404 ? 10.75 33.688 1.538 1 92.5 404 LYS A N 1
ATOM 3224 C CA . LYS A 1 404 ? 12.102 34.125 1.917 1 92.5 404 LYS A CA 1
ATOM 3225 C C . LYS A 1 404 ? 12.859 32.969 2.6 1 92.5 404 LYS A C 1
ATOM 3227 O O . LYS A 1 404 ? 14.055 32.812 2.385 1 92.5 404 LYS A O 1
ATOM 3232 N N . VAL A 1 405 ? 12.148 32.281 3.441 1 94.12 405 VAL A N 1
ATOM 3233 C CA . VAL A 1 405 ? 12.758 31.156 4.145 1 94.12 405 VAL A CA 1
ATOM 3234 C C . VAL A 1 405 ? 13.242 30.125 3.139 1 94.12 405 VAL A C 1
ATOM 3236 O O . VAL A 1 405 ? 14.352 29.609 3.256 1 94.12 405 VAL A O 1
ATOM 3239 N N . ILE A 1 406 ? 12.43 29.797 2.139 1 95.69 406 ILE A N 1
ATOM 3240 C CA . ILE A 1 406 ? 12.75 28.797 1.135 1 95.69 406 ILE A CA 1
ATOM 3241 C C . ILE A 1 406 ? 13.945 29.25 0.304 1 95.69 406 ILE A C 1
ATOM 3243 O O . ILE A 1 406 ? 14.891 28.484 0.079 1 95.69 406 ILE A O 1
ATOM 3247 N N . GLU A 1 407 ? 13.922 30.484 -0.127 1 93.38 407 GLU A N 1
ATOM 3248 C CA . GLU A 1 407 ? 15 31.031 -0.94 1 93.38 407 GLU A CA 1
ATOM 3249 C C . GLU A 1 407 ? 16.328 31.031 -0.18 1 93.38 407 GLU A C 1
ATOM 3251 O O . GLU A 1 407 ? 17.359 30.641 -0.728 1 93.38 407 GLU A O 1
ATOM 3256 N N . LYS A 1 408 ? 16.266 31.484 0.997 1 93.81 408 LYS A N 1
ATOM 3257 C CA . LYS A 1 408 ? 17.469 31.516 1.825 1 93.81 408 LYS A CA 1
ATOM 3258 C C . LYS A 1 408 ? 18.031 30.109 2.027 1 93.81 408 LYS A C 1
ATOM 3260 O O . LYS A 1 408 ? 19.25 29.906 1.996 1 93.81 408 LYS A O 1
ATOM 3265 N N . THR A 1 409 ? 17.156 29.188 2.256 1 95.94 409 THR A N 1
ATOM 3266 C CA . THR A 1 409 ? 17.578 27.797 2.461 1 95.94 409 THR A CA 1
ATOM 3267 C C . THR A 1 409 ? 18.297 27.266 1.224 1 95.94 409 THR A C 1
ATOM 3269 O O . THR A 1 409 ? 19.344 26.625 1.331 1 95.94 409 THR A O 1
ATOM 3272 N N . ILE A 1 410 ? 17.734 27.484 0.049 1 94 410 ILE A N 1
ATOM 3273 C CA . ILE A 1 410 ? 18.297 27.016 -1.204 1 94 410 ILE A CA 1
ATOM 3274 C C . ILE A 1 410 ? 19.688 27.625 -1.404 1 94 410 ILE A C 1
ATOM 3276 O O . ILE A 1 410 ? 20.641 26.922 -1.765 1 94 410 ILE A O 1
ATOM 3280 N N . ILE A 1 411 ? 19.781 28.906 -1.134 1 91.44 411 ILE A N 1
ATOM 3281 C CA . ILE A 1 411 ? 21.047 29.625 -1.312 1 91.44 411 ILE A CA 1
ATOM 3282 C C . ILE A 1 411 ? 22.094 29.078 -0.342 1 91.44 411 ILE A C 1
ATOM 3284 O O . ILE A 1 411 ? 23.234 28.828 -0.727 1 91.44 411 ILE A O 1
ATOM 3288 N N . GLU A 1 412 ? 21.688 28.875 0.878 1 93.62 412 GLU A N 1
ATOM 3289 C CA . GLU A 1 412 ? 22.594 28.359 1.896 1 93.62 412 GLU A CA 1
ATOM 3290 C C . GLU A 1 412 ? 23.109 26.969 1.523 1 93.62 412 GLU A C 1
ATOM 3292 O O . GLU A 1 412 ? 24.297 26.688 1.648 1 93.62 412 GLU A O 1
ATOM 3297 N N . LEU A 1 413 ? 22.281 26.109 1.066 1 95.44 413 LEU A N 1
ATOM 3298 C CA . LEU A 1 413 ? 22.656 24.734 0.711 1 95.44 413 LEU A CA 1
ATOM 3299 C C . LEU A 1 413 ? 23.547 24.719 -0.527 1 95.44 413 LEU A C 1
ATOM 3301 O O . LEU A 1 413 ? 24.422 23.875 -0.647 1 95.44 413 LEU A O 1
ATOM 3305 N N . PHE A 1 414 ? 23.188 25.594 -1.423 1 89.31 414 PHE A N 1
ATOM 3306 C CA . PHE A 1 414 ? 24.016 25.734 -2.613 1 89.31 414 PHE A CA 1
ATOM 3307 C C . PHE A 1 414 ? 25.438 26.172 -2.242 1 89.31 414 PHE A C 1
ATOM 3309 O O . PHE A 1 414 ? 26.406 25.594 -2.725 1 89.31 414 PHE A O 1
ATOM 3316 N N . GLU A 1 415 ? 25.531 27.156 -1.358 1 91.06 415 GLU A N 1
ATOM 3317 C CA . GLU A 1 415 ? 26.812 27.688 -0.924 1 91.06 415 GLU A CA 1
ATOM 3318 C C . GLU A 1 415 ? 27.625 26.641 -0.176 1 91.06 415 GLU A C 1
ATOM 3320 O O . GLU A 1 415 ? 28.859 26.609 -0.265 1 91.06 415 GLU A O 1
ATOM 3325 N N . GLU A 1 416 ? 26.922 25.781 0.471 1 94.25 416 GLU A N 1
ATOM 3326 C CA . GLU A 1 416 ? 27.578 24.734 1.25 1 94.25 416 GLU A CA 1
ATOM 3327 C C . GLU A 1 416 ? 27.875 23.5 0.389 1 94.25 416 GLU A C 1
ATOM 3329 O O . GLU A 1 416 ? 28.438 22.516 0.878 1 94.25 416 GLU A O 1
ATOM 3334 N N . ASN A 1 417 ? 27.438 23.547 -0.881 1 93.62 417 ASN A N 1
ATOM 3335 C CA . ASN A 1 417 ? 27.672 22.469 -1.849 1 93.62 417 ASN A CA 1
ATOM 3336 C C . ASN A 1 417 ? 26.969 21.188 -1.435 1 93.62 417 ASN A C 1
ATOM 3338 O O . ASN A 1 417 ? 27.5 20.094 -1.651 1 93.62 417 ASN A O 1
ATOM 3342 N N . GLN A 1 418 ? 25.891 21.297 -0.712 1 96.06 418 GLN A N 1
ATOM 3343 C CA . GLN A 1 418 ? 25.172 20.125 -0.232 1 96.06 418 GLN A CA 1
ATOM 3344 C C . GLN A 1 418 ? 24.359 19.469 -1.354 1 96.06 418 GLN A C 1
ATOM 3346 O O . GLN A 1 418 ? 24.125 18.266 -1.333 1 96.06 418 GLN A O 1
ATOM 3351 N N . LEU A 1 419 ? 24.016 20.219 -2.422 1 94.88 419 LEU A N 1
ATOM 3352 C CA . LEU A 1 419 ? 23.094 19.734 -3.436 1 94.88 419 LEU A CA 1
ATOM 3353 C C . LEU A 1 419 ? 23.828 19.328 -4.707 1 94.88 419 LEU A C 1
ATOM 3355 O O . LEU A 1 419 ? 23.219 18.938 -5.695 1 94.88 419 LEU A O 1
ATOM 3359 N N . ASP A 1 420 ? 25.141 19.297 -4.699 1 90.62 420 ASP A N 1
ATOM 3360 C CA . ASP A 1 420 ? 25.969 19.109 -5.883 1 90.62 420 ASP A CA 1
ATOM 3361 C C . ASP A 1 420 ? 25.781 17.719 -6.484 1 90.62 420 ASP A C 1
ATOM 3363 O O . ASP A 1 420 ? 25.844 17.547 -7.703 1 90.62 420 ASP A O 1
ATOM 3367 N N . GLU A 1 421 ? 25.562 16.781 -5.707 1 89.19 421 GLU A N 1
ATOM 3368 C CA . GLU A 1 421 ? 25.531 15.406 -6.172 1 89.19 421 GLU A CA 1
ATOM 3369 C C . GLU A 1 421 ? 24.094 14.914 -6.336 1 89.19 421 GLU A C 1
ATOM 3371 O O . GLU A 1 421 ? 23.859 13.719 -6.551 1 89.19 421 GLU A O 1
ATOM 3376 N N . THR A 1 422 ? 23.125 15.781 -6.254 1 92.62 422 THR A N 1
ATOM 3377 C CA . THR A 1 422 ? 21.734 15.367 -6.27 1 92.62 422 THR A CA 1
ATOM 3378 C C . THR A 1 422 ? 21.219 15.266 -7.703 1 92.62 422 THR A C 1
ATOM 3380 O O . THR A 1 422 ? 20.234 14.562 -7.969 1 92.62 422 THR A O 1
ATOM 3383 N N . GLY A 1 423 ? 21.797 16.031 -8.641 1 90.44 423 GLY A N 1
ATOM 3384 C CA . GLY A 1 423 ? 21.297 16.109 -10 1 90.44 423 GLY A CA 1
ATOM 3385 C C . GLY A 1 423 ? 20.172 17.109 -10.172 1 90.44 423 GLY A C 1
ATOM 3386 O O . GLY A 1 423 ? 19.625 17.266 -11.266 1 90.44 423 GLY A O 1
ATOM 3387 N N . LEU A 1 424 ? 19.859 17.906 -9.18 1 93.94 424 LEU A N 1
ATOM 3388 C CA . LEU A 1 424 ? 18.828 18.922 -9.258 1 93.94 424 LEU A CA 1
ATOM 3389 C C . LEU A 1 424 ? 19.266 20.094 -10.117 1 93.94 424 LEU A C 1
ATOM 3391 O O . LEU A 1 424 ? 20.406 20.578 -9.984 1 93.94 424 LEU A O 1
ATOM 3395 N N . THR A 1 425 ? 18.406 20.5 -11.008 1 92.69 425 THR A N 1
ATOM 3396 C CA . THR A 1 425 ? 18.656 21.672 -11.828 1 92.69 425 THR A CA 1
ATOM 3397 C C . THR A 1 425 ? 18.062 22.922 -11.18 1 92.69 425 THR A C 1
ATOM 3399 O O . THR A 1 425 ? 17.25 22.812 -10.25 1 92.69 425 THR A O 1
ATOM 3402 N N . LEU A 1 426 ? 18.438 24.078 -11.664 1 90.12 426 LEU A N 1
ATOM 3403 C CA . LEU A 1 426 ? 17.891 25.328 -11.164 1 90.12 426 LEU A CA 1
ATOM 3404 C C . LEU A 1 426 ? 16.391 25.422 -11.438 1 90.12 426 LEU A C 1
ATOM 3406 O O . LEU A 1 426 ? 15.633 25.922 -10.609 1 90.12 426 LEU A O 1
ATOM 3410 N N . ALA A 1 427 ? 16.062 24.953 -12.578 1 91.88 427 ALA A N 1
ATOM 3411 C CA . ALA A 1 427 ? 14.641 24.953 -12.922 1 91.88 427 ALA A CA 1
ATOM 3412 C C . ALA A 1 427 ? 13.844 24.062 -11.961 1 91.88 427 ALA A C 1
ATOM 3414 O O . ALA A 1 427 ? 12.734 24.422 -11.562 1 91.88 427 ALA A O 1
ATOM 3415 N N . GLU A 1 428 ? 14.383 22.953 -11.625 1 94.94 428 GLU A N 1
ATOM 3416 C CA . GLU A 1 428 ? 13.734 22.047 -10.688 1 94.94 428 GLU A CA 1
ATOM 3417 C C . GLU A 1 428 ? 13.664 22.656 -9.289 1 94.94 428 GLU A C 1
ATOM 3419 O O . GLU A 1 428 ? 12.664 22.5 -8.586 1 94.94 428 GLU A O 1
ATOM 3424 N N . LEU A 1 429 ? 14.695 23.391 -8.914 1 95 429 LEU A N 1
ATOM 3425 C CA . LEU A 1 429 ? 14.688 24.047 -7.605 1 95 429 LEU A CA 1
ATOM 3426 C C . LEU A 1 429 ? 13.594 25.094 -7.531 1 95 429 LEU A C 1
ATOM 3428 O O . LEU A 1 429 ? 12.945 25.25 -6.492 1 95 429 LEU A O 1
ATOM 3432 N N . ARG A 1 430 ? 13.398 25.797 -8.586 1 93.19 430 ARG A N 1
ATOM 3433 C CA . ARG A 1 430 ? 12.32 26.766 -8.633 1 93.19 430 ARG A CA 1
ATOM 3434 C C . ARG A 1 430 ? 10.961 26.094 -8.508 1 93.19 430 ARG A C 1
ATOM 3436 O O . ARG A 1 430 ? 10.078 26.594 -7.805 1 93.19 430 ARG A O 1
ATOM 3443 N N . THR A 1 431 ? 10.836 25 -9.211 1 95.56 431 THR A N 1
ATOM 3444 C CA . THR A 1 431 ? 9.594 24.25 -9.148 1 95.56 431 THR A CA 1
ATOM 3445 C C . THR A 1 431 ? 9.344 23.719 -7.734 1 95.56 431 THR A C 1
ATOM 3447 O O . THR A 1 431 ? 8.211 23.719 -7.258 1 95.56 431 THR A O 1
ATOM 3450 N N . ILE A 1 432 ? 10.375 23.266 -7.094 1 96.5 432 ILE A N 1
ATOM 3451 C CA . ILE A 1 432 ? 10.289 22.781 -5.723 1 96.5 432 ILE A CA 1
ATOM 3452 C C . ILE A 1 432 ? 9.844 23.906 -4.797 1 96.5 432 ILE A C 1
ATOM 3454 O O . ILE A 1 432 ? 8.984 23.719 -3.936 1 96.5 432 ILE A O 1
ATOM 3458 N N . MET A 1 433 ? 10.43 25.109 -5.02 1 94.94 433 MET A N 1
ATOM 3459 C CA . MET A 1 433 ? 10.062 26.281 -4.227 1 94.94 433 MET A CA 1
ATOM 3460 C C . MET A 1 433 ? 8.57 26.594 -4.363 1 94.94 433 MET A C 1
ATOM 3462 O O . MET A 1 433 ? 7.887 26.812 -3.365 1 94.94 433 MET A O 1
ATOM 3466 N N . ASP A 1 434 ? 8.156 26.562 -5.562 1 93.69 434 ASP A N 1
ATOM 3467 C CA . ASP A 1 434 ? 6.742 26.828 -5.828 1 93.69 434 ASP A CA 1
ATOM 3468 C C . ASP A 1 434 ? 5.852 25.781 -5.168 1 93.69 434 ASP A C 1
ATOM 3470 O O . ASP A 1 434 ? 4.781 26.109 -4.648 1 93.69 434 ASP A O 1
ATOM 3474 N N . SER A 1 435 ? 6.281 24.594 -5.223 1 93.88 435 SER A N 1
ATOM 3475 C CA . SER A 1 435 ? 5.52 23.5 -4.621 1 93.88 435 SER A CA 1
ATOM 3476 C C . SER A 1 435 ? 5.414 23.672 -3.109 1 93.88 435 SER A C 1
ATOM 3478 O O . SER A 1 435 ? 4.34 23.484 -2.531 1 93.88 435 SER A O 1
ATOM 3480 N N . PHE A 1 436 ? 6.527 24.016 -2.488 1 95.12 436 PHE A N 1
ATOM 3481 C CA . PHE A 1 436 ? 6.527 24.25 -1.05 1 95.12 436 PHE A CA 1
ATOM 3482 C C . PHE A 1 436 ? 5.547 25.359 -0.682 1 95.12 436 PHE A C 1
ATOM 3484 O O . PHE A 1 436 ? 4.785 25.234 0.279 1 95.12 436 PHE A O 1
ATOM 3491 N N . LEU A 1 437 ? 5.555 26.391 -1.444 1 90.75 437 LEU A N 1
ATOM 3492 C CA . LEU A 1 437 ? 4.695 27.547 -1.185 1 90.75 437 LEU A CA 1
ATOM 3493 C C . LEU A 1 437 ? 3.223 27.172 -1.312 1 90.75 437 LEU A C 1
ATOM 3495 O O . LEU A 1 437 ? 2.391 27.609 -0.524 1 90.75 437 LEU A O 1
ATOM 3499 N N . ASN A 1 438 ? 2.943 26.391 -2.256 1 86.38 438 ASN A N 1
ATOM 3500 C CA . ASN A 1 438 ? 1.569 25.938 -2.465 1 86.38 438 ASN A CA 1
ATOM 3501 C C . ASN A 1 438 ? 1.067 25.109 -1.295 1 86.38 438 ASN A C 1
ATOM 3503 O O . ASN A 1 438 ? -0.079 25.25 -0.867 1 86.38 438 ASN A O 1
ATOM 3507 N N . VAL A 1 439 ? 1.887 24.219 -0.84 1 84.81 439 VAL A N 1
ATOM 3508 C CA . VAL A 1 439 ? 1.517 23.375 0.296 1 84.81 439 VAL A CA 1
ATOM 3509 C C . VAL A 1 439 ? 1.288 24.25 1.529 1 84.81 439 VAL A C 1
ATOM 3511 O O . VAL A 1 439 ? 0.319 24.047 2.266 1 84.81 439 VAL A O 1
ATOM 3514 N N . PHE A 1 440 ? 2.127 25.188 1.705 1 82.69 440 PHE A N 1
ATOM 3515 C CA . PHE A 1 440 ? 2.021 26.094 2.854 1 82.69 440 PHE A CA 1
ATOM 3516 C C . PHE A 1 440 ? 0.768 26.953 2.758 1 82.69 440 PHE A C 1
ATOM 3518 O O . PHE A 1 440 ? 0.097 27.188 3.764 1 82.69 440 PHE A O 1
ATOM 3525 N N . GLN A 1 441 ? 0.544 27.453 1.63 1 78 441 GLN A N 1
ATOM 3526 C CA . GLN A 1 441 ? -0.644 28.281 1.416 1 78 441 GLN A CA 1
ATOM 3527 C C . GLN A 1 441 ? -1.914 27.516 1.764 1 78 441 GLN A C 1
ATOM 3529 O O . GLN A 1 441 ? -2.844 28.062 2.348 1 78 441 GLN A O 1
ATOM 3534 N N . SER A 1 442 ? -1.96 26.312 1.451 1 71.38 442 SER A N 1
ATOM 3535 C CA . SER A 1 442 ? -3.121 25.469 1.726 1 71.38 442 SER A CA 1
ATOM 3536 C C . SER A 1 442 ? -3.293 25.234 3.223 1 71.38 442 SER A C 1
ATOM 3538 O O . SER A 1 442 ? -4.418 25.094 3.709 1 71.38 442 SER A O 1
ATOM 3540 N N . LEU A 1 443 ? -2.244 25.219 3.877 1 65.81 443 LEU A N 1
ATOM 3541 C CA . LEU A 1 443 ? -2.275 25.031 5.32 1 65.81 443 LEU A CA 1
ATOM 3542 C C . LEU A 1 443 ? -2.764 26.281 6.035 1 65.81 443 LEU A C 1
ATOM 3544 O O . LEU A 1 443 ? -3.4 26.188 7.09 1 65.81 443 LEU A O 1
ATOM 3548 N N . LEU A 1 444 ? -2.484 27.453 5.445 1 62.56 444 LEU A N 1
ATOM 3549 C CA . LEU A 1 444 ? -2.848 28.734 6.051 1 62.56 444 LEU A CA 1
ATOM 3550 C C . LEU A 1 444 ? -4.297 29.094 5.73 1 62.56 444 LEU A C 1
ATOM 3552 O O . LEU A 1 444 ? -4.973 29.734 6.539 1 62.56 444 LEU A O 1
ATOM 3556 N N . THR A 1 445 ? -4.785 29.062 4.418 1 54.53 445 THR A N 1
ATOM 3557 C CA . THR A 1 445 ? -6.117 29.484 4.004 1 54.53 445 THR A CA 1
ATOM 3558 C C . THR A 1 445 ? -7.188 28.844 4.887 1 54.53 445 THR A C 1
ATOM 3560 O O . THR A 1 445 ? -8.305 29.359 4.988 1 54.53 445 THR A O 1
ATOM 3563 N N . ARG A 1 446 ? -7.191 27.859 5.598 1 50.97 446 ARG A N 1
ATOM 3564 C CA . ARG A 1 446 ? -8.234 27.266 6.426 1 50.97 446 ARG A CA 1
ATOM 3565 C C . ARG A 1 446 ? -8.703 28.234 7.504 1 50.97 446 ARG A C 1
ATOM 3567 O O . ARG A 1 446 ? -9.758 28.016 8.117 1 50.97 446 ARG A O 1
ATOM 3574 N N . ARG A 1 447 ? -8.102 29.469 7.746 1 42.62 447 ARG A N 1
ATOM 3575 C CA . ARG A 1 447 ? -8.398 30.266 8.938 1 42.62 447 ARG A CA 1
ATOM 3576 C C . ARG A 1 447 ? -9.555 31.219 8.68 1 42.62 447 ARG A C 1
ATOM 3578 O O . ARG A 1 447 ? -9.844 32.094 9.508 1 42.62 447 ARG A O 1
ATOM 3585 N N . ILE A 1 448 ? -10.289 31.047 7.543 1 40 448 ILE A N 1
ATOM 3586 C CA . ILE A 1 448 ? -11.359 32.031 7.52 1 40 448 ILE A CA 1
ATOM 3587 C C . ILE A 1 448 ? -12.539 31.547 8.344 1 40 448 ILE A C 1
ATOM 3589 O O . ILE A 1 448 ? -13.023 30.438 8.148 1 40 448 ILE A O 1
ATOM 3593 N N . GLU A 1 449 ? -12.938 32.125 9.398 1 39.97 449 GLU A N 1
ATOM 3594 C CA . GLU A 1 449 ? -13.945 31.922 10.43 1 39.97 449 GLU A CA 1
ATOM 3595 C C . GLU A 1 449 ? -15.328 31.688 9.812 1 39.97 449 GLU A C 1
ATOM 3597 O O . GLU A 1 449 ? -15.75 32.438 8.938 1 39.97 449 GLU A O 1
ATOM 3602 N N . TYR A 1 450 ? -15.836 30.547 9.781 1 37.34 450 TYR A N 1
ATOM 3603 C CA . TYR A 1 450 ? -17.266 30.422 9.516 1 37.34 450 TYR A CA 1
ATOM 3604 C C . TYR A 1 450 ? -18.078 31.312 10.445 1 37.34 450 TYR A C 1
ATOM 3606 O O . TYR A 1 450 ? -17.734 31.453 11.625 1 37.34 450 TYR A O 1
ATOM 3614 N N . PRO A 1 451 ? -18.906 32.125 10 1 32 451 PRO A N 1
ATOM 3615 C CA . PRO A 1 451 ? -19.75 32.875 10.93 1 32 451 PRO A CA 1
ATOM 3616 C C . PRO A 1 451 ? -20.5 31.969 11.914 1 32 451 PRO A C 1
ATOM 3618 O O . PRO A 1 451 ? -21 30.922 11.531 1 32 451 PRO A O 1
ATOM 3621 N N . THR A 1 452 ? -19.969 31.734 13.008 1 31.95 452 THR A N 1
ATOM 3622 C CA . THR A 1 452 ? -20.703 31.062 14.078 1 31.95 452 THR A CA 1
ATOM 3623 C C . THR A 1 452 ? -22.172 31.469 14.055 1 31.95 452 THR A C 1
ATOM 3625 O O . THR A 1 452 ? -22.5 32.656 14.117 1 31.95 452 THR A O 1
ATOM 3628 N N . ILE A 1 453 ? -22.984 30.734 13.445 1 32.5 453 ILE A N 1
ATOM 3629 C CA . ILE A 1 453 ? -24.391 30.922 13.766 1 32.5 453 ILE A CA 1
ATOM 3630 C C . ILE A 1 453 ? -24.594 30.906 15.273 1 32.5 453 ILE A C 1
ATOM 3632 O O . ILE A 1 453 ? -24.531 29.844 15.898 1 32.5 453 ILE A O 1
ATOM 3636 N N . ASN A 1 454 ? -23.891 31.391 16.141 1 30.94 454 ASN A N 1
ATOM 3637 C CA . ASN A 1 454 ? -24.156 31.484 17.562 1 30.94 454 ASN A CA 1
ATOM 3638 C C . ASN A 1 454 ? -25.641 31.469 17.859 1 30.94 454 ASN A C 1
ATOM 3640 O O . ASN A 1 454 ? -26.469 31.562 16.953 1 30.94 454 ASN A O 1
ATOM 3644 N N . GLU A 1 455 ? -26.188 32.406 19.016 1 32.88 455 GLU A N 1
ATOM 3645 C CA . GLU A 1 455 ? -27.062 32.688 20.141 1 32.88 455 GLU A CA 1
ATOM 3646 C C . GLU A 1 455 ? -28.438 33.156 19.672 1 32.88 455 GLU A C 1
ATOM 3648 O O . GLU A 1 455 ? -29.344 33.344 20.484 1 32.88 455 GLU A O 1
ATOM 3653 N N . GLU A 1 456 ? -28.547 33.562 18.547 1 31.05 456 GLU A N 1
ATOM 3654 C CA . GLU A 1 456 ? -29.844 34.25 18.406 1 31.05 456 GLU A CA 1
ATOM 3655 C C . GLU A 1 456 ? -30.984 33.25 18.312 1 31.05 456 GLU A C 1
ATOM 3657 O O . GLU A 1 456 ? -32.156 33.625 18.422 1 31.05 456 GLU A O 1
ATOM 3662 N N . ILE A 1 457 ? -30.719 32.062 17.859 1 32.62 457 ILE A N 1
ATOM 3663 C CA . ILE A 1 457 ? -31.969 31.328 17.812 1 32.62 457 ILE A CA 1
ATOM 3664 C C . ILE A 1 457 ? -32.281 30.75 19.188 1 32.62 457 ILE A C 1
ATOM 3666 O O . ILE A 1 457 ? -33.25 30.031 19.359 1 32.62 457 ILE A O 1
ATOM 3670 N N . GLU A 1 458 ? -31.375 30.734 20.156 1 30.45 458 GLU A N 1
ATOM 3671 C CA . GLU A 1 458 ? -31.984 30.375 21.438 1 30.45 458 GLU A CA 1
ATOM 3672 C C . GLU A 1 458 ? -33.156 31.281 21.75 1 30.45 458 GLU A C 1
ATOM 3674 O O . GLU A 1 458 ? -34 30.969 22.594 1 30.45 458 GLU A O 1
ATOM 3679 N N . SER A 1 459 ? -33.094 32.594 21.391 1 29.5 459 SER A N 1
ATOM 3680 C CA . SER A 1 459 ? -34.125 33.5 21.844 1 29.5 459 SER A CA 1
ATOM 3681 C C . SER A 1 459 ? -35.438 33.25 21.109 1 29.5 459 SER A C 1
ATOM 3683 O O . SER A 1 459 ? -36.469 33.844 21.438 1 29.5 459 SER A O 1
ATOM 3685 N N . ILE A 1 460 ? -35.438 32.688 19.969 1 30.23 460 ILE A N 1
ATOM 3686 C CA . ILE A 1 460 ? -36.812 32.656 19.453 1 30.23 460 ILE A CA 1
ATOM 3687 C C . ILE A 1 460 ? -37.531 31.406 19.969 1 30.23 460 ILE A C 1
ATOM 3689 O O . ILE A 1 460 ? -38.719 31.219 19.719 1 30.23 460 ILE A O 1
ATOM 3693 N N . GLY A 1 461 ? -36.875 30.359 20.609 1 25.73 461 GLY A N 1
ATOM 3694 C CA . GLY A 1 461 ? -37.844 29.609 21.422 1 25.73 461 GLY A CA 1
ATOM 3695 C C . GLY A 1 461 ? -38.031 30.172 22.812 1 25.73 461 GLY A C 1
ATOM 3696 O O . GLY A 1 461 ? -37.156 30.875 23.312 1 25.73 461 GLY A O 1
ATOM 3697 N N . MET B 1 1 ? -44.156 5.215 2.809 1 32.16 1 MET B N 1
ATOM 3698 C CA . MET B 1 1 ? -44.188 4.164 1.796 1 32.16 1 MET B CA 1
ATOM 3699 C C . MET B 1 1 ? -42.781 3.682 1.476 1 32.16 1 MET B C 1
ATOM 3701 O O . MET B 1 1 ? -42.531 2.48 1.326 1 32.16 1 MET B O 1
ATOM 3705 N N . GLU B 1 2 ? -41.812 4.676 1.377 1 34.81 2 GLU B N 1
ATOM 3706 C CA . GLU B 1 2 ? -40.438 4.363 1.034 1 34.81 2 GLU B CA 1
ATOM 3707 C C . GLU B 1 2 ? -39.688 3.756 2.223 1 34.81 2 GLU B C 1
ATOM 3709 O O . GLU B 1 2 ? -38.812 2.918 2.047 1 34.81 2 GLU B O 1
ATOM 3714 N N . GLN B 1 3 ? -40 4.137 3.447 1 38.91 3 GLN B N 1
ATOM 3715 C CA . GLN B 1 3 ? -39.406 3.512 4.629 1 38.91 3 GLN B CA 1
ATOM 3716 C C . GLN B 1 3 ? -39.812 2.043 4.73 1 38.91 3 GLN B C 1
ATOM 3718 O O . GLN B 1 3 ? -39 1.198 5.113 1 38.91 3 GLN B O 1
ATOM 3723 N N . HIS B 1 4 ? -41.094 1.73 4.402 1 41.09 4 HIS B N 1
ATOM 3724 C CA . HIS B 1 4 ? -41.594 0.357 4.426 1 41.09 4 HIS B CA 1
ATOM 3725 C C . HIS B 1 4 ? -40.938 -0.481 3.336 1 41.09 4 HIS B C 1
ATOM 3727 O O . HIS B 1 4 ? -40.844 -1.707 3.447 1 41.09 4 HIS B O 1
ATOM 3733 N N . ARG B 1 5 ? -40.562 0.194 2.238 1 37.12 5 ARG B N 1
ATOM 3734 C CA . ARG B 1 5 ? -39.906 -0.54 1.16 1 37.12 5 ARG B CA 1
ATOM 3735 C C . ARG B 1 5 ? -38.469 -0.861 1.516 1 37.12 5 ARG B C 1
ATOM 3737 O O . ARG B 1 5 ? -37.969 -1.935 1.178 1 37.12 5 ARG B O 1
ATOM 3744 N N . SER B 1 6 ? -37.719 0.038 2.188 1 40.97 6 SER B N 1
ATOM 3745 C CA . SER B 1 6 ? -36.344 -0.178 2.568 1 40.97 6 SER B CA 1
ATOM 3746 C C . SER B 1 6 ? -36.219 -1.256 3.641 1 40.97 6 SER B C 1
ATOM 3748 O O . SER B 1 6 ? -35.312 -2.107 3.578 1 40.97 6 SER B O 1
ATOM 3750 N N . GLN B 1 7 ? -37.219 -1.351 4.598 1 41.62 7 GLN B N 1
ATOM 3751 C CA . GLN B 1 7 ? -37.25 -2.436 5.57 1 41.62 7 GLN B CA 1
ATOM 3752 C C . GLN B 1 7 ? -37.594 -3.768 4.902 1 41.62 7 GLN B C 1
ATOM 3754 O O . GLN B 1 7 ? -37.031 -4.809 5.281 1 41.62 7 GLN B O 1
ATOM 3759 N N . ARG B 1 8 ? -38.562 -3.779 4.047 1 37.31 8 ARG B N 1
ATOM 3760 C CA . ARG B 1 8 ? -38.969 -4.973 3.309 1 37.31 8 ARG B CA 1
ATOM 3761 C C . ARG B 1 8 ? -37.812 -5.457 2.408 1 37.31 8 ARG B C 1
ATOM 3763 O O . ARG B 1 8 ? -37.594 -6.664 2.27 1 37.31 8 ARG B O 1
ATOM 3770 N N . SER B 1 9 ? -37.125 -4.551 1.757 1 40.59 9 SER B N 1
ATOM 3771 C CA . SER B 1 9 ? -35.969 -4.938 0.934 1 40.59 9 SER B CA 1
ATOM 3772 C C . SER B 1 9 ? -34.844 -5.547 1.781 1 40.59 9 SER B C 1
ATOM 3774 O O . SER B 1 9 ? -34.188 -6.48 1.347 1 40.59 9 SER B O 1
ATOM 3776 N N . GLU B 1 10 ? -34.719 -5.105 2.982 1 45.66 10 GLU B N 1
ATOM 3777 C CA . GLU B 1 10 ? -33.781 -5.688 3.936 1 45.66 10 GLU B CA 1
ATOM 3778 C C . GLU B 1 10 ? -34.25 -7.051 4.426 1 45.66 10 GLU B C 1
ATOM 3780 O O . GLU B 1 10 ? -33.469 -7.984 4.566 1 45.66 10 GLU B O 1
ATOM 3785 N N . VAL B 1 11 ? -35.594 -7.164 4.859 1 41.78 11 VAL B N 1
ATOM 3786 C CA . VAL B 1 11 ? -36.219 -8.438 5.25 1 41.78 11 VAL B CA 1
ATOM 3787 C C . VAL B 1 11 ? -36.219 -9.391 4.062 1 41.78 11 VAL B C 1
ATOM 3789 O O . VAL B 1 11 ? -35.938 -10.586 4.215 1 41.78 11 VAL B O 1
ATOM 3792 N N . MET B 1 12 ? -36.531 -9.008 2.965 1 41 12 MET B N 1
ATOM 3793 C CA . MET B 1 12 ? -36.562 -9.836 1.764 1 41 12 MET B CA 1
ATOM 3794 C C . MET B 1 12 ? -35.188 -10.328 1.4 1 41 12 MET B C 1
ATOM 3796 O O . MET B 1 12 ? -35.031 -11.398 0.801 1 41 12 MET B O 1
ATOM 3800 N N . LEU B 1 13 ? -34.188 -9.578 1.559 1 47.12 13 LEU B N 1
ATOM 3801 C CA . LEU B 1 13 ? -32.844 -10.055 1.398 1 47.12 13 LEU B CA 1
ATOM 3802 C C . LEU B 1 13 ? -32.469 -11.07 2.484 1 47.12 13 LEU B C 1
ATOM 3804 O O . LEU B 1 13 ? -31.719 -12.008 2.244 1 47.12 13 LEU B O 1
ATOM 3808 N N . SER B 1 14 ? -33.062 -10.945 3.668 1 50.16 14 SER B N 1
ATOM 3809 C CA . SER B 1 14 ? -32.844 -11.891 4.758 1 50.16 14 SER B CA 1
ATOM 3810 C C . SER B 1 14 ? -33.469 -13.25 4.441 1 50.16 14 SER B C 1
ATOM 3812 O O . SER B 1 14 ? -32.844 -14.289 4.688 1 50.16 14 SER B O 1
ATOM 3814 N N . GLU B 1 15 ? -34.719 -13.273 4.07 1 51.59 15 GLU B N 1
ATOM 3815 C CA . GLU B 1 15 ? -35.375 -14.547 3.84 1 51.59 15 GLU B CA 1
ATOM 3816 C C . GLU B 1 15 ? -34.812 -15.258 2.621 1 51.59 15 GLU B C 1
ATOM 3818 O O . GLU B 1 15 ? -34.812 -16.484 2.555 1 51.59 15 GLU B O 1
ATOM 3823 N N . SER B 1 16 ? -34.531 -14.539 1.671 1 53.25 16 SER B N 1
ATOM 3824 C CA . SER B 1 16 ? -34.062 -15.109 0.408 1 53.25 16 SER B CA 1
ATOM 3825 C C . SER B 1 16 ? -32.75 -15.844 0.586 1 53.25 16 SER B C 1
ATOM 3827 O O . SER B 1 16 ? -32.375 -16.703 -0.22 1 53.25 16 SER B O 1
ATOM 3829 N N . PHE B 1 17 ? -32.094 -15.641 1.666 1 60.69 17 PHE B N 1
ATOM 3830 C CA . PHE B 1 17 ? -30.75 -16.203 1.788 1 60.69 17 PHE B CA 1
ATOM 3831 C C . PHE B 1 17 ? -30.766 -17.5 2.596 1 60.69 17 PHE B C 1
ATOM 3833 O O . PHE B 1 17 ? -29.719 -18.109 2.83 1 60.69 17 PHE B O 1
ATOM 3840 N N . MET B 1 18 ? -32 -17.891 2.975 1 62.41 18 MET B N 1
ATOM 3841 C CA . MET B 1 18 ? -32.094 -19.109 3.77 1 62.41 18 MET B CA 1
ATOM 3842 C C . MET B 1 18 ? -31.719 -20.328 2.943 1 62.41 18 MET B C 1
ATOM 3844 O O . MET B 1 18 ? -31.188 -21.297 3.479 1 62.41 18 MET B O 1
ATOM 3848 N N . TYR B 1 19 ? -31.766 -20.203 1.641 1 79.31 19 TYR B N 1
ATOM 3849 C CA . TYR B 1 19 ? -31.531 -21.391 0.827 1 79.31 19 TYR B CA 1
ATOM 3850 C C . TYR B 1 19 ? -30.141 -21.344 0.185 1 79.31 19 TYR B C 1
ATOM 3852 O O . TYR B 1 19 ? -29.75 -22.281 -0.511 1 79.31 19 TYR B O 1
ATOM 3860 N N . ASP B 1 20 ? -29.438 -20.344 0.504 1 85.5 20 ASP B N 1
ATOM 3861 C CA . ASP B 1 20 ? -28.109 -20.234 -0.096 1 85.5 20 ASP B CA 1
ATOM 3862 C C . ASP B 1 20 ? -27.203 -21.359 0.364 1 85.5 20 ASP B C 1
ATOM 3864 O O . ASP B 1 20 ? -26.453 -21.922 -0.436 1 85.5 20 ASP B O 1
ATOM 3868 N N . GLY B 1 21 ? -27.438 -21.703 1.59 1 87.56 21 GLY B N 1
ATOM 3869 C CA . GLY B 1 21 ? -26.609 -22.766 2.125 1 87.56 21 GLY B CA 1
ATOM 3870 C C . GLY B 1 21 ? -26.859 -24.109 1.46 1 87.56 21 GLY B C 1
ATOM 3871 O O . GLY B 1 21 ? -25.922 -24.875 1.211 1 87.56 21 GLY B O 1
ATOM 3872 N N . VAL B 1 22 ? -28.062 -24.328 1.119 1 88.25 22 VAL B N 1
ATOM 3873 C CA . VAL B 1 22 ? -28.438 -25.594 0.478 1 88.25 22 VAL B CA 1
ATOM 3874 C C . VAL B 1 22 ? -27.828 -25.656 -0.917 1 88.25 22 VAL B C 1
ATOM 3876 O O . VAL B 1 22 ? -27.25 -26.688 -1.299 1 88.25 22 VAL B O 1
ATOM 3879 N N . ILE B 1 23 ? -27.891 -24.609 -1.576 1 87.81 23 ILE B N 1
ATOM 3880 C CA . ILE B 1 23 ? -27.391 -24.562 -2.945 1 87.81 23 ILE B CA 1
ATOM 3881 C C . ILE B 1 23 ? -25.859 -24.688 -2.941 1 87.81 23 ILE B C 1
ATOM 3883 O O . ILE B 1 23 ? -25.297 -25.453 -3.727 1 87.81 23 ILE B O 1
ATOM 3887 N N . ILE B 1 24 ? -25.281 -24 -2.045 1 89.44 24 ILE B N 1
ATOM 3888 C CA . ILE B 1 24 ? -23.812 -24.016 -1.974 1 89.44 24 ILE B CA 1
ATOM 3889 C C . ILE B 1 24 ? -23.344 -25.422 -1.57 1 89.44 24 ILE B C 1
ATOM 3891 O O . ILE B 1 24 ? -22.391 -25.938 -2.152 1 89.44 24 ILE B O 1
ATOM 3895 N N . ALA B 1 25 ? -24.031 -25.984 -0.62 1 89.62 25 ALA B N 1
ATOM 3896 C CA . ALA B 1 25 ? -23.688 -27.328 -0.176 1 89.62 25 ALA B CA 1
ATOM 3897 C C . ALA B 1 25 ? -23.828 -28.344 -1.312 1 89.62 25 ALA B C 1
ATOM 3899 O O . ALA B 1 25 ? -22.984 -29.234 -1.474 1 89.62 25 ALA B O 1
ATOM 3900 N N . LEU B 1 26 ? -24.828 -28.156 -2.047 1 88.5 26 LEU B N 1
ATOM 3901 C CA . LEU B 1 26 ? -25.062 -29.047 -3.176 1 88.5 26 LEU B CA 1
ATOM 3902 C C . LEU B 1 26 ? -23.969 -28.891 -4.23 1 88.5 26 LEU B C 1
ATOM 3904 O O . LEU B 1 26 ? -23.453 -29.891 -4.73 1 88.5 26 LEU B O 1
ATOM 3908 N N . ILE B 1 27 ? -23.625 -27.703 -4.52 1 87.62 27 ILE B N 1
ATOM 3909 C CA . ILE B 1 27 ? -22.641 -27.438 -5.566 1 87.62 27 ILE B CA 1
ATOM 3910 C C . ILE B 1 27 ? -21.266 -27.984 -5.145 1 87.62 27 ILE B C 1
ATOM 3912 O O . ILE B 1 27 ? -20.578 -28.625 -5.938 1 87.62 27 ILE B O 1
ATOM 3916 N N . ILE B 1 28 ? -20.953 -27.766 -3.953 1 88.12 28 ILE B N 1
ATOM 3917 C CA . ILE B 1 28 ? -19.656 -28.234 -3.477 1 88.12 28 ILE B CA 1
ATOM 3918 C C . ILE B 1 28 ? -19.609 -29.75 -3.469 1 88.12 28 ILE B C 1
ATOM 3920 O O . ILE B 1 28 ? -18.625 -30.359 -3.887 1 88.12 28 ILE B O 1
ATOM 3924 N N . SER B 1 29 ? -20.672 -30.375 -3.01 1 88.44 29 SER B N 1
ATOM 3925 C CA . SER B 1 29 ? -20.75 -31.828 -2.961 1 88.44 29 SER B CA 1
ATOM 3926 C C . SER B 1 29 ? -20.688 -32.438 -4.359 1 88.44 29 SER B C 1
ATOM 3928 O O . SER B 1 29 ? -20.047 -33.469 -4.57 1 88.44 29 SER B O 1
ATOM 3930 N N . VAL B 1 30 ? -21.297 -31.734 -5.27 1 84.19 30 VAL B N 1
ATOM 3931 C CA . VAL B 1 30 ? -21.266 -32.188 -6.656 1 84.19 30 VAL B CA 1
ATOM 3932 C C . VAL B 1 30 ? -19.875 -32.031 -7.234 1 84.19 30 VAL B C 1
ATOM 3934 O O . VAL B 1 30 ? -19.375 -32.906 -7.941 1 84.19 30 VAL B O 1
ATOM 3937 N N . ALA B 1 31 ? -19.281 -30.969 -6.949 1 81.44 31 ALA B N 1
ATOM 3938 C CA . ALA B 1 31 ? -17.938 -30.703 -7.434 1 81.44 31 ALA B CA 1
ATOM 3939 C C . ALA B 1 31 ? -16.953 -31.75 -6.945 1 81.44 31 ALA B C 1
ATOM 3941 O O . ALA B 1 31 ? -16.094 -32.219 -7.699 1 81.44 31 ALA B O 1
ATOM 3942 N N . ASN B 1 32 ? -17.078 -32.125 -5.734 1 81.5 32 ASN B N 1
ATOM 3943 C CA . ASN B 1 32 ? -16.188 -33.125 -5.145 1 81.5 32 ASN B CA 1
ATOM 3944 C C . ASN B 1 32 ? -16.391 -34.5 -5.777 1 81.5 32 ASN B C 1
ATOM 3946 O O . ASN B 1 32 ? -15.461 -35.312 -5.809 1 81.5 32 ASN B O 1
ATOM 3950 N N . ASN B 1 33 ? -17.578 -34.719 -6.301 1 81.38 33 ASN B N 1
ATOM 3951 C CA . ASN B 1 33 ? -17.922 -36.062 -6.797 1 81.38 33 ASN B CA 1
ATOM 3952 C C . ASN B 1 33 ? -18.016 -36.094 -8.32 1 81.38 33 ASN B C 1
ATOM 3954 O O . ASN B 1 33 ? -18.625 -37 -8.891 1 81.38 33 ASN B O 1
ATOM 3958 N N . LEU B 1 34 ? -17.484 -35.094 -8.914 1 77.56 34 LEU B N 1
ATOM 3959 C CA . LEU B 1 34 ? -17.562 -34.938 -10.359 1 77.56 34 LEU B CA 1
ATOM 3960 C C . LEU B 1 34 ? -16.891 -36.125 -11.07 1 77.56 34 LEU B C 1
ATOM 3962 O O . LEU B 1 34 ? -17.359 -36.562 -12.117 1 77.56 34 LEU B O 1
ATOM 3966 N N . TYR B 1 35 ? -15.867 -36.656 -10.547 1 75.44 35 TYR B N 1
ATOM 3967 C CA . TYR B 1 35 ? -15.094 -37.688 -11.234 1 75.44 35 TYR B CA 1
ATOM 3968 C C . TYR B 1 35 ? -15.477 -39.062 -10.75 1 75.44 35 TYR B C 1
ATOM 3970 O O . TYR B 1 35 ? -15.289 -40.062 -11.461 1 75.44 35 TYR B O 1
ATOM 3978 N N . ASP B 1 36 ? -15.93 -39.219 -9.484 1 74.19 36 ASP B N 1
ATOM 3979 C CA . ASP B 1 36 ? -16.328 -40.5 -8.914 1 74.19 36 ASP B CA 1
ATOM 3980 C C . ASP B 1 36 ? -17.688 -40.375 -8.219 1 74.19 36 ASP B C 1
ATOM 3982 O O . ASP B 1 36 ? -17.75 -40.219 -6.992 1 74.19 36 ASP B O 1
ATOM 3986 N N . LEU B 1 37 ? -18.672 -40.406 -9.07 1 71.75 37 LEU B N 1
ATOM 3987 C CA . LEU B 1 37 ? -20 -40.125 -8.516 1 71.75 37 LEU B CA 1
ATOM 3988 C C . LEU B 1 37 ? -20.469 -41.281 -7.629 1 71.75 37 LEU B C 1
ATOM 3990 O O . LEU B 1 37 ? -20.594 -42.438 -8.094 1 71.75 37 LEU B O 1
ATOM 3994 N N . GLY B 1 38 ? -20.344 -41.156 -6.34 1 78.19 38 GLY B N 1
ATOM 3995 C CA . GLY B 1 38 ? -21.031 -41.969 -5.352 1 78.19 38 GLY B CA 1
ATOM 3996 C C . GLY B 1 38 ? -22.188 -41.25 -4.68 1 78.19 38 GLY B C 1
ATOM 3997 O O . GLY B 1 38 ? -21.984 -40.281 -3.93 1 78.19 38 GLY B O 1
ATOM 3998 N N . VAL B 1 39 ? -23.391 -41.719 -4.898 1 82.69 39 VAL B N 1
ATOM 3999 C CA . VAL B 1 39 ? -24.609 -41.062 -4.43 1 82.69 39 VAL B CA 1
ATOM 4000 C C . VAL B 1 39 ? -24.578 -40.938 -2.908 1 82.69 39 VAL B C 1
ATOM 4002 O O . VAL B 1 39 ? -24.938 -39.906 -2.354 1 82.69 39 VAL B O 1
ATOM 4005 N N . LEU B 1 40 ? -24.125 -42 -2.297 1 81.62 40 LEU B N 1
ATOM 4006 C CA . LEU B 1 40 ? -24.078 -41.969 -0.839 1 81.62 40 LEU B CA 1
ATOM 4007 C C . LEU B 1 40 ? -23.031 -41 -0.341 1 81.62 40 LEU B C 1
ATOM 4009 O O . LEU B 1 40 ? -23.25 -40.281 0.641 1 81.62 40 LEU B O 1
ATOM 4013 N N . ASP B 1 41 ? -21.875 -41 -0.985 1 83.38 41 ASP B N 1
ATOM 4014 C CA . ASP B 1 41 ? -20.828 -40.062 -0.62 1 83.38 41 ASP B CA 1
ATOM 4015 C C . ASP B 1 41 ? -21.266 -38.594 -0.82 1 83.38 41 ASP B C 1
ATOM 4017 O O . ASP B 1 41 ? -21 -37.75 0.021 1 83.38 41 ASP B O 1
ATOM 4021 N N . LEU B 1 42 ? -21.969 -38.438 -1.901 1 87.5 42 LEU B N 1
ATOM 4022 C CA . LEU B 1 42 ? -22.5 -37.094 -2.207 1 87.5 42 LEU B CA 1
ATOM 4023 C C . LEU B 1 42 ? -23.484 -36.656 -1.143 1 87.5 42 LEU B C 1
ATOM 4025 O O . LEU B 1 42 ? -23.438 -35.5 -0.678 1 87.5 42 LEU B O 1
ATOM 4029 N N . ALA B 1 43 ? -24.344 -37.531 -0.76 1 87.44 43 ALA B N 1
ATOM 4030 C CA . ALA B 1 43 ? -25.359 -37.219 0.241 1 87.44 43 ALA B CA 1
ATOM 4031 C C . ALA B 1 43 ? -24.719 -36.906 1.591 1 87.44 43 ALA B C 1
ATOM 4033 O O . ALA B 1 43 ? -25.125 -35.969 2.277 1 87.44 43 ALA B O 1
ATOM 4034 N N . ASN B 1 44 ? -23.812 -37.719 1.974 1 84.25 44 ASN B N 1
ATOM 4035 C CA . ASN B 1 44 ? -23.141 -37.5 3.254 1 84.25 44 ASN B CA 1
ATOM 4036 C C . ASN B 1 44 ? -22.375 -36.188 3.281 1 84.25 44 ASN B C 1
ATOM 4038 O O . ASN B 1 44 ? -22.375 -35.469 4.285 1 84.25 44 ASN B O 1
ATOM 4042 N N . GLU B 1 45 ? -21.719 -35.938 2.209 1 87.81 45 GLU B N 1
ATOM 4043 C CA . GLU B 1 45 ? -20.984 -34.656 2.111 1 87.81 45 GLU B CA 1
ATOM 4044 C C . GLU B 1 45 ? -21.938 -33.469 2.145 1 87.81 45 GLU B C 1
ATOM 4046 O O . GLU B 1 45 ? -21.656 -32.469 2.777 1 87.81 45 GLU B O 1
ATOM 4051 N N . PHE B 1 46 ? -23 -33.625 1.462 1 90.31 46 PHE B N 1
ATOM 4052 C CA . PHE B 1 46 ? -24.031 -32.594 1.428 1 90.31 46 PHE B CA 1
ATOM 4053 C C . PHE B 1 46 ? -24.531 -32.312 2.832 1 90.31 46 PHE B C 1
ATOM 4055 O O . PHE B 1 46 ? -24.609 -31.141 3.234 1 90.31 46 PHE B O 1
ATOM 4062 N N . ILE B 1 47 ? -24.781 -33.344 3.59 1 89.19 47 ILE B N 1
ATOM 4063 C CA . ILE B 1 47 ? -25.297 -33.219 4.949 1 89.19 47 ILE B CA 1
ATOM 4064 C C . ILE B 1 47 ? -24.219 -32.562 5.832 1 89.19 47 ILE B C 1
ATOM 4066 O O . ILE B 1 47 ? -24.531 -31.688 6.648 1 89.19 47 ILE B O 1
ATOM 4070 N N . LEU B 1 48 ? -23.047 -32.969 5.672 1 88.5 48 LEU B N 1
ATOM 4071 C CA . LEU B 1 48 ? -21.953 -32.406 6.461 1 88.5 48 LEU B CA 1
ATOM 4072 C C . LEU B 1 48 ? -21.812 -30.906 6.234 1 88.5 48 LEU B C 1
ATOM 4074 O O . LEU B 1 48 ? -21.734 -30.125 7.191 1 88.5 48 LEU B O 1
ATOM 4078 N N . ILE B 1 49 ? -21.812 -30.516 5.008 1 91 49 ILE B N 1
ATOM 4079 C CA . ILE B 1 49 ? -21.641 -29.109 4.668 1 91 49 ILE B CA 1
ATOM 4080 C C . ILE B 1 49 ? -22.844 -28.312 5.156 1 91 49 ILE B C 1
ATOM 4082 O O . ILE B 1 49 ? -22.688 -27.172 5.617 1 91 49 ILE B O 1
ATOM 4086 N N . LEU B 1 50 ? -23.984 -28.953 5.117 1 90.44 50 LEU B N 1
ATOM 4087 C CA . LEU B 1 50 ? -25.203 -28.297 5.602 1 90.44 50 LEU B CA 1
ATOM 4088 C C . LEU B 1 50 ? -25.094 -28 7.094 1 90.44 50 LEU B C 1
ATOM 4090 O O . LEU B 1 50 ? -25.484 -26.922 7.551 1 90.44 50 LEU B O 1
ATOM 4094 N N . ILE B 1 51 ? -24.578 -28.906 7.797 1 88.38 51 ILE B N 1
ATOM 4095 C CA . ILE B 1 51 ? -24.438 -28.766 9.242 1 88.38 51 ILE B CA 1
ATOM 4096 C C . ILE B 1 51 ? -23.484 -27.625 9.562 1 88.38 51 ILE B C 1
ATOM 4098 O O . ILE B 1 51 ? -23.766 -26.781 10.422 1 88.38 51 ILE B O 1
ATOM 4102 N N . ILE B 1 52 ? -22.438 -27.578 8.883 1 88.88 52 ILE B N 1
ATOM 4103 C CA . ILE B 1 52 ? -21.438 -26.531 9.117 1 88.88 52 ILE B CA 1
ATOM 4104 C C . ILE B 1 52 ? -22 -25.172 8.695 1 88.88 52 ILE B C 1
ATOM 4106 O O . ILE B 1 52 ? -21.828 -24.172 9.383 1 88.88 52 ILE B O 1
ATOM 4110 N N . TRP B 1 53 ? -22.672 -25.156 7.59 1 91.12 53 TRP B N 1
ATOM 4111 C CA . TRP B 1 53 ? -23.203 -23.922 7.059 1 91.12 53 TRP B CA 1
ATOM 4112 C C . TRP B 1 53 ? -24.234 -23.312 8.023 1 91.12 53 TRP B C 1
ATOM 4114 O O . TRP B 1 53 ? -24.125 -22.141 8.406 1 91.12 53 TRP B O 1
ATOM 4124 N N . TYR B 1 54 ? -25.156 -24.062 8.438 1 88.69 54 TYR B N 1
ATOM 4125 C CA . TYR B 1 54 ? -26.25 -23.547 9.258 1 88.69 54 TYR B CA 1
ATOM 4126 C C . TYR B 1 54 ? -25.844 -23.469 10.727 1 88.69 54 TYR B C 1
ATOM 4128 O O . TYR B 1 54 ? -26.422 -22.719 11.508 1 88.69 54 TYR B O 1
ATOM 4136 N N . GLY B 1 55 ? -24.844 -24.172 11.078 1 86.81 55 GLY B N 1
ATOM 4137 C CA . GLY B 1 55 ? -24.328 -24.094 12.438 1 86.81 55 GLY B CA 1
ATOM 4138 C C . GLY B 1 55 ? -23.375 -22.953 12.664 1 86.81 55 GLY B C 1
ATOM 4139 O O . GLY B 1 55 ? -23.281 -22.422 13.766 1 86.81 55 GLY B O 1
ATOM 4140 N N . ILE B 1 56 ? -22.625 -22.641 11.609 1 88.81 56 ILE B N 1
ATOM 4141 C CA . ILE B 1 56 ? -21.547 -21.688 11.805 1 88.81 56 ILE B CA 1
ATOM 4142 C C . ILE B 1 56 ? -21.703 -20.516 10.828 1 88.81 56 ILE B C 1
ATOM 4144 O O . ILE B 1 56 ? -21.938 -19.391 11.234 1 88.81 56 ILE B O 1
ATOM 4148 N N . VAL B 1 57 ? -21.719 -20.797 9.523 1 89.19 57 VAL B N 1
ATOM 4149 C CA . VAL B 1 57 ? -21.625 -19.781 8.484 1 89.19 57 VAL B CA 1
ATOM 4150 C C . VAL B 1 57 ? -22.859 -18.875 8.523 1 89.19 57 VAL B C 1
ATOM 4152 O O . VAL B 1 57 ? -22.734 -17.656 8.438 1 89.19 57 VAL B O 1
ATOM 4155 N N . GLU B 1 58 ? -23.984 -19.484 8.688 1 87.06 58 GLU B N 1
ATOM 4156 C CA . GLU B 1 58 ? -25.219 -18.719 8.734 1 87.06 58 GLU B CA 1
ATOM 4157 C C . GLU B 1 58 ? -25.234 -17.75 9.914 1 87.06 58 GLU B C 1
ATOM 4159 O O . GLU B 1 58 ? -25.766 -16.641 9.812 1 87.06 58 GLU B O 1
ATOM 4164 N N . HIS B 1 59 ? -24.703 -18.172 10.961 1 85.25 59 HIS B N 1
ATOM 4165 C CA . HIS B 1 59 ? -24.594 -17.312 12.133 1 85.25 59 HIS B CA 1
ATOM 4166 C C . HIS B 1 59 ? -23.734 -16.078 11.828 1 85.25 59 HIS B C 1
ATOM 4168 O O . HIS B 1 59 ? -24.078 -14.961 12.211 1 85.25 59 HIS B O 1
ATOM 4174 N N . PHE B 1 60 ? -22.703 -16.266 11.164 1 85.94 60 PHE B N 1
ATOM 4175 C CA . PHE B 1 60 ? -21.828 -15.164 10.82 1 85.94 60 PHE B CA 1
ATOM 4176 C C . PHE B 1 60 ? -22.484 -14.234 9.812 1 85.94 60 PHE B C 1
ATOM 4178 O O . PHE B 1 60 ? -22.344 -13.008 9.891 1 85.94 60 PHE B O 1
ATOM 4185 N N . ILE B 1 61 ? -23.172 -14.781 8.898 1 85 61 ILE B N 1
ATOM 4186 C CA . ILE B 1 61 ? -23.859 -13.992 7.875 1 85 61 ILE B CA 1
ATOM 4187 C C . ILE B 1 61 ? -24.891 -13.086 8.531 1 85 61 ILE B C 1
ATOM 4189 O O . ILE B 1 61 ? -24.984 -11.898 8.211 1 85 61 ILE B O 1
ATOM 4193 N N . ARG B 1 62 ? -25.547 -13.562 9.469 1 82.12 62 ARG B N 1
ATOM 4194 C CA . ARG B 1 62 ? -26.625 -12.82 10.125 1 82.12 62 ARG B CA 1
ATOM 4195 C C . ARG B 1 62 ? -26.047 -11.703 11.008 1 82.12 62 ARG B C 1
ATOM 4197 O O . ARG B 1 62 ? -26.688 -10.664 11.18 1 82.12 62 ARG B O 1
ATOM 4204 N N . ASN B 1 63 ? -24.875 -11.914 11.43 1 80.06 63 ASN B N 1
ATOM 4205 C CA . ASN B 1 63 ? -24.344 -10.984 12.422 1 80.06 63 ASN B CA 1
ATOM 4206 C C . ASN B 1 63 ? -23.297 -10.062 11.82 1 80.06 63 ASN B C 1
ATOM 4208 O O . ASN B 1 63 ? -22.781 -9.172 12.5 1 80.06 63 ASN B O 1
ATOM 4212 N N . SER B 1 64 ? -23.047 -10.242 10.562 1 82.31 64 SER B N 1
ATOM 4213 C CA . SER B 1 64 ? -21.984 -9.43 9.961 1 82.31 64 SER B CA 1
ATOM 4214 C C . SER B 1 64 ? -22.578 -8.281 9.156 1 82.31 64 SER B C 1
ATOM 4216 O O . SER B 1 64 ? -23.469 -8.484 8.328 1 82.31 64 SER B O 1
ATOM 4218 N N . ASN B 1 65 ? -22 -7.09 9.422 1 75.44 65 ASN B N 1
ATOM 4219 C CA . ASN B 1 65 ? -22.438 -5.918 8.664 1 75.44 65 ASN B CA 1
ATOM 4220 C C . ASN B 1 65 ? -21.734 -5.84 7.309 1 75.44 65 ASN B C 1
ATOM 4222 O O . ASN B 1 65 ? -22.266 -5.25 6.363 1 75.44 65 ASN B O 1
ATOM 4226 N N . VAL B 1 66 ? -20.703 -6.484 7.219 1 78.19 66 VAL B N 1
ATOM 4227 C CA . VAL B 1 66 ? -19.891 -6.367 6.004 1 78.19 66 VAL B CA 1
ATOM 4228 C C . VAL B 1 66 ? -20.547 -7.152 4.871 1 78.19 66 VAL B C 1
ATOM 4230 O O . VAL B 1 66 ? -20.781 -6.617 3.785 1 78.19 66 VAL B O 1
ATOM 4233 N N . ILE B 1 67 ? -20.859 -8.398 5.148 1 82.69 67 ILE B N 1
ATOM 4234 C CA . ILE B 1 67 ? -21.391 -9.289 4.121 1 82.69 67 ILE B CA 1
ATOM 4235 C C . ILE B 1 67 ? -22.781 -8.805 3.703 1 82.69 67 ILE B C 1
ATOM 4237 O O . ILE B 1 67 ? -23.219 -9.078 2.586 1 82.69 67 ILE B O 1
ATOM 4241 N N . ASN B 1 68 ? -23.391 -8.07 4.586 1 79.44 68 ASN B N 1
ATOM 4242 C CA . ASN B 1 68 ? -24.75 -7.617 4.316 1 79.44 68 ASN B CA 1
ATOM 4243 C C . ASN B 1 68 ? -24.766 -6.188 3.787 1 79.44 68 ASN B C 1
ATOM 4245 O O . ASN B 1 68 ? -25.844 -5.645 3.502 1 79.44 68 ASN B O 1
ATOM 4249 N N . PHE B 1 69 ? -23.594 -5.633 3.754 1 76.75 69 PHE B N 1
ATOM 4250 C CA . PHE B 1 69 ? -23.469 -4.258 3.285 1 76.75 69 PHE B CA 1
ATOM 4251 C C . PHE B 1 69 ? -23.875 -4.145 1.821 1 76.75 69 PHE B C 1
ATOM 4253 O O . PHE B 1 69 ? -24.469 -3.146 1.415 1 76.75 69 PHE B O 1
ATOM 4260 N N . ASP B 1 70 ? -23.469 -5.098 0.991 1 85.94 70 ASP B N 1
ATOM 4261 C CA . ASP B 1 70 ? -23.688 -5.168 -0.449 1 85.94 70 ASP B CA 1
ATOM 4262 C C . ASP B 1 70 ? -23.719 -6.617 -0.933 1 85.94 70 ASP B C 1
ATOM 4264 O O . ASP B 1 70 ? -22.984 -7.461 -0.426 1 85.94 70 ASP B O 1
ATOM 4268 N N . ILE B 1 71 ? -24.578 -6.887 -1.833 1 88.56 71 ILE B N 1
ATOM 4269 C CA . ILE B 1 71 ? -24.781 -8.242 -2.334 1 88.56 71 ILE B CA 1
ATOM 4270 C C . ILE B 1 71 ? -23.484 -8.758 -2.939 1 88.56 71 ILE B C 1
ATOM 4272 O O . ILE B 1 71 ? -23.25 -9.969 -2.994 1 88.56 71 ILE B O 1
ATOM 4276 N N . ARG B 1 72 ? -22.703 -7.953 -3.377 1 91.38 72 ARG B N 1
ATOM 4277 C CA . ARG B 1 72 ? -21.453 -8.336 -4.023 1 91.38 72 ARG B CA 1
ATOM 4278 C C . ARG B 1 72 ? -20.531 -9.07 -3.049 1 91.38 72 ARG B C 1
ATOM 4280 O O . ARG B 1 72 ? -19.781 -9.961 -3.449 1 91.38 72 ARG B O 1
ATOM 4287 N N . TYR B 1 73 ? -20.531 -8.719 -1.811 1 92.88 73 TYR B N 1
ATOM 4288 C CA . TYR B 1 73 ? -19.734 -9.422 -0.814 1 92.88 73 TYR B CA 1
ATOM 4289 C C . TYR B 1 73 ? -20.172 -10.875 -0.681 1 92.88 73 TYR B C 1
ATOM 4291 O O . TYR B 1 73 ? -19.344 -11.781 -0.628 1 92.88 73 TYR B O 1
ATOM 4299 N N . ARG B 1 74 ? -21.422 -11.07 -0.652 1 90.81 74 ARG B N 1
ATOM 4300 C CA . ARG B 1 74 ? -21.953 -12.422 -0.541 1 90.81 74 ARG B CA 1
ATOM 4301 C C . ARG B 1 74 ? -21.641 -13.242 -1.786 1 90.81 74 ARG B C 1
ATOM 4303 O O . ARG B 1 74 ? -21.25 -14.406 -1.685 1 90.81 74 ARG B O 1
ATOM 4310 N N . LEU B 1 75 ? -21.875 -12.633 -2.91 1 93.12 75 LEU B N 1
ATOM 4311 C CA . LEU B 1 75 ? -21.578 -13.312 -4.168 1 93.12 75 LEU B CA 1
ATOM 4312 C C . LEU B 1 75 ? -20.094 -13.664 -4.258 1 93.12 75 LEU B C 1
ATOM 4314 O O . LEU B 1 75 ? -19.734 -14.734 -4.742 1 93.12 75 LEU B O 1
ATOM 4318 N N . PHE B 1 76 ? -19.344 -12.758 -3.818 1 95.69 76 PHE B N 1
ATOM 4319 C CA . PHE B 1 76 ? -17.906 -13.016 -3.826 1 95.69 76 PHE B CA 1
ATOM 4320 C C . PHE B 1 76 ? -17.562 -14.195 -2.916 1 95.69 76 PHE B C 1
ATOM 4322 O O . PHE B 1 76 ? -16.781 -15.062 -3.287 1 95.69 76 PHE B O 1
ATOM 4329 N N . PHE B 1 77 ? -18.156 -14.188 -1.697 1 95.19 77 PHE B N 1
ATOM 4330 C CA . PHE B 1 77 ? -17.922 -15.273 -0.757 1 95.19 77 PHE B CA 1
ATOM 4331 C C . PHE B 1 77 ? -18.281 -16.625 -1.385 1 95.19 77 PHE B C 1
ATOM 4333 O O . PHE B 1 77 ? -17.5 -17.562 -1.316 1 95.19 77 PHE B O 1
ATOM 4340 N N . TYR B 1 78 ? -19.391 -16.688 -2.082 1 93.69 78 TYR B N 1
ATOM 4341 C CA . TYR B 1 78 ? -19.844 -17.922 -2.719 1 93.69 78 TYR B CA 1
ATOM 4342 C C . TYR B 1 78 ? -18.906 -18.328 -3.844 1 93.69 78 TYR B C 1
ATOM 4344 O O . TYR B 1 78 ? -18.5 -19.5 -3.926 1 93.69 78 TYR B O 1
ATOM 4352 N N . THR B 1 79 ? -18.531 -17.391 -4.645 1 95 79 THR B N 1
ATOM 4353 C CA . THR B 1 79 ? -17.688 -17.688 -5.797 1 95 79 THR B CA 1
ATOM 4354 C C . THR B 1 79 ? -16.297 -18.141 -5.352 1 95 79 THR B C 1
ATOM 4356 O O . THR B 1 79 ? -15.727 -19.047 -5.93 1 95 79 THR B O 1
ATOM 4359 N N . ALA B 1 80 ? -15.812 -17.484 -4.355 1 96.31 80 ALA B N 1
ATOM 4360 C CA . ALA B 1 80 ? -14.492 -17.844 -3.846 1 96.31 80 ALA B CA 1
ATOM 4361 C C . ALA B 1 80 ? -14.516 -19.234 -3.213 1 96.31 80 ALA B C 1
ATOM 4363 O O . ALA B 1 80 ? -13.57 -20.016 -3.377 1 96.31 80 ALA B O 1
ATOM 4364 N N . LEU B 1 81 ? -15.562 -19.531 -2.443 1 95.31 81 LEU B N 1
ATOM 4365 C CA . LEU B 1 81 ? -15.703 -20.828 -1.805 1 95.31 81 LEU B CA 1
ATOM 4366 C C . LEU B 1 81 ? -15.828 -21.938 -2.848 1 95.31 81 LEU B C 1
ATOM 4368 O O . LEU B 1 81 ? -15.141 -22.953 -2.76 1 95.31 81 LEU B O 1
ATOM 4372 N N . LEU B 1 82 ? -16.656 -21.734 -3.828 1 94.5 82 LEU B N 1
ATOM 4373 C CA . LEU B 1 82 ? -16.859 -22.719 -4.887 1 94.5 82 LEU B CA 1
ATOM 4374 C C . LEU B 1 82 ? -15.609 -22.875 -5.742 1 94.5 82 LEU B C 1
ATOM 4376 O O . LEU B 1 82 ? -15.242 -23.984 -6.125 1 94.5 82 LEU B O 1
ATOM 4380 N N . GLY B 1 83 ? -15.016 -21.719 -6.039 1 94.31 83 GLY B N 1
ATOM 4381 C CA . GLY B 1 83 ? -13.758 -21.766 -6.777 1 94.31 83 GLY B CA 1
ATOM 4382 C C . GLY B 1 83 ? -12.664 -22.516 -6.039 1 94.31 83 GLY B C 1
ATOM 4383 O O . GLY B 1 83 ? -11.891 -23.25 -6.652 1 94.31 83 GLY B O 1
ATOM 4384 N N . GLY B 1 84 ? -12.633 -22.297 -4.746 1 95.06 84 GLY B N 1
ATOM 4385 C CA . GLY B 1 84 ? -11.68 -23.031 -3.932 1 95.06 84 GLY B CA 1
ATOM 4386 C C . GLY B 1 84 ? -11.93 -24.531 -3.936 1 95.06 84 GLY B C 1
ATOM 4387 O O . GLY B 1 84 ? -10.984 -25.328 -4.016 1 95.06 84 GLY B O 1
ATOM 4388 N N . ALA B 1 85 ? -13.156 -24.922 -3.852 1 93 85 ALA B N 1
ATOM 4389 C CA . ALA B 1 85 ? -13.516 -26.328 -3.889 1 93 85 ALA B CA 1
ATOM 4390 C C . ALA B 1 85 ? -13.125 -26.953 -5.223 1 93 85 ALA B C 1
ATOM 4392 O O . ALA B 1 85 ? -12.547 -28.047 -5.258 1 93 85 ALA B O 1
ATOM 4393 N N . ALA B 1 86 ? -13.43 -26.281 -6.277 1 92.25 86 ALA B N 1
ATOM 4394 C CA . ALA B 1 86 ? -13.094 -26.766 -7.613 1 92.25 86 ALA B CA 1
ATOM 4395 C C . ALA B 1 86 ? -11.586 -26.875 -7.797 1 92.25 86 ALA B C 1
ATOM 4397 O O . ALA B 1 86 ? -11.086 -27.859 -8.367 1 92.25 86 ALA B O 1
ATOM 4398 N N . LEU B 1 87 ? -10.898 -25.891 -7.32 1 93.62 87 LEU B N 1
ATOM 4399 C CA . LEU B 1 87 ? -9.445 -25.891 -7.438 1 93.62 87 LEU B CA 1
ATOM 4400 C C . LEU B 1 87 ? -8.828 -27.047 -6.66 1 93.62 87 LEU B C 1
ATOM 4402 O O . LEU B 1 87 ? -7.965 -27.75 -7.18 1 93.62 87 LEU B O 1
ATOM 4406 N N . ASN B 1 88 ? -9.281 -27.219 -5.453 1 92.62 88 ASN B N 1
ATOM 4407 C CA . ASN B 1 88 ? -8.742 -28.281 -4.617 1 92.62 88 ASN B CA 1
ATOM 4408 C C . ASN B 1 88 ? -8.984 -29.656 -5.234 1 92.62 88 ASN B C 1
ATOM 4410 O O . ASN B 1 88 ? -8.094 -30.5 -5.246 1 92.62 88 ASN B O 1
ATOM 4414 N N . THR B 1 89 ? -10.148 -29.859 -5.77 1 89.12 89 THR B N 1
ATOM 4415 C CA . THR B 1 89 ? -10.508 -31.141 -6.371 1 89.12 89 THR B CA 1
ATOM 4416 C C . THR B 1 89 ? -9.68 -31.391 -7.633 1 89.12 89 THR B C 1
ATOM 4418 O O . THR B 1 89 ? -9.18 -32.5 -7.84 1 89.12 89 THR B O 1
ATOM 4421 N N . THR B 1 90 ? -9.523 -30.375 -8.422 1 90.5 90 THR B N 1
ATOM 4422 C CA . THR B 1 90 ? -8.766 -30.5 -9.664 1 90.5 90 THR B CA 1
ATOM 4423 C C . THR B 1 90 ? -7.297 -30.781 -9.367 1 90.5 90 THR B C 1
ATOM 4425 O O . THR B 1 90 ? -6.68 -31.641 -10.016 1 90.5 90 THR B O 1
ATOM 4428 N N . VAL B 1 91 ? -6.75 -30.109 -8.453 1 91.69 91 VAL B N 1
ATOM 4429 C CA . VAL B 1 91 ? -5.34 -30.266 -8.125 1 91.69 91 VAL B CA 1
ATOM 4430 C C . VAL B 1 91 ? -5.102 -31.641 -7.496 1 91.69 91 VAL B C 1
ATOM 4432 O O . VAL B 1 91 ? -4.117 -32.312 -7.812 1 91.69 91 VAL B O 1
ATOM 4435 N N . TYR B 1 92 ? -5.984 -32.031 -6.691 1 87.69 92 TYR B N 1
ATOM 4436 C CA . TYR B 1 92 ? -5.863 -33.344 -6.07 1 87.69 92 TYR B CA 1
ATOM 4437 C C . TYR B 1 92 ? -5.852 -34.438 -7.129 1 87.69 92 TYR B C 1
ATOM 4439 O O . TYR B 1 92 ? -5.02 -35.375 -7.074 1 87.69 92 TYR B O 1
ATOM 4447 N N . LYS B 1 93 ? -6.668 -34.406 -8.062 1 87.94 93 LYS B N 1
ATOM 4448 C CA . LYS B 1 93 ? -6.805 -35.438 -9.078 1 87.94 93 LYS B CA 1
ATOM 4449 C C . LYS B 1 93 ? -5.609 -35.438 -10.023 1 87.94 93 LYS B C 1
ATOM 4451 O O . LYS B 1 93 ? -5.195 -36.5 -10.508 1 87.94 93 LYS B O 1
ATOM 4456 N N . THR B 1 94 ? -5.07 -34.312 -10.211 1 89.19 94 THR B N 1
ATOM 4457 C CA . THR B 1 94 ? -3.998 -34.188 -11.188 1 89.19 94 THR B CA 1
ATOM 4458 C C . THR B 1 94 ? -2.637 -34.406 -10.539 1 89.19 94 THR B C 1
ATOM 4460 O O . THR B 1 94 ? -1.755 -35.031 -11.125 1 89.19 94 THR B O 1
ATOM 4463 N N . TYR B 1 95 ? -2.449 -33.906 -9.289 1 89.31 95 TYR B N 1
ATOM 4464 C CA . TYR B 1 95 ? -1.094 -33.875 -8.75 1 89.31 95 TYR B CA 1
ATOM 4465 C C . TYR B 1 95 ? -1.007 -34.656 -7.438 1 89.31 95 TYR B C 1
ATOM 4467 O O . TYR B 1 95 ? 0.084 -35.031 -7 1 89.31 95 TYR B O 1
ATOM 4475 N N . GLY B 1 96 ? -2.123 -34.781 -6.746 1 85.94 96 GLY B N 1
ATOM 4476 C CA . GLY B 1 96 ? -2.104 -35.531 -5.5 1 85.94 96 GLY B CA 1
ATOM 4477 C C . GLY B 1 96 ? -2.375 -34.688 -4.281 1 85.94 96 GLY B C 1
ATOM 4478 O O . GLY B 1 96 ? -2.523 -33.469 -4.395 1 85.94 96 GLY B O 1
ATOM 4479 N N . LEU B 1 97 ? -2.336 -35.281 -3.176 1 81.88 97 LEU B N 1
ATOM 4480 C CA . LEU B 1 97 ? -2.803 -34.688 -1.919 1 81.88 97 LEU B CA 1
ATOM 4481 C C . LEU B 1 97 ? -1.861 -33.594 -1.441 1 81.88 97 LEU B C 1
ATOM 4483 O O . LEU B 1 97 ? -2.311 -32.562 -0.925 1 81.88 97 LEU B O 1
ATOM 4487 N N . SER B 1 98 ? -0.561 -33.75 -1.63 1 87.44 98 SER B N 1
ATOM 4488 C CA . SER B 1 98 ? 0.435 -32.844 -1.102 1 87.44 98 SER B CA 1
ATOM 4489 C C . SER B 1 98 ? 0.378 -31.5 -1.823 1 87.44 98 SER B C 1
ATOM 4491 O O . SER B 1 98 ? 0.894 -30.5 -1.323 1 87.44 98 SER B O 1
ATOM 4493 N N . TYR B 1 99 ? -0.401 -31.453 -2.916 1 93.31 99 TYR B N 1
ATOM 4494 C CA . TYR B 1 99 ? -0.386 -30.25 -3.758 1 93.31 99 TYR B CA 1
ATOM 4495 C C . TYR B 1 99 ? -1.657 -29.438 -3.566 1 93.31 99 TYR B C 1
ATOM 4497 O O . TYR B 1 99 ? -1.799 -28.359 -4.141 1 93.31 99 TYR B O 1
ATOM 4505 N N . ILE B 1 100 ? -2.566 -29.891 -2.734 1 94.06 100 ILE B N 1
ATOM 4506 C CA . ILE B 1 100 ? -3.842 -29.203 -2.549 1 94.06 100 ILE B CA 1
ATOM 4507 C C . ILE B 1 100 ? -3.6 -27.828 -1.939 1 94.06 100 ILE B C 1
ATOM 4509 O O . ILE B 1 100 ? -3.088 -27.719 -0.824 1 94.06 100 ILE B O 1
ATOM 4513 N N . PRO B 1 101 ? -3.984 -26.75 -2.629 1 96.69 101 PRO B N 1
ATOM 4514 C CA . PRO B 1 101 ? -3.807 -25.391 -2.088 1 96.69 101 PRO B CA 1
ATOM 4515 C C . PRO B 1 101 ? -4.973 -24.953 -1.207 1 96.69 101 PRO B C 1
ATOM 4517 O O . PRO B 1 101 ? -5.684 -24 -1.547 1 96.69 101 PRO B O 1
ATOM 4520 N N . ILE B 1 102 ? -5.059 -25.469 -0.037 1 97 102 ILE B N 1
ATOM 4521 C CA . ILE B 1 102 ? -6.238 -25.391 0.813 1 97 102 ILE B CA 1
ATOM 4522 C C . ILE B 1 102 ? -6.402 -23.969 1.343 1 97 102 ILE B C 1
ATOM 4524 O O . ILE B 1 102 ? -7.512 -23.547 1.694 1 97 102 ILE B O 1
ATOM 4528 N N . ILE B 1 103 ? -5.277 -23.172 1.343 1 98.12 103 ILE B N 1
ATOM 4529 C CA . ILE B 1 103 ? -5.363 -21.906 2.066 1 98.12 103 ILE B CA 1
ATOM 4530 C C . ILE B 1 103 ? -5.68 -20.766 1.093 1 98.12 103 ILE B C 1
ATOM 4532 O O . ILE B 1 103 ? -6 -19.656 1.511 1 98.12 103 ILE B O 1
ATOM 4536 N N . ILE B 1 104 ? -5.695 -20.969 -0.22 1 98.25 104 ILE B N 1
ATOM 4537 C CA . ILE B 1 104 ? -5.852 -19.891 -1.196 1 98.25 104 ILE B CA 1
ATOM 4538 C C . ILE B 1 104 ? -7.215 -19.234 -1.021 1 98.25 104 ILE B C 1
ATOM 4540 O O . ILE B 1 104 ? -7.297 -18.031 -0.723 1 98.25 104 ILE B O 1
ATOM 4544 N N . ALA B 1 105 ? -8.281 -20.016 -1.104 1 98.06 105 ALA B N 1
ATOM 4545 C CA . ALA B 1 105 ? -9.625 -19.453 -1.025 1 98.06 105 ALA B CA 1
ATOM 4546 C C . ALA B 1 105 ? -9.883 -18.844 0.347 1 98.06 105 ALA B C 1
ATOM 4548 O O . ALA B 1 105 ? -10.328 -17.688 0.447 1 98.06 105 ALA B O 1
ATOM 4549 N N . PRO B 1 106 ? -9.531 -19.5 1.426 1 98.12 106 PRO B N 1
ATOM 4550 C CA . PRO B 1 106 ? -9.75 -18.922 2.75 1 98.12 106 PRO B CA 1
ATOM 4551 C C . PRO B 1 106 ? -8.969 -17.625 2.955 1 98.12 106 PRO B C 1
ATOM 4553 O O . PRO B 1 106 ? -9.484 -16.672 3.555 1 98.12 106 PRO B O 1
ATOM 4556 N N . MET B 1 107 ? -7.73 -17.594 2.477 1 98.5 107 MET B N 1
ATOM 4557 C CA . MET B 1 107 ? -6.934 -16.375 2.623 1 98.5 107 MET B CA 1
ATOM 4558 C C . MET B 1 107 ? -7.566 -15.219 1.862 1 98.5 107 MET B C 1
ATOM 4560 O O . MET B 1 107 ? -7.656 -14.109 2.383 1 98.5 107 MET B O 1
ATOM 4564 N N . ILE B 1 108 ? -8 -15.469 0.69 1 98.38 108 ILE B N 1
ATOM 4565 C CA . ILE B 1 108 ? -8.609 -14.438 -0.143 1 98.38 108 ILE B CA 1
ATOM 4566 C C . ILE B 1 108 ? -9.883 -13.93 0.524 1 98.38 108 ILE B C 1
ATOM 4568 O O . ILE B 1 108 ? -10.109 -12.719 0.594 1 98.38 108 ILE B O 1
ATOM 4572 N N . ILE B 1 109 ? -10.703 -14.844 1.045 1 97.62 109 ILE B N 1
ATOM 4573 C CA . ILE B 1 109 ? -11.945 -14.477 1.713 1 97.62 109 ILE B CA 1
ATOM 4574 C C . ILE B 1 109 ? -11.641 -13.656 2.963 1 97.62 109 ILE B C 1
ATOM 4576 O O . ILE B 1 109 ? -12.328 -12.672 3.254 1 97.62 109 ILE B O 1
ATOM 4580 N N . THR B 1 110 ? -10.609 -14.031 3.666 1 97.38 110 THR B N 1
ATOM 4581 C CA . THR B 1 110 ? -10.219 -13.305 4.867 1 97.38 110 THR B CA 1
ATOM 4582 C C . THR B 1 110 ? -9.789 -11.883 4.527 1 97.38 110 THR B C 1
ATOM 4584 O O . THR B 1 110 ? -10.156 -10.938 5.227 1 97.38 110 THR B O 1
ATOM 4587 N N . LEU B 1 111 ? -9.062 -11.695 3.479 1 97.19 111 LEU B N 1
ATOM 4588 C CA . LEU B 1 111 ? -8.508 -10.406 3.096 1 97.19 111 LEU B CA 1
ATOM 4589 C C . LEU B 1 111 ? -9.594 -9.469 2.58 1 97.19 111 LEU B C 1
ATOM 4591 O O . LEU B 1 111 ? -9.5 -8.25 2.742 1 97.19 111 LEU B O 1
ATOM 4595 N N . LEU B 1 112 ? -10.648 -10.016 2.01 1 96.31 112 LEU B N 1
ATOM 4596 C CA . LEU B 1 112 ? -11.609 -9.18 1.3 1 96.31 112 LEU B CA 1
ATOM 4597 C C . LEU B 1 112 ? -12.914 -9.07 2.076 1 96.31 112 LEU B C 1
ATOM 4599 O O . LEU B 1 112 ? -13.672 -8.117 1.892 1 96.31 112 LEU B O 1
ATOM 4603 N N . VAL B 1 113 ? -13.219 -10.039 2.91 1 93.94 113 VAL B N 1
ATOM 4604 C CA . VAL B 1 113 ? -14.469 -10.039 3.656 1 93.94 113 VAL B CA 1
ATOM 4605 C C . VAL B 1 113 ? -14.18 -9.953 5.152 1 93.94 113 VAL B C 1
ATOM 4607 O O . VAL B 1 113 ? -14.141 -8.859 5.719 1 93.94 113 VAL B O 1
ATOM 4610 N N . ASP B 1 114 ? -13.797 -11.094 5.707 1 92.5 114 ASP B N 1
ATOM 4611 C CA . ASP B 1 114 ? -13.477 -11.133 7.129 1 92.5 114 ASP B CA 1
ATOM 4612 C C . ASP B 1 114 ? -12.883 -12.484 7.52 1 92.5 114 ASP B C 1
ATOM 4614 O O . ASP B 1 114 ? -13.031 -13.469 6.789 1 92.5 114 ASP B O 1
ATOM 4618 N N . TYR B 1 115 ? -12.227 -12.461 8.648 1 93.06 115 TYR B N 1
ATOM 4619 C CA . TYR B 1 115 ? -11.523 -13.648 9.125 1 93.06 115 TYR B CA 1
ATOM 4620 C C . TYR B 1 115 ? -12.5 -14.789 9.406 1 93.06 115 TYR B C 1
ATOM 4622 O O . TYR B 1 115 ? -12.203 -15.953 9.141 1 93.06 115 TYR B O 1
ATOM 4630 N N . GLU B 1 116 ? -13.695 -14.492 9.938 1 93.19 116 GLU B N 1
ATOM 4631 C CA . GLU B 1 116 ? -14.672 -15.523 10.289 1 93.19 116 GLU B CA 1
ATOM 4632 C C . GLU B 1 116 ? -15.133 -16.281 9.047 1 93.19 116 GLU B C 1
ATOM 4634 O O . GLU B 1 116 ? -15.273 -17.516 9.086 1 93.19 116 GLU B O 1
ATOM 4639 N N . PHE B 1 117 ? -15.32 -15.586 8 1 94.5 117 PHE B N 1
ATOM 4640 C CA . PHE B 1 117 ? -15.773 -16.219 6.766 1 94.5 117 PHE B CA 1
ATOM 4641 C C . PHE B 1 117 ? -14.648 -17.016 6.121 1 94.5 117 PHE B C 1
ATOM 4643 O O . PHE B 1 117 ? -14.883 -18.078 5.559 1 94.5 117 PHE B O 1
ATOM 4650 N N . GLY B 1 118 ? -13.445 -16.453 6.156 1 96.81 118 GLY B N 1
ATOM 4651 C CA . GLY B 1 118 ? -12.312 -17.203 5.645 1 96.81 118 GLY B CA 1
ATOM 4652 C C . GLY B 1 118 ? -12.07 -18.5 6.391 1 96.81 118 GLY B C 1
ATOM 4653 O O . GLY B 1 118 ? -11.898 -19.562 5.773 1 96.81 118 GLY B O 1
ATOM 4654 N N . ALA B 1 119 ? -12.125 -18.406 7.723 1 95.25 119 ALA B N 1
ATOM 4655 C CA . ALA B 1 119 ? -11.914 -19.594 8.562 1 95.25 119 ALA B CA 1
ATOM 4656 C C . ALA B 1 119 ? -13.023 -20.625 8.344 1 95.25 119 ALA B C 1
ATOM 4658 O O . ALA B 1 119 ? -12.758 -21.828 8.273 1 95.25 119 ALA B O 1
ATOM 4659 N N . SER B 1 120 ? -14.234 -20.172 8.219 1 94.62 120 SER B N 1
ATOM 4660 C CA . SER B 1 120 ? -15.359 -21.078 8.016 1 94.62 120 SER B CA 1
ATOM 4661 C C . SER B 1 120 ? -15.289 -21.75 6.645 1 94.62 120 SER B C 1
ATOM 4663 O O . SER B 1 120 ? -15.602 -22.938 6.508 1 94.62 120 SER B O 1
ATOM 4665 N N . ALA B 1 121 ? -14.961 -20.984 5.656 1 95.56 121 ALA B N 1
ATOM 4666 C CA . ALA B 1 121 ? -14.773 -21.578 4.332 1 95.56 121 ALA B CA 1
ATOM 4667 C C . ALA B 1 121 ? -13.688 -22.656 4.355 1 95.56 121 ALA B C 1
ATOM 4669 O O . ALA B 1 121 ? -13.852 -23.719 3.752 1 95.56 121 ALA B O 1
ATOM 4670 N N . GLY B 1 122 ? -12.594 -22.297 5.016 1 96.69 122 GLY B N 1
ATOM 4671 C CA . GLY B 1 122 ? -11.523 -23.266 5.145 1 96.69 122 GLY B CA 1
ATOM 4672 C C . GLY B 1 122 ? -11.945 -24.531 5.887 1 96.69 122 GLY B C 1
ATOM 4673 O O . GLY B 1 122 ? -11.5 -25.625 5.555 1 96.69 122 GLY B O 1
ATOM 4674 N N . LEU B 1 123 ? -12.742 -24.328 6.895 1 94.12 123 LEU B N 1
ATOM 4675 C CA . LEU B 1 123 ? -13.289 -25.469 7.633 1 94.12 123 LEU B CA 1
ATOM 4676 C C . LEU B 1 123 ? -14.125 -26.359 6.723 1 94.12 123 LEU B C 1
ATOM 4678 O O . LEU B 1 123 ? -13.961 -27.578 6.723 1 94.12 123 LEU B O 1
ATOM 4682 N N . ILE B 1 124 ? -14.969 -25.781 5.949 1 94.19 124 ILE B N 1
ATOM 4683 C CA . ILE B 1 124 ? -15.828 -26.516 5.027 1 94.19 124 ILE B CA 1
ATOM 4684 C C . ILE B 1 124 ? -14.969 -27.25 4 1 94.19 124 ILE B C 1
ATOM 4686 O O . ILE B 1 124 ? -15.156 -28.453 3.77 1 94.19 124 ILE B O 1
ATOM 4690 N N . LEU B 1 125 ? -14.016 -26.594 3.438 1 94.62 125 LEU B N 1
ATOM 4691 C CA . LEU B 1 125 ? -13.188 -27.172 2.391 1 94.62 125 LEU B CA 1
ATOM 4692 C C . LEU B 1 125 ? -12.328 -28.312 2.943 1 94.62 125 LEU B C 1
ATOM 4694 O O . LEU B 1 125 ? -12.195 -29.359 2.307 1 94.62 125 LEU B O 1
ATOM 4698 N N . SER B 1 126 ? -11.75 -28.078 4.117 1 94.5 126 SER B N 1
ATOM 4699 C CA . SER B 1 126 ? -10.891 -29.094 4.715 1 94.5 126 SER B CA 1
ATOM 4700 C C . SER B 1 126 ? -11.68 -30.328 5.121 1 94.5 126 SER B C 1
ATOM 4702 O O . SER B 1 126 ? -11.266 -31.453 4.859 1 94.5 126 SER B O 1
ATOM 4704 N N . LEU B 1 127 ? -12.773 -30.125 5.75 1 90.69 127 LEU B N 1
ATOM 4705 C CA . LEU B 1 127 ? -13.602 -31.25 6.203 1 90.69 127 LEU B CA 1
ATOM 4706 C C . LEU B 1 127 ? -14.203 -32 5.02 1 90.69 127 LEU B C 1
ATOM 4708 O O . LEU B 1 127 ? -14.289 -33.219 5.035 1 90.69 127 LEU B O 1
ATOM 4712 N N . SER B 1 128 ? -14.703 -31.234 4.062 1 89.75 128 SER B N 1
ATOM 4713 C CA . SER B 1 128 ? -15.281 -31.859 2.879 1 89.75 128 SER B CA 1
ATOM 4714 C C . SER B 1 128 ? -14.258 -32.719 2.15 1 89.75 128 SER B C 1
ATOM 4716 O O . SER B 1 128 ? -14.578 -33.812 1.691 1 89.75 128 SER B O 1
ATOM 4718 N N . THR B 1 129 ? -13.07 -32.219 2.039 1 87.88 129 THR B N 1
ATOM 4719 C CA . THR B 1 129 ? -12.008 -33 1.396 1 87.88 129 THR B CA 1
ATOM 4720 C C . THR B 1 129 ? -11.688 -34.25 2.195 1 87.88 129 THR B C 1
ATOM 4722 O O . THR B 1 129 ? -11.523 -35.312 1.624 1 87.88 129 THR B O 1
ATOM 4725 N N . ALA B 1 130 ? -11.578 -34.125 3.473 1 87.06 130 ALA B N 1
ATOM 4726 C CA . ALA B 1 130 ? -11.297 -35.25 4.344 1 87.06 130 ALA B CA 1
ATOM 4727 C C . ALA B 1 130 ? -12.406 -36.312 4.262 1 87.06 130 ALA B C 1
ATOM 4729 O O . ALA B 1 130 ? -12.141 -37.5 4.215 1 87.06 130 ALA B O 1
ATOM 4730 N N . PHE B 1 131 ? -13.562 -35.844 4.281 1 85.56 131 PHE B N 1
ATOM 4731 C CA . PHE B 1 131 ? -14.727 -36.719 4.234 1 85.56 131 PHE B CA 1
ATOM 4732 C C . PHE B 1 131 ? -14.805 -37.438 2.891 1 85.56 131 PHE B C 1
ATOM 4734 O O . PHE B 1 131 ? -15.125 -38.625 2.834 1 85.56 131 PHE B O 1
ATOM 4741 N N . HIS B 1 132 ? -14.547 -36.719 1.849 1 84.19 132 HIS B N 1
ATOM 4742 C CA . HIS B 1 132 ? -14.594 -37.281 0.502 1 84.19 132 HIS B CA 1
ATOM 4743 C C . HIS B 1 132 ? -13.594 -38.438 0.341 1 84.19 132 HIS B C 1
ATOM 4745 O O . HIS B 1 132 ? -13.883 -39.438 -0.318 1 84.19 132 HIS B O 1
ATOM 4751 N N . HIS B 1 133 ? -12.477 -38.281 0.975 1 84 133 HIS B N 1
ATOM 4752 C CA . HIS B 1 133 ? -11.422 -39.281 0.811 1 84 133 HIS B CA 1
ATOM 4753 C C . HIS B 1 133 ? -11.414 -40.281 1.968 1 84 133 HIS B C 1
ATOM 4755 O O . HIS B 1 133 ? -10.523 -41.125 2.059 1 84 133 HIS B O 1
ATOM 4761 N N . HIS B 1 134 ? -12.352 -40.156 2.861 1 85.56 134 HIS B N 1
ATOM 4762 C CA . HIS B 1 134 ? -12.5 -41.031 4.02 1 85.56 134 HIS B CA 1
ATOM 4763 C C . HIS B 1 134 ? -11.211 -41.094 4.832 1 85.56 134 HIS B C 1
ATOM 4765 O O . HIS B 1 134 ? -10.773 -42.188 5.211 1 85.56 134 HIS B O 1
ATOM 4771 N N . ASP B 1 135 ? -10.594 -39.969 4.91 1 86.06 135 ASP B N 1
ATOM 4772 C CA . ASP B 1 135 ? -9.336 -39.875 5.645 1 86.06 135 ASP B CA 1
ATOM 4773 C C . ASP B 1 135 ? -9.336 -38.656 6.566 1 86.06 135 ASP B C 1
ATOM 4775 O O . ASP B 1 135 ? -8.984 -37.562 6.148 1 86.06 135 ASP B O 1
ATOM 4779 N N . PHE B 1 136 ? -9.594 -38.969 7.781 1 85.31 136 PHE B N 1
ATOM 4780 C CA . PHE B 1 136 ? -9.703 -37.906 8.766 1 85.31 136 PHE B CA 1
ATOM 4781 C C . PHE B 1 136 ? -8.344 -37.25 9.016 1 85.31 136 PHE B C 1
ATOM 4783 O O . PHE B 1 136 ? -8.266 -36.094 9.414 1 85.31 136 PHE B O 1
ATOM 4790 N N . PHE B 1 137 ? -7.305 -37.938 8.773 1 86.38 137 PHE B N 1
ATOM 4791 C CA . PHE B 1 137 ? -5.969 -37.406 8.984 1 86.38 137 PHE B CA 1
ATOM 4792 C C . PHE B 1 137 ? -5.695 -36.25 8.008 1 86.38 137 PHE B C 1
ATOM 4794 O O . PHE B 1 137 ? -4.898 -35.375 8.305 1 86.38 137 PHE B O 1
ATOM 4801 N N . MET B 1 138 ? -6.422 -36.281 6.973 1 90.25 138 MET B N 1
ATOM 4802 C CA . MET B 1 138 ? -6.293 -35.156 6.023 1 90.25 138 MET B CA 1
ATOM 4803 C C . MET B 1 138 ? -6.801 -33.875 6.633 1 90.25 138 MET B C 1
ATOM 4805 O O . MET B 1 138 ? -6.238 -32.812 6.379 1 90.25 138 MET B O 1
ATOM 4809 N N . PHE B 1 139 ? -7.848 -34.031 7.383 1 91.44 139 PHE B N 1
ATOM 4810 C CA . PHE B 1 139 ? -8.383 -32.844 8.055 1 91.44 139 PHE B CA 1
ATOM 4811 C C . PHE B 1 139 ? -7.355 -32.281 9.016 1 91.44 139 PHE B C 1
ATOM 4813 O O . PHE B 1 139 ? -7.184 -31.047 9.086 1 91.44 139 PHE B O 1
ATOM 4820 N N . LEU B 1 140 ? -6.684 -33.156 9.711 1 91.38 140 LEU B N 1
ATOM 4821 C CA . LEU B 1 140 ? -5.691 -32.719 10.695 1 91.38 140 LEU B CA 1
ATOM 4822 C C . LEU B 1 140 ? -4.496 -32.062 10.016 1 91.38 140 LEU B C 1
ATOM 4824 O O . LEU B 1 140 ? -3.814 -31.234 10.617 1 91.38 140 LEU B O 1
ATOM 4828 N N . HIS B 1 141 ? -4.277 -32.4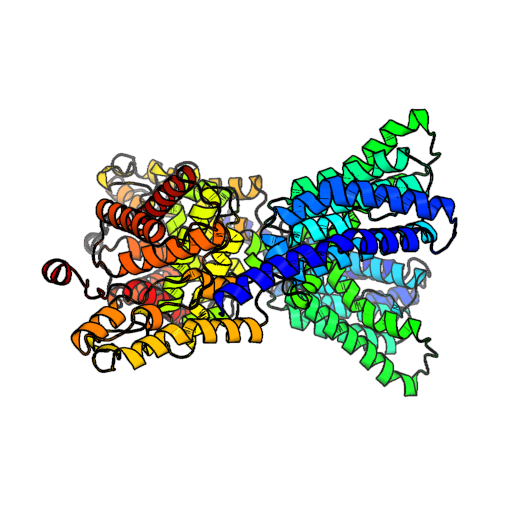06 8.805 1 93.19 141 HIS B N 1
ATOM 4829 C CA . HIS B 1 141 ? -3.182 -31.812 8.047 1 93.19 141 HIS B CA 1
ATOM 4830 C C . HIS B 1 141 ? -3.596 -30.484 7.426 1 93.19 141 HIS B C 1
ATOM 4832 O O . HIS B 1 141 ? -2.83 -29.516 7.445 1 93.19 141 HIS B O 1
ATOM 4838 N N . LEU B 1 142 ? -4.789 -30.406 6.941 1 95.62 142 LEU B N 1
ATOM 4839 C CA . LEU B 1 142 ? -5.215 -29.266 6.129 1 95.62 142 LEU B CA 1
ATOM 4840 C C . LEU B 1 142 ? -5.73 -28.141 7.008 1 95.62 142 LEU B C 1
ATOM 4842 O O . LEU B 1 142 ? -5.367 -26.969 6.805 1 95.62 142 LEU B O 1
ATOM 4846 N N . PHE B 1 143 ? -6.465 -28.375 8.016 1 95.06 143 PHE B N 1
ATOM 4847 C CA . PHE B 1 143 ? -7.215 -27.328 8.711 1 95.06 143 PHE B CA 1
ATOM 4848 C C . PHE B 1 143 ? -6.285 -26.469 9.555 1 95.06 143 PHE B C 1
ATOM 4850 O O . PHE B 1 143 ? -6.469 -25.25 9.648 1 95.06 143 PHE B O 1
ATOM 4857 N N . PRO B 1 144 ? -5.262 -27.047 10.188 1 95.56 144 PRO B N 1
ATOM 4858 C CA . PRO B 1 144 ? -4.348 -26.188 10.93 1 95.56 144 PRO B CA 1
ATOM 4859 C C . PRO B 1 144 ? -3.707 -25.109 10.055 1 95.56 144 PRO B C 1
ATOM 4861 O O . PRO B 1 144 ? -3.479 -23.984 10.508 1 95.56 144 PRO B O 1
ATOM 4864 N N . GLN B 1 145 ? -3.426 -25.469 8.812 1 97.25 145 GLN B N 1
ATOM 4865 C CA . GLN B 1 145 ? -2.895 -24.484 7.871 1 97.25 145 GLN B CA 1
ATOM 4866 C C . GLN B 1 145 ? -3.885 -23.344 7.645 1 97.25 145 GLN B C 1
ATOM 4868 O O . GLN B 1 145 ? -3.504 -22.172 7.656 1 97.25 145 GLN B O 1
ATOM 4873 N N . VAL B 1 146 ? -5.109 -23.719 7.512 1 97 146 VAL B N 1
ATOM 4874 C CA . VAL B 1 146 ? -6.188 -22.766 7.262 1 97 146 VAL B CA 1
ATOM 4875 C C . VAL B 1 146 ? -6.359 -21.859 8.477 1 97 146 VAL B C 1
ATOM 4877 O O . VAL B 1 146 ? -6.422 -20.641 8.336 1 97 146 VAL B O 1
ATOM 4880 N N . PHE B 1 147 ? -6.402 -22.469 9.578 1 95.56 147 PHE B N 1
ATOM 4881 C CA . PHE B 1 147 ? -6.641 -21.719 10.805 1 95.56 147 PHE B CA 1
ATOM 4882 C C . PHE B 1 147 ? -5.527 -20.719 11.062 1 95.56 147 PHE B C 1
ATOM 4884 O O . PHE B 1 147 ? -5.793 -19.547 11.312 1 95.56 147 PHE B O 1
ATOM 4891 N N . LEU B 1 148 ? -4.312 -21.156 10.922 1 96.56 148 LEU B N 1
ATOM 4892 C CA . LEU B 1 148 ? -3.174 -20.297 11.188 1 96.56 148 LEU B CA 1
ATOM 4893 C C . LEU B 1 148 ? -3.105 -19.156 10.172 1 96.56 148 LEU B C 1
ATOM 4895 O O . LEU B 1 148 ? -2.871 -18 10.539 1 96.56 148 LEU B O 1
ATOM 4899 N N . SER B 1 149 ? -3.307 -19.5 8.945 1 97.69 149 SER B N 1
ATOM 4900 C CA . SER B 1 149 ? -3.189 -18.5 7.902 1 97.69 149 SER B CA 1
ATOM 4901 C C . SER B 1 149 ? -4.285 -17.438 8.023 1 97.69 149 SER B C 1
ATOM 4903 O O . SER B 1 149 ? -4.016 -16.234 7.934 1 97.69 149 SER B O 1
ATOM 4905 N N . THR B 1 150 ? -5.516 -17.844 8.289 1 97 150 THR B N 1
ATOM 4906 C CA . THR B 1 150 ? -6.621 -16.906 8.383 1 97 150 THR B CA 1
ATOM 4907 C C . THR B 1 150 ? -6.52 -16.078 9.664 1 97 150 THR B C 1
ATOM 4909 O O . THR B 1 150 ? -6.809 -14.883 9.656 1 97 150 THR B O 1
ATOM 4912 N N . TYR B 1 151 ? -6.086 -16.656 10.703 1 95.31 151 TYR B N 1
ATOM 4913 C CA . TYR B 1 151 ? -5.918 -15.93 11.961 1 95.31 151 TYR B CA 1
ATOM 4914 C C . TYR B 1 151 ? -4.859 -14.844 11.836 1 95.31 151 TYR B C 1
ATOM 4916 O O . TYR B 1 151 ? -5.043 -13.727 12.32 1 95.31 151 TYR B O 1
ATOM 4924 N N . MET B 1 152 ? -3.834 -15.164 11.195 1 95.56 152 MET B N 1
ATOM 4925 C CA . MET B 1 152 ? -2.734 -14.219 11.031 1 95.56 152 MET B CA 1
ATOM 4926 C C . MET B 1 152 ? -3.146 -13.055 10.133 1 95.56 152 MET B C 1
ATOM 4928 O O . MET B 1 152 ? -2.578 -11.969 10.219 1 95.56 152 MET B O 1
ATOM 4932 N N . LEU B 1 153 ? -4.133 -13.227 9.359 1 96.19 153 LEU B N 1
ATOM 4933 C CA . LEU B 1 153 ? -4.508 -12.219 8.375 1 96.19 153 LEU B CA 1
ATOM 4934 C C . LEU B 1 153 ? -5.668 -11.367 8.883 1 96.19 153 LEU B C 1
ATOM 4936 O O . LEU B 1 153 ? -6.156 -10.492 8.164 1 96.19 153 LEU B O 1
ATOM 4940 N N . ARG B 1 154 ? -6.344 -11.484 10.047 1 89.19 154 ARG B N 1
ATOM 4941 C CA . ARG B 1 154 ? -7.512 -10.812 10.602 1 89.19 154 ARG B CA 1
ATOM 4942 C C . ARG B 1 154 ? -7.332 -9.297 10.586 1 89.19 154 ARG B C 1
ATOM 4944 O O . ARG B 1 154 ? -8.297 -8.555 10.414 1 89.19 154 ARG B O 1
ATOM 4951 N N . ASN B 1 155 ? -6.27 -8.656 10.375 1 83.75 155 ASN B N 1
ATOM 4952 C CA . ASN B 1 155 ? -6.02 -7.219 10.352 1 83.75 155 ASN B CA 1
ATOM 4953 C C . ASN B 1 155 ? -4.746 -6.887 9.578 1 83.75 155 ASN B C 1
ATOM 4955 O O . ASN B 1 155 ? -3.955 -6.043 10.016 1 83.75 155 ASN B O 1
ATOM 4959 N N . THR B 1 156 ? -4.824 -7.578 8.539 1 90.88 156 THR B N 1
ATOM 4960 C CA . THR B 1 156 ? -3.615 -7.418 7.734 1 90.88 156 THR B CA 1
ATOM 4961 C C . THR B 1 156 ? -3.613 -6.066 7.023 1 90.88 156 THR B C 1
ATOM 4963 O O . THR B 1 156 ? -4.645 -5.625 6.516 1 90.88 156 THR B O 1
ATOM 4966 N N . LYS B 1 157 ? -2.445 -5.438 7.008 1 89.12 157 LYS B N 1
ATOM 4967 C CA . LYS B 1 157 ? -2.33 -4.121 6.387 1 89.12 157 LYS B CA 1
ATOM 4968 C C . LYS B 1 157 ? -1.218 -4.102 5.344 1 89.12 157 LYS B C 1
ATOM 4970 O O . LYS B 1 157 ? -1.007 -3.09 4.672 1 89.12 157 LYS B O 1
ATOM 4975 N N . SER B 1 158 ? -0.55 -5.27 5.234 1 91.62 158 SER B N 1
ATOM 4976 C CA . SER B 1 158 ? 0.568 -5.277 4.297 1 91.62 158 SER B CA 1
ATOM 4977 C C . SER B 1 158 ? 0.729 -6.645 3.641 1 91.62 158 SER B C 1
ATOM 4979 O O . SER B 1 158 ? 0.334 -7.664 4.215 1 91.62 158 SER B O 1
ATOM 4981 N N . ARG B 1 159 ? 1.365 -6.676 2.533 1 94.88 159 ARG B N 1
ATOM 4982 C CA . ARG B 1 159 ? 1.627 -7.898 1.785 1 94.88 159 ARG B CA 1
ATOM 4983 C C . ARG B 1 159 ? 2.609 -8.797 2.529 1 94.88 159 ARG B C 1
ATOM 4985 O O . ARG B 1 159 ? 2.551 -10.023 2.414 1 94.88 159 ARG B O 1
ATOM 4992 N N . ILE B 1 160 ? 3.436 -8.227 3.275 1 92.19 160 ILE B N 1
ATOM 4993 C CA . ILE B 1 160 ? 4.449 -8.977 4.012 1 92.19 160 ILE B CA 1
ATOM 4994 C C . ILE B 1 160 ? 3.773 -9.891 5.031 1 92.19 160 ILE B C 1
ATOM 4996 O O . ILE B 1 160 ? 4.238 -11.008 5.27 1 92.19 160 ILE B O 1
ATOM 5000 N N . GLN B 1 161 ? 2.748 -9.453 5.59 1 94 161 GLN B N 1
ATOM 5001 C CA . GLN B 1 161 ? 2.012 -10.281 6.535 1 94 161 GLN B CA 1
ATOM 5002 C C . GLN B 1 161 ? 1.408 -11.5 5.848 1 94 161 GLN B C 1
ATOM 5004 O O . GLN B 1 161 ? 1.311 -12.578 6.445 1 94 161 GLN B O 1
ATOM 5009 N N . VAL B 1 162 ? 1.003 -11.336 4.621 1 96.44 162 VAL B N 1
ATOM 5010 C CA . VAL B 1 162 ? 0.483 -12.461 3.846 1 96.44 162 VAL B CA 1
ATOM 5011 C C . VAL B 1 162 ? 1.602 -13.469 3.578 1 96.44 162 VAL B C 1
ATOM 5013 O O . VAL B 1 162 ? 1.4 -14.672 3.703 1 96.44 162 VAL B O 1
ATOM 5016 N N . ALA B 1 163 ? 2.719 -12.961 3.256 1 93.88 163 ALA B N 1
ATOM 5017 C CA . ALA B 1 163 ? 3.879 -13.82 3.02 1 93.88 163 ALA B CA 1
ATOM 5018 C C . ALA B 1 163 ? 4.258 -14.594 4.277 1 93.88 163 ALA B C 1
ATOM 5020 O O . ALA B 1 163 ? 4.551 -15.789 4.215 1 93.88 163 ALA B O 1
ATOM 5021 N N . LYS B 1 164 ? 4.242 -13.961 5.363 1 94.62 164 LYS B N 1
ATOM 5022 C CA . LYS B 1 164 ? 4.551 -14.609 6.637 1 94.62 164 LYS B CA 1
ATOM 5023 C C . LYS B 1 164 ? 3.535 -15.703 6.957 1 94.62 164 LYS B 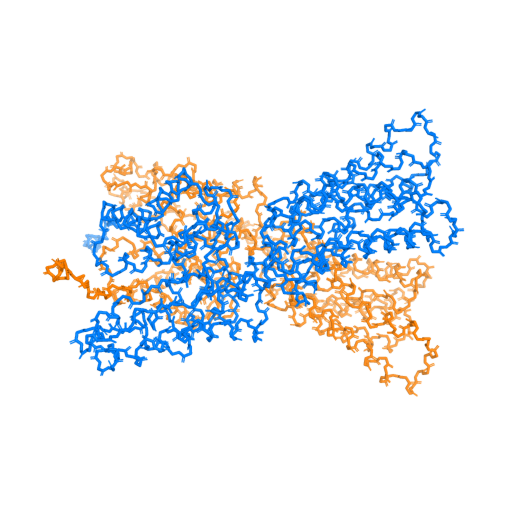C 1
ATOM 5025 O O . LYS B 1 164 ? 3.896 -16.75 7.48 1 94.62 164 LYS B O 1
ATOM 5030 N N . ALA B 1 165 ? 2.299 -15.383 6.676 1 96.88 165 ALA B N 1
ATOM 5031 C CA . ALA B 1 165 ? 1.256 -16.391 6.898 1 96.88 165 ALA B CA 1
ATOM 5032 C C . ALA B 1 165 ? 1.513 -17.641 6.062 1 96.88 165 ALA B C 1
ATOM 5034 O O . ALA B 1 165 ? 1.284 -18.75 6.523 1 96.88 165 ALA B O 1
ATOM 5035 N N . GLY B 1 166 ? 1.971 -17.406 4.824 1 97 166 GLY B N 1
ATOM 5036 C CA . GLY B 1 166 ? 2.33 -18.547 3.99 1 97 166 GLY B CA 1
ATOM 5037 C C . GLY B 1 166 ? 3.469 -19.375 4.562 1 97 166 GLY B C 1
ATOM 5038 O O . GLY B 1 166 ? 3.406 -20.609 4.578 1 97 166 GLY B O 1
ATOM 5039 N N . LEU B 1 167 ? 4.457 -18.719 5.055 1 95.56 167 LEU B N 1
ATOM 5040 C CA . LEU B 1 167 ? 5.621 -19.391 5.621 1 95.56 167 LEU B CA 1
ATOM 5041 C C . LEU B 1 167 ? 5.242 -20.172 6.871 1 95.56 167 LEU B C 1
ATOM 5043 O O . LEU B 1 167 ? 5.617 -21.344 7.012 1 95.56 167 LEU B O 1
ATOM 5047 N N . ILE B 1 168 ? 4.48 -19.578 7.73 1 97.12 168 ILE B N 1
ATOM 5048 C CA . ILE B 1 168 ? 4.074 -20.219 8.977 1 97.12 168 ILE B CA 1
ATOM 5049 C C . ILE B 1 168 ? 3.162 -21.391 8.68 1 97.12 168 ILE B C 1
ATOM 5051 O O . ILE B 1 168 ? 3.246 -22.438 9.336 1 97.12 168 ILE B O 1
ATOM 5055 N N . SER B 1 169 ? 2.316 -21.219 7.719 1 97.56 169 SER B N 1
ATOM 5056 C CA . SER B 1 169 ? 1.454 -22.328 7.312 1 97.56 169 SER B CA 1
ATOM 5057 C C . SER B 1 169 ? 2.266 -23.469 6.727 1 97.56 169 SER B C 1
ATOM 5059 O O . SER B 1 169 ? 1.903 -24.641 6.887 1 97.56 169 SER B O 1
ATOM 5061 N N . GLY B 1 170 ? 3.348 -23.156 5.992 1 97.31 170 GLY B N 1
ATOM 5062 C CA . GLY B 1 170 ? 4.238 -24.203 5.504 1 97.31 170 GLY B CA 1
ATOM 5063 C C . GLY B 1 170 ? 4.883 -25 6.617 1 97.31 170 GLY B C 1
ATOM 5064 O O . GLY B 1 170 ? 4.953 -26.219 6.543 1 97.31 170 GLY B O 1
ATOM 5065 N N . ILE B 1 171 ? 5.281 -24.297 7.621 1 97.06 171 ILE B N 1
ATOM 5066 C CA . ILE B 1 171 ? 5.879 -24.953 8.781 1 97.06 171 ILE B CA 1
ATOM 5067 C C . ILE B 1 171 ? 4.836 -25.828 9.477 1 97.06 171 ILE B C 1
ATOM 5069 O O . ILE B 1 171 ? 5.121 -26.969 9.844 1 97.06 171 ILE B O 1
ATOM 5073 N N . ALA B 1 172 ? 3.668 -25.297 9.602 1 96.31 172 ALA B N 1
ATOM 5074 C CA . ALA B 1 172 ? 2.584 -26.047 10.227 1 96.31 172 ALA B CA 1
ATOM 5075 C C . ALA B 1 172 ? 2.254 -27.297 9.422 1 96.31 172 ALA B C 1
ATOM 5077 O O . ALA B 1 172 ? 1.975 -28.359 9.984 1 96.31 172 ALA B O 1
ATOM 5078 N N . SER B 1 173 ? 2.256 -27.156 8.117 1 96.19 173 SER B N 1
ATOM 5079 C CA . SER B 1 173 ? 1.985 -28.297 7.238 1 96.19 173 SER B CA 1
ATOM 5080 C C . SER B 1 173 ? 2.986 -29.422 7.469 1 96.19 173 SER B C 1
ATOM 5082 O O . SER B 1 173 ? 2.602 -30.578 7.605 1 96.19 173 SER B O 1
ATOM 5084 N N . LEU B 1 174 ? 4.238 -29.109 7.523 1 94.88 174 LEU B N 1
ATOM 5085 C CA . LEU B 1 174 ? 5.297 -30.078 7.738 1 94.88 174 LEU B CA 1
ATOM 5086 C C . LEU B 1 174 ? 5.18 -30.719 9.125 1 94.88 174 LEU B C 1
ATOM 5088 O O . LEU B 1 174 ? 5.312 -31.938 9.266 1 94.88 174 LEU B O 1
ATOM 5092 N N . LEU B 1 175 ? 4.938 -29.906 10.094 1 94.94 175 LEU B N 1
ATOM 5093 C CA . LEU B 1 175 ? 4.836 -30.375 11.469 1 94.94 175 LEU B CA 1
ATOM 5094 C C . LEU B 1 175 ? 3.693 -31.391 11.617 1 94.94 175 LEU B C 1
ATOM 5096 O O . LEU B 1 175 ? 3.838 -32.406 12.312 1 94.94 175 LEU B O 1
ATOM 5100 N N . MET B 1 176 ? 2.559 -31.109 10.992 1 93.38 176 MET B N 1
ATOM 5101 C CA . MET B 1 176 ? 1.4 -31.984 11.109 1 93.38 176 MET B CA 1
ATOM 5102 C C . MET B 1 176 ? 1.671 -33.344 10.453 1 93.38 176 MET B C 1
ATOM 5104 O O . MET B 1 176 ? 1.199 -34.375 10.93 1 93.38 176 MET B O 1
ATOM 5108 N N . ILE B 1 177 ? 2.4 -33.344 9.398 1 91.69 177 ILE B N 1
ATOM 5109 C CA . ILE B 1 177 ? 2.756 -34.594 8.727 1 91.69 177 ILE B CA 1
ATOM 5110 C C . ILE B 1 177 ? 3.721 -35.375 9.602 1 91.69 177 ILE B C 1
ATOM 5112 O O . ILE B 1 177 ? 3.582 -36.594 9.742 1 91.69 177 ILE B O 1
ATOM 5116 N N . PHE B 1 178 ? 4.648 -34.719 10.211 1 91.88 178 PHE B N 1
ATOM 5117 C CA . PHE B 1 178 ? 5.609 -35.375 11.078 1 91.88 178 PHE B CA 1
ATOM 5118 C C . PHE B 1 178 ? 4.91 -36 12.289 1 91.88 178 PHE B C 1
ATOM 5120 O O . PHE B 1 178 ? 5.266 -37.094 12.727 1 91.88 178 PHE B O 1
ATOM 5127 N N . LEU B 1 179 ? 3.963 -35.344 12.773 1 91.38 179 LEU B N 1
ATOM 5128 C CA . LEU B 1 179 ? 3.24 -35.812 13.953 1 91.38 179 LEU B CA 1
ATOM 5129 C C . LEU B 1 179 ? 2.416 -37.062 13.617 1 91.38 179 LEU B C 1
ATOM 5131 O O . LEU B 1 179 ? 2.18 -37.906 14.477 1 91.38 179 LEU B O 1
ATOM 5135 N N . GLN B 1 180 ? 2.082 -37.188 12.375 1 90.94 180 GLN B N 1
ATOM 5136 C CA . GLN B 1 180 ? 1.225 -38.312 11.969 1 90.94 180 GLN B CA 1
ATOM 5137 C C . GLN B 1 180 ? 2.053 -39.469 11.461 1 90.94 180 GLN B C 1
ATOM 5139 O O . GLN B 1 180 ? 1.545 -40.594 11.344 1 90.94 180 GLN B O 1
ATOM 5144 N N . GLU B 1 181 ? 3.254 -39.281 11.211 1 87.19 181 GLU B N 1
ATOM 5145 C CA . GLU B 1 181 ? 4.121 -40.25 10.578 1 87.19 181 GLU B CA 1
ATOM 5146 C C . GLU B 1 181 ? 4.172 -41.562 11.398 1 87.19 181 GLU B C 1
ATOM 5148 O O . GLU B 1 181 ? 4.121 -42.656 10.836 1 87.19 181 GLU B O 1
ATOM 5153 N N . PRO B 1 182 ? 4.211 -41.5 12.695 1 86.19 182 PRO B N 1
ATOM 5154 C CA . PRO B 1 182 ? 4.281 -42.719 13.477 1 86.19 182 PRO B CA 1
ATOM 5155 C C . PRO B 1 182 ? 3.01 -43.562 13.367 1 86.19 182 PRO B C 1
ATOM 5157 O O . PRO B 1 182 ? 3.053 -44.781 13.555 1 86.19 182 PRO B O 1
ATOM 5160 N N . VAL B 1 183 ? 1.973 -43 12.953 1 84.69 183 VAL B N 1
ATOM 5161 C CA . VAL B 1 183 ? 0.688 -43.688 12.914 1 84.69 183 VAL B CA 1
ATOM 5162 C C . VAL B 1 183 ? 0.359 -44.094 11.477 1 84.69 183 VAL B C 1
ATOM 5164 O O . VAL B 1 183 ? -0.082 -45.219 11.227 1 84.69 183 VAL B O 1
ATOM 5167 N N . ARG B 1 184 ? 0.607 -43.281 10.492 1 84.56 184 ARG B N 1
ATOM 5168 C CA . ARG B 1 184 ? 0.144 -43.469 9.125 1 84.56 184 ARG B CA 1
ATOM 5169 C C . ARG B 1 184 ? 1.236 -44.062 8.25 1 84.56 184 ARG B C 1
ATOM 5171 O O . ARG B 1 184 ? 0.943 -44.781 7.289 1 84.56 184 ARG B O 1
ATOM 5178 N N . HIS B 1 185 ? 2.432 -43.875 8.57 1 82.06 185 HIS B N 1
ATOM 5179 C CA . HIS B 1 185 ? 3.562 -44.344 7.773 1 82.06 185 HIS B CA 1
ATOM 5180 C C . HIS B 1 185 ? 3.404 -43.938 6.309 1 82.06 185 HIS B C 1
ATOM 5182 O O . HIS B 1 185 ? 3.244 -44.812 5.441 1 82.06 185 HIS B O 1
ATOM 5188 N N . PHE B 1 186 ? 3.484 -42.719 5.832 1 78.94 186 PHE B N 1
ATOM 5189 C CA . PHE B 1 186 ? 3.201 -42.125 4.531 1 78.94 186 PHE B CA 1
ATOM 5190 C C . PHE B 1 186 ? 4.195 -42.594 3.484 1 78.94 186 PHE B C 1
ATOM 5192 O O . PHE B 1 186 ? 3.873 -42.656 2.295 1 78.94 186 PHE B O 1
ATOM 5199 N N . TYR B 1 187 ? 5.375 -43.062 3.73 1 83.5 187 TYR B N 1
ATOM 5200 C CA . TYR B 1 187 ? 6.438 -43.438 2.799 1 83.5 187 TYR B CA 1
ATOM 5201 C C . TYR B 1 187 ? 6.711 -42.312 1.818 1 83.5 187 TYR B C 1
ATOM 5203 O O . TYR B 1 187 ? 6.781 -42.531 0.607 1 83.5 187 TYR B O 1
ATOM 5211 N N . PHE B 1 188 ? 6.781 -41.094 2.236 1 85.5 188 PHE B N 1
ATOM 5212 C CA . PHE B 1 188 ? 7 -39.906 1.423 1 85.5 188 PHE B CA 1
ATOM 5213 C C . PHE B 1 188 ? 8.453 -39.812 0.986 1 85.5 188 PHE B C 1
ATOM 5215 O O . PHE B 1 188 ? 9.359 -40.188 1.734 1 85.5 188 PHE B O 1
ATOM 5222 N N . SER B 1 189 ? 8.625 -39.375 -0.228 1 89.5 189 SER B N 1
ATOM 5223 C CA . SER B 1 189 ? 9.953 -39.031 -0.712 1 89.5 189 SER B CA 1
ATOM 5224 C C . SER B 1 189 ? 10.375 -37.625 -0.216 1 89.5 189 SER B C 1
ATOM 5226 O O . SER B 1 189 ? 9.555 -36.906 0.329 1 89.5 189 SER B O 1
ATOM 5228 N N . LEU B 1 190 ? 11.648 -37.344 -0.334 1 90.81 190 LEU B N 1
ATOM 5229 C CA . LEU B 1 190 ? 12.141 -36 0.03 1 90.81 190 LEU B CA 1
ATOM 5230 C C . LEU B 1 190 ? 11.406 -34.906 -0.748 1 90.81 190 LEU B C 1
ATOM 5232 O O . LEU B 1 190 ? 11.125 -33.844 -0.212 1 90.81 190 LEU B O 1
ATOM 5236 N N . LYS B 1 191 ? 11.086 -35.188 -1.965 1 90.88 191 LYS B N 1
ATOM 5237 C CA . LYS B 1 191 ? 10.344 -34.25 -2.811 1 90.88 191 LYS B CA 1
ATOM 5238 C C . LYS B 1 191 ? 8.969 -33.938 -2.229 1 90.88 191 LYS B C 1
ATOM 5240 O O . LYS B 1 191 ? 8.508 -32.812 -2.273 1 90.88 191 LYS B O 1
ATOM 5245 N N . ASP B 1 192 ? 8.375 -34.938 -1.692 1 90.44 192 ASP B N 1
ATOM 5246 C CA . ASP B 1 192 ? 7.047 -34.75 -1.115 1 90.44 192 ASP B CA 1
ATOM 5247 C C . ASP B 1 192 ? 7.098 -33.781 0.073 1 90.44 192 ASP B C 1
ATOM 5249 O O . ASP B 1 192 ? 6.234 -32.906 0.209 1 90.44 192 ASP B O 1
ATOM 5253 N N . TYR B 1 193 ? 8.133 -33.938 0.862 1 92.56 193 TYR B N 1
ATOM 5254 C CA . TYR B 1 193 ? 8.266 -33.094 2.031 1 92.56 193 TYR B CA 1
ATOM 5255 C C . TYR B 1 193 ? 8.523 -31.641 1.617 1 92.56 193 TYR B C 1
ATOM 5257 O O . TYR B 1 193 ? 8.008 -30.703 2.242 1 92.56 193 TYR B O 1
ATOM 5265 N N . VAL B 1 194 ? 9.234 -31.516 0.602 1 94.88 194 VAL B N 1
ATOM 5266 C CA . VAL B 1 194 ? 9.539 -30.172 0.098 1 94.88 194 VAL B CA 1
ATOM 5267 C C . VAL B 1 194 ? 8.266 -29.531 -0.434 1 94.88 194 VAL B C 1
ATOM 5269 O O . VAL B 1 194 ? 8.008 -28.344 -0.168 1 94.88 194 VAL B O 1
ATOM 5272 N N . VAL B 1 195 ? 7.477 -30.281 -1.097 1 95 195 VAL B N 1
ATOM 5273 C CA . VAL B 1 195 ? 6.234 -29.766 -1.666 1 95 195 VAL B CA 1
ATOM 5274 C C . VAL B 1 195 ? 5.266 -29.391 -0.545 1 95 195 VAL B C 1
ATOM 5276 O O . VAL B 1 195 ? 4.609 -28.359 -0.609 1 95 195 VAL B O 1
ATOM 5279 N N . ILE B 1 196 ? 5.223 -30.234 0.45 1 94.94 196 ILE B N 1
ATOM 5280 C CA . ILE B 1 196 ? 4.328 -30.031 1.582 1 94.94 196 ILE B CA 1
ATOM 5281 C C . ILE B 1 196 ? 4.684 -28.719 2.279 1 94.94 196 ILE B C 1
ATOM 5283 O O . ILE B 1 196 ? 3.801 -27.953 2.68 1 94.94 196 ILE B O 1
ATOM 5287 N N . PHE B 1 197 ? 5.918 -28.438 2.383 1 96.31 197 PHE B N 1
ATOM 5288 C CA . PHE B 1 197 ? 6.387 -27.219 3.027 1 96.31 197 PHE B CA 1
ATOM 5289 C C . PHE B 1 197 ? 6.156 -26.016 2.129 1 96.31 197 PHE B C 1
ATOM 5291 O O . PHE B 1 197 ? 5.734 -24.953 2.6 1 96.31 197 PHE B O 1
ATOM 5298 N N . LEU B 1 198 ? 6.367 -26.172 0.811 1 96.88 198 LEU B N 1
ATOM 5299 C CA . LEU B 1 198 ? 6.379 -25.047 -0.118 1 96.88 198 LEU B CA 1
ATOM 5300 C C . LEU B 1 198 ? 4.969 -24.703 -0.589 1 96.88 198 LEU B C 1
ATOM 5302 O O . LEU B 1 198 ? 4.695 -23.578 -1.008 1 96.88 198 LEU B O 1
ATOM 5306 N N . ASN B 1 199 ? 4.09 -25.688 -0.499 1 97.31 199 ASN B N 1
ATOM 5307 C CA . ASN B 1 199 ? 2.746 -25.5 -1.036 1 97.31 199 ASN B CA 1
ATOM 5308 C C . ASN B 1 199 ? 2.051 -24.297 -0.415 1 97.31 199 ASN B C 1
ATOM 5310 O O . ASN B 1 199 ? 1.542 -23.438 -1.131 1 97.31 199 ASN B O 1
ATOM 5314 N N . PRO B 1 200 ? 2.061 -24.094 0.917 1 97.56 200 PRO B N 1
ATOM 5315 C CA . PRO B 1 200 ? 1.43 -22.906 1.496 1 97.56 200 PRO B CA 1
ATOM 5316 C C . PRO B 1 200 ? 2.146 -21.609 1.117 1 97.56 200 PRO B C 1
ATOM 5318 O O . PRO B 1 200 ? 1.508 -20.562 0.98 1 97.56 200 PRO B O 1
ATOM 5321 N N . ILE B 1 201 ? 3.408 -21.688 0.932 1 96.94 201 ILE B N 1
ATOM 5322 C CA . ILE B 1 201 ? 4.176 -20.516 0.518 1 96.94 201 ILE B CA 1
ATOM 5323 C C . ILE B 1 201 ? 3.76 -20.094 -0.892 1 96.94 201 ILE B C 1
ATOM 5325 O O . ILE B 1 201 ? 3.459 -18.922 -1.137 1 96.94 201 ILE B O 1
ATOM 5329 N N . PHE B 1 202 ? 3.664 -21.047 -1.782 1 97.19 202 PHE B N 1
ATOM 5330 C CA . PHE B 1 202 ? 3.24 -20.781 -3.148 1 97.19 202 PHE B CA 1
ATOM 5331 C C . PHE B 1 202 ? 1.792 -20.297 -3.182 1 97.19 202 PHE B C 1
ATOM 5333 O O . PHE B 1 202 ? 1.425 -19.469 -4.008 1 97.19 202 PHE B O 1
ATOM 5340 N N . SER B 1 203 ? 0.999 -20.891 -2.307 1 97.81 203 SER B N 1
ATOM 5341 C CA . SER B 1 203 ? -0.389 -20.453 -2.207 1 97.81 203 SER B CA 1
ATOM 5342 C C . SER B 1 203 ? -0.474 -18.984 -1.797 1 97.81 203 SER B C 1
ATOM 5344 O O . SER B 1 203 ? -1.308 -18.234 -2.312 1 97.81 203 SER B O 1
ATOM 5346 N N . SER B 1 204 ? 0.377 -18.609 -0.877 1 97.62 204 SER B N 1
ATOM 5347 C CA . SER B 1 204 ? 0.379 -17.203 -0.45 1 97.62 204 SER B CA 1
ATOM 5348 C C . SER B 1 204 ? 0.854 -16.281 -1.569 1 97.62 204 SER B C 1
ATOM 5350 O O . SER B 1 204 ? 0.382 -15.156 -1.691 1 97.62 204 SER B O 1
ATOM 5352 N N . ILE B 1 205 ? 1.772 -16.75 -2.361 1 96.62 205 ILE B N 1
ATOM 5353 C CA . ILE B 1 205 ? 2.229 -15.992 -3.527 1 96.62 205 ILE B CA 1
ATOM 5354 C C . ILE B 1 205 ? 1.07 -15.805 -4.504 1 96.62 205 ILE B C 1
ATOM 5356 O O . ILE B 1 205 ? 0.852 -14.703 -5.012 1 96.62 205 ILE B O 1
ATOM 5360 N N . ALA B 1 206 ? 0.362 -16.828 -4.711 1 97.12 206 ALA B N 1
ATOM 5361 C CA . ALA B 1 206 ? -0.797 -16.766 -5.598 1 97.12 206 ALA B CA 1
ATOM 5362 C C . ALA B 1 206 ? -1.84 -15.789 -5.066 1 97.12 206 ALA B C 1
ATOM 5364 O O . ALA B 1 206 ? -2.432 -15.023 -5.836 1 97.12 206 ALA B O 1
ATOM 5365 N N . VAL B 1 207 ? -2.014 -15.828 -3.791 1 97.81 207 VAL B N 1
ATOM 5366 C CA . VAL B 1 207 ? -3.018 -14.977 -3.164 1 97.81 207 VAL B CA 1
ATOM 5367 C C . VAL B 1 207 ? -2.641 -13.508 -3.363 1 97.81 207 VAL B C 1
ATOM 5369 O O . VAL B 1 207 ? -3.455 -12.711 -3.83 1 97.81 207 VAL B O 1
ATOM 5372 N N . VAL B 1 208 ? -1.409 -13.172 -3.096 1 96.75 208 VAL B N 1
ATOM 5373 C CA . VAL B 1 208 ? -0.945 -11.797 -3.242 1 96.75 208 VAL B CA 1
ATOM 5374 C C . VAL B 1 208 ? -1.02 -11.375 -4.707 1 96.75 208 VAL B C 1
ATOM 5376 O O . VAL B 1 208 ? -1.4 -10.25 -5.02 1 96.75 208 VAL B O 1
ATOM 5379 N N . GLY B 1 209 ? -0.693 -12.273 -5.531 1 96.69 209 GLY B N 1
ATOM 5380 C CA . GLY B 1 209 ? -0.652 -11.977 -6.953 1 96.69 209 GLY B CA 1
ATOM 5381 C C . GLY B 1 209 ? -2.027 -11.805 -7.57 1 96.69 209 GLY B C 1
ATOM 5382 O O . GLY B 1 209 ? -2.217 -10.984 -8.469 1 96.69 209 GLY B O 1
ATOM 5383 N N . ILE B 1 210 ? -3.023 -12.547 -7.082 1 96.88 210 ILE B N 1
ATOM 5384 C CA . ILE B 1 210 ? -4.355 -12.555 -7.676 1 96.88 210 ILE B CA 1
ATOM 5385 C C . ILE B 1 210 ? -5.195 -11.43 -7.07 1 96.88 210 ILE B C 1
ATOM 5387 O O . ILE B 1 210 ? -6.145 -10.953 -7.695 1 96.88 210 ILE B O 1
ATOM 5391 N N . LEU B 1 211 ? -4.797 -10.984 -5.984 1 96.31 211 LEU B N 1
ATOM 5392 C CA . LEU B 1 211 ? -5.594 -10.078 -5.164 1 96.31 211 LEU B CA 1
ATOM 5393 C C . LEU B 1 211 ? -5.949 -8.812 -5.938 1 96.31 211 LEU B C 1
ATOM 5395 O O . LEU B 1 211 ? -7.113 -8.398 -5.957 1 96.31 211 LEU B O 1
ATOM 5399 N N . PRO B 1 212 ? -4.996 -8.195 -6.645 1 95 212 PRO B N 1
ATOM 5400 C CA . PRO B 1 212 ? -5.363 -6.961 -7.348 1 95 212 PRO B CA 1
ATOM 5401 C C . PRO B 1 212 ? -6.379 -7.195 -8.461 1 95 212 PRO B C 1
ATOM 5403 O O . PRO B 1 212 ? -7.211 -6.328 -8.734 1 95 212 PRO B O 1
ATOM 5406 N N . TYR B 1 213 ? -6.324 -8.328 -9.094 1 94.62 213 TYR B N 1
ATOM 5407 C CA . TYR B 1 213 ? -7.297 -8.656 -10.125 1 94.62 213 TYR B CA 1
ATOM 5408 C C . TYR B 1 213 ? -8.695 -8.789 -9.539 1 94.62 213 TYR B C 1
ATOM 5410 O O . TYR B 1 213 ? -9.664 -8.281 -10.109 1 94.62 213 TYR B O 1
ATOM 5418 N N . ILE B 1 214 ? -8.766 -9.43 -8.422 1 96.12 214 ILE B N 1
ATOM 5419 C CA . ILE B 1 214 ? -10.055 -9.617 -7.762 1 96.12 214 ILE B CA 1
ATOM 5420 C C . ILE B 1 214 ? -10.586 -8.266 -7.285 1 96.12 214 ILE B C 1
ATOM 5422 O O . ILE B 1 214 ? -11.781 -7.98 -7.422 1 96.12 214 ILE B O 1
ATOM 5426 N N . GLU B 1 215 ? -9.781 -7.438 -6.797 1 95.75 215 GLU B N 1
ATOM 5427 C CA . GLU B 1 215 ? -10.156 -6.121 -6.289 1 95.75 215 GLU B CA 1
ATOM 5428 C C . GLU B 1 215 ? -10.742 -5.25 -7.398 1 95.75 215 GLU B C 1
ATOM 5430 O O . GLU B 1 215 ? -11.797 -4.641 -7.223 1 95.75 215 GLU B O 1
ATOM 5435 N N . ILE B 1 216 ? -10.117 -5.285 -8.516 1 91.81 216 ILE B N 1
ATOM 5436 C CA . ILE B 1 216 ? -10.555 -4.445 -9.625 1 91.81 216 ILE B CA 1
ATOM 5437 C C . ILE B 1 216 ? -11.883 -4.965 -10.172 1 91.81 216 ILE B C 1
ATOM 5439 O O . ILE B 1 216 ? -12.797 -4.184 -10.461 1 91.81 216 ILE B O 1
ATOM 5443 N N . ILE B 1 217 ? -11.984 -6.246 -10.258 1 93.19 217 ILE B N 1
ATOM 5444 C CA . ILE B 1 217 ? -13.148 -6.852 -10.891 1 93.19 217 ILE B CA 1
ATOM 5445 C C . ILE B 1 217 ? -14.367 -6.711 -9.977 1 93.19 217 ILE B C 1
ATOM 5447 O O . ILE B 1 217 ? -15.461 -6.375 -10.438 1 93.19 217 ILE B O 1
ATOM 5451 N N . THR B 1 218 ? -14.195 -6.863 -8.672 1 94.69 218 THR B N 1
ATOM 5452 C CA . THR B 1 218 ? -15.32 -6.898 -7.746 1 94.69 218 THR B CA 1
ATOM 5453 C C . THR B 1 218 ? -15.539 -5.531 -7.109 1 94.69 218 THR B C 1
ATOM 5455 O O . THR B 1 218 ? -16.609 -5.266 -6.543 1 94.69 218 THR B O 1
ATOM 5458 N N . ARG B 1 219 ? -14.477 -4.676 -7.047 1 95.5 219 ARG B N 1
ATOM 5459 C CA . ARG B 1 219 ? -14.438 -3.389 -6.359 1 95.5 219 ARG B CA 1
ATOM 5460 C C . ARG B 1 219 ? -14.461 -3.574 -4.848 1 95.5 219 ARG B C 1
ATOM 5462 O O . ARG B 1 219 ? -14.742 -2.629 -4.105 1 95.5 219 ARG B O 1
ATOM 5469 N N . ILE B 1 220 ? -14.312 -4.844 -4.422 1 95.94 220 ILE B N 1
ATOM 5470 C CA . ILE B 1 220 ? -14.062 -5.121 -3.014 1 95.94 220 ILE B CA 1
ATOM 5471 C C . ILE B 1 220 ? -12.562 -5.117 -2.742 1 95.94 220 ILE B C 1
ATOM 5473 O O . ILE B 1 220 ? -11.828 -5.98 -3.236 1 95.94 220 ILE B O 1
ATOM 5477 N N . TYR B 1 221 ? -12.172 -4.172 -1.942 1 95.88 221 TYR B N 1
ATOM 5478 C CA . TYR B 1 221 ? -10.734 -4.023 -1.732 1 95.88 221 TYR B CA 1
ATOM 5479 C C . TYR B 1 221 ? -10.328 -4.531 -0.352 1 95.88 221 TYR B C 1
ATOM 5481 O O . TYR B 1 221 ? -11.07 -4.355 0.621 1 95.88 221 TYR B O 1
ATOM 5489 N N . SER B 1 222 ? -9.203 -5.137 -0.307 1 95.88 222 SER B N 1
ATOM 5490 C CA . SER B 1 222 ? -8.531 -5.426 0.958 1 95.88 222 SER B CA 1
ATOM 5491 C C . SER B 1 222 ? -7.902 -4.172 1.551 1 95.88 222 SER B C 1
ATOM 5493 O O . SER B 1 222 ? -7.836 -3.131 0.891 1 95.88 222 SER B O 1
ATOM 5495 N N . ASN B 1 223 ? -7.461 -4.258 2.783 1 95 223 ASN B N 1
ATOM 5496 C CA . ASN B 1 223 ? -6.73 -3.146 3.389 1 95 223 ASN B CA 1
ATOM 5497 C C . ASN B 1 223 ? -5.477 -2.797 2.592 1 95 223 ASN B C 1
ATOM 5499 O O . ASN B 1 223 ? -5.082 -1.632 2.525 1 95 223 ASN B O 1
ATOM 5503 N N . ILE B 1 224 ? -4.918 -3.756 1.952 1 94.12 224 ILE B N 1
ATOM 5504 C CA . ILE B 1 224 ? -3.732 -3.535 1.13 1 94.12 224 ILE B CA 1
ATOM 5505 C C . ILE B 1 224 ? -4.086 -2.637 -0.053 1 94.12 224 ILE B C 1
ATOM 5507 O O . ILE B 1 224 ? -3.396 -1.649 -0.319 1 94.12 224 ILE B O 1
ATOM 5511 N N . GLY B 1 225 ? -5.133 -2.965 -0.715 1 94.56 225 GLY B N 1
ATOM 5512 C CA . GLY B 1 225 ? -5.582 -2.156 -1.838 1 94.56 225 GLY B CA 1
ATOM 5513 C C . GLY B 1 225 ? -6.051 -0.772 -1.428 1 94.56 225 GLY B C 1
ATOM 5514 O O . GLY B 1 225 ? -5.797 0.207 -2.133 1 94.56 225 GLY B O 1
ATOM 5515 N N . LEU B 1 226 ? -6.727 -0.726 -0.324 1 94.75 226 LEU B N 1
ATOM 5516 C CA . LEU B 1 226 ? -7.215 0.553 0.178 1 94.75 226 LEU B CA 1
ATOM 5517 C C . LEU B 1 226 ? -6.059 1.493 0.493 1 94.75 226 LEU B C 1
ATOM 5519 O O . LEU B 1 226 ? -6.125 2.688 0.194 1 94.75 226 LEU B O 1
ATOM 5523 N N . ALA B 1 227 ? -5.047 0.998 1.084 1 91.69 227 ALA B N 1
ATOM 5524 C CA . ALA B 1 227 ? -3.879 1.797 1.441 1 91.69 227 ALA B CA 1
ATOM 5525 C C . ALA B 1 227 ? -3.205 2.369 0.197 1 91.69 227 ALA B C 1
ATOM 5527 O O . ALA B 1 227 ? -2.678 3.482 0.226 1 91.69 227 ALA B O 1
ATOM 5528 N N . GLU B 1 228 ? -3.242 1.655 -0.856 1 89.56 228 GLU B N 1
ATOM 5529 C CA . GLU B 1 228 ? -2.574 2.045 -2.094 1 89.56 228 GLU B CA 1
ATOM 5530 C C . GLU B 1 228 ? -3.266 3.242 -2.74 1 89.56 228 GLU B C 1
ATOM 5532 O O . GLU B 1 228 ? -2.619 4.055 -3.408 1 89.56 228 GLU B O 1
ATOM 5537 N N . ILE B 1 229 ? -4.555 3.344 -2.504 1 91.19 229 ILE B N 1
ATOM 5538 C CA . ILE B 1 229 ? -5.262 4.422 -3.188 1 91.19 229 ILE B CA 1
ATOM 5539 C C . ILE B 1 229 ? -5.441 5.605 -2.236 1 91.19 229 ILE B C 1
ATOM 5541 O O . ILE B 1 229 ? -5.898 6.676 -2.646 1 91.19 229 ILE B O 1
ATOM 5545 N N . ALA B 1 230 ? -5.105 5.379 -0.989 1 90.69 230 ALA B N 1
ATOM 5546 C CA . ALA B 1 230 ? -5.254 6.43 0.015 1 90.69 230 ALA B CA 1
ATOM 5547 C C . ALA B 1 230 ? -4.023 7.332 0.046 1 90.69 230 ALA B C 1
ATOM 5549 O O . ALA B 1 230 ? -3.453 7.578 1.111 1 90.69 230 ALA B O 1
ATOM 5550 N N . THR B 1 231 ? -3.611 7.742 -1.124 1 82.19 231 THR B N 1
ATOM 5551 C CA . THR B 1 231 ? -2.457 8.617 -1.28 1 82.19 231 THR B CA 1
ATOM 5552 C C . THR B 1 231 ? -2.727 9.688 -2.338 1 82.19 231 THR B C 1
ATOM 5554 O O . THR B 1 231 ? -3.607 9.523 -3.184 1 82.19 231 THR B O 1
ATOM 5557 N N . ILE B 1 232 ? -1.966 10.672 -2.299 1 79.94 232 ILE B N 1
ATOM 5558 C CA . ILE B 1 232 ? -2.125 11.789 -3.223 1 79.94 232 ILE B CA 1
ATOM 5559 C C . ILE B 1 232 ? -1.765 11.344 -4.637 1 79.94 232 ILE B C 1
ATOM 5561 O O . ILE B 1 232 ? -2.09 12.023 -5.613 1 79.94 232 ILE B O 1
ATOM 5565 N N . ASN B 1 233 ? -1.169 10.141 -4.719 1 77.62 233 ASN B N 1
ATOM 5566 C CA . ASN B 1 233 ? -0.746 9.648 -6.023 1 77.62 233 ASN B CA 1
ATOM 5567 C C . ASN B 1 233 ? -1.935 9.188 -6.859 1 77.62 233 ASN B C 1
ATOM 5569 O O . ASN B 1 233 ? -1.819 9.023 -8.078 1 77.62 233 ASN B O 1
ATOM 5573 N N . HIS B 1 234 ? -3.014 8.953 -6.223 1 87.31 234 HIS B N 1
ATOM 5574 C CA . HIS B 1 234 ? -4.215 8.617 -6.98 1 87.31 234 HIS B CA 1
ATOM 5575 C C . HIS B 1 234 ? -4.719 9.82 -7.773 1 87.31 234 HIS B C 1
ATOM 5577 O O . HIS B 1 234 ? -4.789 10.938 -7.238 1 87.31 234 HIS B O 1
ATOM 5583 N N . PRO B 1 235 ? -5.074 9.641 -9.016 1 87.38 235 PRO B N 1
ATOM 5584 C CA . PRO B 1 235 ? -5.453 10.758 -9.891 1 87.38 235 PRO B CA 1
ATOM 5585 C C . PRO B 1 235 ? -6.613 11.578 -9.328 1 87.38 235 PRO B C 1
ATOM 5587 O O . PRO B 1 235 ? -6.625 12.805 -9.469 1 87.38 235 PRO B O 1
ATOM 5590 N N . LEU B 1 236 ? -7.539 11 -8.711 1 92.69 236 LEU B N 1
ATOM 5591 C CA . LEU B 1 236 ? -8.695 11.703 -8.172 1 92.69 236 LEU B CA 1
ATOM 5592 C C . LEU B 1 236 ? -8.297 12.609 -7.012 1 92.69 236 LEU B C 1
ATOM 5594 O O . LEU B 1 236 ? -8.805 13.719 -6.879 1 92.69 236 LEU B O 1
ATOM 5598 N N . LEU B 1 237 ? -7.453 12.117 -6.16 1 91.25 237 LEU B N 1
ATOM 5599 C CA . LEU B 1 237 ? -6.996 12.922 -5.031 1 91.25 237 LEU B CA 1
ATOM 5600 C C . LEU B 1 237 ? -6.07 14.039 -5.504 1 91.25 237 LEU B C 1
ATOM 5602 O O . LEU B 1 237 ? -6.074 15.133 -4.934 1 91.25 237 LEU B O 1
ATOM 5606 N N . LYS B 1 238 ? -5.312 13.734 -6.547 1 85.12 238 LYS B N 1
ATOM 5607 C CA . LYS B 1 238 ? -4.512 14.781 -7.168 1 85.12 238 LYS B CA 1
ATOM 5608 C C . LYS B 1 238 ? -5.398 15.891 -7.727 1 85.12 238 LYS B C 1
ATOM 5610 O O . LYS B 1 238 ? -5.125 17.078 -7.527 1 85.12 238 LYS B O 1
ATOM 5615 N N . THR B 1 239 ? -6.445 15.477 -8.406 1 89.88 239 THR B N 1
ATOM 5616 C CA . THR B 1 239 ? -7.41 16.422 -8.953 1 89.88 239 THR B CA 1
ATOM 5617 C C . THR B 1 239 ? -8.055 17.25 -7.84 1 89.88 239 THR B C 1
ATOM 5619 O O . THR B 1 239 ? -8.203 18.469 -7.969 1 89.88 239 THR B O 1
ATOM 5622 N N . LEU B 1 240 ? -8.375 16.609 -6.785 1 91.62 240 LEU B N 1
ATOM 5623 C CA . LEU B 1 240 ? -8.969 17.297 -5.648 1 91.62 240 LEU B CA 1
ATOM 5624 C C . LEU B 1 240 ? -7.988 18.312 -5.062 1 91.62 240 LEU B C 1
ATOM 5626 O O . LEU B 1 240 ? -8.375 19.453 -4.746 1 91.62 240 LEU B O 1
ATOM 5630 N N . SER B 1 241 ? -6.758 17.938 -4.953 1 85.62 241 SER B N 1
ATOM 5631 C CA . SER B 1 241 ? -5.734 18.781 -4.371 1 85.62 241 SER B CA 1
ATOM 5632 C C . SER B 1 241 ? -5.48 20.016 -5.238 1 85.62 241 SER B C 1
ATOM 5634 O O . SER B 1 241 ? -5.145 21.094 -4.727 1 85.62 241 SER B O 1
ATOM 5636 N N . LEU B 1 242 ? -5.73 19.891 -6.535 1 82.19 242 LEU B N 1
ATOM 5637 C CA . LEU B 1 242 ? -5.449 20.969 -7.477 1 82.19 242 LEU B CA 1
ATOM 5638 C C . LEU B 1 242 ? -6.668 21.875 -7.648 1 82.19 242 LEU B C 1
ATOM 5640 O O . LEU B 1 242 ? -6.535 23.094 -7.684 1 82.19 242 LEU B O 1
ATOM 5644 N N . HIS B 1 243 ? -7.828 21.297 -7.688 1 88.25 243 HIS B N 1
ATOM 5645 C CA . HIS B 1 243 ? -9.016 22.047 -8.086 1 88.25 243 HIS B CA 1
ATOM 5646 C C . HIS B 1 243 ? -9.836 22.453 -6.871 1 88.25 243 HIS B C 1
ATOM 5648 O O . HIS B 1 243 ? -10.625 23.406 -6.941 1 88.25 243 HIS B O 1
ATOM 5654 N N . ALA B 1 244 ? -9.695 21.781 -5.805 1 91.12 244 ALA B N 1
ATOM 5655 C CA . ALA B 1 244 ? -10.367 22.078 -4.543 1 91.12 244 ALA B CA 1
ATOM 5656 C C . ALA B 1 244 ? -9.43 21.875 -3.357 1 91.12 244 ALA B C 1
ATOM 5658 O O . ALA B 1 244 ? -9.672 21.016 -2.506 1 91.12 244 ALA B O 1
ATOM 5659 N N . PRO B 1 245 ? -8.43 22.672 -3.281 1 85.81 245 PRO B N 1
ATOM 5660 C CA . PRO B 1 245 ? -7.379 22.469 -2.285 1 85.81 245 PRO B CA 1
ATOM 5661 C C . PRO B 1 245 ? -7.902 22.516 -0.852 1 85.81 245 PRO B C 1
ATOM 5663 O O . PRO B 1 245 ? -7.414 21.797 0.019 1 85.81 245 PRO B O 1
ATOM 5666 N N . GLY B 1 246 ? -8.859 23.422 -0.6 1 87.44 246 GLY B N 1
ATOM 5667 C CA . GLY B 1 246 ? -9.438 23.469 0.73 1 87.44 246 GLY B CA 1
ATOM 5668 C C . GLY B 1 246 ? -10.109 22.172 1.14 1 87.44 246 GLY B C 1
ATOM 5669 O O . GLY B 1 246 ? -9.953 21.719 2.273 1 87.44 246 GLY B O 1
ATOM 5670 N N . THR B 1 247 ? -10.875 21.625 0.182 1 93.06 247 THR B N 1
ATOM 5671 C CA . THR B 1 247 ? -11.547 20.359 0.432 1 93.06 247 THR B CA 1
ATOM 5672 C C . THR B 1 247 ? -10.531 19.234 0.652 1 93.06 247 THR B C 1
ATOM 5674 O O . THR B 1 247 ? -10.727 18.375 1.516 1 93.06 247 THR B O 1
ATOM 5677 N N . TYR B 1 248 ? -9.492 19.25 -0.122 1 91.75 248 TYR B N 1
ATOM 5678 C CA . TYR B 1 248 ? -8.453 18.25 0.023 1 91.75 248 TYR B CA 1
ATOM 5679 C C . TYR B 1 248 ? -7.809 18.312 1.403 1 91.75 248 TYR B C 1
ATOM 5681 O O . TYR B 1 248 ? -7.621 17.297 2.061 1 91.75 248 TYR B O 1
ATOM 5689 N N . GLN B 1 249 ? -7.477 19.453 1.847 1 85.44 249 GLN B N 1
ATOM 5690 C CA . GLN B 1 249 ? -6.875 19.625 3.164 1 85.44 249 GLN B CA 1
ATOM 5691 C C . GLN B 1 249 ? -7.828 19.188 4.27 1 85.44 249 GLN B C 1
ATOM 5693 O O . GLN B 1 249 ? -7.406 18.562 5.246 1 85.44 249 GLN B O 1
ATOM 5698 N N . HIS B 1 250 ? -9.039 19.578 4.094 1 90.94 250 HIS B N 1
ATOM 5699 C CA . HIS B 1 250 ? -10.07 19.125 5.02 1 90.94 250 HIS B CA 1
ATOM 5700 C C . HIS B 1 250 ? -10.094 17.594 5.109 1 90.94 250 HIS B C 1
ATOM 5702 O O . HIS B 1 250 ? -10.086 17.031 6.203 1 90.94 250 HIS B O 1
ATOM 5708 N N . SER B 1 251 ? -10.125 16.984 3.945 1 94.75 251 SER B N 1
ATOM 5709 C CA . SER B 1 251 ? -10.172 15.523 3.885 1 94.75 251 SER B CA 1
ATOM 5710 C C . SER B 1 251 ? -8.953 14.906 4.559 1 94.75 251 SER B C 1
ATOM 5712 O O . SER B 1 251 ? -9.055 13.859 5.207 1 94.75 251 SER B O 1
ATOM 5714 N N . LEU B 1 252 ? -7.777 15.508 4.422 1 89.38 252 LEU B N 1
ATOM 5715 C CA . LEU B 1 252 ? -6.551 15.023 5.047 1 89.38 252 LEU B CA 1
ATOM 5716 C C . LEU B 1 252 ? -6.656 15.07 6.566 1 89.38 252 LEU B C 1
ATOM 5718 O O . LEU B 1 252 ? -6.234 14.141 7.254 1 89.38 252 LEU B O 1
ATOM 5722 N N . ARG B 1 253 ? -7.172 16.141 7.082 1 89.62 253 ARG B N 1
ATOM 5723 C CA . ARG B 1 253 ? -7.32 16.297 8.523 1 89.62 253 ARG B CA 1
ATOM 5724 C C . ARG B 1 253 ? -8.344 15.32 9.078 1 89.62 253 ARG B C 1
ATOM 5726 O O . ARG B 1 253 ? -8.141 14.727 10.141 1 89.62 253 ARG B O 1
ATOM 5733 N N . VAL B 1 254 ? -9.422 15.227 8.32 1 95.69 254 VAL B N 1
ATOM 5734 C CA . VAL B 1 254 ? -10.43 14.258 8.719 1 95.69 254 VAL B CA 1
ATOM 5735 C C . VAL B 1 254 ? -9.82 12.859 8.758 1 95.69 254 VAL B C 1
ATOM 5737 O O . VAL B 1 254 ? -10.078 12.086 9.68 1 95.69 254 VAL B O 1
ATOM 5740 N N . ALA B 1 255 ? -9.031 12.555 7.77 1 95 255 ALA B N 1
ATOM 5741 C CA . ALA B 1 255 ? -8.367 11.25 7.699 1 95 255 ALA B CA 1
ATOM 5742 C C . ALA B 1 255 ? -7.461 11.023 8.906 1 95 255 ALA B C 1
ATOM 5744 O O . ALA B 1 255 ? -7.418 9.922 9.461 1 95 255 ALA B O 1
ATOM 5745 N N . GLU B 1 256 ? -6.762 12.016 9.281 1 89.44 256 GLU B N 1
ATOM 5746 C CA . GLU B 1 256 ? -5.859 11.914 10.422 1 89.44 256 GLU B CA 1
ATOM 5747 C C . GLU B 1 256 ? -6.629 11.641 11.711 1 89.44 256 GLU B C 1
ATOM 5749 O O . GLU B 1 256 ? -6.254 10.758 12.484 1 89.44 256 GLU B O 1
ATOM 5754 N N . LEU B 1 257 ? -7.648 12.391 11.922 1 93.81 257 LEU B N 1
ATOM 5755 C CA . LEU B 1 257 ? -8.484 12.203 13.102 1 93.81 257 LEU B CA 1
ATOM 5756 C C . LEU B 1 257 ? -9.102 10.805 13.125 1 93.81 257 LEU B C 1
ATOM 5758 O O . LEU B 1 257 ? -8.992 10.094 14.117 1 93.81 257 LEU B O 1
ATOM 5762 N N . ALA B 1 258 ? -9.688 10.484 12 1 96.62 258 ALA B N 1
ATOM 5763 C CA . ALA B 1 258 ? -10.438 9.234 11.898 1 96.62 258 ALA B CA 1
ATOM 5764 C C . ALA B 1 258 ? -9.516 8.031 12.039 1 96.62 258 ALA B C 1
ATOM 5766 O O . ALA B 1 258 ? -9.859 7.051 12.703 1 96.62 258 ALA B O 1
ATOM 5767 N N . GLU B 1 259 ? -8.391 8.086 11.359 1 94.12 259 GLU B N 1
ATOM 5768 C CA . GLU B 1 259 ? -7.438 6.98 11.391 1 94.12 259 GLU B CA 1
ATOM 5769 C C . GLU B 1 259 ? -6.953 6.707 12.812 1 94.12 259 GLU B C 1
ATOM 5771 O O . GLU B 1 259 ? -6.922 5.555 13.25 1 94.12 259 GLU B O 1
ATOM 5776 N N . HIS B 1 260 ? -6.59 7.699 13.555 1 91.19 260 HIS B N 1
ATOM 5777 C CA . HIS B 1 260 ? -6.117 7.547 14.922 1 91.19 260 HIS B CA 1
ATOM 5778 C C . HIS B 1 260 ? -7.219 7.023 15.836 1 91.19 260 HIS B C 1
ATOM 5780 O O . HIS B 1 260 ? -6.973 6.18 16.703 1 91.19 260 HIS B O 1
ATOM 5786 N N . ALA B 1 261 ? -8.352 7.566 15.664 1 96 261 ALA B N 1
ATOM 5787 C CA . ALA B 1 261 ? -9.484 7.121 16.469 1 96 261 ALA B CA 1
ATOM 5788 C C . ALA B 1 261 ? -9.797 5.652 16.219 1 96 261 ALA B C 1
ATOM 5790 O O . ALA B 1 261 ? -10.016 4.883 17.156 1 96 261 ALA B O 1
ATOM 5791 N N . ALA B 1 262 ? -9.883 5.25 14.938 1 95.38 262 ALA B N 1
ATOM 5792 C CA . ALA B 1 262 ? -10.156 3.859 14.594 1 95.38 262 ALA B CA 1
ATOM 5793 C C . ALA B 1 262 ? -9.109 2.926 15.18 1 95.38 262 ALA B C 1
ATOM 5795 O O . ALA B 1 262 ? -9.438 1.866 15.719 1 95.38 262 ALA B O 1
ATOM 5796 N N . GLU B 1 263 ? -7.883 3.293 15.062 1 90.94 263 GLU B N 1
ATOM 5797 C CA . GLU B 1 263 ? -6.797 2.488 15.617 1 90.94 263 GLU B CA 1
ATOM 5798 C C . GLU B 1 263 ? -6.945 2.326 17.125 1 90.94 263 GLU B C 1
ATOM 5800 O O . GLU B 1 263 ? -6.637 1.267 17.672 1 90.94 263 GLU B O 1
ATOM 5805 N N . SER B 1 264 ? -7.348 3.312 17.828 1 92.25 264 SER B N 1
ATOM 5806 C CA . SER B 1 264 ? -7.434 3.322 19.281 1 92.25 264 SER B CA 1
ATOM 5807 C C . SER B 1 264 ? -8.523 2.373 19.781 1 92.25 264 SER B C 1
ATOM 5809 O O . SER B 1 264 ? -8.453 1.873 20.906 1 92.25 264 SER B O 1
ATOM 5811 N N . ILE B 1 265 ? -9.5 2.133 18.938 1 94.81 265 ILE B N 1
ATOM 5812 C CA . ILE B 1 265 ? -10.578 1.267 19.422 1 94.81 265 ILE B CA 1
ATOM 5813 C C . ILE B 1 265 ? -10.508 -0.075 18.688 1 94.81 265 ILE B C 1
ATOM 5815 O O . ILE B 1 265 ? -11.43 -0.895 18.812 1 94.81 265 ILE B O 1
ATOM 5819 N N . GLY B 1 266 ? -9.547 -0.259 17.828 1 90.31 266 GLY B N 1
ATOM 5820 C CA . GLY B 1 266 ? -9.344 -1.53 17.141 1 90.31 266 GLY B CA 1
ATOM 5821 C C . GLY B 1 266 ? -10.172 -1.677 15.891 1 90.31 266 GLY B C 1
ATOM 5822 O O . GLY B 1 266 ? -10.344 -2.785 15.375 1 90.31 266 GLY B O 1
ATOM 5823 N N . ALA B 1 267 ? -10.75 -0.59 15.43 1 93.12 267 ALA B N 1
ATOM 5824 C CA . ALA B 1 267 ? -11.484 -0.608 14.164 1 93.12 267 ALA B CA 1
ATOM 5825 C C . ALA B 1 267 ? -10.523 -0.518 12.977 1 93.12 267 ALA B C 1
ATOM 5827 O O . ALA B 1 267 ? -9.305 -0.425 13.156 1 93.12 267 ALA B O 1
ATOM 5828 N N . ASN B 1 268 ? -11.039 -0.625 11.812 1 93.19 268 ASN B N 1
ATOM 5829 C CA . ASN B 1 268 ? -10.219 -0.639 10.602 1 93.19 268 ASN B CA 1
ATOM 5830 C C . ASN B 1 268 ? -9.742 0.764 10.227 1 93.19 268 ASN B C 1
ATOM 5832 O O . ASN B 1 268 ? -10.43 1.482 9.5 1 93.19 268 ASN B O 1
ATOM 5836 N N . SER B 1 269 ? -8.586 1.107 10.633 1 94.38 269 SER B N 1
ATOM 5837 C CA . SER B 1 269 ? -8.047 2.449 10.453 1 94.38 269 SER B CA 1
ATOM 5838 C C . SER B 1 269 ? -7.746 2.727 8.977 1 94.38 269 SER B C 1
ATOM 5840 O O . SER B 1 269 ? -7.887 3.859 8.516 1 94.38 269 SER B O 1
ATOM 5842 N N . VAL B 1 270 ? -7.387 1.685 8.227 1 94.31 270 VAL B N 1
ATOM 5843 C CA . VAL B 1 270 ? -7.066 1.848 6.812 1 94.31 270 VAL B CA 1
ATOM 5844 C C . VAL B 1 270 ? -8.336 2.207 6.039 1 94.31 270 VAL B C 1
ATOM 5846 O O . VAL B 1 270 ? -8.312 3.105 5.191 1 94.31 270 VAL B O 1
ATOM 5849 N N . LEU B 1 271 ? -9.359 1.512 6.367 1 94.81 271 LEU B N 1
ATOM 5850 C CA . LEU B 1 271 ? -10.633 1.758 5.707 1 94.81 271 LEU B CA 1
ATOM 5851 C C . LEU B 1 271 ? -11.117 3.178 5.973 1 94.81 271 LEU B C 1
ATOM 5853 O O . LEU B 1 271 ? -11.539 3.881 5.051 1 94.81 271 LEU B O 1
ATOM 5857 N N . VAL B 1 272 ? -11.062 3.617 7.188 1 96.44 272 VAL B N 1
ATOM 5858 C CA . VAL B 1 272 ? -11.594 4.922 7.547 1 96.44 272 VAL B CA 1
ATOM 5859 C C . VAL B 1 272 ? -10.766 6.023 6.898 1 96.44 272 VAL B C 1
ATOM 5861 O O . VAL B 1 272 ? -11.305 7.043 6.457 1 96.44 272 VAL B O 1
ATOM 5864 N N . ARG B 1 273 ? -9.492 5.84 6.879 1 95.5 273 ARG B N 1
ATOM 5865 C CA . ARG B 1 273 ? -8.625 6.816 6.219 1 95.5 273 ARG B CA 1
ATOM 5866 C C . ARG B 1 273 ? -8.992 6.953 4.742 1 95.5 273 ARG B C 1
ATOM 5868 O O . ARG B 1 273 ? -9.125 8.07 4.234 1 95.5 273 ARG B O 1
ATOM 5875 N N . ALA B 1 274 ? -9.07 5.824 4.094 1 96.5 274 ALA B N 1
ATOM 5876 C CA . ALA B 1 274 ? -9.422 5.848 2.674 1 96.5 274 ALA B CA 1
ATOM 5877 C C . ALA B 1 274 ? -10.758 6.543 2.453 1 96.5 274 ALA B C 1
ATOM 5879 O O . ALA B 1 274 ? -10.883 7.395 1.57 1 96.5 274 ALA B O 1
ATOM 5880 N N . CYS B 1 275 ? -11.734 6.195 3.25 1 98 275 CYS B N 1
ATOM 5881 C CA . CYS B 1 275 ? -13.062 6.797 3.129 1 98 275 CYS B CA 1
ATOM 5882 C C . CYS B 1 275 ? -13 8.297 3.396 1 98 275 CYS B C 1
ATOM 5884 O O . CYS B 1 275 ? -13.664 9.078 2.715 1 98 275 CYS B O 1
ATOM 5886 N N . ALA B 1 276 ? -12.219 8.711 4.359 1 98.06 276 ALA B N 1
ATOM 5887 C CA . ALA B 1 276 ? -12.086 10.117 4.723 1 98.06 276 ALA B CA 1
ATOM 5888 C C . ALA B 1 276 ? -11.492 10.93 3.578 1 98.06 276 ALA B C 1
ATOM 5890 O O . ALA B 1 276 ? -11.898 12.062 3.332 1 98.06 276 ALA B O 1
ATOM 5891 N N . LEU B 1 277 ? -10.578 10.367 2.887 1 96.56 277 LEU B N 1
ATOM 5892 C CA . LEU B 1 277 ? -9.906 11.078 1.81 1 96.56 277 LEU B CA 1
ATOM 5893 C C . LEU B 1 277 ? -10.844 11.297 0.629 1 96.56 277 LEU B C 1
ATOM 5895 O O . LEU B 1 277 ? -10.727 12.297 -0.09 1 96.56 277 LEU B O 1
ATOM 5899 N N . TYR B 1 278 ? -11.828 10.391 0.488 1 98 278 TYR B N 1
ATOM 5900 C CA . TYR B 1 278 ? -12.633 10.438 -0.728 1 98 278 TYR B CA 1
ATOM 5901 C C . TYR B 1 278 ? -14.062 10.875 -0.419 1 98 278 TYR B C 1
ATOM 5903 O O . TYR B 1 278 ? -14.859 11.094 -1.331 1 98 278 TYR B O 1
ATOM 5911 N N . HIS B 1 279 ? -14.43 11.039 0.847 1 98.06 279 HIS B N 1
ATOM 5912 C CA . HIS B 1 279 ? -15.828 11.211 1.225 1 98.06 279 HIS B CA 1
ATOM 5913 C C . HIS B 1 279 ? -16.422 12.461 0.58 1 98.06 279 HIS B C 1
ATOM 5915 O O . HIS B 1 279 ? -17.609 12.484 0.258 1 98.06 279 HIS B O 1
ATOM 5921 N N . ASP B 1 280 ? -15.648 13.477 0.314 1 97.5 280 ASP B N 1
ATOM 5922 C CA . ASP B 1 280 ? -16.094 14.766 -0.193 1 97.5 280 ASP B CA 1
ATOM 5923 C C . ASP B 1 280 ? -15.617 14.992 -1.625 1 97.5 280 ASP B C 1
ATOM 5925 O O . ASP B 1 280 ? -15.539 16.125 -2.086 1 97.5 280 ASP B O 1
ATOM 5929 N N . ILE B 1 281 ? -15.32 13.961 -2.381 1 97.38 281 ILE B N 1
ATOM 5930 C CA . ILE B 1 281 ? -14.734 14.062 -3.711 1 97.38 281 ILE B CA 1
ATOM 5931 C C . ILE B 1 281 ? -15.719 14.734 -4.66 1 97.38 281 ILE B C 1
ATOM 5933 O O . ILE B 1 281 ? -15.32 15.359 -5.648 1 97.38 281 ILE B O 1
ATOM 5937 N N . GLY B 1 282 ? -16.984 14.672 -4.398 1 97.56 282 GLY B N 1
ATOM 5938 C CA . GLY B 1 282 ? -18 15.297 -5.23 1 97.56 282 GLY B CA 1
ATOM 5939 C C . GLY B 1 282 ? -17.875 16.812 -5.281 1 97.56 282 GLY B C 1
ATOM 5940 O O . GLY B 1 282 ? -18.359 17.453 -6.223 1 97.56 282 GLY B O 1
ATOM 5941 N N . LYS B 1 283 ? -17.266 17.438 -4.305 1 96.88 283 LYS B N 1
ATOM 5942 C CA . LYS B 1 283 ? -17.141 18.891 -4.223 1 96.88 283 LYS B CA 1
ATOM 5943 C C . LYS B 1 283 ? -16.234 19.422 -5.336 1 96.88 283 LYS B C 1
ATOM 5945 O O . LYS B 1 283 ? -16.234 20.625 -5.617 1 96.88 283 LYS B O 1
ATOM 5950 N N . VAL B 1 284 ? -15.492 18.531 -5.957 1 95.12 284 VAL B N 1
ATOM 5951 C CA . VAL B 1 284 ? -14.539 18.953 -6.98 1 95.12 284 VAL B CA 1
ATOM 5952 C C . VAL B 1 284 ? -15.281 19.484 -8.195 1 95.12 284 VAL B C 1
ATOM 5954 O O . VAL B 1 284 ? -14.742 20.297 -8.953 1 95.12 284 VAL B O 1
ATOM 5957 N N . ARG B 1 285 ? -16.516 19.109 -8.359 1 94.69 285 ARG B N 1
ATOM 5958 C CA . ARG B 1 285 ? -17.297 19.562 -9.508 1 94.69 285 ARG B CA 1
ATOM 5959 C C . ARG B 1 285 ? -17.656 21.031 -9.375 1 94.69 285 ARG B C 1
ATOM 5961 O O . ARG B 1 285 ? -17.734 21.75 -10.375 1 94.69 285 ARG B O 1
ATOM 5968 N N . ASN B 1 286 ? -17.891 21.484 -8.125 1 93.94 286 ASN B N 1
ATOM 5969 C CA . ASN B 1 286 ? -18.219 22.875 -7.84 1 93.94 286 ASN B CA 1
ATOM 5970 C C . ASN B 1 286 ? -17.531 23.359 -6.57 1 93.94 286 ASN B C 1
ATOM 5972 O O . ASN B 1 286 ? -18.188 23.719 -5.594 1 93.94 286 ASN B O 1
ATOM 5976 N N . PRO B 1 287 ? -16.266 23.484 -6.664 1 93.56 287 PRO B N 1
ATOM 5977 C CA . PRO B 1 287 ? -15.492 23.766 -5.453 1 93.56 287 PRO B CA 1
ATOM 5978 C C . PRO B 1 287 ? -15.812 25.141 -4.855 1 93.56 287 PRO B C 1
ATOM 5980 O O . PRO B 1 287 ? -15.773 25.312 -3.633 1 93.56 287 PRO B O 1
ATOM 5983 N N . ASP B 1 288 ? -16.297 26.125 -5.652 1 91.81 288 ASP B N 1
ATOM 5984 C CA . ASP B 1 288 ? -16.5 27.5 -5.215 1 91.81 288 ASP B CA 1
ATOM 5985 C C . ASP B 1 288 ? -17.75 27.625 -4.363 1 91.81 288 ASP B C 1
ATOM 5987 O O . ASP B 1 288 ? -17.969 28.656 -3.717 1 91.81 288 ASP B O 1
ATOM 5991 N N . PHE B 1 289 ? -18.469 26.641 -4.27 1 92.94 289 PHE B N 1
ATOM 5992 C CA . PHE B 1 289 ? -19.688 26.688 -3.482 1 92.94 289 PHE B CA 1
ATOM 5993 C C . PHE B 1 289 ? -19.438 26.203 -2.061 1 92.94 289 PHE B C 1
ATOM 5995 O O . PHE B 1 289 ? -20.359 26.203 -1.228 1 92.94 289 PHE B O 1
ATOM 6002 N N . PHE B 1 290 ? -18.234 25.812 -1.814 1 92 290 PHE B N 1
ATOM 6003 C CA . PHE B 1 290 ? -17.891 25.312 -0.49 1 92 290 PHE B CA 1
ATOM 6004 C C . PHE B 1 290 ? -16.875 26.234 0.183 1 92 290 PHE B C 1
ATOM 6006 O O . PHE B 1 290 ? -15.828 26.547 -0.389 1 92 290 PHE B O 1
ATOM 6013 N N . VAL B 1 291 ? -17.109 26.578 1.35 1 86.62 291 VAL B N 1
ATOM 6014 C CA . VAL B 1 291 ? -16.469 27.656 2.072 1 86.62 291 VAL B CA 1
ATOM 6015 C C . VAL B 1 291 ? -14.969 27.375 2.186 1 86.62 291 VAL B C 1
ATOM 6017 O O . VAL B 1 291 ? -14.156 28.312 2.273 1 86.62 291 VAL B O 1
ATOM 6020 N N . GLU B 1 292 ? -14.578 26.141 2.291 1 86.44 292 GLU B N 1
ATOM 6021 C CA . GLU B 1 292 ? -13.172 25.781 2.488 1 86.44 292 GLU B CA 1
ATOM 6022 C C . GLU B 1 292 ? -12.344 26.094 1.242 1 86.44 292 GLU B C 1
ATOM 6024 O O . GLU B 1 292 ? -11.117 26.109 1.3 1 86.44 292 GLU B O 1
ATOM 6029 N N . ASN B 1 293 ? -13.055 26.344 0.186 1 87.94 293 ASN B N 1
ATOM 6030 C CA . ASN B 1 293 ? -12.336 26.594 -1.059 1 87.94 293 ASN B CA 1
ATOM 6031 C C . ASN B 1 293 ? -12.375 28.078 -1.434 1 87.94 293 ASN B C 1
ATOM 6033 O O . ASN B 1 293 ? -11.93 28.469 -2.516 1 87.94 293 ASN B O 1
ATOM 6037 N N . LEU B 1 294 ? -12.953 28.891 -0.539 1 86.38 294 LEU B N 1
ATOM 6038 C CA . LEU B 1 294 ? -13.086 30.312 -0.809 1 86.38 294 LEU B CA 1
ATOM 6039 C C . LEU B 1 294 ? -11.984 31.109 -0.12 1 86.38 294 LEU B C 1
ATOM 6041 O O . LEU B 1 294 ? -11.484 30.703 0.93 1 86.38 294 LEU B O 1
ATOM 6045 N N . LYS B 1 295 ? -11.672 32.188 -0.69 1 76.19 295 LYS B N 1
ATOM 6046 C CA . LYS B 1 295 ? -10.617 33.031 -0.151 1 76.19 295 LYS B CA 1
ATOM 6047 C C . LYS B 1 295 ? -11.148 33.906 0.987 1 76.19 295 LYS B C 1
ATOM 6049 O O . LYS B 1 295 ? -10.414 34.219 1.934 1 76.19 295 LYS B O 1
ATOM 6054 N N . SER B 1 296 ? -12.414 34.375 0.802 1 78.88 296 SER B N 1
ATOM 6055 C CA . SER B 1 296 ? -13.039 35.25 1.797 1 78.88 296 SER B CA 1
ATOM 6056 C C . SER B 1 296 ? -14.508 34.875 1.996 1 78.88 296 SER B C 1
ATOM 6058 O O . SER B 1 296 ? -15.172 34.406 1.063 1 78.88 296 SER B O 1
ATOM 6060 N N . PRO B 1 297 ? -14.93 35.094 3.193 1 79.62 297 PRO B N 1
ATOM 6061 C CA . PRO B 1 297 ? -16.328 34.781 3.482 1 79.62 297 PRO B CA 1
ATOM 6062 C C . PRO B 1 297 ? -17.297 35.594 2.629 1 79.62 297 PRO B C 1
ATOM 6064 O O . PRO B 1 297 ? -18.406 35.125 2.342 1 79.62 297 PRO B O 1
ATOM 6067 N N . GLU B 1 298 ? -16.875 36.688 2.242 1 81.62 298 GLU B N 1
ATOM 6068 C CA . GLU B 1 298 ? -17.75 37.594 1.469 1 81.62 298 GLU B CA 1
ATOM 6069 C C . GLU B 1 298 ? -18.016 37 0.08 1 81.62 298 GLU B C 1
ATOM 6071 O O . GLU B 1 298 ? -19.031 37.312 -0.536 1 81.62 298 GLU B O 1
ATOM 6076 N N . GLU B 1 299 ? -17.25 36.156 -0.296 1 84.56 299 GLU B N 1
ATOM 6077 C CA . GLU B 1 299 ? -17.359 35.594 -1.64 1 84.56 299 GLU B CA 1
ATOM 6078 C C . GLU B 1 299 ? -18.281 34.406 -1.663 1 84.56 299 GLU B C 1
ATOM 6080 O O . GLU B 1 299 ? -18.547 33.812 -2.725 1 84.56 299 GLU B O 1
ATOM 6085 N N . ASN B 1 300 ? -18.844 34.062 -0.555 1 88.75 300 ASN B N 1
ATOM 6086 C CA . ASN B 1 300 ? -19.703 32.875 -0.464 1 88.75 300 ASN B CA 1
ATOM 6087 C C . ASN B 1 300 ? -20.984 33.062 -1.287 1 88.75 300 ASN B C 1
ATOM 6089 O O . ASN B 1 300 ? -21.828 33.906 -0.972 1 88.75 300 ASN B O 1
ATOM 6093 N N . PRO B 1 301 ? -21.141 32.281 -2.268 1 91.31 301 PRO B N 1
ATOM 6094 C CA . PRO B 1 301 ? -22.328 32.406 -3.129 1 91.31 301 PRO B CA 1
ATOM 6095 C C . PRO B 1 301 ? -23.625 32.219 -2.367 1 91.31 301 PRO B C 1
ATOM 6097 O O . PRO B 1 301 ? -24.672 32.719 -2.791 1 91.31 301 PRO B O 1
ATOM 6100 N N . HIS B 1 302 ? -23.594 31.578 -1.292 1 91.12 302 HIS B N 1
ATOM 6101 C CA . HIS B 1 302 ? -24.797 31.25 -0.535 1 91.12 302 HIS B CA 1
ATOM 6102 C C . HIS B 1 302 ? -25.312 32.469 0.218 1 91.12 302 HIS B C 1
ATOM 6104 O O . HIS B 1 302 ? -26.438 32.469 0.738 1 91.12 302 HIS B O 1
ATOM 6110 N N . ASN B 1 303 ? -24.562 33.5 0.198 1 89.25 303 ASN B N 1
ATOM 6111 C CA . ASN B 1 303 ? -25.031 34.781 0.756 1 89.25 303 ASN B CA 1
ATOM 6112 C C . ASN B 1 303 ? -26.141 35.375 -0.091 1 89.25 303 ASN B C 1
ATOM 6114 O O . ASN B 1 303 ? -27.016 36.094 0.429 1 89.25 303 ASN B O 1
ATOM 6118 N N . ILE B 1 304 ? -26.125 35.062 -1.376 1 91 304 ILE B N 1
ATOM 6119 C CA . ILE B 1 304 ? -27.062 35.719 -2.289 1 91 304 ILE B CA 1
ATOM 6120 C C . ILE B 1 304 ? -28.094 34.688 -2.777 1 91 304 ILE B C 1
ATOM 6122 O O . ILE B 1 304 ? -29.172 35.062 -3.24 1 91 304 ILE B O 1
ATOM 6126 N N . LEU B 1 305 ? -27.766 33.469 -2.707 1 92.88 305 LEU B N 1
ATOM 6127 C CA . LEU B 1 305 ? -28.656 32.438 -3.223 1 92.88 305 LEU B CA 1
ATOM 6128 C C . LEU B 1 305 ? -29.781 32.125 -2.242 1 92.88 305 LEU B C 1
ATOM 6130 O O . LEU B 1 305 ? -29.578 32.188 -1.025 1 92.88 305 LEU B O 1
ATOM 6134 N N . PRO B 1 306 ? -30.938 31.797 -2.826 1 93.19 306 PRO B N 1
ATOM 6135 C CA . PRO B 1 306 ? -32 31.328 -1.941 1 93.19 306 PRO B CA 1
ATOM 6136 C C . PRO B 1 306 ? -31.641 30.031 -1.222 1 93.19 306 PRO B C 1
ATOM 6138 O O . PRO B 1 306 ? -30.922 29.188 -1.781 1 93.19 306 PRO B O 1
ATOM 6141 N N . PRO B 1 307 ? -32.219 29.859 -0.062 1 93.38 307 PRO B N 1
ATOM 6142 C CA . PRO B 1 307 ? -31.844 28.688 0.745 1 93.38 307 PRO B CA 1
ATOM 6143 C C . PRO B 1 307 ? -32.156 27.359 0.04 1 93.38 307 PRO B C 1
ATOM 6145 O O . PRO B 1 307 ? -31.422 26.391 0.211 1 93.38 307 PRO B O 1
ATOM 6148 N N . ASP B 1 308 ? -33.156 27.312 -0.748 1 92.62 308 ASP B N 1
ATOM 6149 C CA . ASP B 1 308 ? -33.531 26.094 -1.449 1 92.62 308 ASP B CA 1
ATOM 6150 C C . ASP B 1 308 ? -32.469 25.719 -2.502 1 92.62 308 ASP B C 1
ATOM 6152 O O . ASP B 1 308 ? -32.156 24.547 -2.689 1 92.62 308 ASP B O 1
ATOM 6156 N N . VAL B 1 309 ? -32 26.703 -3.166 1 94.12 309 VAL B N 1
ATOM 6157 C CA . VAL B 1 309 ? -30.969 26.484 -4.172 1 94.12 309 VAL B CA 1
ATOM 6158 C C . VAL B 1 309 ? -29.656 26.078 -3.492 1 94.12 309 VAL B C 1
ATOM 6160 O O . VAL B 1 309 ? -28.984 25.156 -3.941 1 94.12 309 VAL B O 1
ATOM 6163 N N . SER B 1 310 ? -29.359 26.766 -2.406 1 94 310 SER B N 1
ATOM 6164 C CA . SER B 1 310 ? -28.156 26.469 -1.647 1 94 310 SER B CA 1
ATOM 6165 C C . SER B 1 310 ? -28.156 25.031 -1.142 1 94 310 SER B C 1
ATOM 6167 O O . SER B 1 310 ? -27.172 24.312 -1.291 1 94 310 SER B O 1
ATOM 6169 N N . LYS B 1 311 ? -29.297 24.656 -0.569 1 94.19 311 LYS B N 1
ATOM 6170 C CA . LYS B 1 311 ? -29.438 23.297 -0.059 1 94.19 311 LYS B CA 1
ATOM 6171 C C . LYS B 1 311 ? -29.219 22.266 -1.167 1 94.19 311 LYS B C 1
ATOM 6173 O O . LYS B 1 311 ? -28.516 21.281 -0.969 1 94.19 311 LYS B O 1
ATOM 6178 N N . SER B 1 312 ? -29.719 22.484 -2.316 1 94.62 312 SER B N 1
ATOM 6179 C CA . SER B 1 312 ? -29.609 21.562 -3.438 1 94.62 312 SER B CA 1
ATOM 6180 C C . SER B 1 312 ? -28.172 21.438 -3.91 1 94.62 312 SER B C 1
ATOM 6182 O O . SER B 1 312 ? -27.703 20.344 -4.227 1 94.62 312 SER B O 1
ATOM 6184 N N . ILE B 1 313 ? -27.484 22.516 -3.941 1 93.19 313 ILE B N 1
ATOM 6185 C CA . ILE B 1 313 ? -26.094 22.531 -4.387 1 93.19 313 ILE B CA 1
ATOM 6186 C C . ILE B 1 313 ? -25.219 21.75 -3.402 1 93.19 313 ILE B C 1
ATOM 6188 O O . ILE B 1 313 ? -24.391 20.938 -3.809 1 93.19 313 ILE B O 1
ATOM 6192 N N . ILE B 1 314 ? -25.469 21.984 -2.162 1 93.94 314 ILE B N 1
ATOM 6193 C CA . ILE B 1 314 ? -24.672 21.328 -1.127 1 93.94 314 ILE B CA 1
ATOM 6194 C C . ILE B 1 314 ? -24.953 19.828 -1.112 1 93.94 314 ILE B C 1
ATOM 6196 O O . ILE B 1 314 ? -24.031 19.016 -0.986 1 93.94 314 ILE B O 1
ATOM 6200 N N . MET B 1 315 ? -26.188 19.484 -1.32 1 94.94 315 MET B N 1
ATOM 6201 C CA . MET B 1 315 ? -26.562 18.062 -1.305 1 94.94 315 MET B CA 1
ATOM 6202 C C . MET B 1 315 ? -26.016 17.344 -2.539 1 94.94 315 MET B C 1
ATOM 6204 O O . MET B 1 315 ? -25.734 16.156 -2.492 1 94.94 315 MET B O 1
ATOM 6208 N N . LYS B 1 316 ? -25.844 18.047 -3.561 1 95.69 316 LYS B N 1
ATOM 6209 C CA . LYS B 1 316 ? -25.422 17.469 -4.836 1 95.69 316 LYS B CA 1
ATOM 6210 C C . LYS B 1 316 ? -24.016 16.875 -4.738 1 95.69 316 LYS B C 1
ATOM 6212 O O . LYS B 1 316 ? -23.672 15.945 -5.469 1 95.69 316 LYS B O 1
ATOM 6217 N N . HIS B 1 317 ? -23.219 17.406 -3.805 1 96.56 317 HIS B N 1
ATOM 6218 C CA . HIS B 1 317 ? -21.859 16.859 -3.725 1 96.56 317 HIS B CA 1
ATOM 6219 C C . HIS B 1 317 ? -21.875 15.391 -3.338 1 96.56 317 HIS B C 1
ATOM 6221 O O . HIS B 1 317 ? -20.938 14.648 -3.666 1 96.56 317 HIS B O 1
ATOM 6227 N N . VAL B 1 318 ? -22.938 14.93 -2.674 1 97.44 318 VAL B N 1
ATOM 6228 C CA . VAL B 1 318 ? -23.047 13.531 -2.293 1 97.44 318 VAL B CA 1
ATOM 6229 C C . VAL B 1 318 ? -23.328 12.68 -3.531 1 97.44 318 VAL B C 1
ATOM 6231 O O . VAL B 1 318 ? -22.625 11.695 -3.779 1 97.44 318 VAL B O 1
ATOM 6234 N N . THR B 1 319 ? -24.297 13.047 -4.375 1 97.06 319 THR B N 1
ATOM 6235 C CA . THR B 1 319 ? -24.625 12.297 -5.578 1 97.06 319 THR B CA 1
ATOM 6236 C C . THR B 1 319 ? -23.484 12.359 -6.586 1 97.06 319 THR B C 1
ATOM 6238 O O . THR B 1 319 ? -23.172 11.367 -7.25 1 97.06 319 THR B O 1
ATOM 6241 N N . ASP B 1 320 ? -22.906 13.531 -6.68 1 97.31 320 ASP B N 1
ATOM 6242 C CA . ASP B 1 320 ? -21.734 13.68 -7.547 1 97.31 320 ASP B CA 1
ATOM 6243 C C . ASP B 1 320 ? -20.594 12.773 -7.09 1 97.31 320 ASP B C 1
ATOM 6245 O O . ASP B 1 320 ? -19.906 12.172 -7.914 1 97.31 320 ASP B O 1
ATOM 6249 N N . GLY B 1 321 ? -20.406 12.758 -5.777 1 97.81 321 GLY B N 1
ATOM 6250 C CA . GLY B 1 321 ? -19.375 11.898 -5.234 1 97.81 321 GLY B CA 1
ATOM 6251 C C . GLY B 1 321 ? -19.578 10.43 -5.57 1 97.81 321 GLY B C 1
ATOM 6252 O O . GLY B 1 321 ? -18.625 9.734 -5.918 1 97.81 321 GLY B O 1
ATOM 6253 N N . ILE B 1 322 ? -20.812 9.953 -5.5 1 97.12 322 ILE B N 1
ATOM 6254 C CA . ILE B 1 322 ? -21.141 8.57 -5.82 1 97.12 322 ILE B CA 1
ATOM 6255 C C . ILE B 1 322 ? -20.875 8.312 -7.301 1 97.12 322 ILE B C 1
ATOM 6257 O O . ILE B 1 322 ? -20.297 7.277 -7.66 1 97.12 322 ILE B O 1
ATOM 6261 N N . GLU B 1 323 ? -21.25 9.195 -8.109 1 97.12 323 GLU B N 1
ATOM 6262 C CA . GLU B 1 323 ? -21.031 9.062 -9.555 1 97.12 323 GLU B CA 1
ATOM 6263 C C . GLU B 1 323 ? -19.547 8.992 -9.883 1 97.12 323 GLU B C 1
ATOM 6265 O O . GLU B 1 323 ? -19.125 8.172 -10.703 1 97.12 323 GLU B O 1
ATOM 6270 N N . ILE B 1 324 ? -18.797 9.867 -9.242 1 97.19 324 ILE B N 1
ATOM 6271 C CA . ILE B 1 324 ? -17.344 9.898 -9.469 1 97.19 324 ILE B CA 1
ATOM 6272 C C . ILE B 1 324 ? -16.719 8.586 -9 1 97.19 324 ILE B C 1
ATOM 6274 O O . ILE B 1 324 ? -15.867 8.023 -9.68 1 97.19 324 ILE B O 1
ATOM 6278 N N . ALA B 1 325 ? -17.141 8.125 -7.832 1 96.56 325 ALA B N 1
ATOM 6279 C CA . ALA B 1 325 ? -16.625 6.871 -7.297 1 96.56 325 ALA B CA 1
ATOM 6280 C C . ALA B 1 325 ? -16.875 5.715 -8.266 1 96.56 325 ALA B C 1
ATOM 6282 O O . ALA B 1 325 ? -16 4.863 -8.461 1 96.56 325 ALA B O 1
ATOM 6283 N N . ARG B 1 326 ? -18.016 5.699 -8.898 1 94.75 326 ARG B N 1
ATOM 6284 C CA . ARG B 1 326 ? -18.359 4.652 -9.852 1 94.75 326 ARG B CA 1
ATOM 6285 C C . ARG B 1 326 ? -17.547 4.797 -11.141 1 94.75 326 ARG B C 1
ATOM 6287 O O . ARG B 1 326 ? -17.031 3.811 -11.664 1 94.75 326 ARG B O 1
ATOM 6294 N N . LYS B 1 327 ? -17.422 5.988 -11.562 1 93.69 327 LYS B N 1
ATOM 6295 C CA . LYS B 1 327 ? -16.703 6.266 -12.805 1 93.69 327 LYS B CA 1
ATOM 6296 C C . LYS B 1 327 ? -15.25 5.848 -12.703 1 93.69 327 LYS B C 1
ATOM 6298 O O . LYS B 1 327 ? -14.68 5.305 -13.648 1 93.69 327 LYS B O 1
ATOM 6303 N N . TYR B 1 328 ? -14.742 6.09 -11.562 1 92.12 328 TYR B N 1
ATOM 6304 C CA . TYR B 1 328 ? -13.328 5.805 -11.383 1 92.12 328 TYR B CA 1
ATOM 6305 C C . TYR B 1 328 ? -13.125 4.434 -10.75 1 92.12 328 TYR B C 1
ATOM 6307 O O . TYR B 1 328 ? -12.008 4.07 -10.375 1 92.12 328 TYR B O 1
ATOM 6315 N N . ARG B 1 329 ? -14.273 3.697 -10.508 1 93 329 ARG B N 1
ATOM 6316 C CA . ARG B 1 329 ? -14.273 2.332 -9.992 1 93 329 ARG B CA 1
ATOM 6317 C C . ARG B 1 329 ? -13.594 2.258 -8.633 1 93 329 ARG B C 1
ATOM 6319 O O . ARG B 1 329 ? -12.789 1.355 -8.383 1 93 329 ARG B O 1
ATOM 6326 N N . LEU B 1 330 ? -13.836 3.254 -7.852 1 96.19 330 LEU B N 1
ATOM 6327 C CA . LEU B 1 330 ? -13.383 3.186 -6.469 1 96.19 330 LEU B CA 1
ATOM 6328 C C . LEU B 1 330 ? -14.031 2.016 -5.738 1 96.19 330 LEU B C 1
ATOM 6330 O O . LEU B 1 330 ? -15.086 1.521 -6.16 1 96.19 330 LEU B O 1
ATOM 6334 N N . PRO B 1 331 ? -13.391 1.55 -4.695 1 96.31 331 PRO B N 1
ATOM 6335 C CA . PRO B 1 331 ? -13.977 0.463 -3.908 1 96.31 331 PRO B CA 1
ATOM 6336 C C . PRO B 1 331 ? -15.406 0.759 -3.469 1 96.31 331 PRO B C 1
ATOM 6338 O O . PRO B 1 331 ? -15.734 1.905 -3.152 1 96.31 331 PRO B O 1
ATOM 6341 N N . ILE B 1 332 ? -16.188 -0.263 -3.379 1 95.25 332 ILE B N 1
ATOM 6342 C CA . ILE B 1 332 ? -17.594 -0.149 -2.977 1 95.25 332 ILE B CA 1
ATOM 6343 C C . ILE B 1 332 ? -17.672 0.436 -1.569 1 95.25 332 ILE B C 1
ATOM 6345 O O . ILE B 1 332 ? -18.609 1.183 -1.256 1 95.25 332 ILE B O 1
ATOM 6349 N N . GLN B 1 333 ? -16.703 0.134 -0.77 1 94.19 333 GLN B N 1
ATOM 6350 C CA . GLN B 1 333 ? -16.656 0.643 0.597 1 94.19 333 GLN B CA 1
ATOM 6351 C C . GLN B 1 333 ? -16.625 2.168 0.614 1 94.19 333 GLN B C 1
ATOM 6353 O O . GLN B 1 333 ? -17.25 2.799 1.469 1 94.19 333 GLN B O 1
ATOM 6358 N N . ILE B 1 334 ? -15.906 2.736 -0.293 1 96.88 334 ILE B N 1
ATOM 6359 C CA . ILE B 1 334 ? -15.797 4.188 -0.39 1 96.88 334 ILE B CA 1
ATOM 6360 C C . ILE B 1 334 ? -17.094 4.77 -0.945 1 96.88 334 ILE B C 1
ATOM 6362 O O . ILE B 1 334 ? -17.578 5.785 -0.448 1 96.88 334 ILE B O 1
ATOM 6366 N N . GLU B 1 335 ? -17.609 4.105 -1.967 1 96.25 335 GLU B N 1
ATOM 6367 C CA . GLU B 1 335 ? -18.891 4.535 -2.547 1 96.25 335 GLU B CA 1
ATOM 6368 C C . GLU B 1 335 ? -19.984 4.598 -1.489 1 96.25 335 GLU B C 1
ATOM 6370 O O . GLU B 1 335 ? -20.75 5.555 -1.442 1 96.25 335 GLU B O 1
ATOM 6375 N N . LEU B 1 336 ? -20 3.66 -0.62 1 94 336 LEU B N 1
ATOM 6376 C CA . LEU B 1 336 ? -21.047 3.562 0.392 1 94 336 LEU B CA 1
ATOM 6377 C C . LEU B 1 336 ? -20.797 4.535 1.536 1 94 336 LEU B C 1
ATOM 6379 O O . LEU B 1 336 ? -21.719 4.926 2.248 1 94 336 LEU B O 1
ATOM 6383 N N . ALA B 1 337 ? -19.562 4.938 1.726 1 96.62 337 ALA B N 1
ATOM 6384 C CA . ALA B 1 337 ? -19.203 5.867 2.793 1 96.62 337 ALA B CA 1
ATOM 6385 C C . ALA B 1 337 ? -19.656 7.285 2.463 1 96.62 337 ALA B C 1
ATOM 6387 O O . ALA B 1 337 ? -19.969 8.07 3.361 1 96.62 337 ALA B O 1
ATOM 6388 N N . ILE B 1 338 ? -19.75 7.613 1.212 1 97.88 338 ILE B N 1
ATOM 6389 C CA . ILE B 1 338 ? -20 8.977 0.748 1 97.88 338 ILE B CA 1
ATOM 6390 C C . ILE B 1 338 ? -21.344 9.461 1.289 1 97.88 338 ILE B C 1
ATOM 6392 O O . ILE B 1 338 ? -21.406 10.508 1.938 1 97.88 338 ILE B O 1
ATOM 6396 N N . PRO B 1 339 ? -22.375 8.719 1.159 1 96.56 339 PRO B N 1
ATOM 6397 C CA . PRO B 1 339 ? -23.641 9.219 1.724 1 96.56 339 PRO B CA 1
ATOM 6398 C C . PRO B 1 339 ? -23.719 9.055 3.24 1 96.56 339 PRO B C 1
ATOM 6400 O O . PRO B 1 339 ? -24.359 9.852 3.924 1 96.56 339 PRO B O 1
ATOM 6403 N N . GLN B 1 340 ? -23.031 8.133 3.795 1 95.81 340 GLN B N 1
ATOM 6404 C CA . GLN B 1 340 ? -23.125 7.805 5.215 1 95.81 340 GLN B CA 1
ATOM 6405 C C . GLN B 1 340 ? -22.484 8.883 6.074 1 95.81 340 GLN B C 1
ATOM 6407 O O . GLN B 1 340 ? -22.844 9.062 7.238 1 95.81 340 GLN B O 1
ATOM 6412 N N . HIS B 1 341 ? -21.531 9.617 5.504 1 96.38 341 HIS B N 1
ATOM 6413 C CA . HIS B 1 341 ? -20.812 10.547 6.371 1 96.38 341 HIS B CA 1
ATOM 6414 C C . HIS B 1 341 ? -21.703 11.711 6.789 1 96.38 341 HIS B C 1
ATOM 6416 O O . HIS B 1 341 ? -21.438 12.375 7.793 1 96.38 341 HIS B O 1
ATOM 6422 N N . HIS B 1 342 ? -22.781 11.945 6.059 1 95.94 342 HIS B N 1
ATOM 6423 C CA . HIS B 1 342 ? -23.766 12.945 6.441 1 95.94 342 HIS B CA 1
ATOM 6424 C C . HIS B 1 342 ? -24.969 12.312 7.129 1 95.94 342 HIS B C 1
ATOM 6426 O O . HIS B 1 342 ? -25.719 12.984 7.828 1 95.94 342 HIS B O 1
ATOM 6432 N N . GLY B 1 343 ? -25.156 10.977 6.852 1 96.5 343 GLY B N 1
ATOM 6433 C CA . GLY B 1 343 ? -26.344 10.328 7.359 1 96.5 343 GLY B CA 1
ATOM 6434 C C . GLY B 1 343 ? -27.641 11.008 6.934 1 96.5 343 GLY B C 1
ATOM 6435 O O . GLY B 1 343 ? -27.828 11.297 5.75 1 96.5 343 GLY B O 1
ATOM 6436 N N . THR B 1 344 ? -28.531 11.203 7.969 1 96.88 344 THR B N 1
ATOM 6437 C CA . THR B 1 344 ? -29.797 11.875 7.723 1 96.88 344 THR B CA 1
ATOM 6438 C C . THR B 1 344 ? -29.859 13.203 8.469 1 96.88 344 THR B C 1
ATOM 6440 O O . THR B 1 344 ? -30.922 13.602 8.96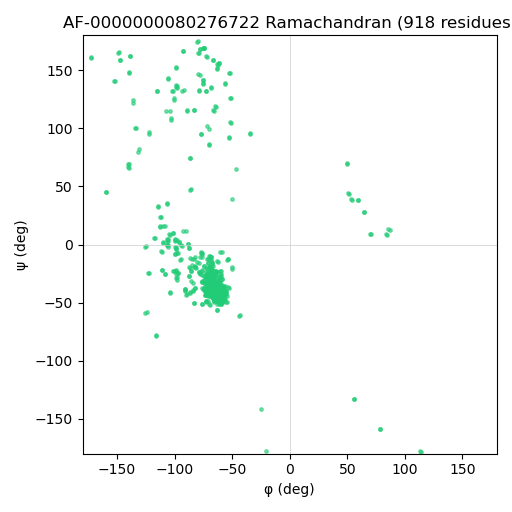1 1 96.88 344 THR B O 1
ATOM 6443 N N . ARG B 1 345 ? -28.75 13.828 8.609 1 96 345 ARG B N 1
ATOM 6444 C CA . ARG B 1 345 ? -28.688 15.086 9.336 1 96 345 ARG B CA 1
ATOM 6445 C C . ARG B 1 345 ? -29.328 16.219 8.539 1 96 345 ARG B C 1
ATOM 6447 O O . ARG B 1 345 ? -29.453 16.125 7.312 1 96 345 ARG B O 1
ATOM 6454 N N . VAL B 1 346 ? -29.656 17.266 9.266 1 95.19 346 VAL B N 1
ATOM 6455 C CA . VAL B 1 346 ? -30.297 18.422 8.656 1 95.19 346 VAL B CA 1
ATOM 6456 C C . VAL B 1 346 ? -29.266 19.5 8.359 1 95.19 346 VAL B C 1
ATOM 6458 O O . VAL B 1 346 ? -28.359 19.75 9.164 1 95.19 346 VAL B O 1
ATOM 6461 N N . GLN B 1 347 ? -29.359 20.047 7.172 1 94.44 347 GLN B N 1
ATOM 6462 C CA . GLN B 1 347 ? -28.609 21.266 6.902 1 94.44 347 GLN B CA 1
ATOM 6463 C C . GLN B 1 347 ? -29.188 22.453 7.68 1 94.44 347 GLN B C 1
ATOM 6465 O O . GLN B 1 347 ? -29.906 23.266 7.121 1 94.44 347 GLN B O 1
ATOM 6470 N N . LYS B 1 348 ? -28.781 22.578 8.766 1 89.88 348 LYS B N 1
ATOM 6471 C CA . LYS B 1 348 ? -29.406 23.469 9.742 1 89.88 348 LYS B CA 1
ATOM 6472 C C . LYS B 1 348 ? -29.344 24.922 9.289 1 89.88 348 LYS B C 1
ATOM 6474 O O . LYS B 1 348 ? -30.328 25.656 9.422 1 89.88 348 LYS B O 1
ATOM 6479 N N . TYR B 1 349 ? -28.219 25.297 8.805 1 87.69 349 TYR B N 1
ATOM 6480 C CA . TYR B 1 349 ? -28.031 26.688 8.398 1 87.69 349 TYR B CA 1
ATOM 6481 C C . TYR B 1 349 ? -29.062 27.094 7.34 1 87.69 349 TYR B C 1
ATOM 6483 O O . TYR B 1 349 ? -29.734 28.109 7.477 1 87.69 349 TYR B O 1
ATOM 6491 N N . PHE B 1 350 ? -29.203 26.344 6.41 1 92.06 350 PHE B N 1
ATOM 6492 C CA . PHE B 1 350 ? -30.078 26.672 5.301 1 92.06 350 PHE B CA 1
ATOM 6493 C C . PHE B 1 350 ? -31.547 26.484 5.703 1 92.06 350 PHE B C 1
ATOM 6495 O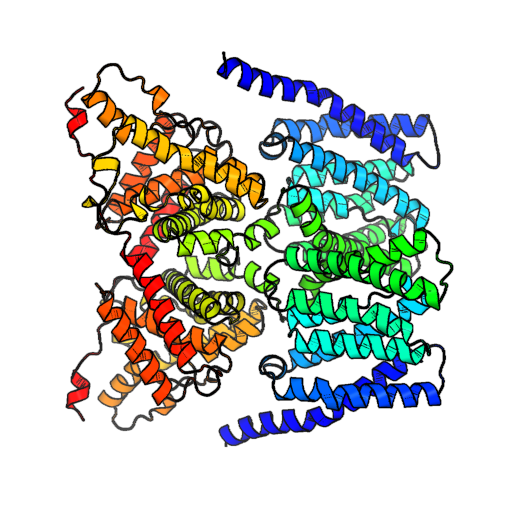 O . PHE B 1 350 ? -32.406 27.203 5.219 1 92.06 350 PHE B O 1
ATOM 6502 N N . TYR B 1 351 ? -31.812 25.547 6.574 1 92.56 351 TYR B N 1
ATOM 6503 C CA . TYR B 1 351 ? -33.156 25.359 7.086 1 92.56 351 TYR B CA 1
ATOM 6504 C C . TYR B 1 351 ? -33.625 26.594 7.863 1 92.56 351 TYR B C 1
ATOM 6506 O O . TYR B 1 351 ? -34.75 27.078 7.664 1 92.56 351 TYR B O 1
ATOM 6514 N N . ILE B 1 352 ? -32.781 27.031 8.695 1 91.25 352 ILE B N 1
ATOM 6515 C CA . ILE B 1 352 ? -33.125 28.188 9.5 1 91.25 352 ILE B CA 1
ATOM 6516 C C . ILE B 1 352 ? -33.312 29.406 8.602 1 91.25 352 ILE B C 1
ATOM 6518 O O . ILE B 1 352 ? -34.25 30.203 8.805 1 91.25 352 ILE B O 1
ATOM 6522 N N . LYS B 1 353 ? -32.406 29.531 7.684 1 90.94 353 LYS B N 1
ATOM 6523 C CA . LYS B 1 353 ? -32.531 30.609 6.711 1 90.94 353 LYS B CA 1
ATOM 6524 C C . LYS B 1 353 ? -33.875 30.516 5.969 1 90.94 353 LYS B C 1
ATOM 6526 O O . LYS B 1 353 ? -34.531 31.531 5.758 1 90.94 353 LYS B O 1
ATOM 6531 N N . ALA B 1 354 ? -34.25 29.391 5.609 1 92.81 354 ALA B N 1
ATOM 6532 C CA . ALA B 1 354 ? -35.531 29.172 4.906 1 92.81 354 ALA B CA 1
ATOM 6533 C C . ALA B 1 354 ? -36.719 29.484 5.809 1 92.81 354 ALA B C 1
ATOM 6535 O O . ALA B 1 354 ? -37.719 30.047 5.352 1 92.81 354 ALA B O 1
ATOM 6536 N N . LEU B 1 355 ? -36.625 29.094 7.008 1 92 355 LEU B N 1
ATOM 6537 C CA . LEU B 1 355 ? -37.688 29.328 7.988 1 92 355 LEU B CA 1
ATOM 6538 C C . LEU B 1 355 ? -37.875 30.828 8.211 1 92 355 LEU B C 1
ATOM 6540 O O . LEU B 1 355 ? -39 31.266 8.469 1 92 355 LEU B O 1
ATOM 6544 N N . SER B 1 356 ? -36.75 31.531 8.18 1 91.62 356 SER B N 1
ATOM 6545 C CA . SER B 1 356 ? -36.844 32.969 8.352 1 91.62 356 SER B CA 1
ATOM 6546 C C . SER B 1 356 ? -37.562 33.625 7.18 1 91.62 356 SER B C 1
ATOM 6548 O O . SER B 1 356 ? -38.219 34.688 7.34 1 91.62 356 SER B O 1
ATOM 6550 N N . GLU B 1 357 ? -37.5 33.031 6.062 1 90.75 357 GLU B N 1
ATOM 6551 C CA . GLU B 1 357 ? -38.125 33.562 4.859 1 90.75 357 GLU B CA 1
ATOM 6552 C C . GLU B 1 357 ? -39.562 33.031 4.73 1 90.75 357 GLU B C 1
ATOM 6554 O O . GLU B 1 357 ? -40.438 33.75 4.238 1 90.75 357 GLU B O 1
ATOM 6559 N N . ASN B 1 358 ? -39.688 31.766 5 1 89.81 358 ASN B N 1
ATOM 6560 C CA . ASN B 1 358 ? -40.969 31.094 4.938 1 89.81 358 ASN B CA 1
ATOM 6561 C C . ASN B 1 358 ? -41.188 30.172 6.141 1 89.81 358 ASN B C 1
ATOM 6563 O O . ASN B 1 358 ? -40.469 29.203 6.32 1 89.81 358 ASN B O 1
ATOM 6567 N N . SER B 1 359 ? -42.25 30.438 6.852 1 88.69 359 SER B N 1
ATOM 6568 C CA . SER B 1 359 ? -42.5 29.703 8.094 1 88.69 359 SER B CA 1
ATOM 6569 C C . SER B 1 359 ? -43.031 28.297 7.812 1 88.69 359 SER B C 1
ATOM 6571 O O . SER B 1 359 ? -43.031 27.438 8.695 1 88.69 359 SER B O 1
ATOM 6573 N N . ASN B 1 360 ? -43.375 28 6.652 1 90.31 360 ASN B N 1
ATOM 6574 C CA . ASN B 1 360 ? -44 26.719 6.348 1 90.31 360 ASN B CA 1
ATOM 6575 C C . ASN B 1 360 ? -43.031 25.797 5.621 1 90.31 360 ASN B C 1
ATOM 6577 O O . ASN B 1 360 ? -43.438 24.953 4.832 1 90.31 360 ASN B O 1
ATOM 6581 N N . VAL B 1 361 ? -41.844 25.828 5.93 1 91.81 361 VAL B N 1
ATOM 6582 C CA . VAL B 1 361 ? -40.875 24.969 5.262 1 91.81 361 VAL B CA 1
ATOM 6583 C C . VAL B 1 361 ? -40.688 23.672 6.051 1 91.81 361 VAL B C 1
ATOM 6585 O O . VAL B 1 361 ? -40.656 23.688 7.285 1 91.81 361 VAL B O 1
ATOM 6588 N N . SER B 1 362 ? -40.719 22.547 5.434 1 93.62 362 SER B N 1
ATOM 6589 C CA . SER B 1 362 ? -40.562 21.234 6.066 1 93.62 362 SER B CA 1
ATOM 6590 C C . SER B 1 362 ? -39.094 20.938 6.344 1 93.62 362 SER B C 1
ATOM 6592 O O . SER B 1 362 ? -38.219 21.125 5.473 1 93.62 362 SER B O 1
ATOM 6594 N N . ILE B 1 363 ? -38.75 20.5 7.512 1 92.88 363 ILE B N 1
ATOM 6595 C CA . ILE B 1 363 ? -37.406 20.172 7.93 1 92.88 363 ILE B CA 1
ATOM 6596 C C . ILE B 1 363 ? -36.844 19.031 7.078 1 92.88 363 ILE B C 1
ATOM 6598 O O . ILE B 1 363 ? -35.656 18.969 6.797 1 92.88 363 ILE B O 1
ATOM 6602 N N . ASP B 1 364 ? -37.75 18.156 6.559 1 93.38 364 ASP B N 1
ATOM 6603 C CA . ASP B 1 364 ? -37.344 16.953 5.816 1 93.38 364 ASP B CA 1
ATOM 6604 C C . ASP B 1 364 ? -36.75 17.328 4.465 1 93.38 364 ASP B C 1
ATOM 6606 O O . ASP B 1 364 ? -35.938 16.578 3.922 1 93.38 364 ASP B O 1
ATOM 6610 N N . GLU B 1 365 ? -37.094 18.484 3.955 1 93 365 GLU B N 1
ATOM 6611 C CA . GLU B 1 365 ? -36.531 18.938 2.682 1 93 365 GLU B CA 1
ATOM 6612 C C . GLU B 1 365 ? -35.062 19.312 2.82 1 93 365 GLU B C 1
ATOM 6614 O O . GLU B 1 365 ? -34.344 19.375 1.825 1 93 365 GLU B O 1
ATOM 6619 N N . TYR B 1 366 ? -34.656 19.484 4.027 1 95.31 366 TYR B N 1
ATOM 6620 C CA . TYR B 1 366 ? -33.312 19.938 4.281 1 95.31 366 TYR B CA 1
ATOM 6621 C C . TYR B 1 366 ? -32.5 18.828 4.949 1 95.31 366 TYR B C 1
ATOM 6623 O O . TYR B 1 366 ? -31.422 19.094 5.516 1 95.31 366 TYR B O 1
ATOM 6631 N N . ARG B 1 367 ? -33.031 17.625 4.879 1 95.69 367 ARG B N 1
ATOM 6632 C CA . ARG B 1 367 ? -32.344 16.453 5.426 1 95.69 367 ARG B CA 1
ATOM 6633 C C . ARG B 1 367 ? -31.609 15.68 4.332 1 95.69 367 ARG B C 1
ATOM 6635 O O . ARG B 1 367 ? -32.125 15.508 3.232 1 95.69 367 ARG B O 1
ATOM 6642 N N . TYR B 1 368 ? -30.375 15.25 4.652 1 96.06 368 TYR B N 1
ATOM 6643 C CA . TYR B 1 368 ? -29.672 14.359 3.734 1 96.06 368 TYR B CA 1
ATOM 6644 C C . TYR B 1 368 ? -30.422 13.039 3.588 1 96.06 368 TYR B C 1
ATOM 6646 O O . TYR B 1 368 ? -31.109 12.602 4.516 1 96.06 368 TYR B O 1
ATOM 6654 N N . SER B 1 369 ? -30.25 12.352 2.51 1 93.75 369 SER B N 1
ATOM 6655 C CA . SER B 1 369 ? -31.016 11.148 2.191 1 93.75 369 SER B CA 1
ATOM 6656 C C . SER B 1 369 ? -30.453 9.938 2.939 1 93.75 369 SER B C 1
ATOM 6658 O O . SER B 1 369 ? -31.172 8.961 3.164 1 93.75 369 SER B O 1
ATOM 6660 N N . GLY B 1 370 ? -29.281 10.086 3.455 1 92.94 370 GLY B N 1
ATOM 6661 C CA . GLY B 1 370 ? -28.656 8.953 4.121 1 92.94 370 GLY B CA 1
ATOM 6662 C C . GLY B 1 370 ? -28.062 7.945 3.154 1 92.94 370 GLY B C 1
ATOM 6663 O O . GLY B 1 370 ? -27.703 8.289 2.033 1 92.94 370 GLY B O 1
ATOM 6664 N N . PRO B 1 371 ? -27.875 6.68 3.686 1 93.81 371 PRO B N 1
ATOM 6665 C CA . PRO B 1 371 ? -28.25 6.121 4.984 1 93.81 371 PRO B CA 1
ATOM 6666 C C . PRO B 1 371 ? -27.359 6.605 6.121 1 93.81 371 PRO B C 1
ATOM 6668 O O . PRO B 1 371 ? -26.328 7.246 5.871 1 93.81 371 PRO B O 1
ATOM 6671 N N . LYS B 1 372 ? -27.797 6.309 7.367 1 95.5 372 LYS B N 1
ATOM 6672 C CA . LYS B 1 372 ? -26.984 6.531 8.555 1 95.5 372 LYS B CA 1
ATOM 6673 C C . LYS B 1 372 ? -25.766 5.613 8.555 1 95.5 372 LYS B C 1
ATOM 6675 O O . LYS B 1 372 ? -25.734 4.613 7.832 1 95.5 372 LYS B O 1
ATOM 6680 N N . PRO B 1 373 ? -24.766 5.977 9.289 1 95.5 373 PRO B N 1
ATOM 6681 C CA . PRO B 1 373 ? -23.594 5.098 9.391 1 95.5 373 PRO B CA 1
ATOM 6682 C C . PRO B 1 373 ? -23.953 3.697 9.883 1 95.5 373 PRO B C 1
ATOM 6684 O O . PRO B 1 373 ? -24.719 3.551 10.836 1 95.5 373 PRO B O 1
ATOM 6687 N N . LYS B 1 374 ? -23.344 2.715 9.266 1 91.5 374 LYS B N 1
ATOM 6688 C CA . LYS B 1 374 ? -23.75 1.337 9.531 1 91.5 374 LYS B CA 1
ATOM 6689 C C . LYS B 1 374 ? -22.609 0.536 10.148 1 91.5 374 LYS B C 1
ATOM 6691 O O . LYS B 1 374 ? -22.703 -0.685 10.297 1 91.5 374 LYS B O 1
ATOM 6696 N N . SER B 1 375 ? -21.516 1.151 10.461 1 92.75 375 SER B N 1
ATOM 6697 C CA . SER B 1 375 ? -20.359 0.502 11.078 1 92.75 375 SER B CA 1
ATOM 6698 C C . SER B 1 375 ? -19.594 1.47 11.977 1 92.75 375 SER B C 1
ATOM 6700 O O . SER B 1 375 ? -19.812 2.682 11.914 1 92.75 375 SER B O 1
ATOM 6702 N N . LYS B 1 376 ? -18.766 0.939 12.773 1 94.88 376 LYS B N 1
ATOM 6703 C CA . LYS B 1 376 ? -17.922 1.776 13.633 1 94.88 376 LYS B CA 1
ATOM 6704 C C . LYS B 1 376 ? -17.094 2.746 12.812 1 94.88 376 LYS B C 1
ATOM 6706 O O . LYS B 1 376 ? -16.938 3.914 13.18 1 94.88 376 LYS B O 1
ATOM 6711 N N . GLU B 1 377 ? -16.594 2.25 11.695 1 96 377 GLU B N 1
ATOM 6712 C CA . GLU B 1 377 ? -15.742 3.049 10.82 1 96 377 GLU B CA 1
ATOM 6713 C C . GLU B 1 377 ? -16.5 4.254 10.266 1 96 377 GLU B C 1
ATOM 6715 O O . GLU B 1 377 ? -15.977 5.371 10.258 1 96 377 GLU B O 1
ATOM 6720 N N . MET B 1 378 ? -17.734 4.059 9.875 1 96.62 378 MET B N 1
ATOM 6721 C CA . MET B 1 378 ? -18.516 5.141 9.297 1 96.62 378 MET B CA 1
ATOM 6722 C C . MET B 1 378 ? -18.953 6.133 10.375 1 96.62 378 MET B C 1
ATOM 6724 O O . MET B 1 378 ? -19.062 7.328 10.109 1 96.62 378 MET B O 1
ATOM 6728 N N . GLY B 1 379 ? -19.203 5.598 11.578 1 97.62 379 GLY B N 1
ATOM 6729 C CA . GLY B 1 379 ? -19.469 6.492 12.688 1 97.62 379 GLY B CA 1
ATOM 6730 C C . GLY B 1 379 ? -18.297 7.418 13 1 97.62 379 GLY B C 1
ATOM 6731 O O . GLY B 1 379 ? -18.5 8.617 13.211 1 97.62 379 GLY B O 1
ATOM 6732 N N . ILE B 1 380 ? -17.109 6.867 13 1 98.25 380 ILE B N 1
ATOM 6733 C CA . ILE B 1 380 ? -15.898 7.637 13.242 1 98.25 380 ILE B CA 1
ATOM 6734 C C . ILE B 1 380 ? -15.734 8.695 12.148 1 98.25 380 ILE B C 1
ATOM 6736 O O . ILE B 1 380 ? -15.367 9.836 12.438 1 98.25 380 ILE B O 1
ATOM 6740 N N . LEU B 1 381 ? -16 8.297 10.922 1 98.38 381 LEU B N 1
ATOM 6741 C CA . LEU B 1 381 ? -15.898 9.211 9.797 1 98.38 381 LEU B CA 1
ATOM 6742 C C . LEU B 1 381 ? -16.828 10.406 9.969 1 98.38 381 LEU B C 1
ATOM 6744 O O . LEU B 1 381 ? -16.422 11.555 9.773 1 98.38 381 LEU B O 1
ATOM 6748 N N . MET B 1 382 ? -18.047 10.164 10.328 1 98.25 382 MET B N 1
ATOM 6749 C CA . MET B 1 382 ? -19.031 11.227 10.555 1 98.25 382 MET B CA 1
ATOM 6750 C C . MET B 1 382 ? -18.578 12.164 11.664 1 98.25 382 MET B C 1
ATOM 6752 O O . MET B 1 382 ? -18.609 13.383 11.508 1 98.25 382 MET B O 1
ATOM 6756 N N . LEU B 1 383 ? -18.094 11.609 12.75 1 98.06 383 LEU B N 1
ATOM 6757 C CA . LEU B 1 383 ? -17.625 12.391 13.891 1 98.06 383 LEU B CA 1
ATOM 6758 C C . LEU B 1 383 ? -16.438 13.273 13.492 1 98.06 383 LEU B C 1
ATOM 6760 O O . LEU B 1 383 ? -16.422 14.461 13.82 1 98.06 383 LEU B O 1
ATOM 6764 N N . ALA B 1 384 ? -15.492 12.656 12.828 1 98 384 ALA B N 1
ATOM 6765 C CA . ALA B 1 384 ? -14.281 13.367 12.445 1 98 384 ALA B CA 1
ATOM 6766 C C . ALA B 1 384 ? -14.594 14.516 11.492 1 98 384 ALA B C 1
ATOM 6768 O O . ALA B 1 384 ? -14 15.594 11.586 1 98 384 ALA B O 1
ATOM 6769 N N . ASP B 1 385 ? -15.508 14.266 10.594 1 97.5 385 ASP B N 1
ATOM 6770 C CA . ASP B 1 385 ? -15.898 15.273 9.609 1 97.5 385 ASP B CA 1
ATOM 6771 C C . ASP B 1 385 ? -16.484 16.5 10.289 1 97.5 385 ASP B C 1
ATOM 6773 O O . ASP B 1 385 ? -16.094 17.641 9.984 1 97.5 385 ASP B O 1
ATOM 6777 N N . ILE B 1 386 ? -17.359 16.328 11.227 1 96.44 386 ILE B N 1
ATOM 6778 C CA . ILE B 1 386 ? -18.062 17.422 11.898 1 96.44 386 ILE B CA 1
ATOM 6779 C C . ILE B 1 386 ? -17.094 18.156 12.828 1 96.44 386 ILE B C 1
ATOM 6781 O O . ILE B 1 386 ? -17.078 19.391 12.859 1 96.44 386 ILE B O 1
ATOM 6785 N N . VAL B 1 387 ? -16.297 17.406 13.531 1 95.5 387 VAL B N 1
ATOM 6786 C CA . VAL B 1 387 ? -15.375 18 14.492 1 95.5 387 VAL B CA 1
ATOM 6787 C C . VAL B 1 387 ? -14.359 18.859 13.75 1 95.5 387 VAL B C 1
ATOM 6789 O O . VAL B 1 387 ? -14.062 19.984 14.18 1 95.5 387 VAL B O 1
ATOM 6792 N N . GLU B 1 388 ? -13.836 18.312 12.68 1 93 388 GLU B N 1
ATOM 6793 C CA . GLU B 1 388 ? -12.859 19.062 11.898 1 93 388 GLU B CA 1
ATOM 6794 C C . GLU B 1 388 ? -13.484 20.328 11.32 1 93 388 GLU B C 1
ATOM 6796 O O . GLU B 1 388 ? -12.883 21.406 11.391 1 93 388 GLU B O 1
ATOM 6801 N N . ALA B 1 389 ? -14.672 20.266 10.797 1 90.06 389 ALA B N 1
ATOM 6802 C CA . ALA B 1 389 ? -15.352 21.406 10.195 1 90.06 389 ALA B CA 1
ATOM 6803 C C . ALA B 1 389 ? -15.68 22.469 11.234 1 90.06 389 ALA B C 1
ATOM 6805 O O . ALA B 1 389 ? -15.531 23.656 10.984 1 90.06 389 ALA B O 1
ATOM 6806 N N . THR B 1 390 ? -16.109 22.047 12.359 1 89 390 THR B N 1
ATOM 6807 C CA . THR B 1 390 ? -16.484 22.953 13.43 1 89 390 THR B CA 1
ATOM 6808 C C . THR B 1 390 ? -15.258 23.641 14.023 1 89 390 THR B C 1
ATOM 6810 O O . THR B 1 390 ? -15.305 24.828 14.359 1 89 390 THR B O 1
ATOM 6813 N N . SER B 1 391 ? -14.188 22.891 14.141 1 85.19 391 SER B N 1
ATOM 6814 C CA . SER B 1 391 ? -12.953 23.438 14.703 1 85.19 391 SER B CA 1
ATOM 6815 C C . SER B 1 391 ? -12.32 24.453 13.766 1 85.19 391 SER B C 1
ATOM 6817 O O . SER B 1 391 ? -11.719 25.422 14.219 1 85.19 391 SER B O 1
ATOM 6819 N N . ARG B 1 392 ? -12.398 24.297 12.617 1 77.69 392 ARG B N 1
ATOM 6820 C CA . ARG B 1 392 ? -11.812 25.188 11.625 1 77.69 392 ARG B CA 1
ATOM 6821 C C . ARG B 1 392 ? -12.547 26.531 11.586 1 77.69 392 ARG B C 1
ATOM 6823 O O . ARG B 1 392 ? -11.953 27.562 11.25 1 77.69 392 ARG B O 1
ATOM 6830 N N . SER B 1 393 ? -13.711 26.406 11.859 1 73.25 393 SER B N 1
ATOM 6831 C CA . SER B 1 393 ? -14.523 27.625 11.836 1 73.25 393 SER B CA 1
ATOM 6832 C C . SER B 1 393 ? -14.18 28.547 13 1 73.25 393 SER B C 1
ATOM 6834 O O . SER B 1 393 ? -14.477 29.75 12.961 1 73.25 393 SER B O 1
ATOM 6836 N N . LYS B 1 394 ? -13.438 27.969 13.914 1 70.94 394 LYS B N 1
ATOM 6837 C CA . LYS B 1 394 ? -13.055 28.766 15.078 1 70.94 394 LYS B CA 1
ATOM 6838 C C . LYS B 1 394 ? -11.609 29.234 14.977 1 70.94 394 LYS B C 1
ATOM 6840 O O . LYS B 1 394 ? -10.719 28.453 14.602 1 70.94 394 LYS B O 1
ATOM 6845 N N . ASN B 1 395 ? -11.203 30.469 14.75 1 59.78 395 ASN B N 1
ATOM 6846 C CA . ASN B 1 395 ? -9.891 31.047 14.5 1 59.78 395 ASN B CA 1
ATOM 6847 C C . ASN B 1 395 ? -8.836 30.484 15.445 1 59.78 395 ASN B C 1
ATOM 6849 O O . ASN B 1 395 ? -7.73 30.125 15.023 1 59.78 395 ASN B O 1
ATOM 6853 N N . GLN B 1 396 ? -8.984 30.688 16.766 1 65.56 396 GLN B N 1
ATOM 6854 C CA . GLN B 1 396 ? -8.039 30.203 17.766 1 65.56 396 GLN B CA 1
ATOM 6855 C C . GLN B 1 396 ? -8.719 29.297 18.781 1 65.56 396 GLN B C 1
ATOM 6857 O O . GLN B 1 396 ? -9.508 29.75 19.609 1 65.56 396 GLN B O 1
ATOM 6862 N N . ILE B 1 397 ? -8.516 27.984 18.406 1 73.81 397 ILE B N 1
ATOM 6863 C CA . ILE B 1 397 ? -9.211 27.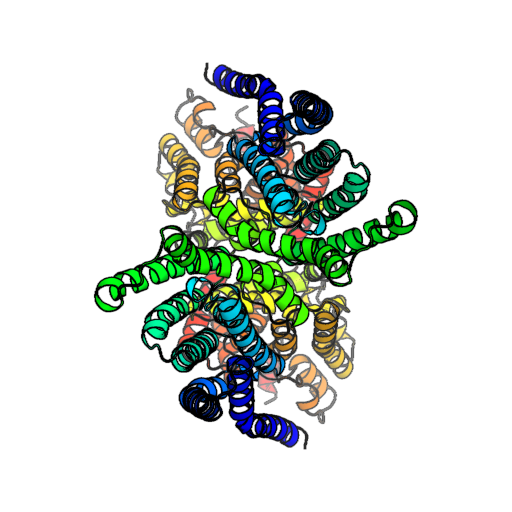078 19.328 1 73.81 397 ILE B CA 1
ATOM 6864 C C . ILE B 1 397 ? -8.219 26.5 20.328 1 73.81 397 ILE B C 1
ATOM 6866 O O . ILE B 1 397 ? -7.145 26.016 19.938 1 73.81 397 ILE B O 1
ATOM 6870 N N . SER B 1 398 ? -8.492 26.641 21.578 1 80.81 398 SER B N 1
ATOM 6871 C CA . SER B 1 398 ? -7.746 26.016 22.656 1 80.81 398 SER B CA 1
ATOM 6872 C C . SER B 1 398 ? -8.125 24.547 22.812 1 80.81 398 SER B C 1
ATOM 6874 O O . SER B 1 398 ? -9.07 24.062 22.172 1 80.81 398 SER B O 1
ATOM 6876 N N . LEU B 1 399 ? -7.379 23.875 23.547 1 85.19 399 LEU B N 1
ATOM 6877 C CA . LEU B 1 399 ? -7.652 22.469 23.828 1 85.19 399 LEU B CA 1
ATOM 6878 C C . LEU B 1 399 ? -8.984 22.312 24.547 1 85.19 399 LEU B C 1
ATOM 6880 O O . LEU B 1 399 ? -9.719 21.344 24.297 1 85.19 399 LEU B O 1
ATOM 6884 N N . GLU B 1 400 ? -9.242 23.203 25.406 1 87.56 400 GLU B N 1
ATOM 6885 C CA . GLU B 1 400 ? -10.5 23.156 26.156 1 87.56 400 GLU B CA 1
ATOM 6886 C C . GLU B 1 400 ? -11.695 23.391 25.234 1 87.56 400 GLU B C 1
ATOM 6888 O O . GLU B 1 400 ? -12.727 22.734 25.375 1 87.56 400 GLU B O 1
ATOM 6893 N N . GLU B 1 401 ? -11.531 24.25 24.375 1 88.88 401 GLU B N 1
ATOM 6894 C CA . GLU B 1 401 ? -12.594 24.516 23.422 1 88.88 401 GLU B CA 1
ATOM 6895 C C . GLU B 1 401 ? -12.82 23.328 22.484 1 88.88 401 GLU B C 1
ATOM 6897 O O . GLU B 1 401 ? -13.953 23.016 22.125 1 88.88 401 GLU B O 1
ATOM 6902 N N . MET B 1 402 ? -11.734 22.734 22.141 1 90.75 402 MET B N 1
ATOM 6903 C CA . MET B 1 402 ? -11.836 21.562 21.281 1 90.75 402 MET B CA 1
ATOM 6904 C C . MET B 1 402 ? -12.594 20.438 21.984 1 90.75 402 MET B C 1
ATOM 6906 O O . MET B 1 402 ? -13.406 19.75 21.375 1 90.75 402 MET B O 1
ATOM 6910 N N . GLU B 1 403 ? -12.297 20.219 23.203 1 92.38 403 GLU B N 1
ATOM 6911 C CA . GLU B 1 403 ? -13 19.219 24 1 92.38 403 GLU B CA 1
ATOM 6912 C C . GLU B 1 403 ? -14.5 19.469 24 1 92.38 403 GLU B C 1
ATOM 6914 O O . GLU B 1 403 ? -15.297 18.547 23.875 1 92.38 403 GLU B O 1
ATOM 6919 N N . LYS B 1 404 ? -14.852 20.672 24.141 1 92.5 404 LYS B N 1
ATOM 6920 C CA . LYS B 1 404 ? -16.266 21.047 24.141 1 92.5 404 LYS B CA 1
ATOM 6921 C C . LYS B 1 404 ? -16.906 20.781 22.781 1 92.5 404 LYS B C 1
ATOM 6923 O O . LYS B 1 404 ? -18.047 20.328 22.703 1 92.5 404 LYS B O 1
ATOM 6928 N N . VAL B 1 405 ? -16.172 21.109 21.766 1 94.12 405 VAL B N 1
ATOM 6929 C CA . VAL B 1 405 ? -16.672 20.875 20.406 1 94.12 405 VAL B CA 1
ATOM 6930 C C . VAL B 1 405 ? -16.938 19.391 20.203 1 94.12 405 VAL B C 1
ATOM 6932 O O . VAL B 1 405 ? -17.984 19.016 19.656 1 94.12 405 VAL B O 1
ATOM 6935 N N . ILE B 1 406 ? -16.031 18.531 20.625 1 95.62 406 ILE B N 1
ATOM 6936 C CA . ILE B 1 406 ? -16.156 17.094 20.438 1 95.62 406 ILE B CA 1
ATOM 6937 C C . ILE B 1 406 ? -17.344 16.562 21.25 1 95.62 406 ILE B C 1
ATOM 6939 O O . ILE B 1 406 ? -18.156 15.789 20.734 1 95.62 406 ILE B O 1
ATOM 6943 N N . GLU B 1 407 ? -17.438 16.984 22.484 1 93.31 407 GLU B N 1
ATOM 6944 C CA . GLU B 1 407 ? -18.531 16.547 23.344 1 93.31 407 GLU B CA 1
ATOM 6945 C C . GLU B 1 407 ? -19.891 16.953 22.781 1 93.31 407 GLU B C 1
ATOM 6947 O O . GLU B 1 407 ? -20.812 16.141 22.766 1 93.31 407 GLU B O 1
ATOM 6952 N N . LYS B 1 408 ? -19.969 18.141 22.406 1 93.81 408 LYS B N 1
ATOM 6953 C CA . LYS B 1 408 ? -21.219 18.641 21.828 1 93.81 408 LYS B CA 1
ATOM 6954 C C . LYS B 1 408 ? -21.609 17.859 20.578 1 93.81 408 LYS B C 1
ATOM 6956 O O . LYS B 1 408 ? -22.781 17.547 20.375 1 93.81 408 LYS B O 1
ATOM 6961 N N . THR B 1 409 ? -20.625 17.594 19.781 1 95.94 409 THR B N 1
ATOM 6962 C CA . THR B 1 409 ? -20.875 16.844 18.547 1 95.94 409 THR B CA 1
ATOM 6963 C C . THR B 1 409 ? -21.422 15.453 18.859 1 95.94 409 THR B C 1
ATOM 6965 O O . THR B 1 409 ? -22.391 15.008 18.234 1 95.94 409 THR B O 1
ATOM 6968 N N . ILE B 1 410 ? -20.828 14.758 19.797 1 94 410 ILE B N 1
ATOM 6969 C CA . ILE B 1 410 ? -21.234 13.406 20.172 1 94 410 ILE B CA 1
ATOM 6970 C C . ILE B 1 410 ? -22.672 13.438 20.688 1 94 410 ILE B C 1
ATOM 6972 O O . ILE B 1 410 ? -23.5 12.602 20.312 1 94 410 ILE B O 1
ATOM 6976 N N . ILE B 1 411 ? -22.969 14.43 21.516 1 91.38 411 ILE B N 1
ATOM 6977 C CA . ILE B 1 411 ? -24.297 14.555 22.094 1 91.38 411 ILE B CA 1
ATOM 6978 C C . ILE B 1 411 ? -25.328 14.836 21 1 91.38 411 ILE B C 1
ATOM 6980 O O . ILE B 1 411 ? -26.391 14.227 20.984 1 91.38 411 ILE B O 1
ATOM 6984 N N . GLU B 1 412 ? -24.969 15.703 20.109 1 93.56 412 GLU B N 1
ATOM 6985 C CA . GLU B 1 412 ? -25.875 16.047 19.016 1 93.56 412 GLU B CA 1
ATOM 6986 C C . GLU B 1 412 ? -26.172 14.836 18.141 1 93.56 412 GLU B C 1
ATOM 6988 O O . GLU B 1 412 ? -27.312 14.594 17.766 1 93.56 412 GLU B O 1
ATOM 6993 N N . LEU B 1 413 ? -25.203 14.078 17.797 1 95.44 413 LEU B N 1
ATOM 6994 C CA . LEU B 1 413 ? -25.359 12.906 16.938 1 95.44 413 LEU B CA 1
ATOM 6995 C C . LEU B 1 413 ? -26.156 11.82 17.641 1 95.44 413 LEU B C 1
ATOM 6997 O O . LEU B 1 413 ? -26.906 11.078 17 1 95.44 413 LEU B O 1
ATOM 7001 N N . PHE B 1 414 ? -25.859 11.703 18.906 1 89.19 414 PHE B N 1
ATOM 7002 C CA . PHE B 1 414 ? -26.625 10.75 19.703 1 89.19 414 PHE B CA 1
ATOM 7003 C C . PHE B 1 414 ? -28.109 11.109 19.719 1 89.19 414 PHE B C 1
ATOM 7005 O O . PHE B 1 414 ? -28.969 10.25 19.516 1 89.19 414 PHE B O 1
ATOM 7012 N N . GLU B 1 415 ? -28.391 12.391 19.938 1 91 415 GLU B N 1
ATOM 7013 C CA . GLU B 1 415 ? -29.766 12.875 19.984 1 91 415 GLU B CA 1
ATOM 7014 C C . GLU B 1 415 ? -30.469 12.695 18.656 1 91 415 GLU B C 1
ATOM 7016 O O . GLU B 1 415 ? -31.672 12.445 18.609 1 91 415 GLU B O 1
ATOM 7021 N N . GLU B 1 416 ? -29.719 12.766 17.625 1 94.25 416 GLU B N 1
ATOM 7022 C CA . GLU B 1 416 ? -30.281 12.641 16.281 1 94.25 416 GLU B CA 1
ATOM 7023 C C . GLU B 1 416 ? -30.344 11.18 15.844 1 94.25 416 GLU B C 1
ATOM 7025 O O . GLU B 1 416 ? -30.781 10.883 14.734 1 94.25 416 GLU B O 1
ATOM 7030 N N . ASN B 1 417 ? -29.828 10.281 16.703 1 93.56 417 ASN B N 1
ATOM 7031 C CA . ASN B 1 417 ? -29.844 8.836 16.453 1 93.56 417 ASN B CA 1
ATOM 7032 C C . ASN B 1 417 ? -29 8.461 15.234 1 93.56 417 ASN B C 1
ATOM 7034 O O . ASN B 1 417 ? -29.375 7.551 14.484 1 93.56 417 ASN B O 1
ATOM 7038 N N . GLN B 1 418 ? -28 9.242 14.945 1 96.12 418 GLN B N 1
ATOM 7039 C CA . GLN B 1 418 ? -27.172 8.992 13.773 1 96.12 418 GLN B CA 1
ATOM 7040 C C . GLN B 1 418 ? -26.203 7.824 14.023 1 96.12 418 GLN B C 1
ATOM 7042 O O . GLN B 1 418 ? -25.812 7.129 13.086 1 96.12 418 GLN B O 1
ATOM 7047 N N . LEU B 1 419 ? -25.891 7.5 15.297 1 94.88 419 LEU B N 1
ATOM 7048 C CA . LEU B 1 419 ? -24.844 6.543 15.609 1 94.88 419 LEU B CA 1
ATOM 7049 C C . LEU B 1 419 ? -25.438 5.207 16.047 1 94.88 419 LEU B C 1
ATOM 7051 O O . LEU B 1 419 ? -24.703 4.281 16.391 1 94.88 419 LEU B O 1
ATOM 7055 N N . ASP B 1 420 ? -26.719 5.012 15.922 1 90.5 420 ASP B N 1
ATOM 7056 C CA . ASP B 1 420 ? -27.438 3.865 16.469 1 90.5 420 ASP B CA 1
ATOM 7057 C C . ASP B 1 420 ? -27.016 2.572 15.773 1 90.5 420 ASP B C 1
ATOM 7059 O O . ASP B 1 420 ? -26.969 1.513 16.406 1 90.5 420 ASP B O 1
ATOM 7063 N N . GLU B 1 421 ? -26.719 2.629 14.578 1 89.12 421 GLU B N 1
ATOM 7064 C CA . GLU B 1 421 ? -26.469 1.421 13.797 1 89.12 421 GLU B CA 1
ATOM 7065 C C . GLU B 1 421 ? -24.984 1.186 13.609 1 89.12 421 GLU B C 1
ATOM 7067 O O . GLU B 1 421 ? -24.578 0.317 12.836 1 89.12 421 GLU B O 1
ATOM 7072 N N . THR B 1 422 ? -24.156 1.923 14.297 1 92.56 422 THR B N 1
ATOM 7073 C CA . THR B 1 422 ? -22.719 1.845 14.07 1 92.56 422 THR B CA 1
ATOM 7074 C C . THR B 1 422 ? -22.094 0.746 14.93 1 92.56 422 THR B C 1
ATOM 7076 O O . THR B 1 422 ? -21.016 0.239 14.609 1 92.56 422 THR B O 1
ATOM 7079 N N . GLY B 1 423 ? -22.703 0.412 16.078 1 90.5 423 GLY B N 1
ATOM 7080 C CA . GLY B 1 423 ? -22.141 -0.53 17.031 1 90.5 423 GLY B CA 1
ATOM 7081 C C . GLY B 1 423 ? -21.141 0.112 17.984 1 90.5 423 GLY B C 1
ATOM 7082 O O . GLY B 1 423 ? -20.547 -0.571 18.812 1 90.5 423 GLY B O 1
ATOM 7083 N N . LEU B 1 424 ? -21.016 1.406 18 1 94 424 LEU B N 1
ATOM 7084 C CA . LEU B 1 424 ? -20.125 2.109 18.891 1 94 424 LEU B CA 1
ATOM 7085 C C . LEU B 1 424 ? -20.656 2.105 20.328 1 94 424 LEU B C 1
ATOM 7087 O O . LEU B 1 424 ? -21.859 2.346 20.531 1 94 424 LEU B O 1
ATOM 7091 N N . THR B 1 425 ? -19.797 1.783 21.234 1 92.69 425 THR B N 1
ATOM 7092 C CA . THR B 1 425 ? -20.141 1.835 22.656 1 92.69 425 THR B CA 1
ATOM 7093 C C . THR B 1 425 ? -19.766 3.186 23.25 1 92.69 425 THR B C 1
ATOM 7095 O O . THR B 1 425 ? -19.016 3.955 22.641 1 92.69 425 THR B O 1
ATOM 7098 N N . LEU B 1 426 ? -20.266 3.461 24.422 1 90.06 426 LEU B N 1
ATOM 7099 C CA . LEU B 1 426 ? -19.922 4.699 25.125 1 90.06 426 LEU B CA 1
ATOM 7100 C C . LEU B 1 426 ? -18.438 4.746 25.453 1 90.06 426 LEU B C 1
ATOM 7102 O O . LEU B 1 426 ? -17.812 5.809 25.391 1 90.06 426 LEU B O 1
ATOM 7106 N N . ALA B 1 427 ? -17.969 3.625 25.828 1 91.88 427 ALA B N 1
ATOM 7107 C CA . ALA B 1 427 ? -16.547 3.551 26.125 1 91.88 427 ALA B CA 1
ATOM 7108 C C . ALA B 1 427 ? -15.703 3.861 24.891 1 91.88 427 ALA B C 1
ATOM 7110 O O . ALA B 1 427 ? -14.68 4.539 24.984 1 91.88 427 ALA B O 1
ATOM 7111 N N . GLU B 1 428 ? -16.109 3.363 23.797 1 94.88 428 GLU B N 1
ATOM 7112 C CA . GLU B 1 428 ? -15.406 3.627 22.531 1 94.88 428 GLU B CA 1
ATOM 7113 C C . GLU B 1 428 ? -15.516 5.098 22.141 1 94.88 428 GLU B C 1
ATOM 7115 O O . GLU B 1 428 ? -14.555 5.68 21.625 1 94.88 428 GLU B O 1
ATOM 7120 N N . LEU B 1 429 ? -16.656 5.695 22.406 1 95.06 429 LEU B N 1
ATOM 7121 C CA . LEU B 1 429 ? -16.828 7.113 22.109 1 95.06 429 LEU B CA 1
ATOM 7122 C C . LEU B 1 429 ? -15.891 7.969 22.953 1 95.06 429 LEU B C 1
ATOM 7124 O O . LEU B 1 429 ? -15.344 8.961 22.453 1 95.06 429 LEU B O 1
ATOM 7128 N N . ARG B 1 430 ? -15.719 7.598 24.156 1 93.12 430 ARG B N 1
ATOM 7129 C CA . ARG B 1 430 ? -14.781 8.312 25.016 1 93.12 430 ARG B CA 1
ATOM 7130 C C . ARG B 1 430 ? -13.352 8.18 24.5 1 93.12 430 ARG B C 1
ATOM 7132 O O . ARG B 1 430 ? -12.594 9.148 24.5 1 93.12 430 ARG B O 1
ATOM 7139 N N . THR B 1 431 ? -13.031 6.984 24.094 1 95.62 431 THR B N 1
ATOM 7140 C CA . THR B 1 431 ? -11.711 6.734 23.547 1 95.62 431 THR B CA 1
ATOM 7141 C C . THR B 1 431 ? -11.492 7.547 22.266 1 95.62 431 THR B C 1
ATOM 7143 O O . THR B 1 431 ? -10.398 8.062 22.031 1 95.62 431 THR B O 1
ATOM 7146 N N . ILE B 1 432 ? -12.5 7.617 21.453 1 96.5 432 ILE B N 1
ATOM 7147 C CA . ILE B 1 432 ? -12.445 8.398 20.219 1 96.5 432 ILE B CA 1
ATOM 7148 C C . ILE B 1 432 ? -12.219 9.867 20.547 1 96.5 432 ILE B C 1
ATOM 7150 O O . ILE B 1 432 ? -11.398 10.539 19.906 1 96.5 432 ILE B O 1
ATOM 7154 N N . MET B 1 433 ? -12.93 10.352 21.578 1 94.94 433 MET B N 1
ATOM 7155 C CA . MET B 1 433 ? -12.781 11.742 22.016 1 94.94 433 MET B CA 1
ATOM 7156 C C . MET B 1 433 ? -11.344 12.023 22.438 1 94.94 433 MET B C 1
ATOM 7158 O O . MET B 1 433 ? -10.758 13.031 22.031 1 94.94 433 MET B O 1
ATOM 7162 N N . ASP B 1 434 ? -10.836 11.141 23.188 1 93.69 434 ASP B N 1
ATOM 7163 C CA . ASP B 1 434 ? -9.461 11.289 23.656 1 93.69 434 ASP B CA 1
ATOM 7164 C C . ASP B 1 434 ? -8.484 11.281 22.484 1 93.69 434 ASP B C 1
ATOM 7166 O O . ASP B 1 434 ? -7.508 12.031 22.469 1 93.69 434 ASP B O 1
ATOM 7170 N N . SER B 1 435 ? -8.75 10.445 21.562 1 93.94 435 SER B N 1
ATOM 7171 C CA . SER B 1 435 ? -7.895 10.344 20.391 1 93.94 435 SER B CA 1
ATOM 7172 C C . SER B 1 435 ? -7.914 11.641 19.578 1 93.94 435 SER B C 1
ATOM 7174 O O . SER B 1 435 ? -6.867 12.117 19.141 1 93.94 435 SER B O 1
ATOM 7176 N N . PHE B 1 436 ? -9.102 12.18 19.391 1 95.12 436 PHE B N 1
ATOM 7177 C CA . PHE B 1 436 ? -9.234 13.445 18.672 1 95.12 436 PHE B CA 1
ATOM 7178 C C . PHE B 1 436 ? -8.438 14.547 19.375 1 95.12 436 PHE B C 1
ATOM 7180 O O . PHE B 1 436 ? -7.73 15.312 18.719 1 95.12 436 PHE B O 1
ATOM 7187 N N . LEU B 1 437 ? -8.523 14.586 20.641 1 90.75 437 LEU B N 1
ATOM 7188 C CA . LEU B 1 437 ? -7.848 15.609 21.422 1 90.75 437 LEU B CA 1
ATOM 7189 C C . LEU B 1 437 ? -6.332 15.477 21.297 1 90.75 437 LEU B C 1
ATOM 7191 O O . LEU B 1 437 ? -5.621 16.484 21.203 1 90.75 437 LEU B O 1
ATOM 7195 N N . ASN B 1 438 ? -5.891 14.305 21.312 1 86.44 438 ASN B N 1
ATOM 7196 C CA . ASN B 1 438 ? -4.457 14.055 21.172 1 86.44 438 ASN B CA 1
ATOM 7197 C C . ASN B 1 438 ? -3.928 14.516 19.828 1 86.44 438 ASN B C 1
ATOM 7199 O O . ASN B 1 438 ? -2.842 15.094 19.734 1 86.44 438 ASN B O 1
ATOM 7203 N N . VAL B 1 439 ? -4.656 14.227 18.797 1 84.75 439 VAL B N 1
ATOM 7204 C CA . VAL B 1 439 ? -4.254 14.648 17.469 1 84.75 439 VAL B CA 1
ATOM 7205 C C . VAL B 1 439 ? -4.23 16.172 17.375 1 84.75 439 VAL B C 1
ATOM 7207 O O . VAL B 1 439 ? -3.295 16.766 16.828 1 84.75 439 VAL B O 1
ATOM 7210 N N . PHE B 1 440 ? -5.195 16.766 17.953 1 82.62 440 PHE B N 1
ATOM 7211 C CA . PHE B 1 440 ? -5.293 18.234 17.938 1 82.62 440 PHE B CA 1
ATOM 7212 C C . PHE B 1 440 ? -4.16 18.859 18.734 1 82.62 440 PHE B C 1
ATOM 7214 O O . PHE B 1 440 ? -3.6 19.875 18.344 1 82.62 440 PHE B O 1
ATOM 7221 N N . GLN B 1 441 ? -3.922 18.328 19.844 1 78.12 441 GLN B N 1
ATOM 7222 C CA . GLN B 1 441 ? -2.84 18.828 20.688 1 78.12 441 GLN B CA 1
ATOM 7223 C C . GLN B 1 441 ? -1.506 18.797 19.953 1 78.12 441 GLN B C 1
ATOM 7225 O O . GLN B 1 441 ? -0.701 19.719 20.078 1 78.12 441 GLN B O 1
ATOM 7230 N N . SER B 1 442 ? -1.291 17.828 19.234 1 71.44 442 SER B N 1
ATOM 7231 C CA . SER B 1 442 ? -0.049 17.672 18.484 1 71.44 442 SER B CA 1
ATOM 7232 C C . SER B 1 442 ? 0.051 18.719 17.375 1 71.44 442 SER B C 1
ATOM 7234 O O . SER B 1 442 ? 1.148 19.156 17.016 1 71.44 442 SER B O 1
ATOM 7236 N N . LEU B 1 443 ? -1.03 19.062 16.891 1 65.94 443 LEU B N 1
ATOM 7237 C CA . LEU B 1 443 ? -1.071 20.062 15.828 1 65.94 443 LEU B CA 1
ATOM 7238 C C . LEU B 1 443 ? -0.806 21.453 16.375 1 65.94 443 LEU B C 1
ATOM 7240 O O . LEU B 1 443 ? -0.238 22.312 15.695 1 65.94 443 LEU B O 1
ATOM 7244 N N . LEU B 1 444 ? -1.195 21.688 17.641 1 62.41 444 LEU B N 1
ATOM 7245 C CA . LEU B 1 444 ? -1.05 23 18.281 1 62.41 444 LEU B CA 1
ATOM 7246 C C . LEU B 1 444 ? 0.353 23.172 18.844 1 62.41 444 LEU B C 1
ATOM 7248 O O . LEU B 1 444 ? 0.883 24.281 18.875 1 62.41 444 LEU B O 1
ATOM 7252 N N . THR B 1 445 ? 0.94 22.188 19.672 1 54.56 445 THR B N 1
ATOM 7253 C CA . THR B 1 445 ? 2.229 22.312 20.344 1 54.56 445 THR B CA 1
ATOM 7254 C C . THR B 1 445 ? 3.309 22.75 19.359 1 54.56 445 THR B C 1
ATOM 7256 O O . THR B 1 445 ? 4.348 23.281 19.766 1 54.56 445 THR B O 1
ATOM 7259 N N . ARG B 1 446 ? 3.385 22.719 18.141 1 51.12 446 ARG B N 1
ATOM 7260 C CA . ARG B 1 446 ? 4.418 23.156 17.203 1 51.12 446 ARG B CA 1
ATOM 7261 C C . ARG B 1 446 ? 4.707 24.641 17.359 1 51.12 446 ARG B C 1
ATOM 7263 O O . ARG B 1 446 ? 5.727 25.141 16.875 1 51.12 446 ARG B O 1
ATOM 7270 N N . ARG B 1 447 ? 3.955 25.5 18.203 1 42.84 447 ARG B N 1
ATOM 7271 C CA . ARG B 1 447 ? 4.074 26.953 18.109 1 42.84 447 ARG B CA 1
ATOM 7272 C C . ARG B 1 447 ? 5.121 27.484 19.078 1 42.84 447 ARG B C 1
ATOM 7274 O O . ARG B 1 447 ? 5.254 28.688 19.266 1 42.84 447 ARG B O 1
ATOM 7281 N N . ILE B 1 448 ? 5.945 26.578 19.688 1 40.31 448 ILE B N 1
ATOM 7282 C CA . ILE B 1 448 ? 6.883 27.297 20.531 1 40.31 448 ILE B CA 1
ATOM 7283 C C . ILE B 1 448 ? 8.062 27.797 19.703 1 40.31 448 ILE B C 1
ATOM 7285 O O . ILE B 1 448 ? 8.688 27.016 18.984 1 40.31 448 ILE B O 1
ATOM 7289 N N . GLU B 1 449 ? 8.312 29.016 19.531 1 39.97 449 GLU B N 1
ATOM 7290 C CA . GLU B 1 449 ? 9.281 29.828 18.781 1 39.97 449 GLU B CA 1
ATOM 7291 C C . GLU B 1 449 ? 10.711 29.375 19.078 1 39.97 449 GLU B C 1
ATOM 7293 O O . GLU B 1 449 ? 11.094 29.188 20.234 1 39.97 449 GLU B O 1
ATOM 7298 N N . TYR B 1 450 ? 11.352 28.719 18.25 1 37.56 450 TYR B N 1
ATOM 7299 C CA . TYR B 1 450 ? 12.805 28.609 18.406 1 37.56 450 TYR B CA 1
ATOM 7300 C C . TYR B 1 450 ? 13.438 29.984 18.594 1 37.56 450 TYR B C 1
ATOM 7302 O O . TYR B 1 450 ? 13.023 30.953 17.953 1 37.56 450 TYR B O 1
ATOM 7310 N N . PRO B 1 451 ? 14.188 30.234 19.578 1 31.92 451 PRO B N 1
ATOM 7311 C CA . PRO B 1 451 ? 14.859 31.531 19.641 1 31.92 451 PRO B CA 1
ATOM 7312 C C . PRO B 1 451 ? 15.648 31.859 18.375 1 31.92 451 PRO B C 1
ATOM 7314 O O . PRO B 1 451 ? 16.312 30.984 17.812 1 31.92 451 PRO B O 1
ATOM 7317 N N . THR B 1 452 ? 15.055 32.5 17.469 1 31.91 452 THR B N 1
ATOM 7318 C CA . THR B 1 452 ? 15.82 33.031 16.359 1 31.91 452 THR B CA 1
ATOM 7319 C C . THR B 1 452 ? 17.203 33.469 16.812 1 31.91 452 THR B C 1
ATOM 7321 O O . THR B 1 452 ? 17.344 34.25 17.766 1 31.91 452 THR B O 1
ATOM 7324 N N . ILE B 1 453 ? 18.172 32.688 16.672 1 32.19 453 ILE B N 1
ATOM 7325 C CA . ILE B 1 453 ? 19.5 33.281 16.766 1 32.19 453 ILE B CA 1
ATOM 7326 C C . ILE B 1 453 ? 19.547 34.562 15.922 1 32.19 453 ILE B C 1
ATOM 7328 O O . ILE B 1 453 ? 19.422 34.5 14.695 1 32.19 453 ILE B O 1
ATOM 7332 N N . ASN B 1 454 ? 18.922 35.625 16.078 1 30.58 454 ASN B N 1
ATOM 7333 C CA . ASN B 1 454 ? 19.062 36.938 15.5 1 30.58 454 ASN B CA 1
ATOM 7334 C C . ASN B 1 454 ? 20.453 37.156 14.922 1 30.58 454 ASN B C 1
ATOM 7336 O O . ASN B 1 454 ? 21.391 36.406 15.242 1 30.58 454 ASN B O 1
ATOM 7340 N N . GLU B 1 455 ? 20.797 38.531 14.32 1 33.5 455 GLU B N 1
ATOM 7341 C CA . GLU B 1 455 ? 21.672 39.469 13.664 1 33.5 455 GLU B CA 1
ATOM 7342 C C . GLU B 1 455 ? 23 39.625 14.406 1 33.5 455 GLU B C 1
ATOM 7344 O O . GLU B 1 455 ? 23.875 40.375 13.992 1 33.5 455 GLU B O 1
ATOM 7349 N N . GLU B 1 456 ? 23.094 39.188 15.508 1 31.22 456 GLU B N 1
ATOM 7350 C CA . GLU B 1 456 ? 24.281 39.688 16.188 1 31.22 456 GLU B CA 1
ATOM 7351 C C . GLU B 1 456 ? 25.562 39.094 15.594 1 31.22 456 GLU B C 1
ATOM 7353 O O . GLU B 1 456 ? 26.656 39.562 15.914 1 31.22 456 GLU B O 1
ATOM 7358 N N . ILE B 1 457 ? 25.484 37.969 14.992 1 32.69 457 ILE B N 1
ATOM 7359 C CA . ILE B 1 457 ? 26.828 37.594 14.555 1 32.69 457 ILE B CA 1
ATOM 7360 C C . ILE B 1 457 ? 27.141 38.312 13.242 1 32.69 457 ILE B C 1
ATOM 7362 O O . ILE B 1 457 ? 28.188 38.094 12.633 1 32.69 457 ILE B O 1
ATOM 7366 N N . GLU B 1 458 ? 26.219 38.969 12.547 1 30.55 458 GLU B N 1
ATOM 7367 C CA . GLU B 1 458 ? 26.828 39.781 11.5 1 30.55 458 GLU B CA 1
ATOM 7368 C C . GLU B 1 458 ? 27.906 40.688 12.062 1 30.55 458 GLU B C 1
ATOM 7370 O O . GLU B 1 458 ? 28.734 41.188 11.32 1 30.55 458 GLU B O 1
ATOM 7375 N N . SER B 1 459 ? 27.703 41.25 13.281 1 29.44 459 SER B N 1
ATOM 7376 C CA . SER B 1 459 ? 28.625 42.281 13.75 1 29.44 459 SER B CA 1
ATOM 7377 C C . SER B 1 459 ? 29.984 41.688 14.102 1 29.44 459 SER B C 1
ATOM 7379 O O . SER B 1 459 ? 30.922 42.406 14.422 1 29.44 459 SER B O 1
ATOM 7381 N N . ILE B 1 460 ? 30.078 40.469 14.414 1 30.02 460 ILE B N 1
ATOM 7382 C CA . ILE B 1 460 ? 31.453 40.188 14.812 1 30.02 460 ILE B CA 1
ATOM 7383 C C . ILE B 1 460 ? 32.312 39.875 13.578 1 30.02 460 ILE B C 1
ATOM 7385 O O . ILE B 1 460 ? 33.5 39.625 13.688 1 30.02 460 ILE B O 1
ATOM 7389 N N . GLY B 1 461 ? 31.766 39.625 12.312 1 25.31 461 GLY B N 1
ATOM 7390 C CA . GLY B 1 461 ? 32.781 39.906 11.289 1 25.31 461 GLY B CA 1
ATOM 7391 C C . GLY B 1 461 ? 32.844 41.344 10.883 1 25.31 461 GLY B C 1
ATOM 7392 O O . GLY B 1 461 ? 31.875 42.094 11 1 25.31 461 GLY B O 1
#

pLDDT: mean 87.43, std 14.97, range [25.31, 98.5]

Nearest PDB structures (foldseek):
  4s1b-assembly3_D-2  TM=9.714E-01  e=5.280E-15  Listeria monocytogenes EGD-e
  4s1b-assembly3_A  TM=9.646E-01  e=7.817E-15  Listeria monocytogenes EGD-e
  4s1c-assembly3_A  TM=9.687E-01  e=7.817E-15  Listeria monocytogenes EGD-e
  4s1c-assembly3_D-2  TM=9.675E-01  e=8.793E-15  Listeria monocytogenes EGD-e
  8vzo-assembly1_A  TM=1.382E-01  e=9.652E-01  Mus musculus

Solvent-accessible surface area (backbone atoms only — not comparable to full-atom values): 46765 Å² total; per-residue (Å²): 112,67,68,61,46,56,52,46,53,53,50,50,56,55,62,65,50,69,54,47,50,58,53,51,22,47,51,48,26,47,57,71,28,66,88,62,77,39,73,66,59,34,51,52,44,25,51,52,41,39,50,48,32,66,68,46,49,49,53,49,56,74,70,33,59,66,52,65,66,40,70,63,49,45,52,46,51,52,52,40,50,49,48,35,49,49,48,36,47,51,35,30,77,74,72,28,76,62,60,42,53,68,44,34,36,18,42,51,38,19,50,51,74,32,34,70,58,7,37,49,47,22,49,49,50,27,47,50,52,13,59,73,66,73,32,67,67,48,25,62,39,44,35,58,26,26,47,50,30,18,61,64,38,62,77,47,58,45,65,54,57,47,50,49,26,10,48,52,20,7,53,46,31,43,51,40,50,61,70,40,36,89,77,68,59,78,81,71,51,73,65,49,54,50,40,33,31,43,38,36,35,53,29,31,23,48,41,53,19,45,44,47,58,50,21,66,75,69,20,50,52,26,44,48,57,38,52,55,56,56,39,66,82,30,68,68,48,40,47,27,48,70,67,17,39,32,55,36,52,49,19,51,51,23,15,54,40,20,22,52,23,25,52,74,69,70,45,59,25,52,57,29,25,34,30,30,59,50,40,63,54,17,37,51,83,53,27,70,76,36,73,62,49,43,94,46,79,85,67,42,56,63,79,75,44,54,38,70,59,42,51,51,57,62,54,40,25,43,61,43,22,42,52,50,27,58,74,69,58,47,36,52,70,42,43,59,39,28,37,19,45,58,11,64,43,63,48,55,70,42,45,52,54,36,40,74,76,37,81,81,64,63,70,71,80,38,34,45,90,30,54,50,16,63,29,49,48,38,38,40,41,28,49,24,48,52,44,51,56,56,52,39,28,42,74,83,71,50,71,69,54,48,51,50,49,47,50,51,49,52,51,50,37,55,75,67,55,43,49,73,54,14,76,67,47,72,69,50,50,51,51,31,50,52,37,42,50,51,56,51,49,57,69,56,62,56,57,63,52,48,80,73,81,67,73,65,66,64,66,75,102,112,68,68,61,45,56,52,45,54,53,50,50,57,54,61,66,50,69,53,47,50,57,52,51,22,46,51,48,28,47,56,71,28,67,85,62,79,41,71,66,59,35,50,51,43,24,51,51,42,41,50,48,32,67,68,45,50,48,54,49,57,74,70,34,60,66,51,66,66,41,70,63,47,44,51,46,53,52,50,40,48,49,49,35,50,48,48,35,47,52,36,30,75,73,74,27,75,64,59,41,54,68,44,34,38,16,44,50,37,18,50,51,74,32,32,69,58,7,38,47,46,23,49,48,51,27,47,49,52,13,57,73,66,73,31,68,66,48,26,64,38,45,35,58,27,25,48,51,30,18,61,65,39,63,76,47,58,43,65,54,56,46,49,49,25,10,49,52,20,6,52,46,30,44,51,40,49,59,70,39,36,86,78,67,60,79,82,72,52,73,68,50,55,51,39,33,30,42,38,36,35,52,29,30,21,49,40,54,20,45,43,48,59,50,22,66,75,70,21,50,51,27,44,49,55,36,52,58,56,57,38,66,82,30,68,68,48,39,48,26,46,71,66,16,41,33,54,36,51,50,20,50,53,24,16,53,38,20,22,51,23,24,52,74,69,70,45,59,25,52,58,28,25,32,29,30,59,49,40,63,53,17,37,51,80,52,28,68,76,36,75,60,50,44,93,48,78,86,67,41,55,63,79,77,44,54,39,71,59,44,50,51,57,63,54,41,26,42,59,42,22,40,51,49,27,58,73,69,59,46,37,52,71,42,43,58,37,28,36,18,46,58,11,61,44,60,48,54,70,41,44,50,54,35,39,74,76,35,80,83,62,64,68,72,80,38,34,46,88,29,54,50,15,64,29,50,49,39,38,40,41,26,51,25,48,51,44,51,55,57,52,38,28,42,73,83,71,51,72,69,54,47,52,50,50,47,52,51,48,53,51,51,37,55,76,68,54,44,49,72,54,14,76,68,47,71,69,49,51,51,51,32,52,52,37,42,50,53,56,50,48,57,68,56,62,57,56,63,52,48,80,71,81,69,71,66,66,64,68,74,103

Radius of gyration: 30.89 Å; Cα contacts (8 Å, |Δi|>4): 1327; chains: 2; bounding box: 88×87×73 Å

InterPro domains:
  IPR003607 HD/PDEase domain [SM00471] (243-399)
  IPR003607 HD/PDEase domain [cd00077] (245-414)
  IPR006674 HD domain [PF01966] (247-389)
  IPR006674 HD domain [PS51831] (247-390)
  IPR006675 HDIG domain [TIGR00277] (245-343)
  IPR011621 Metal-dependent phosphohydrolase, 7TM intracellular domain [PF07698] (39-222)
  IPR052722 Cyclic-di-AMP phosphodiesterase PgpH [PTHR36442] (47-454)

Foldseek 3Di:
DVVVVVVVVLVVVVVVCPCVQLVLLLLLLCLLCVPPDDPVLSVVSSVVSSCLCVVQVNVCCVPDCQCSVDVLLVVLLSCLLSVLSNQQNVCCVPPRLLQRLLQQSLLLNCQQGRLSSSLSSSLSSQVSVCSSVVHVLSSLLRNVLNNQQSVQCRQDQELVSLLVSLQVSLVSNLVSCVVCCVPPVPVDDPVSNVSNSCNSNVSSVVNVVCQVVCCLVSLRHGNNVLQVCLDCPHPLLVLCCVQQVLLQVLLQQLLQLLLLLCVLVVHRSSLLSSLSNLLQSLCSVPNQQDPSRDPDPVSHPVVPDQLLVNLVVVLVSLVSSLVVCVVVSHRVSNSQLNQQLQAFDFPVVSVVSVCVVPVPDDRNSRTRPHHFAQALSSVSSNLSSQLSVVVVVPPDADLVNSLVSSVVSVVVCVVVVRCVNHPDDPVSSVSSSVSSSVVVVVVPVVPDDDPPPDDVVVVVD/DVVVVVVVVLVVVVVVCPCVQLVLLLLLLCLLCVPPDDPVLSVVSSVVSSCLCVVQVNVCCVPDCQCSVDVLLVVLLSCLLSVLSNQQNVCCVPPRLLQRLLQQSLLLNCQQGRLSSSLSSSLSSQVSVCSSVVHVLSSLLRNVLSNQQSVQCRQDQELVSLLVSLQVSLVSNLVSCVVCCVPPVPVDDPVSNVSNSCNSNVSSVVNVVCQVVCCLVSLRHGNNVLQVCLDCPNPLLVLCCVQQVLQQVLLQQLLQLLLLLCVLVVHRSSLLSSLSNLLQSLCSVPNQQDPSRDPDPVSHPVVPDQLLVNLVVVLVSLVSSLVVCVVVSHRVSNSQLNQQLQAFDFPVVSVVSVCVVPVPDDRNSRTRPHHFAQALSSVSSNLSSQLSVVVVVPPDADLVNSLVSSVVSVVVCVVVVSCVNHPDDPVSSVSSSVSSSVVVVVVPVVPDDDPPPDDVVVPVD

Secondary structure (DSSP, 8-state):
-HHHHHHHHHHHHHHHGGGHHHHHHHHHHHHHTSSS--HHHHHHHHHHHHHHIIIIIHHHHHH-TTTTT-HHHHHHHHHHHHHHHHHHHHHHHHH-GGG--TTHHHHHHHHHT-HHHHHHHHHHHHHHHHHHTT-HHHHHHHHHHHHHHHHHTTT--SHHHHHHHHHHHHHHHHHHHHHHHHHH-----HHHHHHHHHHHHHHHHHHHHHHHHHHHHH----HHHHHHHSSTTSHHHHHHHHH-HHHHHHHHHHHHHHHHHHHHHTS-HHHHHHHHHHTTGGGGGSGGGSGGG-S-GGG-GGGTS-HHHHHHHHHHHHHHHHHHHHHTT--HHHHHHHHHTTTT-B-HHHHHHHHHH-TT--GGGGB---PPP-SHHHHHHHHHHHHHHHHHTSSS--HHHHHHHHHHHHHHHHHTT-STTS---HHHHHHHHHHHHHHHHHHHGGG-------GGGTTT-/-HHHHHHHHHHHHHHHGGGHHHHHHHHHHHHHTSSS--HHHHHHHHHHHHHHIIIIIHHHHHH-TTTTT-HHHHHHHHHHHHHHHHHHHHHHHHH-GGG--TTHHHHHHHHHT-HHHHHHHHHHHHHHHHHHTT-HHHHHHHHHHHHHHHHHTTT--SHHHHHHHHHHHHHHHHHHHHHHHHHH-----HHHHHHHHHHHHHHHHHHHHHHHHHHHHH----HHHHHHHSSTTSHHHHHHHHH-HHHHHHHHHHHHHHHHHHHHHTS-HHHHHHHHHHTTGGGGGSGGGSGGG-S-GGG-GGGTS-HHHHHHHHHHHHHHHHHHHHHTT--HHHHHHHHHTTTT-B-HHHHHHHHHH-TT--GGGGB---PPP-SHHHHHHHHHHHHHHHHHTSSS--HHHHHHHHHHHHHHHHHTT-STTS---HHHHHHHHHHHHHHHHHHHGGG-------GGGGTT-

Sequence (922 aa):
MEQHRSQRSEVMLSESFMYDGVIIALIISVANNLYDLGVLDLANEFILILIIWYGIVEHFIRNSNVINFDIRYRLFFYTALLGGAALNTTVYKTYGLSYIPIIIAPMIITLLVDYEFGASAGLILSLSTAFHHHDFFMFLHLFPQVFLSTYMLRNTKSRIQVAKAGLISGIASLLMIFLQEPVRHFYFSLKDYVVIFLNPIFSSIAVVGILPYIEIITRIYSNIGLAEIATINHPLLKTLSLHAPGTYQHSLRVAELAEHAAESIGANSVLVRACALYHDIGKVRNPDFFVENLKSPEENPHNILPPDVSKSIIMKHVTDGIEIARKYRLPIQIELAIPQHHGTRVQKYFYIKALSENSNVSIDEYRYSGPKPKSKEMGILMLADIVEATSRSKNQISLEEMEKVIEKTIIELFEENQLDETGLTLAELRTIMDSFLNVFQSLLTRRIEYPTINEEIESIGMEQHRSQRSEVMLSESFMYDGVIIALIISVANNLYDLGVLDLANEFILILIIWYGIVEHFIRNSNVINFDIRYRLFFYTALLGGAALNTTVYKTYGLSYIPIIIAPMIITLLVDYEFGASAGLILSLSTAFHHHDFFMFLHLFPQVFLSTYMLRNTKSRIQVAKAGLISGIASLLMIFLQEPVRHFYFSLKDYVVIFLNPIFSSIAVVGILPYIEIITRIYSNIGLAEIATINHPLLKTLSLHAPGTYQHSLRVAELAEHAAESIGANSVLVRACALYHDIGKVRNPDFFVENLKSPEENPHNILPPDVSKSIIMKHVTDGIEIARKYRLPIQIELAIPQHHGTRVQKYFYIKALSENSNVSIDEYRYSGPKPKSKEMGILMLADIVEATSRSKNQISLEEMEKVIEKTIIELFEENQLDETGLTLAELRTIMDSFLNVFQSLLTRRIEYPTINEEIESIG

Organism: Fervidobacterium islandicum (NCBI:txid2423)